Protein AF-A0A560HJY8-F1 (afdb_monomer_lite)

Structure (mmCIF, N/CA/C/O backbone):
data_AF-A0A560HJY8-F1
#
_entry.id   AF-A0A560HJY8-F1
#
loop_
_atom_site.group_PDB
_atom_site.id
_atom_site.type_symbol
_atom_site.label_atom_id
_atom_site.label_alt_id
_atom_site.label_comp_id
_atom_site.label_asym_id
_atom_site.label_entity_id
_atom_site.label_seq_id
_atom_site.pdbx_PDB_ins_code
_atom_site.Cartn_x
_atom_site.Cartn_y
_atom_site.Cartn_z
_atom_site.occupancy
_atom_site.B_iso_or_equiv
_atom_site.auth_seq_id
_atom_site.auth_comp_id
_atom_site.auth_asym_id
_atom_site.auth_atom_id
_atom_site.pdbx_PDB_model_num
ATOM 1 N N . MET A 1 1 ? -4.804 -54.882 4.860 1.00 40.88 1 MET A N 1
ATOM 2 C CA . MET A 1 1 ? -4.816 -54.221 6.186 1.00 40.88 1 MET A CA 1
ATOM 3 C C . MET A 1 1 ? -6.215 -53.804 6.639 1.00 40.88 1 MET A C 1
ATOM 5 O O . MET A 1 1 ? -6.679 -54.395 7.600 1.00 40.88 1 MET A O 1
ATOM 9 N N . VAL A 1 2 ? -6.923 -52.884 5.965 1.00 38.38 2 VAL A N 1
ATOM 10 C CA . VAL A 1 2 ? -8.254 -52.385 6.410 1.00 38.38 2 VAL A CA 1
ATOM 11 C C . VAL A 1 2 ? -9.289 -53.504 6.646 1.00 38.38 2 VAL A C 1
ATOM 13 O O . VAL A 1 2 ? -9.902 -53.546 7.706 1.00 38.38 2 VAL A O 1
ATOM 16 N N . GLY A 1 3 ? -9.416 -54.476 5.732 1.00 45.59 3 GLY A N 1
ATOM 17 C CA . GLY A 1 3 ? -10.321 -55.627 5.918 1.00 45.59 3 GLY A CA 1
ATOM 18 C C . GLY A 1 3 ? -9.914 -56.601 7.038 1.00 45.59 3 GLY A C 1
ATOM 19 O O . GLY A 1 3 ? -10.765 -57.260 7.619 1.00 45.59 3 GLY A O 1
ATOM 20 N N . TYR A 1 4 ? -8.627 -56.656 7.395 1.00 48.06 4 TYR A N 1
ATOM 21 C CA . TYR A 1 4 ? -8.117 -57.505 8.482 1.00 48.06 4 TYR A CA 1
ATOM 22 C C . TYR A 1 4 ? -8.339 -56.850 9.856 1.00 48.06 4 TYR A C 1
ATOM 24 O O . TYR A 1 4 ? -8.752 -57.513 10.803 1.00 48.06 4 TYR A O 1
ATOM 32 N N . PHE A 1 5 ? -8.159 -55.526 9.948 1.00 51.28 5 PHE A N 1
ATOM 33 C CA . PHE A 1 5 ? -8.495 -54.752 11.148 1.00 51.28 5 PHE A CA 1
ATOM 34 C C . PHE A 1 5 ? -10.001 -54.707 11.414 1.00 51.28 5 PHE A C 1
ATOM 36 O O . PHE A 1 5 ? -10.393 -54.748 12.575 1.00 51.28 5 PHE A O 1
ATOM 43 N N . ALA A 1 6 ? -10.841 -54.695 10.373 1.00 49.38 6 ALA A N 1
ATOM 44 C CA . ALA A 1 6 ? -12.284 -54.879 10.529 1.00 49.38 6 ALA A CA 1
ATOM 45 C C . ALA A 1 6 ? -12.603 -56.227 11.202 1.00 49.38 6 ALA A C 1
ATOM 47 O O . ALA A 1 6 ? -13.352 -56.253 12.174 1.00 49.38 6 ALA A O 1
ATOM 48 N N . GLY A 1 7 ? -11.936 -57.309 10.779 1.00 52.22 7 GLY A N 1
ATOM 49 C CA . GLY A 1 7 ? -12.064 -58.631 11.398 1.00 52.22 7 GLY A CA 1
ATOM 50 C C . GLY A 1 7 ? -11.596 -58.681 12.857 1.00 52.22 7 GLY A C 1
ATOM 51 O O . GLY A 1 7 ? -12.287 -59.253 13.692 1.00 52.22 7 GLY A O 1
ATOM 52 N N . ILE A 1 8 ? -10.470 -58.042 13.204 1.00 51.16 8 ILE A N 1
ATOM 53 C CA . ILE A 1 8 ? -9.997 -57.955 14.601 1.00 51.16 8 ILE A CA 1
ATOM 54 C C . ILE A 1 8 ? -10.942 -57.096 15.454 1.00 51.16 8 ILE A C 1
ATOM 56 O O . ILE A 1 8 ? -11.248 -57.466 16.583 1.00 51.16 8 ILE A O 1
ATOM 60 N N . LYS A 1 9 ? -11.431 -55.970 14.926 1.00 47.88 9 LYS A N 1
ATOM 61 C CA . LYS A 1 9 ? -12.364 -55.069 15.618 1.00 47.88 9 LYS A CA 1
ATOM 62 C C . LYS A 1 9 ? -13.708 -55.747 15.891 1.00 47.88 9 LYS A C 1
ATOM 64 O O . LYS A 1 9 ? -14.279 -55.570 16.963 1.00 47.88 9 LYS A O 1
ATOM 69 N N . GLU A 1 10 ? -14.179 -56.568 14.958 1.00 49.50 10 GLU A N 1
ATOM 70 C CA . GLU A 1 10 ? -15.376 -57.396 15.114 1.00 49.50 10 GLU A CA 1
ATOM 71 C C . GLU A 1 10 ? -15.151 -58.540 16.118 1.00 49.50 10 GLU A C 1
ATOM 73 O O . GLU A 1 10 ? -15.974 -58.742 17.010 1.00 49.50 10 GLU A O 1
ATOM 78 N N . LEU A 1 11 ? -13.990 -59.209 16.073 1.00 50.03 11 LEU A N 1
ATOM 79 C CA . LEU A 1 11 ? -13.560 -60.199 17.072 1.00 50.03 11 LEU A CA 1
ATOM 80 C C . LEU A 1 11 ? -13.573 -59.613 18.493 1.00 50.03 11 LEU A C 1
ATOM 82 O O . LEU A 1 11 ? -14.052 -60.244 19.430 1.00 50.03 11 LEU A O 1
ATOM 86 N N . TRP A 1 12 ? -13.057 -58.393 18.647 1.00 50.69 12 TRP A N 1
ATOM 87 C CA . TRP A 1 12 ? -12.894 -57.741 19.942 1.00 50.69 12 TRP A CA 1
ATOM 88 C C . TRP A 1 12 ? -14.202 -57.163 20.484 1.00 50.69 12 TRP A C 1
ATOM 90 O O . TRP A 1 12 ? -14.480 -57.320 21.669 1.00 50.69 12 TRP A O 1
ATOM 100 N N . LYS A 1 13 ? -15.051 -56.580 19.623 1.00 51.78 13 LYS A N 1
ATOM 101 C CA . LYS A 1 13 ? -16.435 -56.217 19.983 1.00 51.78 13 LYS A CA 1
ATOM 102 C C . LYS A 1 13 ? -17.214 -57.423 20.498 1.00 51.78 13 LYS A C 1
ATOM 104 O O . LYS A 1 13 ? -17.939 -57.300 21.480 1.00 51.78 13 LYS A O 1
ATOM 109 N N . ASN A 1 14 ? -17.031 -58.575 19.853 1.00 53.03 14 ASN A N 1
ATOM 110 C CA . ASN A 1 14 ? -17.682 -59.813 20.256 1.00 53.03 14 ASN A CA 1
ATOM 111 C C . ASN A 1 14 ? -17.115 -60.365 21.571 1.00 53.03 14 ASN A C 1
ATOM 113 O O . ASN A 1 14 ? -17.878 -60.912 22.348 1.00 53.03 14 ASN A O 1
ATOM 117 N N . LEU A 1 15 ? -15.821 -60.197 21.862 1.00 48.28 15 LEU A N 1
ATOM 118 C CA . LEU A 1 15 ? -15.213 -60.661 23.118 1.00 48.28 15 LEU A CA 1
ATOM 119 C C . LEU A 1 15 ? -15.492 -59.729 24.311 1.00 48.28 15 LEU A C 1
ATOM 121 O O . LEU A 1 15 ? -15.747 -60.213 25.409 1.00 48.28 15 LEU A O 1
ATOM 125 N N . ALA A 1 16 ? -15.475 -58.408 24.116 1.00 49.28 16 ALA A N 1
ATOM 126 C CA . ALA A 1 16 ? -15.605 -57.417 25.191 1.00 49.28 16 ALA A CA 1
ATOM 127 C C . ALA A 1 16 ? -16.992 -57.388 25.863 1.00 49.28 16 ALA A C 1
ATOM 129 O O . ALA A 1 16 ? -17.112 -56.901 26.985 1.00 49.28 16 ALA A O 1
ATOM 130 N N . GLY A 1 17 ? -18.027 -57.902 25.188 1.00 49.88 17 GLY A N 1
ATOM 131 C CA . GLY A 1 17 ? -19.385 -58.026 25.730 1.00 49.88 17 GLY A CA 1
ATOM 132 C C . GLY A 1 17 ? -19.690 -59.362 26.415 1.00 49.88 17 GLY A C 1
ATOM 133 O O . GLY A 1 17 ? -20.792 -59.523 26.930 1.00 49.88 17 GLY A O 1
ATOM 134 N N . LEU A 1 18 ? -18.752 -60.314 26.403 1.00 49.34 18 LEU A N 1
ATOM 135 C CA . LEU A 1 18 ? -18.940 -61.657 26.950 1.00 49.34 18 LEU A CA 1
ATOM 136 C C . LEU A 1 18 ? -18.299 -61.771 28.334 1.00 49.34 18 LEU A C 1
ATOM 138 O O . LEU A 1 18 ? -17.193 -61.270 28.553 1.00 49.34 18 LEU A O 1
ATOM 142 N N . ASP A 1 19 ? -18.970 -62.462 29.254 1.00 58.53 19 ASP A N 1
ATOM 143 C CA . ASP A 1 19 ? -18.337 -62.873 30.508 1.00 58.53 19 ASP A CA 1
ATOM 144 C C . ASP A 1 19 ? -17.268 -63.956 30.263 1.00 58.53 19 ASP A C 1
ATOM 146 O O . ASP A 1 19 ? -17.090 -64.470 29.155 1.00 58.53 19 ASP A O 1
ATOM 150 N N . TRP A 1 20 ? -16.500 -64.287 31.298 1.00 48.12 20 TRP A N 1
ATOM 151 C CA . TRP A 1 20 ? -15.358 -65.188 31.156 1.00 48.12 20 TRP A CA 1
ATOM 152 C C . TRP A 1 20 ? -15.740 -66.598 30.681 1.00 48.12 20 TRP A C 1
ATOM 154 O O . TRP A 1 20 ? -15.027 -67.185 29.862 1.00 48.12 20 TRP A O 1
ATOM 164 N N . ASP A 1 21 ? -16.871 -67.130 31.144 1.00 54.59 21 ASP A N 1
ATOM 165 C CA . ASP A 1 21 ? -17.324 -68.465 30.754 1.00 54.59 21 ASP A CA 1
ATOM 166 C C . ASP A 1 21 ? -17.788 -68.474 29.291 1.00 54.59 21 ASP A C 1
ATOM 168 O O . ASP A 1 21 ? -17.530 -69.428 28.550 1.00 54.59 21 ASP A O 1
ATOM 172 N N . GLN A 1 22 ? -18.364 -67.368 28.824 1.00 57.38 22 GLN A N 1
ATOM 173 C CA . GLN A 1 22 ? -18.738 -67.166 27.428 1.00 57.38 22 GLN A CA 1
ATOM 174 C C . GLN A 1 22 ? -17.527 -66.971 26.504 1.00 57.38 22 GLN A C 1
ATOM 176 O O . GLN A 1 22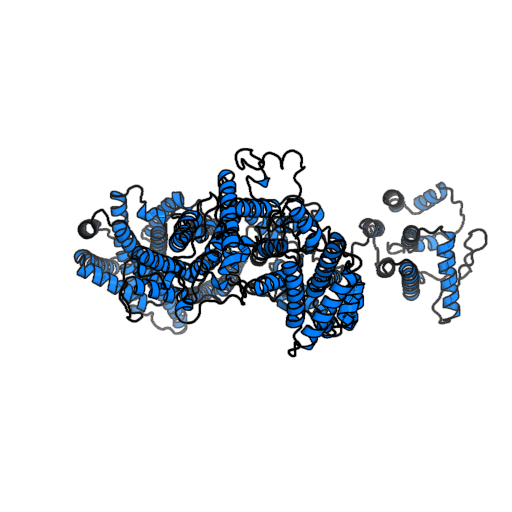 ? -17.484 -67.566 25.425 1.00 57.38 22 GLN A O 1
ATOM 181 N N . GLN A 1 23 ? -16.517 -66.198 26.917 1.00 53.22 23 GLN A N 1
ATOM 182 C CA . GLN A 1 23 ? -15.268 -66.040 26.158 1.00 53.22 23 GLN A CA 1
ATOM 183 C C . GLN A 1 23 ? -14.554 -67.386 25.998 1.00 53.22 23 GLN A C 1
ATOM 185 O O . GLN A 1 23 ? -14.130 -67.743 24.899 1.00 53.22 23 GLN A O 1
ATOM 190 N N . LYS A 1 24 ? -14.478 -68.169 27.080 1.00 50.38 24 LYS A N 1
ATOM 191 C CA . LYS A 1 24 ? -13.896 -69.514 27.080 1.00 50.38 24 LYS A CA 1
ATOM 192 C C . LYS A 1 24 ? -14.648 -70.462 26.140 1.00 50.38 24 LYS A C 1
ATOM 194 O O . LYS A 1 24 ? -14.023 -71.099 25.297 1.00 50.38 24 LYS A O 1
ATOM 199 N N . THR A 1 25 ? -15.979 -70.475 26.209 1.00 53.03 25 THR A N 1
ATOM 200 C CA . THR A 1 25 ? -16.835 -71.290 25.327 1.00 53.03 25 THR A CA 1
ATOM 201 C C . THR A 1 25 ? -16.689 -70.889 23.854 1.00 53.03 25 THR A C 1
ATOM 203 O O . THR A 1 25 ? -16.683 -71.747 22.973 1.00 53.03 25 THR A O 1
ATOM 206 N N . TRP A 1 26 ? -16.519 -69.594 23.567 1.00 55.47 26 TRP A N 1
ATOM 207 C CA . TRP A 1 26 ? -16.281 -69.086 22.214 1.00 55.47 26 TRP A CA 1
ATOM 208 C C . TRP A 1 26 ? -14.935 -69.562 21.638 1.00 55.47 26 TRP A C 1
ATOM 210 O O . TRP A 1 26 ? -14.872 -69.963 20.472 1.00 55.47 26 TRP A O 1
ATOM 220 N N . PHE A 1 27 ? -13.872 -69.586 22.454 1.00 50.38 27 PHE A N 1
ATOM 221 C CA . PHE A 1 27 ? -12.578 -70.161 22.064 1.00 50.38 27 PHE A CA 1
ATOM 222 C C . PHE A 1 27 ? -12.654 -71.686 21.878 1.00 50.38 27 PHE A C 1
ATOM 224 O O . PHE A 1 27 ? -12.128 -72.203 20.891 1.00 50.38 27 PHE A O 1
ATOM 231 N N . ASP A 1 28 ? -13.367 -72.400 22.754 1.00 49.28 28 ASP A N 1
ATOM 232 C CA . ASP A 1 28 ? -13.562 -73.853 22.650 1.00 49.28 28 ASP A CA 1
ATOM 233 C C . ASP A 1 28 ? -14.365 -74.238 21.385 1.00 49.28 28 ASP A C 1
ATOM 235 O O . ASP A 1 28 ? -14.011 -75.187 20.681 1.00 49.28 28 ASP A O 1
ATOM 239 N N . ALA A 1 29 ? -15.388 -73.454 21.019 1.00 46.19 29 ALA A N 1
ATOM 240 C CA . ALA A 1 29 ? -16.224 -73.673 19.832 1.00 46.19 29 ALA A CA 1
ATOM 241 C C . ALA A 1 29 ? -15.497 -73.430 18.493 1.00 46.19 29 ALA A C 1
ATOM 243 O O . ALA A 1 29 ? -15.910 -73.952 17.457 1.00 46.19 29 ALA A O 1
ATOM 244 N N . LYS A 1 30 ? -14.397 -72.664 18.489 1.00 48.06 30 LYS A N 1
ATOM 245 C CA . LYS A 1 30 ? -13.548 -72.435 17.304 1.00 48.06 30 LYS A CA 1
ATOM 246 C C . LYS A 1 30 ? -12.522 -73.553 17.060 1.00 48.06 30 LYS A C 1
ATOM 248 O O . LYS A 1 30 ? -11.692 -73.422 16.161 1.00 48.06 30 LYS A O 1
ATOM 253 N N . GLY A 1 31 ? -12.603 -74.665 17.796 1.00 35.22 31 GLY A N 1
ATOM 254 C CA . GLY A 1 31 ? -11.839 -75.885 17.517 1.00 35.22 31 GLY A CA 1
ATOM 255 C C . GLY A 1 31 ? -10.433 -75.917 18.117 1.00 35.22 31 GLY A C 1
ATOM 256 O O . GLY A 1 31 ? -9.625 -76.761 17.736 1.00 35.22 31 GLY A O 1
ATOM 257 N N . THR A 1 32 ? -10.117 -75.040 19.072 1.00 40.00 32 THR A N 1
ATOM 258 C CA . THR A 1 32 ? -8.875 -75.143 19.848 1.00 40.00 32 THR A CA 1
ATOM 259 C C . THR A 1 32 ? -9.111 -75.969 21.110 1.00 40.00 32 THR A C 1
ATOM 261 O O . THR A 1 32 ? -9.300 -75.418 22.187 1.00 40.00 32 THR A O 1
ATOM 264 N N . HIS A 1 33 ? -9.101 -77.299 20.999 1.00 36.25 33 HIS A N 1
ATOM 265 C CA . HIS A 1 33 ? -9.143 -78.183 22.169 1.00 36.25 33 HIS A CA 1
ATOM 266 C C . HIS A 1 33 ? -7.895 -78.001 23.049 1.00 36.25 33 HIS A C 1
ATOM 268 O O . HIS A 1 33 ? -6.822 -78.483 22.693 1.00 36.25 33 HIS A O 1
ATOM 274 N N . TYR A 1 34 ? -8.031 -77.370 24.220 1.00 39.78 34 TYR A N 1
ATOM 275 C CA . TYR A 1 34 ? -6.979 -77.355 25.244 1.00 39.78 34 TYR A CA 1
ATOM 276 C C . TYR A 1 34 ? -7.569 -77.414 26.659 1.00 39.78 34 TYR A C 1
ATOM 278 O O . TYR A 1 34 ? -8.089 -76.435 27.185 1.00 39.78 34 TYR A O 1
ATOM 286 N N . ALA A 1 35 ? -7.450 -78.576 27.303 1.00 36.28 35 ALA A N 1
ATOM 287 C CA . ALA A 1 35 ? -7.784 -78.764 28.710 1.00 36.28 35 ALA A CA 1
ATOM 288 C C . ALA A 1 35 ? -6.576 -78.409 29.600 1.00 36.28 35 ALA A C 1
ATOM 290 O O . ALA A 1 35 ? -5.520 -79.026 29.474 1.00 36.28 35 ALA A O 1
ATOM 291 N N . GLY A 1 36 ? -6.724 -77.447 30.521 1.00 41.38 36 GLY A N 1
ATOM 292 C CA . GLY A 1 36 ? -5.739 -77.186 31.585 1.00 41.38 36 GLY A CA 1
ATOM 293 C C . GLY A 1 36 ? -5.628 -75.722 32.034 1.00 41.38 36 GLY A C 1
ATOM 294 O O . GLY A 1 36 ? -5.904 -74.807 31.267 1.00 41.38 36 GLY A O 1
ATOM 295 N N . ARG A 1 37 ? -5.212 -75.509 33.294 1.00 39.34 37 ARG A N 1
ATOM 296 C CA . ARG A 1 37 ? -5.137 -74.238 34.060 1.00 39.34 37 ARG A CA 1
ATOM 297 C C . ARG A 1 37 ? -4.136 -73.169 33.534 1.00 39.34 37 ARG A C 1
ATOM 299 O O . ARG A 1 37 ? -3.615 -72.399 34.327 1.00 39.34 37 ARG A O 1
ATOM 306 N N . ASP A 1 38 ? -3.904 -73.065 32.225 1.00 42.94 38 ASP A N 1
ATOM 307 C CA . ASP A 1 38 ? -2.941 -72.130 31.593 1.00 42.94 38 ASP A CA 1
ATOM 308 C C . ASP A 1 38 ? -3.584 -70.861 30.979 1.00 42.94 38 ASP A C 1
ATOM 310 O O . ASP A 1 38 ? -2.980 -70.158 30.164 1.00 42.94 38 ASP A O 1
ATOM 314 N N . CYS A 1 39 ? -4.827 -70.534 31.346 1.00 42.31 39 CYS A N 1
ATOM 315 C CA . CYS A 1 39 ? -5.559 -69.418 30.732 1.00 42.31 39 CYS A CA 1
ATOM 316 C C . CYS A 1 39 ? -5.104 -68.018 31.200 1.00 42.31 39 CYS A C 1
ATOM 318 O O . CYS A 1 39 ? -5.224 -67.065 30.432 1.00 42.31 39 CYS A O 1
ATOM 320 N N . GLU A 1 40 ? -4.541 -67.865 32.405 1.00 40.91 40 GLU A N 1
ATOM 321 C CA . GLU A 1 40 ? -4.155 -66.541 32.937 1.00 40.91 40 GLU A CA 1
ATOM 322 C C . GLU A 1 40 ? -2.927 -65.939 32.234 1.00 40.91 40 GLU A C 1
ATOM 324 O O . GLU A 1 40 ? -2.935 -64.757 31.899 1.00 40.91 40 GLU A O 1
ATOM 329 N N . VAL A 1 41 ? -1.917 -66.752 31.896 1.00 42.97 41 VAL A N 1
ATOM 330 C CA . VAL A 1 41 ? -0.692 -66.295 31.200 1.00 42.97 41 VAL A CA 1
ATOM 331 C C . VAL A 1 41 ? -0.998 -65.766 29.791 1.00 42.97 41 VAL A C 1
ATOM 333 O O . VAL A 1 41 ? -0.311 -64.884 29.276 1.00 42.97 41 VAL A O 1
ATOM 336 N N . ARG A 1 42 ? -2.055 -66.283 29.151 1.00 47.59 42 ARG A N 1
ATOM 337 C CA . ARG A 1 42 ? -2.480 -65.840 27.816 1.00 47.59 42 ARG A CA 1
ATOM 338 C C . ARG A 1 42 ? -3.287 -64.547 27.853 1.00 47.59 42 ARG A C 1
ATOM 340 O O . ARG A 1 42 ? -3.266 -63.830 26.856 1.00 47.59 42 ARG A O 1
ATOM 347 N N . ARG A 1 43 ? -3.922 -64.209 28.982 1.00 44.25 43 ARG A N 1
ATOM 348 C CA . ARG A 1 43 ? -4.588 -62.913 29.157 1.00 44.25 43 ARG A CA 1
ATOM 349 C C . ARG A 1 43 ? -3.559 -61.794 29.040 1.00 44.25 43 ARG A C 1
ATOM 351 O O . ARG A 1 43 ? -3.686 -61.015 28.110 1.00 44.25 43 ARG A O 1
ATOM 358 N N . ASP A 1 44 ? -2.474 -61.827 29.819 1.00 45.19 44 ASP A N 1
ATOM 359 C CA . ASP A 1 44 ? -1.418 -60.791 29.825 1.00 45.19 44 ASP A CA 1
ATOM 360 C C . ASP A 1 44 ? -0.732 -60.564 28.463 1.00 45.19 44 ASP A C 1
ATOM 362 O O . ASP A 1 44 ? -0.228 -59.478 28.169 1.00 45.19 44 ASP A O 1
ATOM 366 N N . LEU A 1 45 ? -0.732 -61.586 27.606 1.00 45.84 45 LEU A N 1
ATOM 367 C CA . LEU A 1 45 ? -0.172 -61.551 26.256 1.00 45.84 45 LEU A CA 1
ATOM 368 C C . LEU A 1 45 ? -1.046 -60.768 25.254 1.00 45.84 45 LEU A C 1
ATOM 370 O O . LEU A 1 45 ? -0.503 -60.135 24.342 1.00 45.84 45 LEU A O 1
ATOM 374 N N . TYR A 1 46 ? -2.370 -60.770 25.446 1.00 48.94 46 TYR A N 1
ATOM 375 C CA . TYR A 1 46 ? -3.342 -60.021 24.638 1.00 48.94 46 TYR A CA 1
ATOM 376 C C . TYR A 1 46 ? -3.802 -58.715 25.319 1.00 48.94 46 TYR A C 1
ATOM 378 O O . TYR A 1 46 ? -3.931 -57.698 24.638 1.00 48.94 46 TYR A O 1
ATOM 386 N N . CYS A 1 47 ? -3.968 -58.722 26.646 1.00 51.22 47 CYS A N 1
ATOM 387 C CA . CYS A 1 47 ? -4.361 -57.606 27.510 1.00 51.22 47 CYS A CA 1
ATOM 388 C C . CYS A 1 47 ? -3.803 -57.763 28.930 1.00 51.22 47 CYS A C 1
ATOM 390 O O . CYS A 1 47 ? -4.056 -58.768 29.591 1.00 51.22 47 CYS A O 1
ATOM 392 N N . SER A 1 48 ? -3.150 -56.733 29.465 1.00 49.97 48 SER A N 1
ATOM 393 C CA . SER A 1 48 ? -2.833 -56.733 30.899 1.00 49.97 48 SER A CA 1
ATOM 394 C C . SER A 1 48 ? -4.108 -56.577 31.750 1.00 49.97 48 SER A C 1
ATOM 396 O O . SER A 1 48 ? -5.137 -56.085 31.272 1.00 49.97 48 SER A O 1
ATOM 398 N N . GLN A 1 49 ? -4.038 -56.925 33.041 1.00 47.12 49 GLN A N 1
ATOM 399 C CA . GLN A 1 49 ? -5.121 -56.679 34.011 1.00 47.12 49 GLN A CA 1
ATOM 400 C C . GLN A 1 49 ? -5.595 -55.207 34.074 1.00 47.12 49 GLN A C 1
ATOM 402 O O . GLN A 1 49 ? -6.681 -54.954 34.587 1.00 47.12 49 GLN A O 1
ATOM 407 N N . SER A 1 50 ? -4.837 -54.241 33.532 1.00 48.44 50 SER A N 1
ATOM 408 C CA . SER A 1 50 ? -5.186 -52.812 33.505 1.00 48.44 50 SER A CA 1
ATOM 409 C C . SER A 1 50 ? -5.803 -52.327 32.183 1.00 48.44 50 SER A C 1
ATOM 411 O O . SER A 1 50 ? -5.732 -51.138 31.889 1.00 48.44 50 SER A O 1
ATOM 413 N N . ALA A 1 51 ? -6.384 -53.221 31.372 1.00 53.75 51 ALA A N 1
ATOM 414 C CA . ALA A 1 51 ? -6.981 -52.897 30.067 1.00 53.75 51 ALA A CA 1
ATOM 415 C C . ALA A 1 51 ? -5.997 -52.272 29.053 1.00 53.75 51 ALA A C 1
ATOM 417 O O . ALA A 1 51 ? -6.416 -51.562 28.144 1.00 53.75 51 ALA A O 1
ATOM 418 N N . SER A 1 52 ? -4.693 -52.535 29.193 1.00 56.53 52 SER A N 1
ATOM 419 C CA . SER A 1 52 ? -3.684 -52.084 28.230 1.00 56.53 52 SER A CA 1
ATOM 420 C C . SER A 1 52 ? -3.401 -53.131 27.156 1.00 56.53 52 SER A C 1
ATOM 422 O O . SER A 1 52 ? -3.421 -54.338 27.423 1.00 56.53 52 SER A O 1
ATOM 424 N N . LEU A 1 53 ? -3.152 -52.669 25.929 1.00 63.81 53 LEU A N 1
ATOM 425 C CA . LEU A 1 53 ? -2.910 -53.520 24.765 1.00 63.81 53 LEU A CA 1
ATOM 426 C C . LEU A 1 53 ? -1.626 -54.348 24.954 1.00 63.81 53 LEU A C 1
ATOM 428 O O . LEU A 1 53 ? -0.536 -53.781 25.082 1.00 63.81 53 LEU A O 1
ATOM 432 N N . GLY A 1 54 ? -1.750 -55.680 24.945 1.00 67.06 54 GLY A N 1
ATOM 433 C CA . GLY A 1 54 ? -0.630 -56.612 25.105 1.00 67.06 54 GLY A CA 1
ATOM 434 C C . GLY A 1 54 ? 0.372 -56.590 23.941 1.00 67.06 54 GLY A C 1
ATOM 435 O O . GLY A 1 54 ? 0.204 -55.895 22.936 1.00 67.06 54 GLY A O 1
ATOM 436 N N . ILE A 1 55 ? 1.448 -57.371 24.063 1.00 60.03 55 ILE A N 1
ATOM 437 C CA . ILE A 1 55 ? 2.575 -57.341 23.114 1.00 60.03 55 ILE A CA 1
ATOM 438 C C . ILE A 1 55 ? 2.283 -58.065 21.789 1.00 60.03 55 ILE A C 1
ATOM 440 O O . ILE A 1 55 ? 2.837 -57.698 20.753 1.00 60.03 55 ILE A O 1
ATOM 444 N N . LEU A 1 56 ? 1.389 -59.059 21.787 1.00 57.53 56 LEU A N 1
ATOM 445 C CA . LEU A 1 56 ? 1.055 -59.839 20.587 1.00 57.53 56 LEU A CA 1
ATOM 446 C C . LEU A 1 56 ? 0.387 -59.011 19.480 1.00 57.53 56 LEU A C 1
ATOM 448 O O . LEU A 1 56 ? 0.860 -59.099 18.348 1.00 57.53 56 LEU A O 1
ATOM 452 N N . PRO A 1 57 ? -0.627 -58.165 19.754 1.00 62.41 57 PRO A N 1
ATOM 453 C CA . PRO A 1 57 ? -1.175 -57.249 18.751 1.00 62.41 57 PRO A CA 1
ATOM 454 C C . PRO A 1 57 ? -0.104 -56.379 18.072 1.00 62.41 57 PRO A C 1
ATOM 456 O O . PRO A 1 57 ? -0.138 -56.193 16.857 1.00 62.41 57 PRO A O 1
ATOM 459 N N . ARG A 1 58 ? 0.897 -55.909 18.833 1.00 66.69 58 ARG A N 1
ATOM 460 C CA . ARG A 1 58 ? 2.014 -55.099 18.314 1.00 66.69 58 ARG A CA 1
ATOM 461 C C . ARG A 1 58 ? 2.978 -55.929 17.452 1.00 66.69 58 ARG A C 1
ATOM 463 O O . ARG A 1 58 ? 3.385 -55.482 16.381 1.00 66.69 58 ARG A O 1
ATOM 470 N N . LEU A 1 59 ? 3.293 -57.159 17.866 1.00 61.59 59 LEU A N 1
ATOM 471 C CA . LEU A 1 59 ? 4.148 -58.092 17.113 1.00 61.59 59 LEU A CA 1
ATOM 472 C C . LEU A 1 59 ? 3.497 -58.592 15.810 1.00 61.59 59 LEU A C 1
ATOM 474 O O . LEU A 1 59 ? 4.190 -58.783 14.811 1.00 61.59 59 LEU A O 1
ATOM 478 N N . PHE A 1 60 ? 2.173 -58.754 15.780 1.00 59.97 60 PHE A N 1
ATOM 479 C CA . PHE A 1 60 ? 1.450 -59.115 14.556 1.00 59.97 60 PHE A CA 1
ATOM 480 C C . PHE A 1 60 ? 1.483 -58.002 13.503 1.00 59.97 60 PHE A C 1
ATOM 482 O O . PHE A 1 60 ? 1.623 -58.281 12.315 1.00 59.97 60 PHE A O 1
ATOM 489 N N . VAL A 1 61 ? 1.426 -56.737 13.923 1.00 61.75 61 VAL A N 1
ATOM 490 C CA . VAL A 1 61 ? 1.579 -55.584 13.019 1.00 61.75 61 VAL A CA 1
ATOM 491 C C . VAL A 1 61 ? 2.988 -55.537 12.428 1.00 61.75 61 VAL A C 1
ATOM 493 O O . VAL A 1 61 ? 3.154 -55.304 11.233 1.00 61.75 61 VAL A O 1
ATOM 496 N N . ILE A 1 62 ? 4.004 -55.821 13.245 1.00 59.19 62 ILE A N 1
ATOM 497 C CA . ILE A 1 62 ? 5.401 -55.912 12.806 1.00 59.19 62 ILE A CA 1
ATOM 498 C C . ILE A 1 62 ? 5.585 -56.949 11.698 1.00 59.19 62 ILE A C 1
ATOM 500 O O . ILE A 1 62 ? 6.244 -56.661 10.699 1.00 59.19 62 ILE A O 1
ATOM 504 N N . ARG A 1 63 ? 4.996 -58.140 11.858 1.00 62.03 63 ARG A N 1
ATOM 505 C CA . ARG A 1 63 ? 5.041 -59.216 10.858 1.00 62.03 63 ARG A CA 1
ATOM 506 C C . ARG A 1 63 ? 4.550 -58.728 9.494 1.00 62.03 63 ARG A C 1
ATOM 508 O O . ARG A 1 63 ? 5.221 -58.938 8.486 1.00 62.03 63 ARG A O 1
ATOM 515 N N . GLU A 1 64 ? 3.411 -58.041 9.476 1.00 58.16 64 GLU A N 1
ATOM 516 C CA . GLU A 1 64 ? 2.801 -57.542 8.242 1.00 58.16 64 GLU A CA 1
ATOM 517 C C . GLU A 1 64 ? 3.576 -56.357 7.638 1.00 58.16 64 GLU A C 1
ATOM 519 O O . GLU A 1 64 ? 3.671 -56.244 6.419 1.00 58.16 64 GLU A O 1
ATOM 524 N N . ILE A 1 65 ? 4.206 -55.505 8.460 1.00 54.50 65 ILE A N 1
ATOM 525 C CA . ILE A 1 65 ? 5.081 -54.416 7.978 1.00 54.50 65 ILE A CA 1
ATOM 526 C C . ILE A 1 65 ? 6.382 -54.959 7.360 1.00 54.50 65 ILE A C 1
ATOM 528 O O . ILE A 1 65 ? 6.913 -54.361 6.416 1.00 54.50 65 ILE A O 1
ATOM 532 N N . LEU A 1 66 ? 6.911 -56.066 7.891 1.00 52.81 66 LEU A N 1
ATOM 533 C CA . LEU A 1 66 ? 8.175 -56.670 7.457 1.00 52.81 66 LEU A CA 1
ATOM 534 C C . LEU A 1 66 ? 8.025 -57.686 6.307 1.00 52.81 66 LEU A C 1
ATOM 536 O O . LEU A 1 66 ? 9.051 -58.061 5.734 1.00 52.81 66 LEU A O 1
ATOM 540 N N . CYS A 1 67 ? 6.792 -58.067 5.939 1.00 52.06 67 CYS A N 1
ATOM 541 C CA . CYS A 1 67 ? 6.446 -59.041 4.889 1.00 52.06 67 CYS A CA 1
ATOM 542 C C . CYS A 1 67 ? 7.221 -60.371 4.984 1.00 52.06 67 CYS A C 1
ATOM 544 O O . CYS A 1 67 ? 7.721 -60.875 3.978 1.00 52.06 67 CYS A O 1
ATOM 546 N N . GLU A 1 68 ? 7.340 -60.950 6.177 1.00 51.12 68 GLU A N 1
ATOM 547 C CA . GLU A 1 68 ? 8.012 -62.240 6.378 1.00 51.12 68 GLU A CA 1
ATOM 548 C C . GLU A 1 68 ? 7.036 -63.304 6.900 1.00 51.12 68 GLU A C 1
ATOM 550 O O . GLU A 1 68 ? 6.162 -63.030 7.722 1.00 51.12 68 GLU A O 1
ATOM 555 N N . THR A 1 69 ? 7.188 -64.544 6.421 1.00 47.84 69 THR A N 1
ATOM 556 C CA . THR A 1 69 ? 6.489 -65.714 6.971 1.00 47.84 69 THR A CA 1
ATOM 557 C C . THR A 1 69 ? 6.883 -65.910 8.436 1.00 47.84 69 THR A C 1
ATOM 559 O O . THR A 1 69 ? 8.064 -65.809 8.773 1.00 47.84 69 THR A O 1
ATOM 562 N N . GLU A 1 70 ? 5.900 -66.252 9.274 1.00 46.00 70 GLU A N 1
ATOM 563 C CA . GLU A 1 70 ? 5.942 -66.380 10.746 1.00 46.00 70 GLU A CA 1
ATOM 564 C C . GLU A 1 70 ? 7.211 -67.059 11.313 1.00 46.00 70 GLU A C 1
ATOM 566 O O . GLU A 1 70 ? 7.678 -66.739 12.407 1.00 46.00 70 GLU A O 1
ATOM 571 N N . GLU A 1 71 ? 7.815 -67.961 10.539 1.00 46.44 71 GLU A N 1
ATOM 572 C CA . GLU A 1 71 ? 8.957 -68.780 10.927 1.00 46.44 71 GLU A CA 1
ATOM 573 C C . GLU A 1 71 ? 10.315 -68.049 10.981 1.00 46.44 71 GLU A C 1
ATOM 575 O O . GLU A 1 71 ? 11.156 -68.418 11.802 1.00 46.44 71 GLU A O 1
ATOM 580 N N . ASN A 1 72 ? 10.563 -67.023 10.155 1.00 52.16 72 ASN A N 1
ATOM 581 C CA . ASN A 1 72 ? 11.899 -66.405 10.040 1.00 52.16 72 ASN A CA 1
ATOM 582 C C . ASN A 1 72 ? 12.117 -65.241 11.013 1.00 52.16 72 ASN A C 1
ATOM 584 O O . ASN A 1 72 ? 13.190 -65.125 11.607 1.00 52.16 72 ASN A O 1
ATOM 588 N N . THR A 1 73 ? 11.091 -64.425 11.244 1.00 56.56 73 THR A N 1
ATOM 589 C CA . THR A 1 73 ? 11.177 -63.229 12.093 1.00 56.56 73 THR A CA 1
ATOM 590 C C . THR A 1 73 ? 11.318 -63.603 13.571 1.00 56.56 73 THR A C 1
ATOM 592 O O . THR A 1 73 ? 12.178 -63.071 14.274 1.00 56.56 73 THR A O 1
ATOM 595 N N . VAL A 1 74 ? 10.553 -64.601 14.033 1.00 51.94 74 VAL A N 1
ATOM 596 C CA . VAL A 1 74 ? 10.621 -65.098 15.417 1.00 51.94 74 VAL A CA 1
ATOM 597 C C . VAL A 1 74 ? 11.911 -65.888 15.658 1.00 51.94 74 VAL A C 1
ATOM 599 O O . VAL A 1 74 ? 12.572 -65.677 16.674 1.00 51.94 74 VAL A O 1
ATOM 602 N N . LYS A 1 75 ? 12.342 -66.743 14.714 1.00 55.19 75 LYS A N 1
ATOM 603 C CA . LYS A 1 75 ? 13.634 -67.448 14.824 1.00 55.19 75 LYS A CA 1
ATOM 604 C C . LYS A 1 75 ? 14.817 -66.477 14.808 1.00 55.19 75 LYS A C 1
ATOM 606 O O . LYS A 1 75 ? 15.747 -66.667 15.588 1.00 55.19 75 LYS A O 1
ATOM 611 N N . GLY A 1 76 ? 14.788 -65.442 13.964 1.00 63.09 76 GLY A N 1
ATOM 612 C CA . GLY A 1 76 ? 15.813 -64.395 13.908 1.00 63.09 76 GLY A CA 1
ATOM 613 C C . GLY A 1 76 ? 15.909 -63.598 15.211 1.00 63.09 76 GLY A C 1
ATOM 614 O O . GLY A 1 76 ? 16.999 -63.475 15.773 1.00 63.09 76 GLY A O 1
ATOM 615 N N . PHE A 1 77 ? 14.765 -63.151 15.739 1.00 61.66 77 PHE A N 1
ATOM 616 C CA . PHE A 1 77 ? 14.661 -62.486 17.041 1.00 61.66 77 PHE A CA 1
ATOM 617 C C . PHE A 1 77 ? 15.207 -63.358 18.179 1.00 61.66 77 PHE A C 1
ATOM 619 O O . PHE A 1 77 ? 16.100 -62.938 18.915 1.00 61.66 77 PHE A O 1
ATOM 626 N N . LEU A 1 78 ? 14.726 -64.601 18.301 1.00 56.38 78 LEU A N 1
ATOM 627 C CA . LEU A 1 78 ? 15.131 -65.513 19.375 1.00 56.38 78 LEU A CA 1
ATOM 628 C C . LEU A 1 78 ? 16.615 -65.891 19.284 1.00 56.38 78 LEU A C 1
ATOM 630 O O . LEU A 1 78 ? 17.281 -66.033 20.313 1.00 56.38 78 LEU A O 1
ATOM 634 N N . LYS A 1 79 ? 17.155 -66.015 18.065 1.00 64.38 79 LYS A N 1
ATOM 635 C CA . LYS A 1 79 ? 18.578 -66.282 17.827 1.00 64.38 79 LYS A CA 1
ATOM 636 C C . LYS A 1 79 ? 19.451 -65.106 18.267 1.00 64.38 79 LYS A C 1
ATOM 638 O O . LYS A 1 79 ? 20.450 -65.337 18.947 1.00 64.38 79 LYS A O 1
ATOM 643 N N . GLU A 1 80 ? 19.079 -63.867 17.939 1.00 62.34 80 GLU A N 1
ATOM 644 C CA . GLU A 1 80 ? 19.848 -62.677 18.333 1.00 62.34 80 GLU A CA 1
ATOM 645 C C . GLU A 1 80 ? 19.702 -62.359 19.829 1.00 62.34 80 GLU A C 1
ATOM 647 O O . GLU A 1 80 ? 20.700 -62.068 20.490 1.00 62.34 80 GLU A O 1
ATOM 652 N N . TYR A 1 81 ? 18.506 -62.526 20.404 1.00 59.12 81 TYR A N 1
ATOM 653 C CA . TYR A 1 81 ? 18.277 -62.439 21.852 1.00 59.12 81 TYR A CA 1
ATOM 654 C C . TYR A 1 81 ? 19.130 -63.465 22.616 1.00 59.12 81 TYR A C 1
ATOM 656 O O . TYR A 1 81 ? 19.833 -63.125 23.572 1.00 59.12 81 TYR A O 1
ATOM 664 N N . GLY A 1 82 ? 19.154 -64.717 22.144 1.00 61.16 82 GLY A N 1
ATOM 665 C CA . GLY A 1 82 ? 20.015 -65.765 22.690 1.00 61.16 82 GLY A CA 1
ATOM 666 C C . GLY A 1 82 ? 21.510 -65.453 22.551 1.00 61.16 82 GLY A C 1
ATOM 667 O O . GLY A 1 82 ? 22.280 -65.726 23.476 1.00 61.16 82 GLY A O 1
ATOM 668 N N . ARG A 1 83 ? 21.932 -64.847 21.430 1.00 67.56 83 ARG A N 1
ATOM 669 C CA . ARG A 1 83 ? 23.327 -64.444 21.182 1.00 67.56 83 ARG A CA 1
ATOM 670 C C . ARG A 1 83 ? 23.769 -63.317 22.118 1.00 67.56 83 ARG A C 1
ATOM 672 O O . ARG A 1 83 ? 24.804 -63.456 22.767 1.00 67.56 83 ARG A O 1
ATOM 679 N N . ARG A 1 84 ? 22.976 -62.246 22.251 1.00 61.34 84 ARG A N 1
ATOM 680 C CA . ARG A 1 84 ? 23.318 -61.087 23.096 1.00 61.34 84 ARG A CA 1
ATOM 681 C C . ARG A 1 84 ? 23.292 -61.407 24.594 1.00 61.34 84 ARG A C 1
ATOM 683 O O . ARG A 1 84 ? 24.144 -60.910 25.331 1.00 61.34 84 ARG A O 1
ATOM 690 N N . ARG A 1 85 ? 22.404 -62.304 25.040 1.00 57.00 85 ARG A N 1
ATOM 691 C CA . ARG A 1 85 ? 22.401 -62.811 26.425 1.00 57.00 85 ARG A CA 1
ATOM 692 C C . ARG A 1 85 ? 23.699 -63.539 26.780 1.00 57.00 85 ARG A C 1
ATOM 694 O O . ARG A 1 85 ? 24.221 -63.344 27.872 1.00 57.00 85 ARG A O 1
ATOM 701 N N . LYS A 1 86 ? 24.254 -64.343 25.861 1.00 58.50 86 LYS A N 1
ATOM 702 C CA . LYS A 1 86 ? 25.551 -65.013 26.078 1.00 58.50 86 LYS A CA 1
ATOM 703 C C . LYS A 1 86 ? 26.706 -64.018 26.237 1.00 58.50 86 LYS A C 1
ATOM 705 O O . LYS A 1 86 ? 27.657 -64.319 26.944 1.00 58.50 86 LYS A O 1
ATOM 710 N N . THR A 1 87 ? 26.615 -62.843 25.612 1.00 54.94 87 THR A N 1
ATOM 711 C CA . THR A 1 87 ? 27.645 -61.791 25.689 1.00 54.94 87 THR A CA 1
ATOM 712 C C . THR A 1 87 ? 27.453 -60.793 26.839 1.00 54.94 87 THR A C 1
ATOM 714 O O . THR A 1 87 ? 28.378 -60.048 27.140 1.00 54.94 87 THR A O 1
ATOM 717 N N . ARG A 1 88 ? 26.283 -60.761 27.497 1.00 51.66 88 ARG A N 1
ATOM 718 C CA . ARG A 1 88 ? 25.991 -59.898 28.659 1.00 51.66 88 ARG A CA 1
ATOM 719 C C . ARG A 1 88 ? 25.271 -60.691 29.764 1.00 51.66 88 ARG A C 1
ATOM 721 O O . ARG A 1 88 ? 24.045 -60.627 29.858 1.00 51.66 88 ARG A O 1
ATOM 728 N N . PRO A 1 89 ? 25.998 -61.442 30.610 1.00 48.81 89 PRO A N 1
ATOM 729 C CA . PRO A 1 89 ? 25.417 -62.191 31.717 1.00 48.81 89 PRO A CA 1
ATOM 730 C C . PRO A 1 89 ? 25.246 -61.283 32.949 1.00 48.81 89 PRO A C 1
ATOM 732 O O . PRO A 1 89 ? 25.903 -61.476 33.964 1.00 48.81 89 PRO A O 1
ATOM 735 N N . SER A 1 90 ? 24.387 -60.266 32.871 1.00 44.88 90 SER A N 1
ATOM 736 C CA . SER A 1 90 ? 23.876 -59.578 34.065 1.00 44.88 90 SER A CA 1
ATOM 737 C C . SER A 1 90 ? 22.422 -59.993 34.321 1.00 44.88 90 SER A C 1
ATOM 739 O O . SER A 1 90 ? 21.666 -60.312 33.401 1.00 44.88 90 SER A O 1
ATOM 741 N N . SER A 1 91 ? 22.062 -60.078 35.599 1.00 48.34 91 SER A N 1
ATOM 742 C CA . SER A 1 91 ? 20.927 -60.783 36.220 1.00 48.34 91 SER A CA 1
ATOM 743 C C . SER A 1 91 ? 19.515 -60.231 35.921 1.00 48.34 91 SER A C 1
ATOM 745 O O . SER A 1 91 ? 18.681 -60.151 36.817 1.00 48.34 91 SER A O 1
ATOM 747 N N . GLY A 1 92 ? 19.211 -59.882 34.664 1.00 52.25 92 GLY A N 1
ATOM 748 C CA . GLY A 1 92 ? 17.920 -59.295 34.265 1.00 52.25 92 GLY A CA 1
ATOM 749 C C . GLY A 1 92 ? 17.146 -60.002 33.142 1.00 52.25 92 GLY A C 1
ATOM 750 O O . GLY A 1 92 ? 16.008 -59.618 32.876 1.00 52.25 92 GLY A O 1
ATOM 751 N N . PHE A 1 93 ? 17.711 -61.015 32.473 1.00 44.50 93 PHE A N 1
ATOM 752 C CA . PHE A 1 93 ? 17.059 -61.672 31.327 1.00 44.50 93 PHE A CA 1
ATOM 753 C C . PHE A 1 93 ? 16.329 -62.977 31.721 1.00 44.50 93 PHE A C 1
ATOM 755 O O . PHE A 1 93 ? 16.985 -63.904 32.207 1.00 44.50 93 PHE A O 1
ATOM 762 N N . PRO A 1 94 ? 15.007 -63.113 31.473 1.00 48.84 94 PRO A N 1
ATOM 763 C CA . PRO A 1 94 ? 14.245 -64.321 31.814 1.00 48.84 94 PRO A CA 1
ATOM 764 C C . PRO A 1 94 ? 14.719 -65.580 31.056 1.00 48.84 94 PRO A C 1
ATOM 766 O O . PRO A 1 94 ? 15.286 -65.504 29.962 1.00 48.84 94 PRO A O 1
ATOM 769 N N . THR A 1 95 ? 14.531 -66.758 31.662 1.00 45.69 95 THR A N 1
ATOM 770 C CA . THR A 1 95 ? 14.895 -68.104 31.160 1.00 45.69 95 THR A CA 1
ATOM 771 C C . THR A 1 95 ? 14.223 -68.406 29.805 1.00 45.69 95 THR A C 1
ATOM 773 O O . THR A 1 95 ? 13.101 -67.951 29.589 1.00 45.69 95 THR A O 1
ATOM 776 N N . PRO A 1 96 ? 14.863 -69.124 28.855 1.00 38.31 96 PRO A N 1
ATOM 777 C CA . PRO A 1 96 ? 14.274 -69.346 27.535 1.00 38.31 96 PRO A CA 1
ATOM 778 C C . PRO A 1 96 ? 13.064 -70.286 27.617 1.00 38.31 96 PRO A C 1
ATOM 780 O O . PRO A 1 96 ? 13.155 -71.356 28.217 1.00 38.31 96 PRO A O 1
ATOM 783 N N . LEU A 1 97 ? 11.971 -69.932 26.937 1.00 39.97 97 LEU A N 1
ATOM 784 C CA . LEU A 1 97 ? 10.940 -70.892 26.535 1.00 39.97 97 LEU A CA 1
ATOM 785 C C . LEU A 1 97 ? 11.567 -71.862 25.522 1.00 39.97 97 LEU A C 1
ATOM 787 O O . LEU A 1 97 ? 12.074 -71.434 24.483 1.00 39.97 97 LEU A O 1
ATOM 791 N N . THR A 1 98 ? 11.579 -73.160 25.824 1.00 36.12 98 THR A N 1
ATOM 792 C CA . THR A 1 98 ? 12.028 -74.190 24.876 1.00 36.12 98 THR A CA 1
ATOM 793 C C . THR A 1 98 ? 10.859 -74.603 23.986 1.00 36.12 98 THR A C 1
ATOM 795 O O . THR A 1 98 ? 9.821 -75.036 24.475 1.00 36.12 98 THR A O 1
ATOM 798 N N . PHE A 1 99 ? 11.027 -74.465 22.669 1.00 33.84 99 PHE A N 1
ATOM 799 C CA . PHE A 1 99 ? 10.048 -74.904 21.673 1.00 33.84 99 PHE A CA 1
ATOM 800 C C . PHE A 1 99 ? 10.457 -76.272 21.109 1.00 33.84 99 PHE A C 1
ATOM 802 O O . PHE A 1 99 ? 11.520 -76.405 20.501 1.00 33.84 99 PHE A O 1
ATOM 809 N N . GLY A 1 100 ? 9.623 -77.294 21.318 1.00 33.69 100 GLY A N 1
ATOM 810 C CA . GLY A 1 100 ? 9.730 -78.581 20.623 1.00 33.69 100 GLY A CA 1
ATOM 811 C C . GLY A 1 100 ? 9.194 -78.506 19.187 1.00 33.69 100 GLY A C 1
ATOM 812 O O . GLY A 1 100 ? 8.458 -77.586 18.844 1.00 33.69 100 GLY A O 1
ATOM 813 N N . ARG A 1 101 ? 9.548 -79.492 18.342 1.00 33.03 101 ARG A N 1
ATOM 814 C CA . ARG A 1 101 ? 9.213 -79.549 16.896 1.00 33.03 101 ARG A CA 1
ATOM 815 C C . ARG A 1 101 ? 7.710 -79.549 16.558 1.00 33.03 101 ARG A C 1
ATOM 817 O O . ARG A 1 101 ? 7.382 -79.318 15.405 1.00 33.03 101 ARG A O 1
ATOM 824 N N . ASN A 1 102 ? 6.831 -79.725 17.543 1.00 32.47 102 ASN A N 1
ATOM 825 C CA . ASN A 1 102 ? 5.407 -79.407 17.464 1.00 32.47 102 ASN A CA 1
ATOM 826 C C . ASN A 1 102 ? 5.117 -78.400 18.586 1.00 32.47 102 ASN A C 1
ATOM 828 O O . ASN A 1 102 ? 5.444 -78.678 19.741 1.00 32.47 102 ASN A O 1
ATOM 832 N N . PHE A 1 103 ? 4.576 -77.225 18.250 1.00 33.09 103 PHE A N 1
ATOM 833 C CA . PHE A 1 103 ? 4.388 -76.092 19.165 1.00 33.09 103 PHE A CA 1
ATOM 834 C C . PHE A 1 103 ? 3.418 -76.420 20.322 1.00 33.09 103 PHE A C 1
ATOM 836 O O . PHE A 1 103 ? 2.243 -76.071 20.289 1.00 33.09 103 PHE A O 1
ATOM 843 N N . HIS A 1 104 ? 3.930 -77.044 21.384 1.00 31.56 104 HIS A N 1
ATOM 844 C CA . HIS A 1 104 ? 3.304 -77.097 22.704 1.00 31.56 104 HIS A CA 1
ATOM 845 C C . HIS A 1 104 ? 4.215 -76.384 23.711 1.00 31.56 104 HIS A C 1
ATOM 847 O O . HIS A 1 104 ? 5.380 -76.746 23.878 1.00 31.56 104 HIS A O 1
ATOM 853 N N . ILE A 1 105 ? 3.683 -75.343 24.358 1.00 33.41 105 ILE A N 1
ATOM 854 C CA . ILE A 1 105 ? 4.357 -74.600 25.428 1.00 33.41 105 ILE A CA 1
ATOM 855 C C . ILE A 1 105 ? 4.314 -75.478 26.683 1.00 33.41 105 ILE A C 1
ATOM 857 O O . ILE A 1 105 ? 3.264 -75.593 27.304 1.00 33.41 105 ILE A O 1
ATOM 861 N N . TYR A 1 106 ? 5.430 -76.104 27.059 1.00 29.06 106 TYR A N 1
ATOM 862 C CA . TYR A 1 106 ? 5.573 -76.682 28.397 1.00 29.06 106 TYR A CA 1
ATOM 863 C C . TYR A 1 106 ? 6.145 -75.612 29.328 1.00 29.06 106 TYR A C 1
ATOM 865 O O . TYR A 1 106 ? 7.290 -75.185 29.171 1.00 29.06 106 TYR A O 1
ATOM 873 N N . GLY A 1 107 ? 5.340 -75.166 30.292 1.00 33.75 107 GLY A N 1
ATOM 874 C CA . GLY A 1 107 ? 5.805 -74.317 31.382 1.00 33.75 107 GLY A CA 1
ATOM 875 C C . GLY A 1 107 ? 6.829 -75.066 32.235 1.00 33.75 107 GLY A C 1
ATOM 876 O O . GLY A 1 107 ? 6.518 -76.091 32.843 1.00 33.75 107 GLY A O 1
ATOM 877 N N . ALA A 1 108 ? 8.059 -74.554 32.291 1.00 29.45 108 ALA A N 1
ATOM 878 C CA . ALA A 1 108 ? 8.974 -74.900 33.367 1.00 29.45 108 ALA A CA 1
ATOM 879 C C . ALA A 1 108 ? 8.351 -74.420 34.687 1.00 29.45 108 ALA A C 1
ATOM 881 O O . ALA A 1 108 ? 7.874 -73.290 34.783 1.00 29.45 108 ALA A O 1
ATOM 882 N N . ARG A 1 109 ? 8.315 -75.315 35.676 1.00 31.22 109 ARG A N 1
ATOM 883 C CA . ARG A 1 109 ? 7.768 -75.087 37.016 1.00 31.22 109 ARG A CA 1
ATOM 884 C C . ARG A 1 109 ? 8.535 -73.968 37.734 1.00 31.22 109 ARG A C 1
ATOM 886 O O . ARG A 1 109 ? 9.520 -74.264 38.395 1.00 31.22 109 ARG A O 1
ATOM 893 N N . ASP A 1 110 ? 8.082 -72.723 37.620 1.00 32.12 110 ASP A N 1
ATOM 894 C CA . ASP A 1 110 ? 8.305 -71.691 38.642 1.00 32.12 110 ASP A CA 1
ATOM 895 C C . ASP A 1 110 ? 7.295 -70.533 38.467 1.00 32.12 110 ASP A C 1
ATOM 897 O O . ASP A 1 110 ? 7.196 -69.978 37.366 1.00 32.12 110 ASP A O 1
ATOM 901 N N . PRO A 1 111 ? 6.501 -70.154 39.489 1.00 36.59 111 PRO A N 1
ATOM 902 C CA . PRO A 1 111 ? 5.459 -69.143 39.352 1.00 36.59 111 PRO A CA 1
ATOM 903 C C . PRO A 1 111 ? 6.058 -67.732 39.449 1.00 36.59 111 PRO A C 1
ATOM 905 O O . PRO A 1 111 ? 6.017 -67.083 40.493 1.00 36.59 111 PRO A O 1
ATOM 908 N N . LEU A 1 112 ? 6.597 -67.216 38.342 1.00 34.44 112 LEU A N 1
ATOM 909 C CA . LEU A 1 112 ? 6.938 -65.796 38.224 1.00 34.44 112 LEU A CA 1
ATOM 910 C C . LEU A 1 112 ? 5.675 -64.979 37.919 1.00 34.44 112 LEU A C 1
ATOM 912 O O . LEU A 1 112 ? 5.304 -64.763 36.768 1.00 34.44 112 LEU A O 1
ATOM 916 N N . GLN A 1 113 ? 5.027 -64.512 38.985 1.00 36.25 113 GLN A N 1
ATOM 917 C CA . GLN A 1 113 ? 3.953 -63.518 38.958 1.00 36.25 113 GLN A CA 1
ATOM 918 C C . GLN A 1 113 ? 4.361 -62.266 38.152 1.00 36.25 113 GLN A C 1
ATOM 920 O O . GLN A 1 113 ? 5.309 -61.578 38.527 1.00 36.25 113 GLN A O 1
ATOM 925 N N . GLY A 1 114 ? 3.634 -61.953 37.071 1.00 39.56 114 GLY A N 1
ATOM 926 C CA . GLY A 1 114 ? 3.333 -60.600 36.554 1.00 39.56 114 GLY A CA 1
ATOM 927 C C . GLY A 1 114 ? 4.453 -59.574 36.285 1.00 39.56 114 GLY A C 1
ATOM 928 O O . GLY A 1 114 ? 4.142 -58.428 35.964 1.00 39.56 114 GLY A O 1
ATOM 929 N N . ARG A 1 115 ? 5.745 -59.904 36.419 1.00 37.47 115 ARG A N 1
ATOM 930 C CA . ARG A 1 115 ? 6.843 -58.909 36.395 1.00 37.47 115 ARG A CA 1
ATOM 931 C C . ARG A 1 115 ? 7.609 -58.795 35.074 1.00 37.47 115 ARG A C 1
ATOM 933 O O . ARG A 1 115 ? 8.392 -57.864 34.919 1.00 37.47 115 ARG A O 1
ATOM 940 N N . THR A 1 116 ? 7.397 -59.678 34.102 1.00 46.12 116 THR A N 1
ATOM 941 C CA . THR A 1 116 ? 8.231 -59.729 32.884 1.00 46.12 116 THR A CA 1
ATOM 942 C C . THR A 1 116 ? 7.893 -58.672 31.829 1.00 46.12 116 THR A C 1
ATOM 944 O O . THR A 1 116 ? 8.797 -58.241 31.120 1.00 46.12 116 THR A O 1
ATOM 947 N N . LEU A 1 117 ? 6.650 -58.181 31.750 1.00 44.06 117 LEU A N 1
ATOM 948 C CA . LEU A 1 117 ? 6.247 -57.186 30.737 1.00 44.06 117 LEU A CA 1
ATOM 949 C C . LEU A 1 117 ? 6.517 -55.724 31.132 1.00 44.06 117 LEU A C 1
ATOM 951 O O . LEU A 1 117 ? 6.450 -54.846 30.279 1.00 44.06 117 LEU A O 1
ATOM 955 N N . ARG A 1 118 ? 6.865 -55.453 32.397 1.00 41.94 118 ARG A N 1
ATOM 956 C CA . ARG A 1 118 ? 7.305 -54.120 32.853 1.00 41.94 118 ARG A CA 1
ATOM 957 C C . ARG A 1 118 ? 8.821 -53.948 32.849 1.00 41.94 118 ARG A C 1
ATOM 959 O O . ARG A 1 118 ? 9.290 -52.928 33.334 1.00 41.94 118 ARG A O 1
ATOM 966 N N . ASN A 1 119 ? 9.587 -54.924 32.355 1.00 51.44 119 ASN A N 1
ATOM 967 C CA . ASN A 1 119 ? 11.039 -54.803 32.295 1.00 51.44 119 ASN A CA 1
ATOM 968 C C . ASN A 1 119 ? 11.424 -53.855 31.141 1.00 51.44 119 ASN A C 1
ATOM 970 O O . ASN A 1 119 ? 11.342 -54.275 29.981 1.00 51.44 119 ASN A O 1
ATOM 974 N N . PRO A 1 120 ? 11.852 -52.606 31.420 1.00 52.72 120 PRO A N 1
ATOM 975 C CA . PRO A 1 120 ? 12.160 -51.622 30.383 1.00 52.72 120 PRO A CA 1
ATOM 976 C C . PRO A 1 120 ? 13.263 -52.125 29.452 1.00 52.72 120 PRO A C 1
ATOM 978 O O . PRO A 1 120 ? 13.199 -51.889 28.254 1.00 52.72 120 PRO A O 1
ATOM 981 N N . ALA A 1 121 ? 14.190 -52.940 29.971 1.00 55.38 121 ALA A N 1
ATOM 982 C CA . ALA A 1 121 ? 15.280 -53.517 29.193 1.00 55.38 121 ALA A CA 1
ATOM 983 C C . ALA A 1 121 ? 14.800 -54.504 28.112 1.00 55.38 121 ALA A C 1
ATOM 985 O O . ALA A 1 121 ? 15.463 -54.668 27.090 1.00 55.38 121 ALA A O 1
ATOM 986 N N . PHE A 1 122 ? 13.655 -55.172 28.308 1.00 58.19 122 PHE A N 1
ATOM 987 C CA . PHE A 1 122 ? 13.088 -56.065 27.291 1.00 58.19 122 PHE A CA 1
ATOM 988 C C . PHE A 1 122 ? 12.371 -55.278 26.185 1.00 58.19 122 PHE A C 1
ATOM 990 O O . PHE A 1 122 ? 12.509 -55.619 25.011 1.00 58.19 122 PHE A O 1
ATOM 997 N N . ALA A 1 123 ? 11.660 -54.205 26.548 1.00 54.91 123 ALA A N 1
ATOM 998 C CA . ALA A 1 123 ? 11.028 -53.296 25.593 1.00 54.91 123 ALA A CA 1
ATOM 999 C C . ALA A 1 123 ? 12.069 -52.492 24.791 1.00 54.91 123 ALA A C 1
ATOM 1001 O O . ALA A 1 123 ? 11.956 -52.418 23.570 1.00 54.91 123 ALA A O 1
ATOM 1002 N N . GLU A 1 124 ? 13.118 -51.978 25.445 1.00 58.47 124 GLU A N 1
ATOM 1003 C CA . GLU A 1 124 ? 14.270 -51.334 24.795 1.00 58.47 124 GLU A CA 1
ATOM 1004 C C . GLU A 1 124 ? 14.985 -52.295 23.843 1.00 58.47 124 GLU A C 1
ATOM 1006 O O . GLU A 1 124 ? 15.281 -51.925 22.712 1.00 58.47 124 GLU A O 1
ATOM 1011 N N . PHE A 1 125 ? 15.201 -53.553 24.246 1.00 66.44 125 PHE A N 1
ATOM 1012 C CA . PHE A 1 125 ? 15.803 -54.556 23.366 1.00 66.44 125 PHE A CA 1
ATOM 1013 C C . PHE A 1 125 ? 14.946 -54.836 22.123 1.00 66.44 125 PHE A C 1
ATOM 1015 O O . PHE A 1 125 ? 15.475 -54.926 21.014 1.00 66.44 125 PHE A O 1
ATOM 1022 N N . LEU A 1 126 ? 13.627 -54.980 22.291 1.00 58.31 126 LEU A N 1
ATOM 1023 C CA . LEU A 1 126 ? 12.695 -55.167 21.176 1.00 58.31 126 LEU A CA 1
ATOM 1024 C C . LEU A 1 126 ? 12.683 -53.955 20.242 1.00 58.31 126 LEU A C 1
ATOM 1026 O O . LEU A 1 126 ? 12.702 -54.137 19.025 1.00 58.31 126 LEU A O 1
ATOM 1030 N N . ALA A 1 127 ? 12.704 -52.742 20.798 1.00 58.06 127 ALA A N 1
ATOM 1031 C CA . ALA A 1 127 ? 12.791 -51.506 20.034 1.00 58.06 127 ALA A CA 1
ATOM 1032 C C . ALA A 1 127 ? 14.120 -51.404 19.265 1.00 58.06 127 ALA A C 1
ATOM 1034 O O . ALA A 1 127 ? 14.092 -51.137 18.067 1.00 58.06 127 ALA A O 1
ATOM 1035 N N . GLU A 1 128 ? 15.266 -51.694 19.896 1.00 62.25 128 GLU A N 1
ATOM 1036 C CA . GLU A 1 128 ? 16.585 -51.722 19.242 1.00 62.25 128 GLU A CA 1
ATOM 1037 C C . GLU A 1 128 ? 16.653 -52.760 18.118 1.00 62.25 128 GLU A C 1
ATOM 1039 O O . GLU A 1 128 ? 17.088 -52.453 17.009 1.00 62.25 128 GLU A O 1
ATOM 1044 N N . TRP A 1 129 ? 16.205 -53.990 18.377 1.00 70.06 129 TRP A N 1
ATOM 1045 C CA . TRP A 1 129 ? 16.246 -55.064 17.386 1.00 70.06 129 TRP A CA 1
ATOM 1046 C C . TRP A 1 129 ? 15.366 -54.752 16.170 1.00 70.06 129 TRP A C 1
ATOM 1048 O O . TRP A 1 129 ? 15.758 -54.994 15.021 1.00 70.06 129 TRP A O 1
ATOM 1058 N N . LEU A 1 130 ? 14.182 -54.184 16.410 1.00 59.97 130 LEU A N 1
ATOM 1059 C CA . LEU A 1 130 ? 13.272 -53.791 15.344 1.00 59.97 130 LEU A CA 1
ATOM 1060 C C . LEU A 1 130 ? 13.811 -52.582 14.566 1.00 59.97 130 LEU A C 1
ATOM 1062 O O . LEU A 1 130 ? 13.741 -52.565 13.338 1.00 59.97 130 LEU A O 1
ATOM 1066 N N . ALA A 1 131 ? 14.405 -51.611 15.262 1.00 59.69 131 ALA A N 1
ATOM 1067 C CA . ALA A 1 131 ? 15.096 -50.471 14.670 1.00 59.69 131 ALA A CA 1
ATOM 1068 C C . ALA A 1 131 ? 16.240 -50.908 13.744 1.00 59.69 131 ALA A C 1
ATOM 1070 O O . ALA A 1 131 ? 16.315 -50.439 12.609 1.00 59.69 131 ALA A O 1
ATOM 1071 N N . ASP A 1 132 ? 17.093 -51.833 14.189 1.00 62.59 132 ASP A N 1
ATOM 1072 C CA . ASP A 1 132 ? 18.197 -52.375 13.390 1.00 62.59 132 ASP A CA 1
ATOM 1073 C C . ASP A 1 132 ? 17.676 -53.120 12.146 1.00 62.59 132 ASP A C 1
ATOM 1075 O O . ASP A 1 132 ? 18.195 -52.944 11.039 1.00 62.59 132 ASP A O 1
ATOM 1079 N N . SER A 1 133 ? 16.592 -53.886 12.304 1.00 61.53 133 SER A N 1
ATOM 1080 C CA . SER A 1 133 ? 15.954 -54.639 11.214 1.00 61.53 133 SER A CA 1
ATOM 1081 C C . SER A 1 133 ? 15.273 -53.732 10.178 1.00 61.53 133 SER A C 1
ATOM 1083 O O . SER A 1 133 ? 15.311 -54.015 8.978 1.00 61.53 133 SER A O 1
ATOM 1085 N N . LEU A 1 134 ? 14.682 -52.614 10.613 1.00 58.00 134 LEU A N 1
ATOM 1086 C CA . LEU A 1 134 ? 14.080 -51.603 9.736 1.00 58.00 134 LEU A CA 1
ATOM 1087 C C . LEU A 1 134 ? 15.142 -50.732 9.046 1.00 58.00 134 LEU A C 1
ATOM 1089 O O . LEU A 1 134 ? 15.012 -50.443 7.852 1.00 58.00 134 LEU A O 1
ATOM 1093 N N . LYS A 1 135 ? 16.230 -50.389 9.750 1.00 54.91 135 LYS A N 1
ATOM 1094 C CA . LYS A 1 135 ? 17.371 -49.622 9.224 1.00 54.91 135 LYS A CA 1
ATOM 1095 C C . LYS A 1 135 ? 18.082 -50.361 8.091 1.00 54.91 135 LYS A C 1
ATOM 1097 O O . LYS A 1 135 ? 18.387 -49.749 7.070 1.00 54.91 135 LYS A O 1
ATOM 1102 N N . ALA A 1 136 ? 18.273 -51.676 8.222 1.00 57.06 136 ALA A N 1
ATOM 1103 C CA . ALA A 1 136 ? 18.834 -52.520 7.162 1.00 57.06 136 ALA A CA 1
ATOM 1104 C C . ALA A 1 136 ? 17.985 -52.528 5.872 1.00 57.06 136 ALA A C 1
ATOM 1106 O O . ALA A 1 136 ? 18.510 -52.790 4.792 1.00 57.06 136 ALA A O 1
ATOM 1107 N N . LYS A 1 137 ? 16.688 -52.205 5.969 1.00 54.06 137 LYS A N 1
ATOM 1108 C CA . LYS A 1 137 ? 15.743 -52.111 4.842 1.00 54.06 137 LYS A CA 1
ATOM 1109 C C . LYS A 1 137 ? 15.431 -50.656 4.435 1.00 54.06 137 LYS A C 1
ATOM 1111 O O . LYS A 1 137 ? 14.480 -50.422 3.693 1.00 54.06 137 LYS A O 1
ATOM 1116 N N . GLY A 1 138 ? 16.205 -49.674 4.915 1.00 47.16 138 GLY A N 1
ATOM 1117 C CA . GLY A 1 138 ? 16.046 -48.255 4.568 1.00 47.16 138 GLY A CA 1
ATOM 1118 C C . GLY A 1 138 ? 14.785 -47.584 5.132 1.00 47.16 138 GLY A C 1
ATOM 1119 O O . GLY A 1 138 ? 14.343 -46.575 4.586 1.00 47.16 138 GLY A O 1
ATOM 1120 N N . ARG A 1 139 ? 14.177 -48.132 6.197 1.00 54.88 139 ARG A N 1
ATOM 1121 C CA . ARG A 1 139 ? 12.958 -47.597 6.835 1.00 54.88 139 ARG A CA 1
ATOM 1122 C C . ARG A 1 139 ? 13.239 -47.025 8.231 1.00 54.88 139 ARG A C 1
ATOM 1124 O O . ARG A 1 139 ? 14.207 -47.402 8.885 1.00 54.88 139 ARG A O 1
ATOM 1131 N N . GLN A 1 140 ? 12.402 -46.069 8.646 1.00 57.31 140 GLN A N 1
ATOM 1132 C CA . GLN A 1 140 ? 12.625 -45.191 9.803 1.00 57.31 140 GLN A CA 1
ATOM 1133 C C . GLN A 1 140 ? 12.721 -45.947 11.139 1.00 57.31 140 GLN A C 1
ATOM 1135 O O . GLN A 1 140 ? 11.865 -46.766 11.469 1.00 57.31 140 GLN A O 1
ATOM 1140 N N . ARG A 1 141 ? 13.761 -45.607 11.913 1.00 51.62 141 ARG A N 1
ATOM 1141 C CA . ARG A 1 141 ? 14.055 -46.087 13.274 1.00 51.62 141 ARG A CA 1
ATOM 1142 C C . ARG A 1 141 ? 12.931 -45.755 14.268 1.00 51.62 141 ARG A C 1
ATOM 1144 O O . ARG A 1 141 ? 12.617 -46.563 15.135 1.00 51.62 141 ARG A O 1
ATOM 1151 N N . ASP A 1 142 ? 12.283 -44.616 14.062 1.00 56.72 142 ASP A N 1
ATOM 1152 C CA . ASP A 1 142 ? 11.302 -44.011 14.972 1.00 56.72 142 ASP A CA 1
ATOM 1153 C C . ASP A 1 142 ? 10.002 -44.840 15.089 1.00 56.72 142 ASP A C 1
ATOM 1155 O O . ASP A 1 142 ? 9.336 -44.841 16.125 1.00 56.72 142 ASP A O 1
ATOM 1159 N N . LEU A 1 143 ? 9.681 -45.635 14.055 1.00 58.00 143 LEU A N 1
ATOM 1160 C CA . LEU A 1 143 ? 8.544 -46.568 14.029 1.00 58.00 143 LEU A CA 1
ATOM 1161 C C . LEU A 1 143 ? 8.643 -47.644 15.113 1.00 58.00 143 LEU A C 1
ATOM 1163 O O . LEU A 1 143 ? 7.649 -47.961 15.765 1.00 58.00 143 LEU A O 1
ATOM 1167 N N . ALA A 1 144 ? 9.840 -48.197 15.305 1.00 59.19 144 ALA A N 1
ATOM 1168 C CA . ALA A 1 144 ? 10.090 -49.243 16.289 1.00 59.19 144 ALA A CA 1
ATOM 1169 C C . ALA A 1 144 ? 9.956 -48.728 17.719 1.00 59.19 144 ALA A C 1
ATOM 1171 O O . ALA A 1 144 ? 9.368 -49.388 18.574 1.00 59.19 144 ALA A O 1
ATOM 1172 N N . GLU A 1 145 ? 10.494 -47.537 17.962 1.00 59.66 145 GLU A N 1
ATOM 1173 C CA . GLU A 1 145 ? 10.550 -46.941 19.287 1.00 59.66 145 GLU A CA 1
ATOM 1174 C C . GLU A 1 145 ? 9.149 -46.536 19.760 1.00 59.66 145 GLU A C 1
ATOM 1176 O O . GLU A 1 145 ? 8.727 -46.936 20.846 1.00 59.66 145 GLU A O 1
ATOM 1181 N N . HIS A 1 146 ? 8.356 -45.861 18.922 1.00 61.69 146 HIS A N 1
ATOM 1182 C CA . HIS A 1 146 ? 6.990 -45.460 19.282 1.00 61.69 146 HIS A CA 1
ATOM 1183 C C . HIS A 1 146 ? 6.005 -46.625 19.394 1.00 61.69 146 HIS A C 1
ATOM 1185 O O . HIS A 1 146 ? 5.113 -46.581 20.245 1.00 61.69 146 HIS A O 1
ATOM 1191 N N . LEU A 1 147 ? 6.177 -47.689 18.598 1.00 67.00 147 LEU A N 1
ATOM 1192 C CA . LEU A 1 147 ? 5.312 -48.867 18.662 1.00 67.00 147 LEU A CA 1
ATOM 1193 C C . LEU A 1 147 ? 5.346 -49.532 20.044 1.00 67.00 147 LEU A C 1
ATOM 1195 O O . LEU A 1 147 ? 4.323 -50.053 20.477 1.00 67.00 147 LEU A O 1
ATOM 1199 N N . PHE A 1 148 ? 6.486 -49.518 20.741 1.00 64.00 148 PHE A N 1
ATOM 1200 C CA . PHE A 1 148 ? 6.650 -50.184 22.040 1.00 64.00 148 PHE A CA 1
ATOM 1201 C C . PHE A 1 148 ? 6.642 -49.240 23.244 1.00 64.00 148 PHE A C 1
ATOM 1203 O O . PHE A 1 148 ? 6.336 -49.689 24.346 1.00 64.00 148 PHE A O 1
ATOM 1210 N N . THR A 1 149 ? 6.916 -47.948 23.053 1.00 61.41 149 THR A N 1
ATOM 1211 C CA . THR A 1 149 ? 6.941 -46.963 24.149 1.00 61.41 149 THR A CA 1
ATOM 1212 C C . THR A 1 149 ? 5.597 -46.280 24.392 1.00 61.41 149 THR A C 1
ATOM 1214 O O . THR A 1 149 ? 5.339 -45.857 25.517 1.00 61.41 149 THR A O 1
ATOM 1217 N N . ARG A 1 150 ? 4.704 -46.198 23.390 1.00 66.25 150 ARG A N 1
ATOM 1218 C CA . ARG A 1 150 ? 3.373 -45.599 23.571 1.00 66.25 150 ARG A CA 1
ATOM 1219 C C . ARG A 1 150 ? 2.442 -46.560 24.334 1.00 66.25 150 ARG A C 1
ATOM 1221 O O . ARG A 1 150 ? 2.229 -47.693 23.872 1.00 66.25 150 ARG A O 1
ATOM 1228 N N . PRO A 1 151 ? 1.891 -46.163 25.494 1.00 69.12 151 PRO A N 1
ATOM 1229 C CA . PRO A 1 151 ? 0.838 -46.926 26.150 1.00 69.12 151 PRO A CA 1
ATOM 1230 C C . PRO A 1 151 ? -0.468 -46.780 25.354 1.00 69.12 151 PRO A C 1
ATOM 1232 O O . PRO A 1 151 ? -0.795 -45.692 24.885 1.00 69.12 151 PRO A O 1
ATOM 1235 N N . PHE A 1 152 ? -1.179 -47.892 25.166 1.00 70.44 152 PHE A N 1
ATOM 1236 C CA . PHE A 1 152 ? -2.532 -47.924 24.607 1.00 70.44 152 PHE A CA 1
ATOM 1237 C C . PHE A 1 152 ? -3.387 -48.570 25.688 1.00 70.44 152 PHE A C 1
ATOM 1239 O O . PHE A 1 152 ? -3.308 -49.788 25.875 1.00 70.44 152 PHE A O 1
ATOM 1246 N N . ASP A 1 153 ? -4.118 -47.746 26.432 1.00 69.38 153 ASP A N 1
ATOM 1247 C CA . ASP A 1 153 ? -4.760 -48.133 27.685 1.00 69.38 153 ASP A CA 1
ATOM 1248 C C . ASP A 1 153 ? -6.272 -47.886 27.626 1.00 69.38 153 ASP A C 1
ATOM 1250 O O . ASP A 1 153 ? -6.751 -46.977 26.952 1.00 69.38 153 ASP A O 1
ATOM 1254 N N . GLY A 1 154 ? -7.034 -48.693 28.362 1.00 69.44 154 GLY A N 1
ATOM 1255 C CA . GLY A 1 154 ? -8.477 -48.530 28.502 1.00 69.44 154 GLY A CA 1
ATOM 1256 C C . GLY A 1 154 ? -9.308 -49.274 27.446 1.00 69.44 154 GLY A C 1
ATOM 1257 O O . GLY A 1 154 ? -8.779 -49.945 26.559 1.00 69.44 154 GLY A O 1
ATOM 1258 N N . PRO A 1 155 ? -10.647 -49.179 27.532 1.00 57.78 155 PRO A N 1
ATOM 1259 C CA . PRO A 1 155 ? -11.573 -49.963 26.708 1.00 57.78 155 PRO A CA 1
ATOM 1260 C C . PRO A 1 155 ? -11.499 -49.648 25.204 1.00 57.78 155 PRO A C 1
ATOM 1262 O O . PRO A 1 155 ? -11.996 -50.431 24.398 1.00 57.78 155 PRO A O 1
ATOM 1265 N N . HIS A 1 156 ? -10.857 -48.537 24.823 1.00 65.06 156 HIS A N 1
ATOM 1266 C CA . HIS A 1 156 ? -10.648 -48.120 23.434 1.00 65.06 156 HIS A CA 1
ATOM 1267 C C . HIS A 1 156 ? -9.209 -48.319 22.939 1.00 65.06 156 HIS A C 1
ATOM 1269 O O . HIS A 1 156 ? -8.922 -47.977 21.798 1.00 65.06 156 HIS A O 1
ATOM 1275 N N . ALA A 1 157 ? -8.311 -48.920 23.731 1.00 66.94 157 ALA A N 1
ATOM 1276 C CA . ALA A 1 157 ? -6.892 -49.081 23.393 1.00 66.94 157 ALA A CA 1
ATOM 1277 C C . ALA A 1 157 ? -6.646 -49.691 22.003 1.00 66.94 157 ALA A C 1
ATOM 1279 O O . ALA A 1 157 ? -5.697 -49.333 21.309 1.00 66.94 157 ALA A O 1
ATOM 1280 N N . LEU A 1 158 ? -7.500 -50.628 21.589 1.00 55.06 158 LEU A N 1
ATOM 1281 C CA . LEU A 1 158 ? -7.380 -51.319 20.308 1.00 55.06 158 LEU A CA 1
ATOM 1282 C C . LEU A 1 158 ? -7.931 -50.492 19.142 1.00 55.06 158 LEU A C 1
ATOM 1284 O O . LEU A 1 158 ? -7.375 -50.558 18.048 1.00 55.06 158 LEU A O 1
ATOM 1288 N N . ASP A 1 159 ? -8.966 -49.684 19.386 1.00 57.28 159 ASP A N 1
ATOM 1289 C CA . ASP A 1 159 ? -9.461 -48.694 18.429 1.00 57.28 159 ASP A CA 1
ATOM 1290 C C . ASP A 1 159 ? -8.439 -47.571 18.244 1.00 57.28 159 ASP A C 1
ATOM 1292 O O . ASP A 1 159 ? -8.112 -47.254 17.108 1.00 57.28 159 ASP A O 1
ATOM 1296 N N . GLU A 1 160 ? -7.854 -47.059 19.329 1.00 63.91 160 GLU A N 1
ATOM 1297 C CA . GLU A 1 160 ? -6.781 -46.061 19.292 1.00 63.91 160 GLU A CA 1
ATOM 1298 C C . GLU A 1 160 ? -5.520 -46.601 18.610 1.00 63.91 160 GLU A C 1
ATOM 1300 O O . GLU A 1 160 ? -4.891 -45.900 17.822 1.00 63.91 160 GLU A O 1
ATOM 1305 N N . PHE A 1 161 ? -5.151 -47.861 18.864 1.00 68.94 161 PHE A N 1
ATOM 1306 C CA . PHE A 1 161 ? -4.019 -48.513 18.204 1.00 68.94 161 PHE A CA 1
ATOM 1307 C C . PHE A 1 161 ? -4.278 -48.757 16.713 1.00 68.94 161 PHE A C 1
ATOM 1309 O O . PHE A 1 161 ? -3.411 -48.493 15.878 1.00 68.94 161 PHE A O 1
ATOM 1316 N N . ALA A 1 162 ? -5.471 -49.244 16.362 1.00 58.88 162 ALA A N 1
ATOM 1317 C CA . ALA A 1 162 ? -5.865 -49.457 14.976 1.00 58.88 162 ALA A CA 1
ATOM 1318 C C . ALA A 1 162 ? -5.974 -48.128 14.225 1.00 58.88 162 ALA A C 1
ATOM 1320 O O . ALA A 1 162 ? -5.485 -48.031 13.106 1.00 58.88 162 ALA A O 1
ATOM 1321 N N . GLU A 1 163 ? -6.548 -47.094 14.837 1.00 56.62 163 GLU A N 1
ATOM 1322 C CA . GLU A 1 163 ? -6.603 -45.743 14.288 1.00 56.62 163 GLU A CA 1
ATOM 1323 C C . GLU A 1 163 ? -5.193 -45.172 14.132 1.00 56.62 163 GLU A C 1
ATOM 1325 O O . GLU A 1 163 ? -4.874 -44.675 13.060 1.00 56.62 163 GLU A O 1
ATOM 1330 N N . TRP A 1 164 ? -4.297 -45.345 15.106 1.00 66.38 164 TRP A N 1
ATOM 1331 C CA . TRP A 1 164 ? -2.887 -44.937 15.019 1.00 66.38 164 TRP A CA 1
ATOM 1332 C C . TRP A 1 164 ? -2.117 -45.635 13.876 1.00 66.38 164 TRP A C 1
ATOM 1334 O O . TRP A 1 164 ? -1.299 -45.004 13.203 1.00 66.38 164 TRP A O 1
ATOM 1344 N N . ILE A 1 165 ? -2.414 -46.909 13.588 1.00 58.12 165 ILE A N 1
ATOM 1345 C CA . ILE A 1 165 ? -1.834 -47.649 12.450 1.00 58.12 165 ILE A CA 1
ATOM 1346 C C . ILE A 1 165 ? -2.479 -47.268 11.115 1.00 58.12 165 ILE A C 1
ATOM 1348 O O . ILE A 1 165 ? -1.768 -47.091 10.128 1.00 58.12 165 ILE A O 1
ATOM 1352 N N . ILE A 1 166 ? -3.810 -47.173 11.057 1.00 49.59 166 ILE A N 1
ATOM 1353 C CA . ILE A 1 166 ? -4.581 -46.905 9.829 1.00 49.59 166 ILE A CA 1
ATOM 1354 C C . ILE A 1 166 ? -4.387 -45.464 9.373 1.00 49.59 166 ILE A C 1
ATOM 1356 O O . ILE A 1 166 ? -4.225 -45.215 8.181 1.00 49.59 166 ILE A O 1
ATOM 1360 N N . SER A 1 167 ? -4.353 -44.529 10.321 1.00 46.06 167 SER A N 1
ATOM 1361 C CA . SER A 1 167 ? -3.969 -43.141 10.070 1.00 46.06 167 SER A CA 1
ATOM 1362 C C . SER A 1 167 ? -2.502 -43.020 9.636 1.00 46.06 167 SER A C 1
ATOM 1364 O O . SER A 1 167 ? -2.101 -41.982 9.122 1.00 46.06 167 SER A O 1
ATOM 1366 N N . GLY A 1 168 ? -1.744 -44.121 9.744 1.00 44.94 168 GLY A N 1
ATOM 1367 C CA . GLY A 1 168 ? -0.442 -44.315 9.139 1.00 44.94 168 GLY A CA 1
ATOM 1368 C C . GLY A 1 168 ? 0.577 -43.419 9.786 1.00 44.94 168 GLY A C 1
ATOM 1369 O O . GLY A 1 168 ? 0.977 -42.461 9.150 1.00 44.94 168 GLY A O 1
ATOM 1370 N N . PHE A 1 169 ? 0.997 -43.725 11.020 1.00 46.19 169 PHE A N 1
ATOM 1371 C CA . PHE A 1 169 ? 2.024 -42.938 11.699 1.00 46.19 169 PHE A CA 1
ATOM 1372 C C . PHE A 1 169 ? 1.715 -41.450 11.540 1.00 46.19 169 PHE A C 1
ATOM 1374 O O . PHE A 1 169 ? 2.430 -40.729 10.847 1.00 46.19 169 PHE A O 1
ATOM 1381 N N . VAL A 1 170 ? 0.606 -40.991 12.120 1.00 40.69 170 VAL A N 1
ATOM 1382 C CA . VAL A 1 170 ? 0.353 -39.555 12.178 1.00 40.69 170 VAL A CA 1
ATOM 1383 C C . VAL A 1 170 ? 1.367 -38.957 13.169 1.00 40.69 170 VAL A C 1
ATOM 1385 O O . VAL A 1 170 ? 1.003 -38.493 14.241 1.00 40.69 170 VAL A O 1
ATOM 1388 N N . VAL A 1 171 ? 2.659 -38.904 12.787 1.00 41.88 171 VAL A N 1
ATOM 1389 C CA . VAL A 1 171 ? 3.328 -37.603 12.670 1.00 41.88 171 VAL A CA 1
ATOM 1390 C C . VAL A 1 171 ? 2.241 -36.761 12.064 1.00 41.88 171 VAL A C 1
ATOM 1392 O O . VAL A 1 171 ? 1.875 -37.062 10.927 1.00 41.88 171 VAL A O 1
ATOM 1395 N N . ARG A 1 172 ? 1.602 -35.879 12.846 1.00 44.41 172 ARG A N 1
ATOM 1396 C CA . ARG A 1 172 ? 0.562 -34.983 12.328 1.00 44.41 172 ARG A CA 1
ATOM 1397 C C . ARG A 1 172 ? 1.023 -34.565 10.961 1.00 44.41 172 ARG A C 1
ATOM 1399 O O . ARG A 1 172 ? 2.040 -33.880 10.866 1.00 44.41 172 ARG A O 1
ATOM 1406 N N . SER A 1 173 ? 0.386 -35.129 9.929 1.00 44.34 173 SER A N 1
ATOM 1407 C CA . SER A 1 173 ? 0.834 -34.903 8.572 1.00 44.34 173 SER A CA 1
ATOM 1408 C C . SER A 1 173 ? 0.716 -33.408 8.486 1.00 44.34 173 SER A C 1
ATOM 1410 O O . SER A 1 173 ? -0.391 -32.898 8.687 1.00 44.34 173 SER A O 1
ATOM 1412 N N . ALA A 1 174 ? 1.829 -32.694 8.352 1.00 49.66 174 ALA A N 1
ATOM 1413 C CA . ALA A 1 174 ? 1.709 -31.298 8.017 1.00 49.66 174 ALA A CA 1
ATOM 1414 C C . ALA A 1 174 ? 0.856 -31.329 6.756 1.00 49.66 174 ALA A C 1
ATOM 1416 O O . ALA A 1 174 ? 1.252 -31.934 5.759 1.00 49.66 174 ALA A O 1
ATOM 1417 N N . THR A 1 175 ? -0.382 -30.869 6.873 1.00 56.09 175 THR A N 1
ATOM 1418 C CA . THR A 1 175 ? -1.309 -30.902 5.754 1.00 56.09 175 THR A CA 1
ATOM 1419 C C . THR A 1 175 ? -0.719 -29.925 4.753 1.00 56.09 175 THR A C 1
ATOM 1421 O O . THR A 1 175 ? -0.384 -28.797 5.135 1.00 56.09 175 THR A O 1
ATOM 1424 N N . GLY A 1 176 ? -0.497 -30.368 3.520 1.00 58.16 176 GLY A N 1
ATOM 1425 C CA . GLY A 1 176 ? 0.139 -29.575 2.481 1.00 58.16 176 GLY A CA 1
ATOM 1426 C C . GLY A 1 176 ? 1.353 -30.223 1.815 1.00 58.16 176 GLY A C 1
ATOM 1427 O O . GLY A 1 176 ? 1.624 -31.421 1.862 1.00 58.16 176 GLY A O 1
ATOM 1428 N N . PHE A 1 177 ? 2.103 -29.366 1.136 1.00 73.31 177 PHE A N 1
ATOM 1429 C CA . PHE A 1 177 ? 2.994 -29.727 0.035 1.00 73.31 177 PHE A CA 1
ATOM 1430 C C . PHE A 1 177 ? 4.441 -29.998 0.468 1.00 73.31 177 PHE A C 1
ATOM 1432 O O . PHE A 1 177 ? 5.383 -29.583 -0.206 1.00 73.31 177 PHE A O 1
ATOM 1439 N N . LEU A 1 178 ? 4.631 -30.649 1.621 1.00 77.12 178 LEU A N 1
ATOM 1440 C CA . LEU A 1 178 ? 5.957 -30.865 2.205 1.00 77.12 178 LEU A CA 1
ATOM 1441 C C . LEU A 1 178 ? 6.928 -31.513 1.193 1.00 77.12 178 LEU A C 1
ATOM 1443 O O . LEU A 1 178 ? 6.670 -32.627 0.713 1.00 77.12 178 LEU A O 1
ATOM 1447 N N . PRO A 1 179 ? 8.071 -30.874 0.888 1.00 70.44 179 PRO A N 1
ATOM 1448 C CA . PRO A 1 179 ? 9.017 -31.413 -0.070 1.00 70.44 179 PRO A CA 1
ATOM 1449 C C . PRO A 1 179 ? 9.704 -32.654 0.503 1.00 70.44 179 PRO A C 1
ATOM 1451 O O . PRO A 1 179 ? 10.234 -32.652 1.616 1.00 70.44 179 PRO A O 1
ATOM 1454 N N . LYS A 1 180 ? 9.706 -33.737 -0.279 1.00 75.12 180 LYS A N 1
ATOM 1455 C CA . LYS A 1 180 ? 10.408 -34.981 0.056 1.00 75.12 180 LYS A CA 1
ATOM 1456 C C . LYS A 1 180 ? 11.835 -34.928 -0.493 1.00 75.12 180 LYS A C 1
ATOM 1458 O O . LYS A 1 180 ? 12.031 -34.583 -1.653 1.00 75.12 180 LYS A O 1
ATOM 1463 N N . GLY A 1 181 ? 12.814 -35.338 0.315 1.00 67.81 181 GLY A N 1
ATOM 1464 C CA . GLY A 1 181 ? 14.189 -35.591 -0.141 1.00 67.81 181 GLY A CA 1
ATOM 1465 C C . GLY A 1 181 ? 15.193 -34.445 0.017 1.00 67.81 181 GLY A C 1
ATOM 1466 O O . GLY A 1 181 ? 16.345 -34.628 -0.357 1.00 67.81 181 GLY A O 1
ATOM 1467 N N . LEU A 1 182 ? 14.804 -33.302 0.592 1.00 76.50 182 LEU A N 1
ATOM 1468 C CA . LEU A 1 182 ? 15.752 -32.246 0.957 1.00 76.50 182 LEU A CA 1
ATOM 1469 C C . LEU A 1 182 ? 16.280 -32.467 2.379 1.00 76.50 182 LEU A C 1
ATOM 1471 O O . LEU A 1 182 ? 15.504 -32.616 3.328 1.00 76.50 182 LEU A O 1
ATOM 1475 N N . THR A 1 183 ? 17.604 -32.482 2.519 1.00 81.50 183 THR A N 1
ATOM 1476 C CA . THR A 1 183 ? 18.290 -32.705 3.796 1.00 81.50 183 THR A CA 1
ATOM 1477 C C . THR A 1 183 ? 18.749 -31.373 4.370 1.00 81.50 183 THR A C 1
ATOM 1479 O O . THR A 1 183 ? 19.440 -30.600 3.710 1.00 81.50 183 THR A O 1
ATOM 1482 N N . PHE A 1 184 ? 18.379 -31.092 5.618 1.00 84.69 184 PHE A N 1
ATOM 1483 C CA . PHE A 1 184 ? 18.997 -30.001 6.361 1.00 84.69 184 PHE A CA 1
ATOM 1484 C C . PHE A 1 184 ? 20.319 -30.506 6.923 1.00 84.69 184 PHE A C 1
ATOM 1486 O O . PHE A 1 184 ? 20.337 -31.499 7.643 1.00 84.69 184 PHE A O 1
ATOM 1493 N N . TYR A 1 185 ? 21.412 -29.839 6.568 1.00 84.69 185 TYR A N 1
ATOM 1494 C CA . TYR A 1 185 ? 22.750 -30.176 7.041 1.00 84.69 185 TYR A CA 1
ATOM 1495 C C . TYR A 1 185 ? 23.022 -29.454 8.369 1.00 84.69 185 TYR A C 1
ATOM 1497 O O . TYR A 1 185 ? 23.217 -28.231 8.329 1.00 84.69 185 TYR A O 1
ATOM 1505 N N . PRO A 1 186 ? 23.003 -30.159 9.515 1.00 81.19 186 PRO A N 1
ATOM 1506 C CA . PRO A 1 186 ? 23.326 -29.563 10.805 1.00 81.19 186 PRO A CA 1
ATOM 1507 C C . PRO A 1 186 ? 24.779 -29.077 10.830 1.00 81.19 186 PRO A C 1
ATOM 1509 O O . PRO A 1 186 ? 25.640 -29.587 10.107 1.00 81.19 186 PRO A O 1
ATOM 1512 N N . SER A 1 187 ? 25.039 -28.062 11.644 1.00 85.38 187 SER A N 1
ATOM 1513 C CA . SER A 1 187 ? 26.383 -27.561 11.938 1.00 85.38 187 SER A CA 1
ATOM 1514 C C . SER A 1 187 ? 26.378 -26.847 13.286 1.00 85.38 187 SER A C 1
ATOM 1516 O O . SER A 1 187 ? 25.312 -26.448 13.763 1.00 85.38 187 SER A O 1
ATOM 1518 N N . GLU A 1 188 ? 27.566 -26.633 13.863 1.00 85.25 188 GLU A N 1
ATOM 1519 C CA . GLU A 1 188 ? 27.731 -25.953 15.159 1.00 85.25 188 GLU A CA 1
ATOM 1520 C C . GLU A 1 188 ? 27.031 -24.585 15.207 1.00 85.25 188 GLU A C 1
ATOM 1522 O O . GLU A 1 188 ? 26.486 -24.218 16.242 1.00 85.25 188 GLU A O 1
ATOM 1527 N N . ASP A 1 189 ? 26.954 -23.874 14.077 1.00 86.38 189 ASP A N 1
ATOM 1528 C CA . ASP A 1 189 ? 26.280 -22.572 13.986 1.00 86.38 189 ASP A CA 1
ATOM 1529 C C . ASP A 1 189 ? 24.772 -22.664 13.677 1.00 86.38 189 ASP A C 1
ATOM 1531 O O . ASP A 1 189 ? 23.998 -21.769 14.028 1.00 86.38 189 ASP A O 1
ATOM 1535 N N . ARG A 1 190 ? 24.324 -23.720 12.983 1.00 89.38 190 ARG A N 1
ATOM 1536 C CA . ARG A 1 190 ? 22.931 -23.846 12.512 1.00 89.38 190 ARG A CA 1
ATOM 1537 C C . ARG A 1 190 ? 22.014 -24.471 13.555 1.00 89.38 190 ARG A C 1
ATOM 1539 O O . ARG A 1 190 ? 20.859 -24.055 13.666 1.00 89.38 190 ARG A O 1
ATOM 1546 N N . ASP A 1 191 ? 22.515 -25.429 14.327 1.00 89.00 191 ASP A N 1
ATOM 1547 C CA . ASP A 1 191 ? 21.726 -26.121 15.349 1.00 89.00 191 ASP A CA 1
ATOM 1548 C C . ASP A 1 191 ? 21.275 -25.183 16.484 1.00 89.00 191 ASP A C 1
ATOM 1550 O O . ASP A 1 191 ? 20.092 -25.212 16.836 1.00 89.00 191 ASP A O 1
ATOM 1554 N N . PRO A 1 192 ? 22.113 -24.259 17.003 1.00 92.69 192 PRO A N 1
ATOM 1555 C CA . PRO A 1 192 ? 21.653 -23.246 17.951 1.00 92.69 192 PRO A CA 1
ATOM 1556 C C . PRO A 1 192 ? 20.531 -22.372 17.380 1.00 92.69 192 PRO A C 1
ATOM 1558 O O . PRO A 1 192 ? 19.552 -22.093 18.072 1.00 92.69 192 PRO A O 1
ATOM 1561 N N . LYS A 1 193 ? 20.605 -22.000 16.094 1.00 92.44 193 LYS A N 1
ATOM 1562 C CA . LYS A 1 193 ? 19.553 -21.209 15.436 1.00 92.44 193 LYS A CA 1
ATOM 1563 C C . LYS A 1 193 ? 18.243 -21.972 15.282 1.00 92.44 193 LYS A C 1
ATOM 1565 O O . LYS A 1 193 ? 17.178 -21.375 15.429 1.00 92.44 193 LYS A O 1
ATOM 1570 N N . LEU A 1 194 ? 18.292 -23.285 15.058 1.00 90.12 194 LEU A N 1
ATOM 1571 C CA . LEU A 1 194 ? 17.100 -24.134 15.114 1.00 90.12 194 LEU A CA 1
ATOM 1572 C C . LEU A 1 194 ? 16.448 -24.109 16.499 1.00 90.12 194 LEU A C 1
ATOM 1574 O O . LEU A 1 194 ? 15.224 -24.008 16.598 1.00 90.12 194 LEU A O 1
ATOM 1578 N N . VAL A 1 195 ? 17.252 -24.179 17.562 1.00 90.25 195 VAL A N 1
ATOM 1579 C CA . VAL A 1 195 ? 16.761 -24.104 18.945 1.00 90.25 195 VAL A CA 1
ATOM 1580 C C . VAL A 1 195 ? 16.140 -22.735 19.230 1.00 90.25 195 VAL A C 1
ATOM 1582 O O . VAL A 1 195 ? 15.059 -22.670 19.817 1.00 90.25 195 VAL A O 1
ATOM 1585 N N . GLU A 1 196 ? 16.760 -21.648 18.764 1.00 92.75 196 GLU A N 1
ATOM 1586 C CA . GLU A 1 196 ? 16.206 -20.293 18.871 1.00 92.75 196 GLU A CA 1
ATOM 1587 C C . GLU A 1 196 ? 14.863 -20.157 18.134 1.00 92.75 196 GLU A C 1
ATOM 1589 O O . GLU A 1 196 ? 13.884 -19.691 18.723 1.00 92.75 196 GLU A O 1
ATOM 1594 N N . ILE A 1 197 ? 14.777 -20.624 16.881 1.00 93.06 197 ILE A N 1
ATOM 1595 C CA . ILE A 1 197 ? 13.525 -20.627 16.105 1.00 93.06 197 ILE A CA 1
ATOM 1596 C C . ILE A 1 197 ? 12.454 -21.431 16.836 1.00 93.06 197 ILE A C 1
ATOM 1598 O O . ILE A 1 197 ? 11.324 -20.970 16.989 1.00 93.06 197 ILE A O 1
ATOM 1602 N N . ARG A 1 198 ? 12.802 -22.617 17.341 1.00 90.06 198 ARG A N 1
ATOM 1603 C CA . ARG A 1 198 ? 11.883 -23.459 18.111 1.00 90.06 198 ARG A CA 1
ATOM 1604 C C . ARG A 1 198 ? 11.374 -22.740 19.360 1.00 90.06 198 ARG A C 1
ATOM 1606 O O . ARG A 1 198 ? 10.177 -22.795 19.641 1.00 90.06 198 ARG A O 1
ATOM 1613 N N . SER A 1 199 ? 12.253 -22.045 20.079 1.00 90.19 199 SER A N 1
ATOM 1614 C CA . SER A 1 199 ? 11.885 -21.236 21.245 1.00 90.19 199 SER A CA 1
ATOM 1615 C C . SER A 1 199 ? 10.952 -20.077 20.870 1.00 90.19 199 SER A C 1
ATOM 1617 O O . SER A 1 199 ? 10.009 -19.784 21.600 1.00 90.19 199 SER A O 1
ATOM 1619 N N . ALA A 1 200 ? 11.122 -19.467 19.696 1.00 91.06 200 ALA A N 1
ATOM 1620 C CA . ALA A 1 200 ? 10.190 -18.454 19.197 1.00 91.06 200 ALA A CA 1
ATOM 1621 C C . ALA A 1 200 ? 8.827 -19.024 18.762 1.00 91.06 200 ALA A C 1
ATOM 1623 O O . ALA A 1 200 ? 7.830 -18.304 18.794 1.00 91.06 200 ALA A O 1
ATOM 1624 N N . ILE A 1 201 ? 8.750 -20.301 18.373 1.00 90.38 201 ILE A N 1
ATOM 1625 C CA . ILE A 1 201 ? 7.476 -20.943 18.013 1.00 90.38 201 ILE A CA 1
ATOM 1626 C C . ILE A 1 201 ? 6.729 -21.444 19.265 1.00 90.38 201 ILE A C 1
ATOM 1628 O O . ILE A 1 201 ? 5.529 -21.194 19.375 1.00 90.38 201 ILE A O 1
ATOM 1632 N N . TYR A 1 202 ? 7.416 -22.104 20.211 1.00 84.25 202 TYR A N 1
ATOM 1633 C CA . TYR A 1 202 ? 6.791 -22.800 21.356 1.00 84.25 202 TYR A CA 1
ATOM 1634 C C . TYR A 1 202 ? 7.331 -22.429 22.752 1.00 84.25 202 TYR A C 1
ATOM 1636 O O . TYR A 1 202 ? 6.748 -22.850 23.747 1.00 84.25 202 TYR A O 1
ATOM 1644 N N . GLY A 1 203 ? 8.449 -21.709 22.853 1.00 80.06 203 GLY A N 1
ATOM 1645 C CA . GLY A 1 203 ? 9.090 -21.353 24.127 1.00 80.06 203 GLY A CA 1
ATOM 1646 C C . GLY A 1 203 ? 8.550 -20.064 24.753 1.00 80.06 203 GLY A C 1
ATOM 1647 O O . GLY A 1 203 ? 7.540 -19.517 24.321 1.00 80.06 203 GLY A O 1
ATOM 1648 N N . GLU A 1 204 ? 9.245 -19.525 25.757 1.00 70.56 204 GLU A N 1
ATOM 1649 C CA . GLU A 1 204 ? 8.862 -18.255 26.407 1.00 70.56 204 GLU A CA 1
ATOM 1650 C C . GLU A 1 204 ? 8.849 -17.067 25.426 1.00 70.56 204 GLU A C 1
ATOM 1652 O O . GLU A 1 204 ? 8.020 -16.161 25.533 1.00 70.56 204 GLU A O 1
ATOM 1657 N N . ILE A 1 205 ? 9.716 -17.110 24.406 1.00 72.69 205 ILE A N 1
ATOM 1658 C CA . ILE A 1 205 ? 9.773 -16.117 23.323 1.00 72.69 205 ILE A CA 1
ATOM 1659 C C . ILE A 1 205 ? 8.496 -16.165 22.467 1.00 72.69 205 ILE A C 1
ATOM 1661 O O . ILE A 1 205 ? 8.103 -15.152 21.888 1.00 72.69 205 ILE A O 1
ATOM 1665 N N . ALA A 1 206 ? 7.780 -17.294 22.435 1.00 73.44 206 ALA A N 1
ATOM 1666 C CA . ALA A 1 206 ? 6.560 -17.445 21.648 1.00 73.44 206 ALA A CA 1
ATOM 1667 C C . ALA A 1 206 ? 5.448 -16.467 22.047 1.00 73.44 206 ALA A C 1
ATOM 1669 O O . ALA A 1 206 ? 4.599 -16.142 21.219 1.00 73.44 206 ALA A O 1
ATOM 1670 N N . ALA A 1 207 ? 5.447 -15.929 23.268 1.00 73.69 207 ALA A N 1
ATOM 1671 C CA . ALA A 1 207 ? 4.485 -14.897 23.653 1.00 73.69 207 ALA A CA 1
ATOM 1672 C C . ALA A 1 207 ? 4.740 -13.537 22.966 1.00 73.69 207 ALA A C 1
ATOM 1674 O O . ALA A 1 207 ? 3.843 -12.694 22.922 1.00 73.69 207 ALA A O 1
ATOM 1675 N N . GLN A 1 208 ? 5.947 -13.311 22.434 1.00 74.19 208 GLN A N 1
ATOM 1676 C CA . GLN A 1 208 ? 6.399 -11.995 21.973 1.00 74.19 208 GLN A CA 1
ATOM 1677 C C . GLN A 1 208 ? 5.968 -11.667 20.539 1.00 74.19 208 GLN A C 1
ATOM 1679 O O . GLN A 1 208 ? 5.803 -10.493 20.205 1.00 74.19 208 GLN A O 1
ATOM 1684 N N . SER A 1 209 ? 5.780 -12.675 19.681 1.00 88.31 209 SER A N 1
ATOM 1685 C CA . SER A 1 209 ? 5.497 -12.456 18.261 1.00 88.31 209 SER A CA 1
ATOM 1686 C C . SER A 1 209 ? 4.694 -13.585 17.624 1.00 88.31 209 SER A C 1
ATOM 1688 O O . SER A 1 209 ? 4.920 -14.762 17.892 1.00 88.31 209 SER A O 1
ATOM 1690 N N . MET A 1 210 ? 3.765 -13.225 16.739 1.00 94.00 210 MET A N 1
ATOM 1691 C CA . MET A 1 210 ? 3.061 -14.162 15.859 1.00 94.00 210 MET A CA 1
ATOM 1692 C C . MET A 1 210 ? 3.759 -14.337 14.503 1.00 94.00 210 MET A C 1
ATOM 1694 O O . MET A 1 210 ? 3.410 -15.253 13.766 1.00 94.00 210 MET A O 1
ATOM 1698 N N . PHE A 1 211 ? 4.726 -13.483 14.156 1.00 96.00 211 PHE A N 1
ATOM 1699 C CA . PHE A 1 211 ? 5.398 -13.501 12.860 1.00 96.00 211 PHE A CA 1
ATOM 1700 C C . PHE A 1 211 ? 6.899 -13.707 13.012 1.00 96.00 211 PHE A C 1
ATOM 1702 O O . PHE A 1 211 ? 7.612 -12.889 13.594 1.00 96.00 211 PHE A O 1
ATOM 1709 N N . ILE A 1 212 ? 7.373 -14.794 12.422 1.00 96.38 212 ILE A N 1
ATOM 1710 C CA . ILE A 1 212 ? 8.769 -15.193 12.448 1.00 96.38 212 ILE A CA 1
ATOM 1711 C C . ILE A 1 212 ? 9.267 -15.168 11.014 1.00 96.38 212 ILE A C 1
ATOM 1713 O O . ILE A 1 212 ? 8.762 -15.885 10.154 1.00 96.38 212 ILE A O 1
ATOM 1717 N N . ASN A 1 213 ? 10.274 -14.353 10.749 1.00 96.81 213 ASN A N 1
ATOM 1718 C CA . ASN A 1 213 ? 10.941 -14.343 9.465 1.00 96.81 213 ASN A CA 1
ATOM 1719 C C . ASN A 1 213 ? 12.296 -15.026 9.596 1.00 96.81 213 ASN A C 1
ATOM 1721 O O . ASN A 1 213 ? 13.175 -14.546 10.307 1.00 96.81 213 ASN A O 1
ATOM 1725 N N . VAL A 1 214 ? 12.459 -16.138 8.895 1.00 96.31 214 VAL A N 1
ATOM 1726 C CA . VAL A 1 214 ? 13.748 -16.808 8.790 1.00 96.31 214 VAL A CA 1
ATOM 1727 C C . VAL A 1 214 ? 14.292 -16.515 7.408 1.00 96.31 214 VAL A C 1
ATOM 1729 O O . VAL A 1 214 ? 13.611 -16.768 6.417 1.00 96.31 214 VAL A O 1
ATOM 1732 N N . HIS A 1 215 ? 15.487 -15.952 7.327 1.00 95.19 215 HIS A N 1
ATOM 1733 C CA . HIS A 1 215 ? 16.007 -15.481 6.058 1.00 95.19 215 HIS A CA 1
ATOM 1734 C C . HIS A 1 215 ? 17.446 -15.894 5.812 1.00 95.19 215 HIS A C 1
ATOM 1736 O O . HIS A 1 215 ? 18.247 -15.990 6.740 1.00 95.19 215 HIS A O 1
ATOM 1742 N N . GLN A 1 216 ? 17.762 -16.122 4.539 1.00 91.75 216 GLN A N 1
ATOM 1743 C CA . GLN A 1 216 ? 19.132 -16.264 4.071 1.00 91.75 216 GLN A CA 1
ATOM 1744 C C . GLN A 1 216 ? 19.226 -16.029 2.564 1.00 91.75 216 GLN A C 1
ATOM 1746 O O . GLN A 1 216 ? 18.504 -16.644 1.779 1.00 91.75 216 GLN A O 1
ATOM 1751 N N . GLU A 1 217 ? 20.162 -15.178 2.153 1.00 84.56 217 GLU A N 1
ATOM 1752 C CA . GLU A 1 217 ? 20.384 -14.875 0.740 1.00 84.56 217 GLU A CA 1
ATOM 1753 C C . GLU A 1 217 ? 21.116 -16.027 0.033 1.00 84.56 217 GLU A C 1
ATOM 1755 O O . GLU A 1 217 ? 22.102 -16.571 0.555 1.00 84.56 217 GLU A O 1
ATOM 1760 N N . GLY A 1 218 ? 20.655 -16.377 -1.174 1.00 74.25 218 GLY A N 1
ATOM 1761 C CA . GLY A 1 218 ? 21.269 -17.394 -2.032 1.00 74.25 218 GLY A CA 1
ATOM 1762 C C . GLY A 1 218 ? 21.125 -18.842 -1.547 1.00 74.25 218 GLY A C 1
ATOM 1763 O O . GLY A 1 218 ? 21.871 -19.704 -2.010 1.00 74.25 218 GLY A O 1
ATOM 1764 N N . MET A 1 219 ? 20.206 -19.129 -0.615 1.00 83.38 219 MET A N 1
ATOM 1765 C CA . MET A 1 219 ? 19.971 -20.479 -0.069 1.00 83.38 219 MET A CA 1
ATOM 1766 C C . MET A 1 219 ? 18.510 -20.929 -0.118 1.00 83.38 219 MET A C 1
ATOM 1768 O O . MET A 1 219 ? 17.918 -21.296 0.906 1.00 83.38 219 MET A O 1
ATOM 1772 N N . PRO A 1 220 ? 17.869 -20.879 -1.284 1.00 74.94 220 PRO A N 1
ATOM 1773 C CA . PRO A 1 220 ? 16.446 -21.096 -1.317 1.00 74.94 220 PRO A CA 1
ATOM 1774 C C . PRO A 1 220 ? 16.097 -22.561 -0.943 1.00 74.94 220 PRO A C 1
ATOM 1776 O O . PRO A 1 220 ? 15.173 -22.768 -0.156 1.00 74.94 220 PRO A O 1
ATOM 1779 N N . ASN A 1 221 ? 16.861 -23.585 -1.356 1.00 80.31 221 ASN A N 1
ATOM 1780 C CA . ASN A 1 221 ? 16.616 -24.985 -0.962 1.00 80.31 221 ASN A CA 1
ATOM 1781 C C . ASN A 1 221 ? 17.076 -25.301 0.462 1.00 80.31 221 ASN A C 1
ATOM 1783 O O . ASN A 1 221 ? 16.430 -26.098 1.142 1.00 80.31 221 ASN A O 1
ATOM 1787 N N . GLY A 1 222 ? 18.143 -24.661 0.938 1.00 83.06 222 GLY A N 1
ATOM 1788 C CA . GLY A 1 222 ? 18.565 -24.749 2.333 1.00 83.06 222 GLY A CA 1
ATOM 1789 C C . GLY A 1 222 ? 17.485 -24.263 3.308 1.00 83.06 222 GLY A C 1
ATOM 1790 O O . GLY A 1 222 ? 17.298 -24.874 4.365 1.00 83.06 222 GLY A O 1
ATOM 1791 N N . LEU A 1 223 ? 16.740 -23.213 2.940 1.00 87.81 223 LEU A N 1
ATOM 1792 C CA . LEU A 1 223 ? 15.571 -22.738 3.687 1.00 87.81 223 LEU A CA 1
ATOM 1793 C C . LEU A 1 223 ? 14.390 -23.708 3.578 1.00 87.81 223 LEU A C 1
ATOM 1795 O O . LEU A 1 223 ? 13.772 -24.034 4.586 1.00 87.81 223 LEU A O 1
ATOM 1799 N N . THR A 1 224 ? 14.128 -24.270 2.402 1.00 87.69 224 THR A N 1
ATOM 1800 C CA . THR A 1 224 ? 13.106 -25.314 2.251 1.00 87.69 224 THR A CA 1
ATOM 1801 C C . THR A 1 224 ? 13.400 -26.555 3.106 1.00 87.69 224 THR A C 1
ATOM 1803 O O . THR A 1 224 ? 12.513 -27.091 3.775 1.00 87.69 224 THR A O 1
ATOM 1806 N N . ALA A 1 225 ? 14.658 -27.001 3.147 1.00 86.06 225 ALA A N 1
ATOM 1807 C CA . ALA A 1 225 ? 15.091 -28.096 4.010 1.00 86.06 225 ALA A CA 1
ATOM 1808 C C . ALA A 1 225 ? 14.895 -27.751 5.495 1.00 86.06 225 ALA A C 1
ATOM 1810 O O . ALA A 1 225 ? 14.485 -28.599 6.292 1.00 86.06 225 ALA A O 1
ATOM 1811 N N . LEU A 1 226 ? 15.147 -26.494 5.866 1.00 89.69 226 LEU A N 1
ATOM 1812 C CA . LEU A 1 226 ? 14.864 -25.967 7.196 1.00 89.69 226 LEU A CA 1
ATOM 1813 C C . LEU A 1 226 ? 13.360 -25.989 7.510 1.00 89.69 226 LEU A C 1
ATOM 1815 O O . LEU A 1 226 ? 12.994 -26.428 8.595 1.00 89.69 226 LEU A O 1
ATOM 1819 N N . ALA A 1 227 ? 12.491 -25.612 6.569 1.00 89.75 227 ALA A N 1
ATOM 1820 C CA . ALA A 1 227 ? 11.034 -25.684 6.715 1.00 89.75 227 ALA A CA 1
ATOM 1821 C C . ALA A 1 227 ? 10.575 -27.089 7.125 1.00 89.75 227 ALA A C 1
ATOM 1823 O O . ALA A 1 227 ? 9.864 -27.267 8.116 1.00 89.75 227 ALA A O 1
ATOM 1824 N N . ALA A 1 228 ? 11.055 -28.097 6.390 1.00 85.94 228 ALA A N 1
ATOM 1825 C CA . ALA A 1 228 ? 10.753 -29.496 6.656 1.00 85.94 228 ALA A CA 1
ATOM 1826 C C . ALA A 1 228 ? 11.261 -29.951 8.034 1.00 85.94 228 ALA A C 1
ATOM 1828 O O . ALA A 1 228 ? 10.655 -30.823 8.651 1.00 85.94 228 ALA A O 1
ATOM 1829 N N . ASN A 1 229 ? 12.353 -29.365 8.534 1.00 86.94 229 ASN A N 1
ATOM 1830 C CA . ASN A 1 229 ? 12.877 -29.666 9.865 1.00 86.94 229 ASN A CA 1
ATOM 1831 C C . ASN A 1 229 ? 12.100 -28.956 10.974 1.00 86.94 229 ASN A C 1
ATOM 1833 O O . ASN A 1 229 ? 11.733 -29.616 11.938 1.00 86.94 229 ASN A O 1
ATOM 1837 N N . ILE A 1 230 ? 11.764 -27.669 10.819 1.00 86.44 230 ILE A N 1
ATOM 1838 C CA . ILE A 1 230 ? 10.923 -26.919 11.772 1.00 86.44 230 ILE A CA 1
ATOM 1839 C C . ILE A 1 230 ? 9.644 -27.702 12.083 1.00 86.44 230 ILE A C 1
ATOM 1841 O O . ILE A 1 230 ? 9.270 -27.844 13.243 1.00 86.44 230 ILE A O 1
ATOM 1845 N N . ILE A 1 231 ? 9.021 -28.265 11.048 1.00 85.69 231 ILE A N 1
ATOM 1846 C CA . ILE A 1 231 ? 7.777 -29.028 11.157 1.00 85.69 231 ILE A CA 1
ATOM 1847 C C . ILE A 1 231 ? 7.957 -30.333 11.947 1.00 85.69 231 ILE A C 1
ATOM 1849 O O . ILE A 1 231 ? 7.083 -30.694 12.729 1.00 85.69 231 ILE A O 1
ATOM 1853 N N . LYS A 1 232 ? 9.097 -31.020 11.801 1.00 84.06 232 LYS A N 1
ATOM 1854 C CA . LYS A 1 232 ? 9.401 -32.260 12.540 1.00 84.06 232 LYS A CA 1
ATOM 1855 C C . LYS A 1 232 ? 9.622 -32.041 14.037 1.00 84.06 232 LYS A C 1
ATOM 1857 O O . LYS A 1 232 ? 9.476 -32.980 14.806 1.00 84.06 232 LYS A O 1
ATOM 1862 N N . TYR A 1 233 ? 9.997 -30.832 14.455 1.00 77.69 233 TYR A N 1
ATOM 1863 C CA . TYR A 1 233 ? 10.293 -30.523 15.861 1.00 77.69 233 TYR A CA 1
ATOM 1864 C C . TYR A 1 233 ? 9.069 -30.116 16.686 1.00 77.69 233 TYR A C 1
ATOM 1866 O O . TYR A 1 233 ? 9.199 -29.785 17.870 1.00 77.69 233 TYR A O 1
ATOM 1874 N N . ILE A 1 234 ? 7.892 -30.113 16.070 1.00 79.38 234 ILE A N 1
ATOM 1875 C CA . ILE A 1 234 ? 6.633 -29.786 16.725 1.00 79.38 234 ILE A CA 1
ATOM 1876 C C . ILE A 1 234 ? 6.249 -30.983 17.591 1.00 79.38 234 ILE A C 1
ATOM 1878 O O . ILE A 1 234 ? 6.093 -32.072 17.043 1.00 79.38 234 ILE A O 1
ATOM 1882 N N . PRO A 1 235 ? 6.119 -30.819 18.922 1.00 79.44 235 PRO A N 1
ATOM 1883 C CA . PRO A 1 235 ? 5.794 -31.937 19.796 1.00 79.44 235 PRO A CA 1
ATOM 1884 C C . PRO A 1 235 ? 4.498 -32.621 19.355 1.00 79.44 235 PRO A C 1
ATOM 1886 O O . PRO A 1 235 ? 3.497 -31.941 19.119 1.00 79.44 235 PRO A O 1
ATOM 1889 N N . ASP A 1 236 ? 4.489 -33.954 19.314 1.00 73.62 236 ASP A N 1
ATOM 1890 C CA . ASP A 1 236 ? 3.311 -34.736 18.906 1.00 73.62 236 ASP A CA 1
ATOM 1891 C C . ASP A 1 236 ? 2.068 -34.444 19.770 1.00 73.62 236 ASP A C 1
ATOM 1893 O O . ASP A 1 236 ? 0.931 -34.593 19.320 1.00 73.62 236 ASP A O 1
ATOM 1897 N N . ASN A 1 237 ? 2.280 -33.997 21.013 1.00 72.62 237 ASN A N 1
ATOM 1898 C CA . ASN A 1 237 ? 1.239 -33.612 21.967 1.00 72.62 237 ASN A CA 1
ATOM 1899 C C . ASN A 1 237 ? 0.825 -32.129 21.895 1.00 72.62 237 ASN A C 1
ATOM 1901 O O . ASN A 1 237 ? -0.003 -31.699 22.696 1.00 72.62 237 ASN A O 1
ATOM 1905 N N . SER A 1 238 ? 1.374 -31.334 20.971 1.00 81.31 238 SER A N 1
ATOM 1906 C CA . SER A 1 238 ? 0.960 -29.940 20.791 1.00 81.31 238 SER A CA 1
ATOM 1907 C C . SER A 1 238 ? -0.475 -29.876 20.262 1.00 81.31 238 SER A C 1
ATOM 1909 O O . SER A 1 238 ? -0.866 -30.670 19.421 1.00 81.31 238 SER A O 1
ATOM 1911 N N . ASP A 1 239 ? -1.293 -28.924 20.693 1.00 86.50 239 ASP A N 1
ATOM 1912 C CA . ASP A 1 239 ? -2.601 -28.612 20.092 1.00 86.50 239 ASP A CA 1
ATOM 1913 C C . ASP A 1 239 ? -2.478 -27.748 18.821 1.00 86.50 239 ASP A C 1
ATOM 1915 O O . ASP A 1 239 ? -3.467 -27.539 18.120 1.00 86.50 239 ASP A O 1
ATOM 1919 N N . ILE A 1 240 ? -1.266 -27.295 18.482 1.00 89.62 240 ILE A N 1
ATOM 1920 C CA . ILE A 1 240 ? -1.009 -26.460 17.308 1.00 89.62 240 ILE A CA 1
ATOM 1921 C C . ILE A 1 240 ? -1.092 -27.304 16.029 1.00 89.62 240 ILE A C 1
ATOM 1923 O O . ILE A 1 240 ? -0.407 -28.320 15.879 1.00 89.62 240 ILE A O 1
ATOM 1927 N N . LYS A 1 241 ? -1.938 -26.877 15.087 1.00 91.56 241 LYS A N 1
ATOM 1928 C CA . LYS A 1 241 ? -2.016 -27.460 13.738 1.00 91.56 241 LYS A CA 1
ATOM 1929 C C . LYS A 1 241 ? -0.971 -26.833 12.820 1.00 91.56 241 LYS A C 1
ATOM 1931 O O . LYS A 1 241 ? -0.597 -25.685 13.019 1.00 91.56 241 LYS A O 1
ATOM 1936 N N . VAL A 1 242 ? -0.524 -27.552 11.794 1.00 92.56 242 VAL A N 1
ATOM 1937 C CA . VAL A 1 242 ? 0.598 -27.115 10.947 1.00 92.56 242 VAL A CA 1
ATOM 1938 C C . VAL A 1 242 ? 0.197 -27.113 9.482 1.00 92.56 242 VAL A C 1
ATOM 1940 O O . VAL A 1 242 ? -0.253 -28.135 8.967 1.00 92.56 242 VAL A O 1
ATOM 1943 N N . LEU A 1 243 ? 0.397 -25.977 8.819 1.00 93.62 243 LEU A N 1
ATOM 1944 C CA . LEU A 1 243 ? 0.155 -25.784 7.394 1.00 93.62 243 LEU A CA 1
ATOM 1945 C C . LEU A 1 243 ? 1.459 -25.380 6.711 1.00 93.62 243 LEU A C 1
ATOM 1947 O O . LEU A 1 243 ? 2.070 -24.390 7.106 1.00 93.62 243 LEU A O 1
ATOM 1951 N N . TYR A 1 244 ? 1.867 -26.111 5.676 1.00 93.44 244 TYR A N 1
ATOM 1952 C CA . TYR A 1 244 ? 3.025 -25.761 4.850 1.00 93.44 244 TYR A CA 1
ATOM 1953 C C . TYR A 1 244 ? 2.578 -25.350 3.445 1.00 93.44 244 TYR A C 1
ATOM 1955 O O . TYR A 1 244 ? 1.899 -26.118 2.758 1.00 93.44 244 TYR A O 1
ATOM 1963 N N . ILE A 1 245 ? 2.987 -24.156 3.010 1.00 92.31 245 ILE A N 1
ATOM 1964 C CA . ILE A 1 245 ? 2.688 -23.609 1.684 1.00 92.31 245 ILE A CA 1
ATOM 1965 C C . ILE A 1 245 ? 3.999 -23.178 1.006 1.00 92.31 245 ILE A C 1
ATOM 1967 O O . ILE A 1 245 ? 4.626 -22.211 1.449 1.00 92.31 245 ILE A O 1
ATOM 1971 N N . PRO A 1 246 ? 4.418 -23.845 -0.082 1.00 89.00 246 PRO A N 1
ATOM 1972 C CA . PRO A 1 246 ? 5.535 -23.395 -0.894 1.00 89.00 246 PRO A CA 1
ATOM 1973 C C . PRO A 1 246 ? 5.073 -22.224 -1.765 1.00 89.00 246 PRO A C 1
ATOM 1975 O O . PRO A 1 246 ? 4.132 -22.355 -2.535 1.00 89.00 246 PRO A O 1
ATOM 1978 N N . LEU A 1 247 ? 5.722 -21.071 -1.640 1.00 85.88 247 LEU A N 1
ATOM 1979 C CA . LEU A 1 247 ? 5.475 -19.860 -2.431 1.00 85.88 247 LEU A CA 1
ATOM 1980 C C . LEU A 1 247 ? 6.249 -19.848 -3.754 1.00 85.88 247 LEU A C 1
ATOM 1982 O O . LEU A 1 247 ? 5.960 -19.050 -4.642 1.00 85.88 247 LEU A O 1
ATOM 1986 N N . ARG A 1 248 ? 7.230 -20.740 -3.891 1.00 78.69 248 ARG A N 1
ATOM 1987 C CA . ARG A 1 248 ? 7.991 -20.978 -5.120 1.00 78.69 248 ARG A CA 1
ATOM 1988 C C . ARG A 1 248 ? 7.799 -22.420 -5.575 1.00 78.69 248 ARG A C 1
ATOM 1990 O O . ARG A 1 248 ? 7.557 -23.300 -4.753 1.00 78.69 248 ARG A O 1
ATOM 1997 N N . GLY A 1 249 ? 7.941 -22.673 -6.873 1.00 67.50 249 GLY A N 1
ATOM 1998 C CA . GLY A 1 249 ? 7.982 -24.044 -7.376 1.00 67.50 249 GLY A CA 1
ATOM 1999 C C . GLY A 1 249 ? 9.210 -24.771 -6.824 1.00 67.50 249 GLY A C 1
ATOM 2000 O O . GLY A 1 249 ? 10.332 -24.296 -6.988 1.00 67.50 249 GLY A O 1
ATOM 2001 N N . ILE A 1 250 ? 9.005 -25.894 -6.135 1.00 58.94 250 ILE A N 1
ATOM 2002 C CA . ILE A 1 250 ? 10.083 -26.743 -5.609 1.00 58.94 250 ILE A CA 1
ATOM 2003 C C . ILE A 1 250 ? 10.142 -28.007 -6.471 1.00 58.94 250 ILE A C 1
ATOM 2005 O O . ILE A 1 250 ? 9.461 -28.991 -6.200 1.00 58.94 250 ILE A O 1
ATOM 2009 N N . GLY A 1 251 ? 10.951 -27.983 -7.529 1.00 60.97 251 GLY A N 1
ATOM 2010 C CA . GLY A 1 251 ? 11.066 -29.089 -8.487 1.00 60.97 251 GLY A CA 1
ATOM 2011 C C . GLY A 1 251 ? 9.944 -29.133 -9.533 1.00 60.97 251 GLY A C 1
ATOM 2012 O O . GLY A 1 251 ? 9.040 -28.303 -9.536 1.00 60.97 251 GLY A O 1
ATOM 2013 N N . GLU A 1 252 ? 10.008 -30.124 -10.425 1.00 54.19 252 GLU A N 1
ATOM 2014 C CA . GLU A 1 252 ? 9.206 -30.192 -11.664 1.00 54.19 252 GLU A CA 1
ATOM 2015 C C . GLU A 1 252 ? 7.682 -30.263 -11.453 1.00 54.19 252 GLU A C 1
ATOM 2017 O O . GLU A 1 252 ? 6.918 -29.890 -12.339 1.00 54.19 252 GLU A O 1
ATOM 2022 N N . ASN A 1 253 ? 7.225 -30.715 -10.280 1.00 57.97 253 ASN A N 1
ATOM 2023 C CA . ASN A 1 253 ? 5.805 -30.972 -10.011 1.00 57.97 253 ASN A CA 1
ATOM 2024 C C . ASN A 1 253 ? 5.114 -29.888 -9.176 1.00 57.97 253 ASN A C 1
ATOM 2026 O O . ASN A 1 253 ? 3.902 -29.965 -8.972 1.00 57.97 253 ASN A O 1
ATOM 2030 N N . TYR A 1 254 ? 5.857 -28.905 -8.661 1.00 64.06 254 TYR A N 1
ATOM 2031 C CA . TYR A 1 254 ? 5.301 -27.903 -7.759 1.00 64.06 254 TYR A CA 1
ATOM 2032 C C . TYR A 1 254 ? 5.166 -26.551 -8.431 1.00 64.06 254 TYR A C 1
ATOM 2034 O O . TYR A 1 254 ? 6.107 -25.984 -8.980 1.00 64.06 254 TYR A O 1
ATOM 2042 N N . ILE A 1 255 ? 3.959 -26.019 -8.327 1.00 69.12 255 ILE A N 1
ATOM 2043 C CA . ILE A 1 255 ? 3.572 -24.745 -8.895 1.00 69.12 255 ILE A CA 1
ATOM 2044 C C . ILE A 1 255 ? 3.423 -23.740 -7.758 1.00 69.12 255 ILE A C 1
ATOM 2046 O O . ILE A 1 255 ? 2.777 -24.040 -6.755 1.00 69.12 255 ILE A O 1
ATOM 2050 N N . ALA A 1 256 ? 3.999 -22.550 -7.932 1.00 77.06 256 ALA A N 1
ATOM 2051 C CA . ALA A 1 256 ? 3.811 -21.447 -7.000 1.00 77.06 256 ALA A CA 1
ATOM 2052 C C . ALA A 1 256 ? 2.317 -21.059 -6.946 1.00 77.06 256 ALA A C 1
ATOM 2054 O O . ALA A 1 256 ? 1.737 -20.750 -7.992 1.00 77.06 256 ALA A O 1
ATOM 2055 N N . PRO A 1 257 ? 1.674 -21.089 -5.767 1.00 83.00 257 PRO A N 1
ATOM 2056 C CA . PRO A 1 257 ? 0.272 -20.737 -5.639 1.00 83.00 257 PRO A CA 1
ATOM 2057 C C . PRO A 1 257 ? 0.069 -19.232 -5.811 1.00 83.00 257 PRO A C 1
ATOM 2059 O O . PRO A 1 257 ? 0.888 -18.421 -5.375 1.00 83.00 257 PRO A O 1
ATOM 2062 N N . SER A 1 258 ? -1.053 -18.854 -6.424 1.00 81.75 258 SER A N 1
ATOM 2063 C CA . SER A 1 258 ? -1.485 -17.455 -6.478 1.00 81.75 258 SER A CA 1
ATOM 2064 C C . SER A 1 258 ? -1.883 -16.953 -5.082 1.00 81.75 258 SER A C 1
ATOM 2066 O O . SER A 1 258 ? -2.167 -17.743 -4.181 1.00 81.75 258 SER A O 1
ATOM 2068 N N . TYR A 1 259 ? -1.985 -15.635 -4.894 1.00 85.94 259 TYR A N 1
ATOM 2069 C CA . TYR A 1 259 ? -2.492 -15.049 -3.644 1.00 85.94 259 TYR A CA 1
ATOM 2070 C C . TYR A 1 259 ? -3.861 -15.622 -3.217 1.00 85.94 259 TYR A C 1
ATOM 2072 O O . TYR A 1 259 ? -4.067 -15.989 -2.058 1.00 85.94 259 TYR A O 1
ATOM 2080 N N . THR A 1 260 ? -4.792 -15.743 -4.165 1.00 87.31 260 THR A N 1
ATOM 2081 C CA . THR A 1 260 ? -6.135 -16.307 -3.959 1.00 87.31 260 THR A CA 1
ATOM 2082 C C . THR A 1 260 ? -6.090 -17.800 -3.652 1.00 87.31 260 THR A C 1
ATOM 2084 O O . THR A 1 260 ? -6.876 -18.290 -2.838 1.00 87.31 260 THR A O 1
ATOM 2087 N N . GLN A 1 261 ? -5.133 -18.525 -4.228 1.00 88.81 261 GLN A N 1
ATOM 2088 C CA . GLN A 1 261 ? -4.917 -19.936 -3.933 1.00 88.81 261 GLN A CA 1
ATOM 2089 C C . GLN A 1 261 ? -4.315 -20.151 -2.538 1.00 88.81 261 GLN A C 1
ATOM 2091 O O . GLN A 1 261 ? -4.787 -21.016 -1.805 1.00 88.81 261 GLN A O 1
ATOM 2096 N N . ILE A 1 262 ? -3.353 -19.317 -2.116 1.00 91.81 262 ILE A N 1
ATOM 2097 C CA . ILE A 1 262 ? -2.807 -19.326 -0.746 1.00 91.81 262 ILE A CA 1
ATOM 2098 C C . ILE A 1 262 ? -3.940 -19.143 0.269 1.00 91.81 262 ILE A C 1
ATOM 2100 O O . ILE A 1 262 ? -4.036 -19.900 1.232 1.00 91.81 262 ILE A O 1
ATOM 2104 N N . LEU A 1 263 ? -4.833 -18.174 0.045 1.00 93.06 263 LEU A N 1
ATOM 2105 C CA . LEU A 1 263 ? -6.007 -17.973 0.898 1.00 93.06 263 LEU A CA 1
ATOM 2106 C C . LEU A 1 263 ? -6.926 -19.196 0.929 1.00 93.06 263 LEU A C 1
ATOM 2108 O O . LEU A 1 263 ? -7.367 -19.594 2.004 1.00 93.06 263 LEU A O 1
ATOM 2112 N N . SER A 1 264 ? -7.168 -19.815 -0.226 1.00 93.31 264 SER A N 1
ATOM 2113 C CA . SER A 1 264 ? -7.993 -21.026 -0.334 1.00 93.31 264 SER A CA 1
ATOM 2114 C C . SER A 1 264 ? -7.389 -22.186 0.459 1.00 93.31 264 SER A C 1
ATOM 2116 O O . SER A 1 264 ? -8.101 -22.856 1.203 1.00 93.31 264 SER A O 1
ATOM 2118 N N . TYR A 1 265 ? -6.066 -22.369 0.384 1.00 94.19 265 TYR A N 1
ATOM 2119 C CA . TYR A 1 265 ? -5.335 -23.359 1.175 1.00 94.19 265 TYR A CA 1
ATOM 2120 C C . TYR A 1 265 ? -5.467 -23.114 2.679 1.00 94.19 265 TYR A C 1
ATOM 2122 O O . TYR A 1 265 ? -5.724 -24.050 3.434 1.00 94.19 265 TYR A O 1
ATOM 2130 N N . ILE A 1 266 ? -5.340 -21.860 3.124 1.00 95.50 266 ILE A N 1
ATOM 2131 C CA . ILE A 1 266 ? -5.482 -21.512 4.543 1.00 95.50 266 ILE A CA 1
ATOM 2132 C C . ILE A 1 266 ? -6.936 -21.707 5.008 1.00 95.50 266 ILE A C 1
ATOM 2134 O O . ILE A 1 266 ? -7.162 -22.247 6.092 1.00 95.50 266 ILE A O 1
ATOM 2138 N N . CYS A 1 267 ? -7.933 -21.334 4.200 1.00 95.12 267 CYS A N 1
ATOM 2139 C CA . CYS A 1 267 ? -9.345 -21.583 4.504 1.00 95.12 267 CYS A CA 1
ATOM 2140 C C . CYS A 1 267 ? -9.652 -23.079 4.635 1.00 95.12 267 CYS A C 1
ATOM 2142 O O . CYS A 1 267 ? -10.223 -23.488 5.646 1.00 95.12 267 CYS A O 1
ATOM 2144 N N . ALA A 1 268 ? -9.233 -23.887 3.657 1.00 94.00 268 ALA A N 1
ATOM 2145 C CA . ALA A 1 268 ? -9.402 -25.338 3.671 1.00 94.00 268 ALA A CA 1
ATOM 2146 C C . ALA A 1 268 ? -8.767 -25.957 4.925 1.00 94.00 268 ALA A C 1
ATOM 2148 O O . ALA A 1 268 ? -9.411 -26.718 5.646 1.00 94.00 268 ALA A O 1
ATOM 2149 N N . PHE A 1 269 ? -7.545 -25.537 5.261 1.00 94.88 269 PHE A N 1
ATOM 2150 C CA . PHE A 1 269 ? -6.848 -25.969 6.470 1.00 94.88 269 PHE A CA 1
ATOM 2151 C C . PHE A 1 269 ? -7.646 -25.693 7.755 1.00 94.88 269 PHE A C 1
ATOM 2153 O O . PHE A 1 269 ? -7.823 -26.590 8.584 1.00 94.88 269 PHE A O 1
ATOM 2160 N N . PHE A 1 270 ? -8.181 -24.480 7.922 1.00 93.94 270 PHE A N 1
ATOM 2161 C CA . PHE A 1 270 ? -8.986 -24.142 9.100 1.00 93.94 270 PHE A CA 1
ATOM 2162 C C . PHE A 1 270 ? -10.376 -24.794 9.109 1.00 93.94 270 PHE A C 1
ATOM 2164 O O . PHE A 1 270 ? -10.959 -24.958 10.183 1.00 93.94 270 PHE A O 1
ATOM 2171 N N . ASN A 1 271 ? -10.886 -25.212 7.950 1.00 92.81 271 ASN A N 1
ATOM 2172 C CA . ASN A 1 271 ? -12.107 -26.010 7.834 1.00 92.81 271 ASN A CA 1
ATOM 2173 C C . ASN A 1 271 ? -11.875 -27.515 8.062 1.00 92.81 271 ASN A C 1
ATOM 2175 O O . ASN A 1 271 ? -12.843 -28.260 8.192 1.00 92.81 271 ASN A O 1
ATOM 2179 N N . GLY A 1 272 ? -10.618 -27.971 8.144 1.00 90.81 272 GLY A N 1
ATOM 2180 C CA . GLY A 1 272 ? -10.282 -29.396 8.232 1.00 90.81 272 GLY A CA 1
ATOM 2181 C C . GLY A 1 272 ? -10.386 -30.139 6.896 1.00 90.81 272 GLY A C 1
ATOM 2182 O O . GLY A 1 272 ? -10.507 -31.361 6.878 1.00 90.81 272 GLY A O 1
ATOM 2183 N N . GLU A 1 273 ? -10.353 -29.410 5.783 1.00 92.12 273 GLU A N 1
ATOM 2184 C CA . GLU A 1 273 ? -10.357 -29.948 4.426 1.00 92.12 273 GLU A CA 1
ATOM 2185 C C . GLU A 1 273 ? -8.925 -30.287 3.969 1.00 92.12 273 GLU A C 1
ATOM 2187 O O . GLU A 1 273 ? -7.940 -29.715 4.443 1.00 92.12 273 GLU A O 1
ATOM 2192 N N . ALA A 1 274 ? -8.792 -31.224 3.024 1.00 88.12 274 ALA A N 1
ATOM 2193 C CA . ALA A 1 274 ? -7.495 -31.588 2.454 1.00 88.12 274 ALA A CA 1
ATOM 2194 C C . ALA A 1 274 ? -6.999 -30.490 1.499 1.00 88.12 274 ALA A C 1
ATOM 2196 O O . ALA A 1 274 ? -7.553 -30.311 0.412 1.00 88.12 274 ALA A O 1
ATOM 2197 N N . VAL A 1 275 ? -5.942 -29.780 1.899 1.00 88.31 275 VAL A N 1
ATOM 2198 C CA . VAL A 1 275 ? -5.374 -28.627 1.177 1.00 88.31 275 VAL A CA 1
ATOM 2199 C C . VAL A 1 275 ? -4.942 -28.996 -0.245 1.00 88.31 275 VAL A C 1
ATOM 2201 O O . VAL A 1 275 ? -5.123 -28.220 -1.176 1.00 88.31 275 VAL A O 1
ATOM 2204 N N . GLU A 1 276 ? -4.440 -30.211 -0.443 1.00 85.31 276 GLU A N 1
ATOM 2205 C CA . GLU A 1 276 ? -3.951 -30.715 -1.729 1.00 85.31 276 GLU A CA 1
ATOM 2206 C C . GLU A 1 276 ? -5.077 -30.947 -2.748 1.00 85.31 276 GLU A C 1
ATOM 2208 O O . GLU A 1 276 ? -4.813 -31.082 -3.942 1.00 85.31 276 GLU A O 1
ATOM 2213 N N . LYS A 1 277 ? -6.336 -31.009 -2.291 1.00 85.12 277 LYS A N 1
ATOM 2214 C CA . LYS A 1 277 ? -7.516 -31.160 -3.156 1.00 85.12 277 LYS A CA 1
ATOM 2215 C C . LYS A 1 277 ? -8.101 -29.822 -3.607 1.00 85.12 277 LYS A C 1
ATOM 2217 O O . LYS A 1 277 ? -9.002 -29.819 -4.443 1.00 85.12 277 LYS A O 1
ATOM 2222 N N . VAL A 1 278 ? -7.612 -28.703 -3.076 1.00 84.50 278 VAL A N 1
ATOM 2223 C CA . VAL A 1 278 ? -8.079 -27.366 -3.449 1.00 84.50 278 VAL A CA 1
ATOM 2224 C C . VAL A 1 278 ? -7.530 -27.020 -4.833 1.00 84.50 278 VAL A C 1
ATOM 2226 O O . VAL A 1 278 ? -6.348 -26.724 -4.995 1.00 84.50 278 VAL A O 1
ATOM 2229 N N . GLN A 1 279 ? -8.392 -27.089 -5.847 1.00 80.19 279 GLN A N 1
ATOM 2230 C CA . GLN A 1 279 ? -8.038 -26.756 -7.232 1.00 80.19 279 GLN A CA 1
ATOM 2231 C C . GLN A 1 279 ? -8.464 -25.343 -7.635 1.00 80.19 279 GLN A C 1
ATOM 2233 O O . GLN A 1 279 ? -7.868 -24.768 -8.543 1.00 80.19 279 GLN A O 1
ATOM 2238 N N . GLU A 1 280 ? -9.492 -24.802 -6.983 1.00 81.50 280 GLU A N 1
ATOM 2239 C CA . GLU A 1 280 ? -10.088 -23.518 -7.337 1.00 81.50 280 GLU A CA 1
ATOM 2240 C C . GLU A 1 280 ? -9.478 -22.374 -6.527 1.00 81.50 280 GLU A C 1
ATOM 2242 O O . GLU A 1 280 ? -9.292 -22.471 -5.312 1.00 81.50 280 GLU A O 1
ATOM 2247 N N . ASP A 1 281 ? -9.196 -21.273 -7.217 1.00 83.19 281 ASP A N 1
ATOM 2248 C CA . ASP A 1 281 ? -8.802 -20.016 -6.596 1.00 83.19 281 ASP A CA 1
ATOM 2249 C C . ASP A 1 281 ? -10.017 -19.350 -5.939 1.00 83.19 281 ASP A C 1
ATOM 2251 O O . ASP A 1 281 ? -11.102 -19.281 -6.522 1.00 83.19 281 ASP A O 1
ATOM 2255 N N . LEU A 1 282 ? -9.814 -18.778 -4.751 1.00 86.06 282 LEU A N 1
ATOM 2256 C CA . LEU A 1 282 ? -10.823 -17.961 -4.088 1.00 86.06 282 LEU A CA 1
ATOM 2257 C C . LEU A 1 282 ? -11.227 -16.783 -4.997 1.00 86.06 282 LEU A C 1
ATOM 2259 O O . LEU A 1 282 ? -10.353 -16.016 -5.411 1.00 86.06 282 LEU A O 1
ATOM 2263 N N . PRO A 1 283 ? -12.529 -16.566 -5.262 1.00 83.38 283 PRO A N 1
ATOM 2264 C CA . PRO A 1 283 ? -12.984 -15.391 -5.995 1.00 83.38 283 PRO A CA 1
ATOM 2265 C C . PRO A 1 283 ? -12.556 -14.092 -5.301 1.00 83.38 283 PRO A C 1
ATOM 2267 O O . PRO A 1 283 ? -12.681 -13.966 -4.081 1.00 83.38 283 PRO A O 1
ATOM 2270 N N . GLU A 1 284 ? -12.111 -13.091 -6.065 1.00 78.19 284 GLU A N 1
ATOM 2271 C CA . GLU A 1 284 ? -11.500 -11.885 -5.483 1.00 78.19 284 GLU A CA 1
ATOM 2272 C C . GLU A 1 284 ? -12.438 -11.107 -4.548 1.00 78.19 284 GLU A C 1
ATOM 2274 O O . GLU A 1 284 ? -12.023 -10.631 -3.494 1.00 78.19 284 GLU A O 1
ATOM 2279 N N . HIS A 1 285 ? -13.733 -11.048 -4.867 1.00 78.12 285 HIS A N 1
ATOM 2280 C CA . HIS A 1 285 ? -14.732 -10.382 -4.024 1.00 78.12 285 HIS A CA 1
ATOM 2281 C C . HIS A 1 285 ? -14.941 -11.060 -2.651 1.00 78.12 285 HIS A C 1
ATOM 2283 O O . HIS A 1 285 ? -15.557 -10.459 -1.773 1.00 78.12 285 HIS A O 1
ATOM 2289 N N . ARG A 1 286 ? -14.430 -12.287 -2.445 1.00 84.44 286 ARG A N 1
ATOM 2290 C CA . ARG A 1 286 ? -14.501 -13.036 -1.175 1.00 84.44 286 ARG A CA 1
ATOM 2291 C C . ARG A 1 286 ? -13.215 -12.989 -0.352 1.00 84.44 286 ARG A C 1
ATOM 2293 O O . ARG A 1 286 ? -13.188 -13.549 0.741 1.00 84.44 286 ARG A O 1
ATOM 2300 N N . ILE A 1 287 ? -12.158 -12.323 -0.825 1.00 84.81 287 ILE A N 1
ATOM 2301 C CA . ILE A 1 287 ? -10.868 -12.236 -0.113 1.00 84.81 287 ILE A CA 1
ATOM 2302 C C . ILE A 1 287 ? -11.051 -11.715 1.321 1.00 84.81 287 ILE A C 1
ATOM 2304 O O . ILE A 1 287 ? -10.524 -12.297 2.270 1.00 84.81 287 ILE A O 1
ATOM 2308 N N . ASP A 1 288 ? -11.829 -10.645 1.497 1.00 81.44 288 ASP A N 1
ATOM 2309 C CA . ASP A 1 288 ? -12.049 -10.040 2.814 1.00 81.44 288 ASP A CA 1
ATOM 2310 C C . ASP A 1 288 ? -12.831 -10.967 3.756 1.00 81.44 288 ASP A C 1
ATOM 2312 O O . ASP A 1 288 ? -12.485 -11.081 4.933 1.00 81.44 288 ASP A O 1
ATOM 2316 N N . GLU A 1 289 ? -13.845 -11.663 3.234 1.00 84.38 289 GLU A N 1
ATOM 2317 C CA . GLU A 1 289 ? -14.630 -12.663 3.965 1.00 84.38 289 GLU A CA 1
ATOM 2318 C C . GLU A 1 289 ? -13.740 -13.828 4.419 1.00 84.38 289 GLU A C 1
ATOM 2320 O O . GLU A 1 289 ? -13.755 -14.199 5.592 1.00 84.38 289 GLU A O 1
ATOM 2325 N N . ALA A 1 290 ? -12.903 -14.350 3.518 1.00 90.19 290 ALA A N 1
ATOM 2326 C CA . ALA A 1 290 ? -11.964 -15.429 3.802 1.00 90.19 290 ALA A CA 1
ATOM 2327 C C . ALA A 1 290 ? -10.942 -15.038 4.877 1.00 90.19 290 ALA A C 1
ATOM 2329 O O . ALA A 1 290 ? -10.719 -15.797 5.816 1.00 90.19 290 ALA A O 1
ATOM 2330 N N . ILE A 1 291 ? -10.361 -13.836 4.799 1.00 89.88 291 ILE A N 1
ATOM 2331 C CA . ILE A 1 291 ? -9.413 -13.346 5.811 1.00 89.88 291 ILE A CA 1
ATOM 2332 C C . ILE A 1 291 ? -10.085 -13.225 7.180 1.00 89.88 291 ILE A C 1
ATOM 2334 O O . ILE A 1 291 ? -9.494 -13.613 8.189 1.00 89.88 291 ILE A O 1
ATOM 2338 N N . GLN A 1 292 ? -11.319 -12.719 7.234 1.00 85.81 292 GLN A N 1
ATOM 2339 C CA . GLN A 1 292 ? -12.065 -12.662 8.489 1.00 85.81 292 GLN A CA 1
ATOM 2340 C C . GLN A 1 292 ? -12.368 -14.061 9.021 1.00 85.81 292 GLN A C 1
ATOM 2342 O O . GLN A 1 292 ? -12.132 -14.316 10.200 1.00 85.81 292 GLN A O 1
ATOM 2347 N N . HIS A 1 293 ? -12.820 -14.981 8.169 1.00 89.62 293 HIS A N 1
ATOM 2348 C CA . HIS A 1 293 ? -13.048 -16.379 8.538 1.00 89.62 293 HIS A CA 1
ATOM 2349 C C . HIS A 1 293 ? -11.789 -17.024 9.128 1.00 89.62 293 HIS A C 1
ATOM 2351 O O . HIS A 1 293 ? -11.839 -17.587 10.220 1.00 89.62 293 HIS A O 1
ATOM 2357 N N . ILE A 1 294 ? -10.639 -16.862 8.467 1.00 93.19 294 ILE A N 1
ATOM 2358 C CA . ILE A 1 294 ? -9.345 -17.371 8.938 1.00 93.19 294 ILE A CA 1
ATOM 2359 C C . ILE A 1 294 ? -9.010 -16.808 10.325 1.00 93.19 294 ILE A C 1
ATOM 2361 O O . ILE A 1 294 ? -8.723 -17.574 11.242 1.00 93.19 294 ILE A O 1
ATOM 2365 N N . ARG A 1 295 ? -9.103 -15.486 10.520 1.00 91.19 295 ARG A N 1
ATOM 2366 C CA . ARG A 1 295 ? -8.820 -14.845 11.818 1.00 91.19 295 ARG A CA 1
ATOM 2367 C C . ARG A 1 295 ? -9.730 -15.349 12.938 1.00 91.19 295 ARG A C 1
ATOM 2369 O O . ARG A 1 295 ? -9.263 -15.540 14.058 1.00 91.19 295 ARG A O 1
ATOM 2376 N N . HIS A 1 296 ? -11.010 -15.583 12.651 1.00 88.31 296 HIS A N 1
ATOM 2377 C CA . HIS A 1 296 ? -11.928 -16.171 13.627 1.00 88.31 296 HIS A CA 1
ATOM 2378 C C . HIS A 1 296 ? -11.511 -17.597 13.985 1.00 88.31 296 HIS A C 1
ATOM 2380 O O . HIS A 1 296 ? -11.456 -17.945 15.159 1.00 88.31 296 HIS A O 1
ATOM 2386 N N . ARG A 1 297 ? -11.141 -18.414 12.994 1.00 91.88 297 ARG A N 1
ATOM 2387 C CA . ARG A 1 297 ? -10.681 -19.788 13.233 1.00 91.88 297 ARG A CA 1
ATOM 2388 C C . ARG A 1 297 ? -9.361 -19.855 14.000 1.00 91.88 297 ARG A C 1
ATOM 2390 O O . ARG A 1 297 ? -9.193 -20.756 14.818 1.00 91.88 297 ARG A O 1
ATOM 2397 N N . MET A 1 298 ? -8.481 -18.871 13.826 1.00 92.19 298 MET A N 1
ATOM 2398 C CA . MET A 1 298 ? -7.255 -18.718 14.620 1.00 92.19 298 MET A CA 1
ATOM 2399 C C . MET A 1 298 ? -7.524 -18.489 16.121 1.00 92.19 298 MET A C 1
ATOM 2401 O O . MET A 1 298 ? -6.641 -18.767 16.931 1.00 92.19 298 MET A O 1
ATOM 2405 N N . LEU A 1 299 ? -8.712 -18.015 16.529 1.00 89.12 299 LEU A N 1
ATOM 2406 C CA . LEU A 1 299 ? -9.085 -17.941 17.954 1.00 89.12 299 LEU A CA 1
ATOM 2407 C C . LEU A 1 299 ? -9.348 -19.324 18.558 1.00 89.12 299 LEU A C 1
ATOM 2409 O O . LEU A 1 299 ? -9.018 -19.566 19.719 1.00 89.12 299 LEU A O 1
ATOM 2413 N N . ASP A 1 300 ? -9.972 -20.211 17.783 1.00 89.31 300 ASP A N 1
ATOM 2414 C CA . ASP A 1 300 ? -10.393 -21.533 18.250 1.00 89.31 300 ASP A CA 1
ATOM 2415 C C . ASP A 1 300 ? -9.290 -22.585 18.089 1.00 89.31 300 ASP A C 1
ATOM 2417 O O . ASP A 1 300 ? -9.233 -23.547 18.849 1.00 89.31 300 ASP A O 1
ATOM 2421 N N . THR A 1 301 ? -8.438 -22.451 17.071 1.00 90.44 301 THR A N 1
ATOM 2422 C CA . THR A 1 301 ? -7.437 -23.460 16.707 1.00 90.44 301 THR A CA 1
ATOM 2423 C C . THR A 1 301 ? -6.085 -22.797 16.459 1.00 90.44 301 THR A C 1
ATOM 2425 O O . THR A 1 301 ? -5.858 -22.282 15.364 1.00 90.44 301 THR A O 1
ATOM 2428 N N . PRO A 1 302 ? -5.168 -22.823 17.443 1.00 92.12 302 PRO A N 1
ATOM 2429 C CA . PRO A 1 302 ? -3.798 -22.376 17.246 1.00 92.12 302 PRO A CA 1
ATOM 2430 C C . PRO A 1 302 ? -3.138 -23.097 16.064 1.00 92.12 302 PRO A C 1
ATOM 2432 O O . PRO A 1 302 ? -3.203 -24.323 15.943 1.00 92.12 302 PRO A O 1
ATOM 2435 N N . ALA A 1 303 ? -2.489 -22.333 15.194 1.00 94.50 303 ALA A N 1
ATOM 2436 C CA . ALA A 1 303 ? -1.859 -22.838 13.986 1.00 94.50 303 ALA A CA 1
ATOM 2437 C C . ALA A 1 303 ? -0.437 -22.299 13.797 1.00 94.50 303 ALA A C 1
ATOM 2439 O O . ALA A 1 303 ? -0.144 -21.148 14.118 1.00 94.50 303 ALA A O 1
ATOM 2440 N N . LEU A 1 304 ? 0.423 -23.131 13.216 1.00 95.12 304 LEU A N 1
ATOM 2441 C CA . LEU A 1 304 ? 1.702 -22.769 12.628 1.00 95.12 304 LEU A CA 1
ATOM 2442 C C . LEU A 1 304 ? 1.566 -22.813 11.102 1.00 95.12 304 LEU A C 1
ATOM 2444 O O . LEU A 1 304 ? 1.439 -23.887 10.516 1.00 95.12 304 LEU A O 1
ATOM 2448 N N . ILE A 1 305 ? 1.617 -21.652 10.460 1.00 96.12 305 ILE A N 1
ATOM 2449 C CA . ILE A 1 305 ? 1.598 -21.515 9.003 1.00 96.12 305 ILE A CA 1
ATOM 2450 C C . ILE A 1 305 ? 3.030 -21.252 8.536 1.00 96.12 305 ILE A C 1
ATOM 2452 O O . ILE A 1 305 ? 3.612 -20.225 8.877 1.00 96.12 305 ILE A O 1
ATOM 2456 N N . VAL A 1 306 ? 3.603 -22.170 7.763 1.00 95.44 306 VAL A N 1
ATOM 2457 C CA . VAL A 1 306 ? 4.946 -22.061 7.184 1.00 95.44 306 VAL A CA 1
ATOM 2458 C C . VAL A 1 306 ? 4.819 -21.702 5.708 1.00 95.44 306 VAL A C 1
ATOM 2460 O O . VAL A 1 306 ? 4.322 -22.493 4.909 1.00 95.44 306 VAL A O 1
ATOM 2463 N N . LEU A 1 307 ? 5.269 -20.503 5.358 1.00 95.06 307 LEU A N 1
ATOM 2464 C CA . LEU A 1 307 ? 5.300 -19.972 4.002 1.00 95.06 307 LEU A CA 1
ATOM 2465 C C . LEU A 1 307 ? 6.743 -20.018 3.493 1.00 95.06 307 LEU A C 1
ATOM 2467 O O . LEU A 1 307 ? 7.605 -19.297 3.999 1.00 95.06 307 LEU A O 1
ATOM 2471 N N . ASP A 1 308 ? 7.018 -20.888 2.525 1.00 92.00 308 ASP A N 1
ATOM 2472 C CA . ASP A 1 308 ? 8.382 -21.209 2.101 1.00 92.00 308 ASP A CA 1
ATOM 2473 C C . ASP A 1 308 ? 8.738 -20.628 0.732 1.00 92.00 308 ASP A C 1
ATOM 2475 O O . ASP A 1 308 ? 8.054 -20.882 -0.255 1.00 92.00 308 ASP A O 1
ATOM 2479 N N . GLY A 1 309 ? 9.851 -19.901 0.652 1.00 87.06 309 GLY A N 1
ATOM 2480 C CA . GLY A 1 309 ? 10.398 -19.425 -0.613 1.00 87.06 309 GLY A CA 1
ATOM 2481 C C . GLY A 1 309 ? 9.906 -18.045 -1.030 1.00 87.06 309 GLY A C 1
ATOM 2482 O O . GLY A 1 309 ? 9.804 -17.772 -2.224 1.00 87.06 309 GLY A O 1
ATOM 2483 N N . TYR A 1 310 ? 9.602 -17.174 -0.066 1.00 90.00 310 TYR A N 1
ATOM 2484 C CA . TYR A 1 310 ? 9.292 -15.777 -0.351 1.00 90.00 310 TYR A CA 1
ATOM 2485 C C . TYR A 1 310 ? 10.547 -15.027 -0.800 1.00 90.00 310 TYR A C 1
ATOM 2487 O O . TYR A 1 310 ? 11.565 -15.020 -0.109 1.00 90.00 310 TYR A O 1
ATOM 2495 N N . TYR A 1 311 ? 10.483 -14.347 -1.939 1.00 83.50 311 TYR A N 1
ATOM 2496 C CA . TYR A 1 311 ? 11.596 -13.533 -2.412 1.00 83.50 311 TYR A CA 1
ATOM 2497 C C . TYR A 1 311 ? 11.213 -12.060 -2.406 1.00 83.50 311 TYR A C 1
ATOM 2499 O O . TYR A 1 311 ? 10.453 -11.588 -3.257 1.00 83.50 311 TYR A O 1
ATOM 2507 N N . GLN A 1 312 ? 11.800 -11.313 -1.476 1.00 84.94 312 GLN A N 1
ATOM 2508 C CA . GLN A 1 312 ? 11.706 -9.866 -1.475 1.00 84.94 312 GLN A CA 1
ATOM 2509 C C . GLN A 1 312 ? 12.728 -9.302 -2.459 1.00 84.94 312 GLN A C 1
ATOM 2511 O O . GLN A 1 312 ? 13.940 -9.397 -2.256 1.00 84.94 312 GLN A O 1
ATOM 2516 N N . ARG A 1 313 ? 12.217 -8.706 -3.535 1.00 80.38 313 ARG A N 1
ATOM 2517 C CA . ARG A 1 313 ? 13.032 -7.987 -4.509 1.00 80.38 313 ARG A CA 1
ATOM 2518 C C . ARG A 1 313 ? 13.354 -6.594 -3.981 1.00 80.38 313 ARG A C 1
ATOM 2520 O O . ARG A 1 313 ? 12.478 -5.902 -3.461 1.00 80.38 313 ARG A O 1
ATOM 2527 N N . GLN A 1 314 ? 14.600 -6.171 -4.160 1.00 81.19 314 GLN A N 1
ATOM 2528 C CA . GLN A 1 314 ? 14.963 -4.770 -4.002 1.00 81.19 314 GLN A CA 1
ATOM 2529 C C . GLN A 1 314 ? 14.528 -4.032 -5.269 1.00 81.19 314 GLN A C 1
ATOM 2531 O O . GLN A 1 314 ? 15.051 -4.258 -6.353 1.00 81.19 314 GLN A O 1
ATOM 2536 N N . SER A 1 315 ? 13.509 -3.195 -5.138 1.00 85.81 315 SER A N 1
ATOM 2537 C CA . SER A 1 315 ? 13.024 -2.324 -6.204 1.00 85.81 315 SER A CA 1
ATOM 2538 C C . SER A 1 315 ? 12.973 -0.909 -5.655 1.00 85.81 315 SER A C 1
ATOM 2540 O O . SER A 1 315 ? 12.606 -0.723 -4.493 1.00 85.81 315 SER A O 1
ATOM 2542 N N . ALA A 1 316 ? 13.294 0.083 -6.488 1.00 88.25 316 ALA A N 1
ATOM 2543 C CA . ALA A 1 316 ? 13.047 1.484 -6.154 1.00 88.25 316 ALA A CA 1
ATOM 2544 C C . ALA A 1 316 ? 11.550 1.753 -5.926 1.00 88.25 316 ALA A C 1
ATOM 2546 O O . ALA A 1 316 ? 11.188 2.615 -5.132 1.00 88.25 316 ALA A O 1
ATOM 2547 N N . PHE A 1 317 ? 10.677 0.957 -6.558 1.00 91.81 317 PHE A N 1
ATOM 2548 C CA . PHE A 1 317 ? 9.222 1.088 -6.479 1.00 91.81 317 PHE A CA 1
ATOM 2549 C C . PHE A 1 317 ? 8.588 -0.222 -5.981 1.00 91.81 317 PHE A C 1
ATOM 2551 O O . PHE A 1 317 ? 7.905 -0.915 -6.742 1.00 91.81 317 PHE A O 1
ATOM 2558 N N . PRO A 1 318 ? 8.798 -0.608 -4.709 1.00 89.44 318 PRO A N 1
ATOM 2559 C CA . PRO A 1 318 ? 8.454 -1.941 -4.217 1.00 89.44 318 PRO A CA 1
ATOM 2560 C C . PRO A 1 318 ? 6.953 -2.240 -4.292 1.00 89.44 318 PRO A C 1
ATOM 2562 O O . PRO A 1 318 ? 6.575 -3.338 -4.675 1.00 89.44 318 PRO A O 1
ATOM 2565 N N . ALA A 1 319 ? 6.082 -1.268 -3.994 1.00 89.75 319 ALA A N 1
ATOM 2566 C CA . ALA A 1 319 ? 4.632 -1.466 -4.073 1.00 89.75 319 ALA A CA 1
ATOM 2567 C C . ALA A 1 319 ? 4.132 -1.660 -5.517 1.00 89.75 319 ALA A C 1
ATOM 2569 O O . ALA A 1 319 ? 3.198 -2.426 -5.744 1.00 89.75 319 ALA A O 1
ATOM 2570 N N . LEU A 1 320 ? 4.760 -0.983 -6.487 1.00 92.12 320 LEU A N 1
ATOM 2571 C CA . LEU A 1 320 ? 4.450 -1.134 -7.909 1.00 92.12 320 LEU A CA 1
ATOM 2572 C C . LEU A 1 320 ? 4.951 -2.478 -8.447 1.00 92.12 320 LEU A C 1
ATOM 2574 O O . LEU A 1 320 ? 4.189 -3.179 -9.106 1.00 92.12 320 LEU A O 1
ATOM 2578 N N . ASP A 1 321 ? 6.186 -2.864 -8.111 1.00 89.06 321 ASP A N 1
ATOM 2579 C CA . ASP A 1 321 ? 6.750 -4.178 -8.454 1.00 89.06 321 ASP A CA 1
ATOM 2580 C C . ASP A 1 321 ? 5.894 -5.311 -7.872 1.00 89.06 321 ASP A C 1
ATOM 2582 O O . ASP A 1 321 ? 5.518 -6.229 -8.595 1.00 89.06 321 ASP A O 1
ATOM 2586 N N . MET A 1 322 ? 5.495 -5.194 -6.602 1.00 87.62 322 MET A N 1
ATOM 2587 C CA . MET A 1 322 ? 4.610 -6.141 -5.918 1.00 87.62 322 MET A CA 1
ATOM 2588 C C . MET A 1 322 ? 3.254 -6.282 -6.620 1.00 87.62 322 MET A C 1
ATOM 2590 O O . MET A 1 322 ? 2.801 -7.402 -6.837 1.00 87.62 322 MET A O 1
ATOM 2594 N N . MET A 1 323 ? 2.624 -5.166 -7.014 1.00 89.56 323 MET A N 1
ATOM 2595 C CA . MET A 1 323 ? 1.344 -5.183 -7.732 1.00 89.56 323 MET A CA 1
ATOM 2596 C C . MET A 1 323 ? 1.475 -5.837 -9.112 1.00 89.56 323 MET A C 1
ATOM 2598 O O . MET A 1 323 ? 0.636 -6.649 -9.485 1.00 89.56 323 MET A O 1
ATOM 2602 N N . ILE A 1 324 ? 2.534 -5.516 -9.865 1.00 89.25 324 ILE A N 1
ATOM 2603 C CA . ILE A 1 324 ? 2.785 -6.123 -11.181 1.00 89.25 324 ILE A CA 1
ATOM 2604 C C . ILE A 1 324 ? 3.027 -7.627 -11.039 1.00 89.25 324 ILE A C 1
ATOM 2606 O O . ILE A 1 324 ? 2.468 -8.400 -11.805 1.00 89.25 324 ILE A O 1
ATOM 2610 N N . ARG A 1 325 ? 3.805 -8.041 -10.034 1.00 83.69 325 ARG A N 1
ATOM 2611 C CA . ARG A 1 325 ? 4.121 -9.448 -9.735 1.00 83.69 325 ARG A CA 1
ATOM 2612 C C . ARG A 1 325 ? 2.976 -10.229 -9.121 1.00 83.69 325 ARG A C 1
ATOM 2614 O O . ARG A 1 325 ? 3.070 -11.453 -9.056 1.00 83.69 325 ARG A O 1
ATOM 2621 N N . ASP A 1 326 ? 1.937 -9.526 -8.680 1.00 82.75 326 ASP A N 1
ATOM 2622 C CA . ASP A 1 326 ? 0.824 -10.094 -7.937 1.00 82.75 326 ASP A CA 1
ATOM 2623 C C . ASP A 1 326 ? 1.279 -10.801 -6.641 1.00 82.75 326 ASP A C 1
ATOM 2625 O O . ASP A 1 326 ? 0.774 -11.852 -6.242 1.00 82.75 326 ASP A O 1
ATOM 2629 N N . ASP A 1 327 ? 2.283 -10.213 -5.983 1.00 82.62 327 ASP A N 1
ATOM 2630 C CA . ASP A 1 327 ? 2.966 -10.767 -4.810 1.00 82.62 327 ASP A CA 1
ATOM 2631 C C . ASP A 1 327 ? 2.432 -10.152 -3.506 1.00 82.62 327 ASP A C 1
ATOM 2633 O O . ASP A 1 327 ? 3.118 -9.451 -2.767 1.00 82.62 327 ASP A O 1
ATOM 2637 N N . HIS A 1 328 ? 1.157 -10.391 -3.210 1.00 84.31 328 HIS A N 1
ATOM 2638 C CA . HIS A 1 328 ? 0.485 -9.814 -2.037 1.00 84.31 328 HIS A CA 1
ATOM 2639 C C . HIS A 1 328 ? 0.715 -10.611 -0.736 1.00 84.31 328 HIS A C 1
ATOM 2641 O O . HIS A 1 328 ? -0.045 -10.478 0.226 1.00 84.31 328 HIS A O 1
ATOM 2647 N N . VAL A 1 329 ? 1.757 -11.449 -0.663 1.00 89.44 329 VAL A N 1
ATOM 2648 C CA . VAL A 1 329 ? 1.992 -12.352 0.480 1.00 89.44 329 VAL A CA 1
ATOM 2649 C C . VAL A 1 329 ? 2.226 -11.579 1.780 1.00 89.44 329 VAL A C 1
ATOM 2651 O O . VAL A 1 329 ? 1.611 -11.886 2.800 1.00 89.44 329 VAL A O 1
ATOM 2654 N N . LEU A 1 330 ? 3.064 -10.538 1.775 1.00 88.94 330 LEU A N 1
ATOM 2655 C CA . LEU A 1 330 ? 3.303 -9.745 2.991 1.00 88.94 330 LEU A CA 1
ATOM 2656 C C . LEU A 1 330 ? 2.062 -8.976 3.444 1.00 88.94 330 LEU A C 1
ATOM 2658 O O . LEU A 1 330 ? 1.861 -8.770 4.642 1.00 88.94 330 LEU A O 1
ATOM 2662 N N . GLU A 1 331 ? 1.229 -8.554 2.494 1.00 85.31 331 GLU A N 1
ATOM 2663 C CA . GLU A 1 331 ? -0.052 -7.922 2.786 1.00 85.31 331 GLU A CA 1
ATOM 2664 C C . GLU A 1 331 ? -1.017 -8.924 3.428 1.00 85.31 331 GLU A C 1
ATOM 2666 O O . GLU A 1 331 ? -1.614 -8.606 4.457 1.00 85.31 331 GLU A O 1
ATOM 2671 N N . LEU A 1 332 ? -1.104 -10.150 2.895 1.00 89.44 332 LEU A N 1
ATOM 2672 C CA . LEU A 1 332 ? -1.859 -11.240 3.512 1.00 89.44 332 LEU A CA 1
ATOM 2673 C C . LEU A 1 332 ? -1.408 -11.473 4.949 1.00 89.44 332 LEU A C 1
ATOM 2675 O O . LEU A 1 332 ? -2.237 -11.455 5.851 1.00 89.44 332 LEU A O 1
ATOM 2679 N N . ILE A 1 333 ? -0.105 -11.656 5.169 1.00 92.12 333 ILE A N 1
ATOM 2680 C CA . ILE A 1 333 ? 0.449 -11.914 6.500 1.00 92.12 333 ILE A CA 1
ATOM 2681 C C . ILE A 1 333 ? 0.107 -10.761 7.442 1.00 92.12 333 ILE A C 1
ATOM 2683 O O . ILE A 1 333 ? -0.435 -10.997 8.515 1.00 92.12 333 ILE A O 1
ATOM 2687 N N . ALA A 1 334 ? 0.349 -9.511 7.037 1.00 87.06 334 ALA A N 1
ATOM 2688 C CA . ALA A 1 334 ? 0.018 -8.348 7.857 1.00 87.06 334 ALA A CA 1
ATOM 2689 C C . ALA A 1 334 ? -1.470 -8.321 8.238 1.00 87.06 334 ALA A C 1
ATOM 2691 O O . ALA A 1 334 ? -1.807 -8.022 9.383 1.00 87.06 334 ALA A O 1
ATOM 2692 N N . ARG A 1 335 ? -2.359 -8.693 7.308 1.00 85.88 335 ARG A N 1
ATOM 2693 C CA . ARG A 1 335 ? -3.785 -8.840 7.592 1.00 85.88 335 ARG A CA 1
ATOM 2694 C C . ARG A 1 335 ? -4.025 -10.018 8.545 1.00 85.88 335 ARG A C 1
ATOM 2696 O O . ARG A 1 335 ? -4.705 -9.829 9.541 1.00 85.88 335 ARG A O 1
ATOM 2703 N N . LEU A 1 336 ? -3.451 -11.194 8.345 1.00 91.06 336 LEU A N 1
ATOM 2704 C CA . LEU A 1 336 ? -3.632 -12.338 9.251 1.00 91.06 336 LEU A CA 1
ATOM 2705 C C . LEU A 1 336 ? -3.044 -12.138 10.657 1.00 91.06 336 LEU A C 1
ATOM 2707 O O . LEU A 1 336 ? -3.369 -12.910 11.545 1.00 91.06 336 LEU A O 1
ATOM 2711 N N . LEU A 1 337 ? -2.194 -11.134 10.882 1.00 89.81 337 LEU A N 1
ATOM 2712 C CA . LEU A 1 337 ? -1.661 -10.805 12.210 1.00 89.81 337 LEU A CA 1
ATOM 2713 C C . LEU A 1 337 ? -2.573 -9.867 13.009 1.00 89.81 337 LEU A C 1
ATOM 2715 O O . LEU A 1 337 ? -2.530 -9.881 14.238 1.00 89.81 337 LEU A O 1
ATOM 2719 N N . ASP A 1 338 ? -3.417 -9.078 12.342 1.00 84.00 338 ASP A N 1
ATOM 2720 C CA . ASP A 1 338 ? -4.423 -8.256 13.018 1.00 84.00 338 ASP A CA 1
ATOM 2721 C C . ASP A 1 338 ? -5.494 -9.178 13.634 1.00 84.00 338 ASP A C 1
ATOM 2723 O O . ASP A 1 338 ? -6.104 -9.946 12.884 1.00 84.00 338 ASP A O 1
ATOM 2727 N N . PRO A 1 339 ? -5.758 -9.117 14.954 1.00 82.19 339 PRO A N 1
ATOM 2728 C CA . PRO A 1 339 ? -6.786 -9.947 15.578 1.00 82.19 339 PRO A CA 1
ATOM 2729 C C . PRO A 1 339 ? -8.157 -9.714 14.930 1.00 82.19 339 PRO A C 1
ATOM 2731 O O . PRO A 1 339 ? -8.412 -8.611 14.431 1.00 82.19 339 PRO A O 1
ATOM 2734 N N . PRO A 1 340 ? -9.059 -10.717 14.936 1.00 79.75 340 PRO A N 1
ATOM 2735 C CA . PRO A 1 340 ? -10.448 -10.482 14.565 1.00 79.75 340 PRO A CA 1
ATOM 2736 C C . PRO A 1 340 ? -10.987 -9.372 15.468 1.00 79.75 340 PRO A C 1
ATOM 2738 O O . PRO A 1 340 ? -10.911 -9.446 16.694 1.00 79.75 340 PRO A O 1
ATOM 2741 N N . LEU A 1 341 ? -11.439 -8.289 14.850 1.00 64.44 341 LEU A N 1
ATOM 2742 C CA . LEU A 1 341 ? -11.844 -7.088 15.567 1.00 64.44 341 LEU A CA 1
ATOM 2743 C C . LEU A 1 341 ? -13.321 -7.214 16.042 1.00 64.44 341 LEU A C 1
ATOM 2745 O O . LEU A 1 341 ? -13.733 -6.412 16.883 1.00 64.44 341 LEU A O 1
ATOM 2749 N N . THR A 1 342 ? -14.066 -8.232 15.571 1.00 59.25 342 THR A N 1
ATOM 2750 C CA . THR A 1 342 ? -15.499 -8.461 15.801 1.00 59.25 342 THR A CA 1
ATOM 2751 C C . THR A 1 342 ? -15.770 -9.225 17.097 1.00 59.25 342 THR A C 1
ATOM 2753 O O . THR A 1 342 ? -15.424 -10.395 17.241 1.00 59.25 342 THR A O 1
ATOM 2756 N N . HIS A 1 343 ? -16.514 -8.594 18.010 1.00 52.69 343 HIS A N 1
ATOM 2757 C CA . HIS A 1 343 ? -16.962 -9.166 19.289 1.00 52.69 343 HIS A CA 1
ATOM 2758 C C . HIS A 1 343 ? -18.355 -9.823 19.224 1.00 52.69 343 HIS A C 1
ATOM 2760 O O . HIS A 1 343 ? -19.082 -9.799 20.216 1.00 52.69 343 HIS A O 1
ATOM 2766 N N . ILE A 1 344 ? -18.781 -10.370 18.072 1.00 53.25 344 ILE A N 1
ATOM 2767 C CA . ILE A 1 344 ? -20.121 -11.000 17.951 1.00 53.25 344 ILE A CA 1
ATOM 2768 C C . ILE A 1 344 ? -20.287 -12.136 18.982 1.00 53.25 344 ILE A C 1
ATOM 2770 O O . ILE A 1 344 ? -21.396 -12.427 19.421 1.00 53.25 344 ILE A O 1
ATOM 2774 N N . VAL A 1 345 ? -19.174 -12.700 19.450 1.00 52.97 345 VAL A N 1
ATOM 2775 C CA . VAL A 1 345 ? -19.097 -13.565 20.627 1.00 52.97 345 VAL A CA 1
ATOM 2776 C C . VAL A 1 345 ? -18.122 -12.903 21.614 1.00 52.97 345 VAL A C 1
ATOM 2778 O O . VAL A 1 345 ? -17.073 -12.431 21.160 1.00 52.97 345 VAL A O 1
ATOM 2781 N N . PRO A 1 346 ? -18.419 -12.820 22.931 1.00 49.62 346 PRO A N 1
ATOM 2782 C CA . PRO A 1 346 ? -17.426 -12.389 23.917 1.00 49.62 346 PRO A CA 1
ATOM 2783 C C . PRO A 1 346 ? -16.155 -13.212 23.685 1.00 49.62 346 PRO A C 1
ATOM 2785 O O . PRO A 1 346 ? -16.261 -14.438 23.586 1.00 49.62 346 PRO A O 1
ATOM 2788 N N . PRO A 1 347 ? -14.989 -12.573 23.486 1.00 50.38 347 PRO A N 1
ATOM 2789 C CA . PRO A 1 347 ? -13.830 -13.279 22.982 1.00 50.38 347 PRO A CA 1
ATOM 2790 C C . PRO A 1 347 ? -13.495 -14.419 23.936 1.00 50.38 347 PRO A C 1
ATOM 2792 O O . PRO A 1 347 ? -13.181 -14.200 25.107 1.00 50.38 347 PRO A O 1
ATOM 2795 N N . LYS A 1 348 ? -13.550 -15.647 23.410 1.00 57.88 348 LYS A N 1
ATOM 2796 C CA . LYS A 1 348 ? -12.709 -16.713 23.940 1.00 57.88 348 LYS A CA 1
ATOM 2797 C C . LYS A 1 348 ? -11.279 -16.176 23.942 1.00 57.88 348 LYS A C 1
ATOM 2799 O O . LYS A 1 348 ? -10.888 -15.452 23.028 1.00 57.88 348 LYS A O 1
ATOM 2804 N N . ASP A 1 349 ? -10.560 -16.495 25.006 1.00 67.12 349 ASP A N 1
ATOM 2805 C CA . ASP A 1 349 ? -9.210 -16.049 25.332 1.00 67.12 349 ASP A CA 1
ATOM 2806 C C . ASP A 1 349 ? -8.356 -15.598 24.121 1.00 67.12 349 ASP A C 1
ATOM 2808 O O . ASP A 1 349 ? -7.855 -16.420 23.352 1.00 67.12 349 ASP A O 1
ATOM 2812 N N . VAL A 1 350 ? -8.151 -14.279 23.966 1.00 75.38 350 VAL A N 1
ATOM 2813 C CA . VAL A 1 350 ? -7.265 -13.673 22.941 1.00 75.38 350 VAL A CA 1
ATOM 2814 C C . VAL A 1 350 ? -5.837 -14.231 23.039 1.00 75.38 350 VAL A C 1
ATOM 2816 O O . VAL A 1 350 ? -5.067 -14.172 22.077 1.00 75.38 350 VAL A O 1
ATOM 2819 N N . SER A 1 351 ? -5.469 -14.827 24.175 1.00 80.81 351 SER A N 1
ATOM 2820 C CA . SER A 1 351 ? -4.203 -15.538 24.325 1.00 80.81 351 SER A CA 1
ATOM 2821 C C . SER A 1 351 ? -4.078 -16.694 23.332 1.00 80.81 351 SER A C 1
ATOM 2823 O O . SER A 1 351 ? -2.986 -16.888 22.806 1.00 80.81 351 SER A O 1
ATOM 2825 N N . ASN A 1 352 ? -5.168 -17.383 22.963 1.00 84.25 352 ASN A N 1
ATOM 2826 C CA . ASN A 1 352 ? -5.129 -18.411 21.916 1.00 84.25 352 ASN A CA 1
ATOM 2827 C C . ASN A 1 352 ? -4.767 -17.840 20.546 1.00 84.25 352 ASN A C 1
ATOM 2829 O O . ASN A 1 352 ? -3.963 -18.436 19.832 1.00 84.25 352 ASN A O 1
ATOM 2833 N N . TYR A 1 353 ? -5.261 -16.646 20.212 1.00 88.19 353 TYR A N 1
ATOM 2834 C CA . TYR A 1 353 ? -4.877 -15.977 18.972 1.00 88.19 353 TYR A CA 1
ATOM 2835 C C . TYR A 1 353 ? -3.362 -15.736 18.904 1.00 88.19 353 TYR A C 1
ATOM 2837 O O . TYR A 1 353 ? -2.726 -16.034 17.895 1.00 88.19 353 TYR A O 1
ATOM 2845 N N . LYS A 1 354 ? -2.758 -15.289 20.013 1.00 89.06 354 LYS A N 1
ATOM 2846 C CA . LYS A 1 354 ? -1.308 -15.037 20.118 1.00 89.06 354 LYS A CA 1
ATOM 2847 C C . LYS A 1 354 ? -0.450 -16.305 20.008 1.00 89.06 354 LYS A C 1
ATOM 2849 O O . LYS A 1 354 ? 0.742 -16.212 19.704 1.00 89.06 354 LYS A O 1
ATOM 2854 N N . ARG A 1 355 ? -1.038 -17.487 20.233 1.00 91.44 355 ARG A N 1
ATOM 2855 C CA . ARG A 1 355 ? -0.368 -18.788 20.064 1.00 91.44 355 ARG A CA 1
ATOM 2856 C C . ARG A 1 355 ? -0.203 -19.177 18.597 1.00 91.44 355 ARG A C 1
ATOM 2858 O O . ARG A 1 355 ? 0.624 -20.034 18.309 1.00 91.44 355 ARG A O 1
ATOM 2865 N N . ASN A 1 356 ? -0.928 -18.539 17.675 1.00 93.88 356 ASN A N 1
ATOM 2866 C CA . ASN A 1 356 ? -0.697 -18.735 16.248 1.00 93.88 356 ASN A CA 1
ATOM 2867 C C . ASN A 1 356 ? 0.675 -18.183 15.839 1.00 93.88 356 ASN A C 1
ATOM 2869 O O . ASN A 1 356 ? 1.154 -17.180 16.378 1.00 93.88 356 ASN A O 1
ATOM 2873 N N . LYS A 1 357 ? 1.297 -18.846 14.866 1.00 95.56 357 LYS A N 1
ATOM 2874 C CA . LYS A 1 357 ? 2.617 -18.513 14.337 1.00 95.56 357 LYS A CA 1
ATOM 2875 C C . LYS A 1 357 ? 2.584 -18.557 12.818 1.00 95.56 357 LYS A C 1
ATOM 2877 O O . LYS A 1 357 ? 2.093 -19.512 12.228 1.00 95.56 357 LYS A O 1
ATOM 2882 N N . ILE A 1 358 ? 3.135 -17.531 12.188 1.00 96.44 358 ILE A N 1
ATOM 2883 C CA . ILE A 1 358 ? 3.387 -17.486 10.752 1.00 96.44 358 ILE A CA 1
ATOM 2884 C C . ILE A 1 358 ? 4.899 -17.419 10.576 1.00 96.44 358 ILE A C 1
ATOM 2886 O O . ILE A 1 358 ? 5.521 -16.421 10.942 1.00 96.44 358 ILE A O 1
ATOM 2890 N N . VAL A 1 359 ? 5.485 -18.490 10.047 1.00 96.56 359 VAL A N 1
ATOM 2891 C CA . VAL A 1 359 ? 6.904 -18.565 9.698 1.00 96.56 359 VAL A CA 1
ATOM 2892 C C . VAL A 1 359 ? 7.040 -18.284 8.211 1.00 96.56 359 VAL A C 1
ATOM 2894 O O . VAL A 1 359 ? 6.533 -19.041 7.390 1.00 96.56 359 VAL A O 1
ATOM 2897 N N . LEU A 1 360 ? 7.730 -17.205 7.862 1.00 96.25 360 LEU A N 1
ATOM 2898 C CA . LEU A 1 360 ? 8.043 -16.849 6.484 1.00 96.25 360 LEU A CA 1
ATOM 2899 C C . LEU A 1 360 ? 9.524 -17.087 6.218 1.00 96.25 360 LEU A C 1
ATOM 2901 O O . LEU A 1 360 ? 10.371 -16.428 6.828 1.00 96.25 360 LEU A O 1
ATOM 2905 N N . LEU A 1 361 ? 9.817 -17.993 5.291 1.00 95.38 361 LEU A N 1
ATOM 2906 C CA . LEU A 1 361 ? 11.171 -18.269 4.831 1.00 95.38 361 LEU A CA 1
ATOM 2907 C C . LEU A 1 361 ? 11.476 -17.407 3.611 1.00 95.38 361 LEU A C 1
ATOM 2909 O O . LEU A 1 361 ? 10.791 -17.533 2.592 1.00 95.38 361 LEU A O 1
ATOM 2913 N N . SER A 1 362 ? 12.479 -16.535 3.713 1.00 93.12 362 SER A N 1
ATOM 2914 C CA . SER A 1 362 ? 12.774 -15.559 2.662 1.00 93.12 362 SER A CA 1
ATOM 2915 C C . SER A 1 362 ? 14.248 -15.392 2.309 1.00 93.12 362 SER A C 1
ATOM 2917 O O . SER A 1 362 ? 15.145 -15.744 3.066 1.00 93.12 362 SER A O 1
ATOM 2919 N N . ASN A 1 363 ? 14.519 -14.806 1.143 1.00 88.69 363 ASN A N 1
ATOM 2920 C CA . ASN A 1 363 ? 15.883 -14.476 0.709 1.00 88.69 363 ASN A CA 1
ATOM 2921 C C . ASN A 1 363 ? 16.538 -13.354 1.537 1.00 88.69 363 ASN A C 1
ATOM 2923 O O . ASN A 1 363 ? 17.755 -13.227 1.564 1.00 88.69 363 ASN A O 1
ATOM 2927 N N . SER A 1 364 ? 15.740 -12.506 2.181 1.00 91.38 364 SER A N 1
ATOM 2928 C CA . SER A 1 364 ? 16.217 -11.335 2.914 1.00 91.38 364 SER A CA 1
ATOM 2929 C C . SER A 1 364 ? 15.309 -11.015 4.093 1.00 91.38 364 SER A C 1
ATOM 2931 O O . SER A 1 364 ? 14.189 -11.529 4.190 1.00 91.38 364 SER A O 1
ATOM 2933 N N . LYS A 1 365 ? 15.802 -10.172 5.002 1.00 94.19 365 LYS A N 1
ATOM 2934 C CA . LYS A 1 365 ? 15.044 -9.715 6.163 1.00 94.19 365 LYS A CA 1
ATOM 2935 C C . LYS A 1 365 ? 13.816 -8.921 5.723 1.00 94.19 365 LYS A C 1
ATOM 2937 O O . LYS A 1 365 ? 13.938 -7.817 5.194 1.00 94.19 365 LYS A O 1
ATOM 2942 N N . VAL A 1 366 ? 12.636 -9.444 6.036 1.00 91.31 366 VAL A N 1
ATOM 2943 C CA . VAL A 1 366 ? 11.372 -8.770 5.735 1.00 91.31 366 VAL A CA 1
ATOM 2944 C C . VAL A 1 366 ? 11.136 -7.626 6.710 1.00 91.31 366 VAL A C 1
ATOM 2946 O O . VAL A 1 366 ? 11.084 -7.824 7.919 1.00 91.31 366 VAL A O 1
ATOM 2949 N N . THR A 1 367 ? 10.954 -6.414 6.199 1.00 86.25 367 THR A N 1
ATOM 2950 C CA . THR A 1 367 ? 10.688 -5.226 7.020 1.00 86.25 367 THR A CA 1
ATOM 2951 C C . THR A 1 367 ? 9.223 -4.792 6.942 1.00 86.25 367 THR A C 1
ATOM 2953 O O . THR A 1 367 ? 8.467 -5.171 6.048 1.00 86.25 367 THR A O 1
ATOM 2956 N N . GLY A 1 368 ? 8.784 -3.991 7.917 1.00 79.00 368 GLY A N 1
ATOM 2957 C CA . GLY A 1 368 ? 7.456 -3.372 7.903 1.00 79.00 368 GLY A CA 1
ATOM 2958 C C . GLY A 1 368 ? 6.303 -4.246 8.409 1.00 79.00 368 GLY A C 1
ATOM 2959 O O . GLY A 1 368 ? 5.159 -3.807 8.322 1.00 79.00 368 GLY A O 1
ATOM 2960 N N . ILE A 1 369 ? 6.564 -5.441 8.941 1.00 84.00 369 ILE A N 1
ATOM 2961 C CA . ILE A 1 369 ? 5.599 -6.208 9.745 1.00 84.00 369 ILE A CA 1
ATOM 2962 C C . ILE A 1 369 ? 5.945 -5.980 11.222 1.00 84.00 369 ILE A C 1
ATOM 2964 O O . ILE A 1 369 ? 7.065 -6.264 11.647 1.00 84.00 369 ILE A O 1
ATOM 2968 N N . GLY A 1 370 ? 5.014 -5.403 11.989 1.00 78.38 370 GLY A N 1
ATOM 2969 C CA . GLY A 1 370 ? 5.224 -5.075 13.405 1.00 78.38 370 GLY A CA 1
ATOM 2970 C C . GLY A 1 370 ? 5.270 -6.316 14.302 1.00 78.38 370 GLY A C 1
ATOM 2971 O O . GLY A 1 370 ? 4.663 -7.330 13.971 1.00 78.38 370 GLY A O 1
ATOM 2972 N N . ASN A 1 371 ? 5.960 -6.213 15.447 1.00 81.38 371 ASN A N 1
ATOM 2973 C CA . ASN A 1 371 ? 6.174 -7.311 16.404 1.00 81.38 371 ASN A CA 1
ATOM 2974 C C . ASN A 1 371 ? 6.695 -8.583 15.722 1.00 81.38 371 ASN A C 1
ATOM 2976 O O . ASN A 1 371 ? 6.091 -9.643 15.850 1.00 81.38 371 ASN A O 1
ATOM 2980 N N . SER A 1 372 ? 7.777 -8.466 14.959 1.00 90.00 372 SER A N 1
ATOM 2981 C CA . SER A 1 372 ? 8.388 -9.539 14.176 1.00 90.00 372 SER A CA 1
ATOM 2982 C C . SER A 1 372 ? 9.685 -10.029 14.821 1.00 90.00 372 SER A C 1
ATOM 2984 O O . SER A 1 372 ? 10.446 -9.238 15.378 1.00 90.00 372 SER A O 1
ATOM 2986 N N . VAL A 1 373 ? 9.939 -11.337 14.753 1.00 93.94 373 VAL A N 1
ATOM 2987 C CA . VAL A 1 373 ? 11.227 -11.937 15.139 1.00 93.94 373 VAL A CA 1
ATOM 2988 C C . VAL A 1 373 ? 11.950 -12.380 13.875 1.00 93.94 373 VAL A C 1
ATOM 2990 O O . VAL A 1 373 ? 11.337 -12.966 12.983 1.00 93.94 373 VAL A O 1
ATOM 2993 N N . HIS A 1 374 ? 13.247 -12.091 13.792 1.00 95.38 374 HIS A N 1
ATOM 2994 C CA . HIS A 1 374 ? 14.063 -12.384 12.617 1.00 95.38 374 HIS A CA 1
ATOM 2995 C C . HIS A 1 374 ? 15.205 -13.327 12.968 1.00 95.38 374 HIS A C 1
ATOM 2997 O O . HIS A 1 374 ? 15.920 -13.086 13.940 1.00 95.38 374 HIS A O 1
ATOM 3003 N N . PHE A 1 375 ? 15.397 -14.348 12.140 1.00 95.75 375 PHE A N 1
ATOM 3004 C CA . PHE A 1 375 ? 16.511 -15.279 12.241 1.00 95.75 375 PHE A CA 1
ATOM 3005 C C . PHE A 1 375 ? 17.253 -15.336 10.912 1.00 95.75 375 PHE A C 1
ATOM 3007 O O . PHE A 1 375 ? 16.683 -15.736 9.899 1.00 95.75 375 PHE A O 1
ATOM 3014 N N . GLU A 1 376 ? 18.528 -14.967 10.926 1.00 95.62 376 GLU A N 1
ATOM 3015 C CA . GLU A 1 376 ? 19.436 -15.234 9.816 1.00 95.62 376 GLU A CA 1
ATOM 3016 C C . GLU A 1 376 ? 20.041 -16.629 9.994 1.00 95.62 376 GLU A C 1
ATOM 3018 O O . GLU A 1 376 ? 20.520 -16.962 11.083 1.00 95.62 376 GLU A O 1
ATOM 3023 N N . ILE A 1 377 ? 19.985 -17.462 8.953 1.00 92.81 377 ILE A N 1
ATOM 3024 C CA . ILE A 1 377 ? 20.456 -18.849 9.034 1.00 92.81 377 ILE A CA 1
ATOM 3025 C C . ILE A 1 377 ? 21.841 -18.973 8.414 1.00 92.81 377 ILE A C 1
ATOM 3027 O O . ILE A 1 377 ? 21.982 -18.752 7.212 1.00 92.81 377 ILE A O 1
ATOM 3031 N N . PRO A 1 378 ? 22.853 -19.425 9.179 1.00 89.88 378 PRO A N 1
ATOM 3032 C CA . PRO A 1 378 ? 24.185 -19.639 8.640 1.00 89.88 378 PRO A CA 1
ATOM 3033 C C . PRO A 1 378 ? 24.167 -20.574 7.429 1.00 89.88 378 PRO A C 1
ATOM 3035 O O . PRO A 1 378 ? 23.448 -21.583 7.396 1.00 89.88 378 PRO A O 1
ATOM 3038 N N . ARG A 1 379 ? 25.001 -20.250 6.435 1.00 86.81 379 ARG A N 1
ATOM 3039 C CA . ARG A 1 379 ? 25.196 -21.112 5.268 1.00 86.81 379 ARG A CA 1
ATOM 3040 C C . ARG A 1 379 ? 25.844 -22.438 5.683 1.00 86.81 379 ARG A C 1
ATOM 3042 O O . ARG A 1 379 ? 26.730 -22.411 6.539 1.00 86.81 379 ARG A O 1
ATOM 3049 N N . PRO A 1 380 ? 25.470 -23.580 5.076 1.00 83.44 380 PRO A N 1
ATOM 3050 C CA . PRO A 1 380 ? 26.058 -24.874 5.402 1.00 83.44 380 PRO A CA 1
ATOM 3051 C C . PRO A 1 380 ? 27.577 -24.872 5.195 1.00 83.44 380 PRO A C 1
ATOM 3053 O O . PRO A 1 380 ? 28.122 -24.054 4.449 1.00 83.44 380 PRO A O 1
ATOM 3056 N N . ASP A 1 381 ? 28.260 -25.794 5.870 1.00 82.94 381 ASP A N 1
ATOM 3057 C CA . ASP A 1 381 ? 29.704 -25.971 5.728 1.00 82.94 381 ASP A CA 1
ATOM 3058 C C . ASP A 1 381 ? 30.072 -26.261 4.248 1.00 82.94 381 ASP A C 1
ATOM 3060 O O . ASP A 1 381 ? 29.450 -27.132 3.630 1.00 82.94 381 ASP A O 1
ATOM 3064 N N . PRO A 1 382 ? 31.075 -25.578 3.653 1.00 79.06 382 PRO A N 1
ATOM 3065 C CA . PRO A 1 382 ? 31.574 -25.847 2.302 1.00 79.06 382 PRO A CA 1
ATOM 3066 C C . PRO A 1 382 ? 31.994 -27.301 2.065 1.00 79.06 382 PRO A C 1
ATOM 3068 O O . PRO A 1 382 ? 32.047 -27.765 0.919 1.00 79.06 382 PRO A O 1
ATOM 3071 N N . ASN A 1 383 ? 32.336 -28.024 3.129 1.00 82.31 383 ASN A N 1
ATOM 3072 C CA . ASN A 1 383 ? 32.674 -29.438 3.090 1.00 82.31 383 ASN A CA 1
ATOM 3073 C C . ASN A 1 383 ? 31.457 -30.304 2.751 1.00 82.31 383 ASN A C 1
ATOM 3075 O O . ASN A 1 383 ? 31.610 -31.283 2.026 1.00 82.31 383 ASN A O 1
ATOM 3079 N N . ASN A 1 384 ? 30.253 -29.867 3.127 1.00 82.50 384 ASN A N 1
ATOM 3080 C CA . ASN A 1 384 ? 28.997 -30.550 2.813 1.00 82.50 384 ASN A CA 1
ATOM 3081 C C . ASN A 1 384 ? 28.517 -30.286 1.376 1.00 82.50 384 ASN A C 1
ATOM 3083 O O . ASN A 1 384 ? 27.510 -30.851 0.960 1.00 82.50 384 ASN A O 1
ATOM 3087 N N . MET A 1 385 ? 29.205 -29.442 0.592 1.00 78.38 385 MET A N 1
ATOM 3088 C CA . MET A 1 385 ? 28.753 -29.066 -0.756 1.00 78.38 385 MET A CA 1
ATOM 3089 C C . MET A 1 385 ? 28.585 -30.260 -1.695 1.00 78.38 385 MET A C 1
ATOM 3091 O O . MET A 1 385 ? 27.658 -30.258 -2.494 1.00 78.38 385 MET A O 1
ATOM 3095 N N . THR A 1 386 ? 29.424 -31.292 -1.592 1.00 77.75 386 THR A N 1
ATOM 3096 C CA . THR A 1 386 ? 29.281 -32.509 -2.410 1.00 77.75 386 THR A CA 1
ATOM 3097 C C . THR A 1 386 ? 27.974 -33.245 -2.106 1.00 77.75 386 THR A C 1
ATOM 3099 O O . THR A 1 386 ? 27.273 -33.679 -3.021 1.00 77.75 386 THR A O 1
ATOM 3102 N N . ASP A 1 387 ? 27.605 -33.333 -0.828 1.00 79.25 387 ASP A N 1
ATOM 3103 C CA . ASP A 1 387 ? 26.354 -33.963 -0.405 1.00 79.25 387 ASP A CA 1
ATOM 3104 C C . ASP A 1 387 ? 25.151 -33.095 -0.784 1.00 79.25 387 ASP A C 1
ATOM 3106 O O . ASP A 1 387 ? 24.142 -33.611 -1.267 1.00 79.25 387 ASP A O 1
ATOM 3110 N N . ILE A 1 388 ? 25.281 -31.773 -0.625 1.00 77.62 388 ILE A N 1
ATOM 3111 C CA . ILE A 1 388 ? 24.279 -30.781 -1.031 1.00 77.62 388 ILE A CA 1
ATOM 3112 C C . ILE A 1 388 ? 23.995 -30.901 -2.533 1.00 77.62 388 ILE A C 1
ATOM 3114 O O . ILE A 1 388 ? 22.834 -31.009 -2.926 1.00 77.62 388 ILE A O 1
ATOM 3118 N N . LEU A 1 389 ? 25.036 -30.968 -3.371 1.00 77.88 389 LEU A N 1
ATOM 3119 C CA . LEU A 1 389 ? 24.910 -31.192 -4.817 1.00 77.88 389 LEU A CA 1
ATOM 3120 C C . LEU A 1 389 ? 24.192 -32.508 -5.124 1.00 77.88 389 LEU A C 1
ATOM 3122 O O . LEU A 1 389 ? 23.332 -32.550 -6.003 1.00 77.88 389 LEU A O 1
ATOM 3126 N N . GLY A 1 390 ? 24.492 -33.564 -4.362 1.00 78.94 390 GLY A N 1
ATOM 3127 C CA . GLY A 1 390 ? 23.794 -34.842 -4.470 1.00 78.94 390 GLY A CA 1
ATOM 3128 C C . GLY A 1 390 ? 22.294 -34.755 -4.183 1.00 78.94 390 GLY A C 1
ATOM 3129 O O . GLY A 1 390 ? 21.525 -35.524 -4.756 1.00 78.94 390 GLY A O 1
ATOM 3130 N N . SER A 1 391 ? 21.863 -33.797 -3.359 1.00 77.38 391 SER A N 1
ATOM 3131 C CA . SER A 1 391 ? 20.446 -33.584 -3.044 1.00 77.38 391 SER A CA 1
ATOM 3132 C C . SER A 1 391 ? 19.683 -32.765 -4.098 1.00 77.38 391 SER A C 1
ATOM 3134 O O . SER A 1 391 ? 18.465 -32.902 -4.204 1.00 77.38 391 SER A O 1
ATOM 3136 N N . TYR A 1 392 ? 20.372 -31.949 -4.908 1.00 72.50 392 TYR A N 1
ATOM 3137 C CA . TYR A 1 392 ? 19.745 -30.987 -5.832 1.00 72.50 392 TYR A CA 1
ATOM 3138 C C . TYR A 1 392 ? 19.377 -31.529 -7.211 1.00 72.50 392 TYR A C 1
ATOM 3140 O O . TYR A 1 392 ? 18.775 -30.791 -7.983 1.00 72.50 392 TYR A O 1
ATOM 3148 N N . LYS A 1 393 ? 19.656 -32.810 -7.497 1.00 76.50 393 LYS A N 1
ATOM 3149 C CA . LYS A 1 393 ? 19.342 -33.459 -8.787 1.00 76.50 393 LYS A CA 1
ATOM 3150 C C . LYS A 1 393 ? 19.762 -32.611 -10.005 1.00 76.50 393 LYS A C 1
ATOM 3152 O O . LYS A 1 393 ? 19.004 -32.492 -10.956 1.00 76.50 393 LYS A O 1
ATOM 3157 N N . LEU A 1 394 ? 20.949 -32.005 -9.941 1.00 77.88 394 LEU A N 1
ATOM 3158 C CA . LEU A 1 394 ? 21.503 -31.189 -11.026 1.00 77.88 394 LEU A CA 1
ATOM 3159 C C . LEU A 1 394 ? 21.879 -32.076 -12.220 1.00 77.88 394 LEU A C 1
ATOM 3161 O O . LEU A 1 394 ? 22.541 -33.102 -12.025 1.00 77.88 394 LEU A O 1
ATOM 3165 N N . ASP A 1 395 ? 21.511 -31.666 -13.433 1.00 78.06 395 ASP A N 1
ATOM 3166 C CA . ASP A 1 395 ? 21.752 -32.434 -14.666 1.00 78.06 395 ASP A CA 1
ATOM 3167 C C . ASP A 1 395 ? 23.252 -32.561 -14.988 1.00 78.06 395 ASP A C 1
ATOM 3169 O O . ASP A 1 395 ? 23.716 -33.557 -15.542 1.00 78.06 395 ASP A O 1
ATOM 3173 N N . GLN A 1 396 ? 24.032 -31.548 -14.614 1.00 83.31 396 GLN A N 1
ATOM 3174 C CA . GLN A 1 396 ? 25.446 -31.361 -14.943 1.00 83.31 396 GLN A CA 1
ATOM 3175 C C . GLN A 1 396 ? 26.341 -31.454 -13.708 1.00 83.31 396 GLN A C 1
ATOM 3177 O O . GLN A 1 396 ? 27.433 -30.873 -13.669 1.00 83.31 396 GLN A O 1
ATOM 3182 N N . ARG A 1 397 ? 25.893 -32.204 -12.694 1.00 85.56 397 ARG A N 1
ATOM 3183 C CA . ARG A 1 397 ? 26.562 -32.347 -11.396 1.00 85.56 397 ARG A CA 1
ATOM 3184 C C . ARG A 1 397 ? 28.076 -32.546 -11.508 1.00 85.56 397 ARG A C 1
ATOM 3186 O O . ARG A 1 397 ? 28.823 -31.785 -10.900 1.00 85.56 397 ARG A O 1
ATOM 3193 N N . ASP A 1 398 ? 28.535 -33.514 -12.299 1.00 85.31 398 ASP A N 1
ATOM 3194 C CA . ASP A 1 398 ? 29.962 -33.862 -12.393 1.00 85.31 398 ASP A CA 1
ATOM 3195 C C . ASP A 1 398 ? 30.824 -32.690 -12.894 1.00 85.31 398 ASP A C 1
ATOM 3197 O O . ASP A 1 398 ? 31.949 -32.475 -12.436 1.00 85.31 398 ASP A O 1
ATOM 3201 N N . LYS A 1 399 ? 30.284 -31.888 -13.818 1.00 82.62 399 LYS A N 1
ATOM 3202 C CA . LYS A 1 399 ? 30.966 -30.709 -14.374 1.00 82.62 399 LYS A CA 1
ATOM 3203 C C . LYS A 1 399 ? 30.971 -29.558 -13.381 1.00 82.62 399 LYS A C 1
ATOM 3205 O O . LYS A 1 399 ? 31.975 -28.860 -13.267 1.00 82.62 399 LYS A O 1
ATOM 3210 N N . ILE A 1 400 ? 29.881 -29.378 -12.641 1.00 82.25 400 ILE A N 1
ATOM 3211 C CA . ILE A 1 400 ? 29.807 -28.392 -11.560 1.00 82.25 400 ILE A CA 1
ATOM 3212 C C . ILE A 1 400 ? 30.814 -28.746 -10.464 1.00 82.25 400 ILE A C 1
ATOM 3214 O O . ILE A 1 400 ? 31.541 -27.870 -10.003 1.00 82.25 400 ILE A O 1
ATOM 3218 N N . GLU A 1 401 ? 30.928 -30.022 -10.089 1.00 84.81 401 GLU A N 1
ATOM 3219 C CA . GLU A 1 401 ? 31.935 -30.483 -9.130 1.00 84.81 401 GLU A CA 1
ATOM 3220 C C . GLU A 1 401 ? 33.366 -30.201 -9.619 1.00 84.81 401 GLU A C 1
ATOM 3222 O O . GLU A 1 401 ? 34.203 -29.746 -8.837 1.00 84.81 401 GLU A O 1
ATOM 3227 N N . ASP A 1 402 ? 33.658 -30.407 -10.907 1.00 82.69 402 ASP A N 1
ATOM 3228 C CA . ASP A 1 402 ? 34.951 -30.047 -11.506 1.00 82.69 402 ASP A CA 1
ATOM 3229 C C . ASP A 1 402 ? 35.209 -28.526 -11.487 1.00 82.69 402 ASP A C 1
ATOM 3231 O O . ASP A 1 402 ? 36.306 -28.084 -11.135 1.00 82.69 402 ASP A O 1
ATOM 3235 N N . ILE A 1 403 ? 34.193 -27.705 -11.778 1.00 79.25 403 ILE A N 1
ATOM 3236 C CA . ILE A 1 403 ? 34.287 -26.239 -11.684 1.00 79.25 403 ILE A CA 1
ATOM 3237 C C . ILE A 1 403 ? 34.565 -25.807 -10.243 1.00 79.25 403 ILE A C 1
ATOM 3239 O O . ILE A 1 403 ? 35.472 -25.011 -10.013 1.00 79.25 403 ILE A O 1
ATOM 3243 N N . LEU A 1 404 ? 33.842 -26.352 -9.264 1.00 81.56 404 LEU A N 1
ATOM 3244 C CA . LEU A 1 404 ? 34.026 -26.028 -7.846 1.00 81.56 404 LEU A CA 1
ATOM 3245 C C . LEU A 1 404 ? 35.399 -26.458 -7.317 1.00 81.56 404 LEU A C 1
ATOM 3247 O O . LEU A 1 404 ? 35.949 -25.794 -6.440 1.00 81.56 404 LEU A O 1
ATOM 3251 N N . LYS A 1 405 ? 35.982 -27.538 -7.856 1.00 83.69 405 LYS A N 1
ATOM 3252 C CA . LYS A 1 405 ? 37.372 -27.932 -7.565 1.00 83.69 405 LYS A CA 1
ATOM 3253 C C . LYS A 1 405 ? 38.379 -26.922 -8.120 1.00 83.69 405 LYS A C 1
ATOM 3255 O O . LYS A 1 405 ? 39.404 -26.678 -7.490 1.00 83.69 405 LYS A O 1
ATOM 3260 N N . LYS A 1 406 ? 38.096 -26.340 -9.289 1.00 78.12 406 LYS A N 1
ATOM 3261 C CA . LYS A 1 406 ? 38.959 -25.355 -9.967 1.00 78.12 406 LYS A CA 1
ATOM 3262 C C . LYS A 1 406 ? 38.782 -23.923 -9.451 1.00 78.12 406 LYS A C 1
ATOM 3264 O O . LYS A 1 406 ? 39.694 -23.118 -9.633 1.00 78.12 406 LYS A O 1
ATOM 3269 N N . LEU A 1 407 ? 37.637 -23.627 -8.835 1.00 75.06 407 LEU A N 1
ATOM 3270 C CA . LEU A 1 407 ? 37.235 -22.326 -8.291 1.00 75.06 407 LEU A CA 1
ATOM 3271 C C . LEU A 1 407 ? 36.820 -22.471 -6.814 1.00 75.06 407 LEU A C 1
ATOM 3273 O O . LEU A 1 407 ? 35.623 -22.439 -6.499 1.00 75.06 407 LEU A O 1
ATOM 3277 N N . PRO A 1 408 ? 37.777 -22.650 -5.884 1.00 75.81 408 PRO A N 1
ATOM 3278 C CA . PRO A 1 408 ? 37.473 -22.791 -4.460 1.00 75.81 408 PRO A CA 1
ATOM 3279 C C . PRO A 1 408 ? 36.701 -21.590 -3.887 1.00 75.81 408 PRO A C 1
ATOM 3281 O O . PRO A 1 408 ? 35.942 -21.755 -2.935 1.00 75.81 408 PRO A O 1
ATOM 3284 N N . GLU A 1 409 ? 36.812 -20.405 -4.485 1.00 71.62 409 GLU A N 1
ATOM 3285 C CA . GLU A 1 409 ? 36.062 -19.198 -4.122 1.00 71.62 409 GLU A CA 1
ATOM 3286 C C . GLU A 1 409 ? 34.553 -19.371 -4.353 1.00 71.62 409 GLU A C 1
ATOM 3288 O O . GLU A 1 409 ? 33.738 -18.961 -3.528 1.00 71.62 409 GLU A O 1
ATOM 3293 N N . LEU A 1 410 ? 34.163 -20.044 -5.440 1.00 69.75 410 LEU A N 1
ATOM 3294 C CA . LEU A 1 410 ? 32.766 -20.375 -5.728 1.00 69.75 410 LEU A CA 1
ATOM 3295 C C . LEU A 1 410 ? 32.231 -21.433 -4.748 1.00 69.75 410 LEU A C 1
ATOM 3297 O O . LEU A 1 410 ? 31.065 -21.411 -4.360 1.00 69.75 410 LEU A O 1
ATOM 3301 N N . ARG A 1 411 ? 33.094 -22.335 -4.273 1.00 77.31 411 ARG A N 1
ATOM 3302 C CA . ARG A 1 411 ? 32.747 -23.258 -3.185 1.00 77.31 411 ARG A CA 1
ATOM 3303 C C . ARG A 1 411 ? 32.573 -22.517 -1.853 1.00 77.31 411 ARG A C 1
ATOM 3305 O O . ARG A 1 411 ? 31.659 -22.828 -1.093 1.00 77.31 411 ARG A O 1
ATOM 3312 N N . GLN A 1 412 ? 33.401 -21.506 -1.588 1.00 73.69 412 GLN A N 1
ATOM 3313 C CA . GLN A 1 412 ? 33.282 -20.631 -0.415 1.00 73.69 412 GLN A CA 1
ATOM 3314 C C . GLN A 1 412 ? 32.066 -19.698 -0.488 1.00 73.69 412 GLN A C 1
ATOM 3316 O O . GLN A 1 412 ? 31.533 -19.322 0.555 1.00 73.69 412 GLN A O 1
ATOM 3321 N N . ALA A 1 413 ? 31.587 -19.380 -1.696 1.00 66.94 413 ALA A N 1
ATOM 3322 C CA . ALA A 1 413 ? 30.364 -18.618 -1.920 1.00 66.94 413 ALA A CA 1
ATOM 3323 C C . ALA A 1 413 ? 29.124 -19.273 -1.318 1.00 66.94 413 ALA A C 1
ATOM 3325 O O . ALA A 1 413 ? 28.235 -18.550 -0.868 1.00 66.94 413 ALA A O 1
ATOM 3326 N N . ARG A 1 414 ? 29.064 -20.614 -1.275 1.00 72.44 414 ARG A N 1
ATOM 3327 C CA . ARG A 1 414 ? 27.948 -21.383 -0.689 1.00 72.44 414 ARG A CA 1
ATOM 3328 C C . ARG A 1 414 ? 26.566 -20.931 -1.208 1.00 72.44 414 ARG A C 1
ATOM 3330 O O . ARG A 1 414 ? 25.592 -20.950 -0.462 1.00 72.44 414 ARG A O 1
ATOM 3337 N N . SER A 1 415 ? 26.494 -20.450 -2.450 1.00 76.06 415 SER A N 1
ATOM 3338 C CA . SER A 1 415 ? 25.248 -19.984 -3.068 1.00 76.06 415 SER A CA 1
ATOM 3339 C C . SER A 1 415 ? 24.641 -21.127 -3.868 1.00 76.06 415 SER A C 1
ATOM 3341 O O . SER A 1 415 ? 25.256 -21.626 -4.803 1.00 76.06 415 SER A O 1
ATOM 3343 N N . GLU A 1 416 ? 23.444 -21.565 -3.504 1.00 77.00 416 GLU A N 1
ATOM 3344 C CA . GLU A 1 416 ? 22.735 -22.621 -4.231 1.00 77.00 416 GLU A CA 1
ATOM 3345 C C . GLU A 1 416 ? 22.213 -22.081 -5.563 1.00 77.00 416 GLU A C 1
ATOM 3347 O O . GLU A 1 416 ? 22.300 -22.765 -6.580 1.00 77.00 416 GLU A O 1
ATOM 3352 N N . SER A 1 417 ? 21.773 -20.817 -5.572 1.00 70.62 417 SER A N 1
ATOM 3353 C CA . SER A 1 417 ? 21.423 -20.066 -6.780 1.00 70.62 417 SER A CA 1
ATOM 3354 C C . SER A 1 417 ? 22.546 -20.142 -7.823 1.00 70.62 417 SER A C 1
ATOM 3356 O O . SER A 1 417 ? 22.284 -20.403 -8.993 1.00 70.62 417 SER A O 1
ATOM 3358 N N . ALA A 1 418 ? 23.810 -20.022 -7.397 1.00 70.75 418 ALA A N 1
ATOM 3359 C CA . ALA A 1 418 ? 24.974 -20.176 -8.273 1.00 70.75 418 ALA A CA 1
ATOM 3360 C C . ALA A 1 418 ? 25.064 -21.543 -8.954 1.00 70.75 418 ALA A C 1
ATOM 3362 O O . ALA A 1 418 ? 25.461 -21.639 -10.114 1.00 70.75 418 ALA A O 1
ATOM 3363 N N . LEU A 1 419 ? 24.729 -22.603 -8.222 1.00 76.88 419 LEU A N 1
ATOM 3364 C CA . LEU A 1 419 ? 24.838 -23.970 -8.714 1.00 76.88 419 LEU A CA 1
ATOM 3365 C C . LEU A 1 419 ? 23.754 -24.270 -9.744 1.00 76.88 419 LEU A C 1
ATOM 3367 O O . LEU A 1 419 ? 24.074 -24.798 -10.802 1.00 76.88 419 LEU A O 1
ATOM 3371 N N . PHE A 1 420 ? 22.507 -23.874 -9.474 1.00 72.44 420 PHE A N 1
ATOM 3372 C CA . PHE A 1 420 ? 21.412 -23.996 -10.445 1.00 72.44 420 PHE A CA 1
ATOM 3373 C C . PHE A 1 420 ? 21.675 -23.193 -11.718 1.00 72.44 420 PHE A C 1
ATOM 3375 O O . PHE A 1 420 ? 21.323 -23.627 -12.817 1.00 72.44 420 PHE A O 1
ATOM 3382 N N . LEU A 1 421 ? 22.332 -22.038 -11.574 1.00 67.94 421 LEU A N 1
ATOM 3383 C CA . LEU A 1 421 ? 22.763 -21.241 -12.712 1.00 67.94 421 LEU A CA 1
ATOM 3384 C C . LEU A 1 421 ? 23.779 -21.990 -13.554 1.00 67.94 421 LEU A C 1
ATOM 3386 O O . LEU A 1 421 ? 23.557 -22.180 -14.748 1.00 67.94 421 LEU A O 1
ATOM 3390 N N . LEU A 1 422 ? 24.867 -22.442 -12.933 1.00 72.00 422 LEU A N 1
ATOM 3391 C CA . LEU A 1 422 ? 25.891 -23.217 -13.623 1.00 72.00 422 LEU A CA 1
ATOM 3392 C C . LEU A 1 422 ? 25.290 -24.431 -14.325 1.00 72.00 422 LEU A C 1
ATOM 3394 O O . LEU A 1 422 ? 25.574 -24.630 -15.498 1.00 72.00 422 LEU A O 1
ATOM 3398 N N . ASP A 1 423 ? 24.423 -25.179 -13.650 1.00 76.00 423 ASP A N 1
ATOM 3399 C CA . ASP A 1 423 ? 23.743 -26.347 -14.208 1.00 76.00 423 ASP A CA 1
ATOM 3400 C C . ASP A 1 423 ? 22.994 -26.029 -15.505 1.00 76.00 423 ASP A C 1
ATOM 3402 O O . ASP A 1 423 ? 23.285 -26.582 -16.569 1.00 76.00 423 ASP A O 1
ATOM 3406 N N . SER A 1 424 ? 22.098 -25.046 -15.437 1.00 68.94 424 SER A N 1
ATOM 3407 C CA . SER A 1 424 ? 21.269 -24.638 -16.569 1.00 68.94 424 SER A CA 1
ATOM 3408 C C . SER A 1 424 ? 22.117 -24.110 -17.728 1.00 68.94 424 SER A C 1
ATOM 3410 O O . SER A 1 424 ? 21.876 -24.424 -18.893 1.00 68.94 424 SER A O 1
ATOM 3412 N N . PHE A 1 425 ? 23.157 -23.335 -17.426 1.00 69.62 425 PHE A N 1
ATOM 3413 C CA . PHE A 1 425 ? 24.029 -22.762 -18.443 1.00 69.62 425 PHE A CA 1
ATOM 3414 C C . PHE A 1 425 ? 24.946 -23.787 -19.113 1.00 69.62 425 PHE A C 1
ATOM 3416 O O . PHE A 1 425 ? 25.162 -23.701 -20.324 1.00 69.62 425 PHE A O 1
ATOM 3423 N N . ILE A 1 426 ? 25.473 -24.758 -18.360 1.00 71.56 426 ILE A N 1
ATOM 3424 C CA . ILE A 1 426 ? 26.237 -25.878 -18.921 1.00 71.56 426 ILE A CA 1
ATOM 3425 C C . ILE A 1 426 ? 25.346 -26.644 -19.899 1.00 71.56 426 ILE A C 1
ATOM 3427 O O . ILE A 1 426 ? 25.744 -26.865 -21.043 1.00 71.56 426 ILE A O 1
ATOM 3431 N N . THR A 1 427 ? 24.119 -26.965 -19.485 1.00 71.00 427 THR A N 1
ATOM 3432 C CA . THR A 1 427 ? 23.138 -27.661 -20.324 1.00 71.00 427 THR A CA 1
ATOM 3433 C C . THR A 1 427 ? 22.851 -26.896 -21.619 1.00 71.00 427 THR A C 1
ATOM 3435 O O . THR A 1 427 ? 22.948 -27.475 -22.705 1.00 71.00 427 THR A O 1
ATOM 3438 N N . ILE A 1 428 ? 22.596 -25.583 -21.535 1.00 63.75 428 ILE A N 1
ATOM 3439 C CA . ILE A 1 428 ? 22.381 -24.722 -22.711 1.00 63.75 428 ILE A CA 1
ATOM 3440 C C . ILE A 1 428 ? 23.604 -24.735 -23.639 1.00 63.75 428 ILE A C 1
ATOM 3442 O O . ILE A 1 428 ? 23.461 -24.909 -24.851 1.00 63.75 428 ILE A O 1
ATOM 3446 N N . GLY A 1 429 ? 24.810 -24.573 -23.086 1.00 65.75 429 GLY A N 1
ATOM 3447 C CA . GLY A 1 429 ? 26.050 -24.511 -23.860 1.00 65.75 429 GLY A CA 1
ATOM 3448 C C . GLY A 1 429 ? 26.363 -25.806 -24.616 1.00 65.75 429 GLY A C 1
ATOM 3449 O O . GLY A 1 429 ? 26.797 -25.765 -25.769 1.00 65.75 429 GLY A O 1
ATOM 3450 N N . GLU A 1 430 ? 26.117 -26.961 -24.003 1.00 69.06 430 GLU A N 1
ATOM 3451 C CA . GLU A 1 430 ? 26.391 -28.261 -24.623 1.00 69.06 430 GLU A CA 1
ATOM 3452 C C . GLU A 1 430 ? 25.427 -28.591 -25.755 1.00 69.06 430 GLU A C 1
ATOM 3454 O O . GLU A 1 430 ? 25.852 -28.998 -26.838 1.00 69.06 430 GLU A O 1
ATOM 3459 N N . GLN A 1 431 ? 24.139 -28.343 -25.545 1.00 64.38 431 GLN A N 1
ATOM 3460 C CA . GLN A 1 431 ? 23.112 -28.602 -26.552 1.00 64.38 431 GLN A CA 1
ATOM 3461 C C . GLN A 1 431 ? 23.223 -27.622 -27.731 1.00 64.38 431 GLN A C 1
ATOM 3463 O O . GLN A 1 431 ? 23.021 -27.996 -28.891 1.00 64.38 431 GLN A O 1
ATOM 3468 N N . ALA A 1 432 ? 23.629 -26.378 -27.464 1.00 59.34 432 ALA A N 1
ATOM 3469 C CA . ALA A 1 432 ? 24.015 -25.417 -28.491 1.00 59.34 432 ALA A CA 1
ATOM 3470 C C . ALA A 1 432 ? 25.188 -25.916 -29.357 1.00 59.34 432 ALA A C 1
ATOM 3472 O O . ALA A 1 432 ? 25.153 -25.801 -30.588 1.00 59.34 432 ALA A O 1
ATOM 3473 N N . ALA A 1 433 ? 26.223 -26.483 -28.729 1.00 62.38 433 ALA A N 1
ATOM 3474 C CA . ALA A 1 433 ? 27.384 -27.027 -29.431 1.00 62.38 433 ALA A CA 1
ATOM 3475 C C . ALA A 1 433 ? 27.037 -28.271 -30.267 1.00 62.38 433 ALA A C 1
ATOM 3477 O O . ALA A 1 433 ? 27.593 -28.453 -31.357 1.00 62.38 433 ALA A O 1
ATOM 3478 N N . GLU A 1 434 ? 26.110 -29.103 -29.787 1.00 67.19 434 GLU A N 1
ATOM 3479 C CA . GLU A 1 434 ? 25.600 -30.280 -30.494 1.00 67.19 434 GLU A CA 1
ATOM 3480 C C . GLU A 1 434 ? 24.896 -29.892 -31.804 1.00 67.19 434 GLU A C 1
ATOM 3482 O O . GLU A 1 434 ? 25.233 -30.404 -32.873 1.00 67.19 434 GLU A O 1
ATOM 3487 N N . ARG A 1 435 ? 24.006 -28.894 -31.757 1.00 61.00 435 ARG A N 1
ATOM 3488 C CA . ARG A 1 435 ? 23.215 -28.428 -32.913 1.00 61.00 435 ARG A CA 1
ATOM 3489 C C . ARG A 1 435 ? 24.027 -27.861 -34.062 1.00 61.00 435 ARG A C 1
ATOM 3491 O O . ARG A 1 435 ? 23.647 -28.003 -35.219 1.00 61.00 435 ARG A O 1
ATOM 3498 N N . ARG A 1 436 ? 25.155 -27.222 -33.767 1.00 63.94 436 ARG A N 1
ATOM 3499 C CA . ARG A 1 436 ? 26.048 -26.684 -34.803 1.00 63.94 436 ARG A CA 1
ATOM 3500 C C . ARG A 1 436 ? 26.887 -27.767 -35.491 1.00 63.94 436 ARG A C 1
ATOM 3502 O O . ARG A 1 436 ? 27.793 -27.436 -36.250 1.00 63.94 436 ARG A O 1
ATOM 3509 N N . GLY A 1 437 ? 26.642 -29.049 -35.198 1.00 65.25 437 GLY A N 1
ATOM 3510 C CA . GLY A 1 437 ? 27.487 -30.154 -35.656 1.00 65.25 437 GLY A CA 1
ATOM 3511 C C . GLY A 1 437 ? 28.891 -30.098 -35.049 1.00 65.25 437 GLY A C 1
ATOM 3512 O O . GLY A 1 437 ? 29.810 -30.768 -35.510 1.00 65.25 437 GLY A O 1
ATOM 3513 N N . THR A 1 438 ? 29.079 -29.287 -34.004 1.00 56.22 438 THR A N 1
ATOM 3514 C CA . THR A 1 438 ? 30.361 -29.081 -33.327 1.00 56.22 438 THR A CA 1
ATOM 3515 C C . THR A 1 438 ? 30.486 -29.917 -32.059 1.00 56.22 438 THR A C 1
ATOM 3517 O O . THR A 1 438 ? 31.359 -29.635 -31.243 1.00 56.22 438 THR A O 1
ATOM 3520 N N . ALA A 1 439 ? 29.679 -30.970 -31.894 1.00 53.88 439 ALA A N 1
ATOM 3521 C CA . ALA A 1 439 ? 29.671 -31.834 -30.709 1.00 53.88 439 ALA A CA 1
ATOM 3522 C C . ALA A 1 439 ? 31.081 -32.334 -30.310 1.00 53.88 439 ALA A C 1
ATOM 3524 O O . ALA A 1 439 ? 31.422 -32.368 -29.130 1.00 53.88 439 ALA A O 1
ATOM 3525 N N . GLY A 1 440 ? 31.959 -32.610 -31.288 1.00 53.81 440 GLY A N 1
ATOM 3526 C CA . GLY A 1 440 ? 33.363 -32.980 -31.044 1.00 53.81 440 GLY A CA 1
ATOM 3527 C C . GLY A 1 440 ? 34.292 -31.824 -30.626 1.00 53.81 440 GLY A C 1
ATOM 3528 O O . GLY A 1 440 ? 35.294 -32.056 -29.956 1.00 53.81 440 GLY A O 1
ATOM 3529 N N . LYS A 1 441 ? 33.955 -30.571 -30.970 1.00 52.41 441 LYS A N 1
ATOM 3530 C CA . LYS A 1 441 ? 34.673 -29.341 -30.567 1.00 52.41 441 LYS A CA 1
ATOM 3531 C C . LYS A 1 441 ? 34.076 -28.675 -29.315 1.00 52.41 441 LYS A C 1
ATOM 3533 O O . LYS A 1 441 ? 34.747 -27.848 -28.699 1.00 52.41 441 LYS A O 1
ATOM 3538 N N . GLY A 1 442 ? 32.862 -29.051 -28.904 1.00 47.75 442 GLY A N 1
ATOM 3539 C CA . GLY A 1 442 ? 32.166 -28.523 -27.722 1.00 47.75 442 GLY A CA 1
ATOM 3540 C C . GLY A 1 442 ? 32.924 -28.754 -26.410 1.00 47.75 442 GLY A C 1
ATOM 3541 O O . GLY A 1 442 ? 32.991 -27.852 -25.576 1.00 47.75 442 GLY A O 1
ATOM 3542 N N . LYS A 1 443 ? 33.636 -29.888 -26.286 1.00 52.09 443 LYS A N 1
ATOM 3543 C CA . LYS A 1 443 ? 34.574 -30.138 -25.170 1.00 52.09 443 LYS A CA 1
ATOM 3544 C C . LYS A 1 443 ? 35.647 -29.043 -25.045 1.00 52.09 443 LYS A C 1
ATOM 3546 O O . LYS A 1 443 ? 36.052 -28.703 -23.937 1.00 52.09 443 LYS A O 1
ATOM 3551 N N . GLY A 1 444 ? 36.071 -28.455 -26.167 1.00 53.78 444 GLY A N 1
ATOM 3552 C CA . GLY A 1 444 ? 37.031 -27.351 -26.198 1.00 53.78 444 GLY A CA 1
ATOM 3553 C C . GLY A 1 444 ? 36.429 -26.006 -25.788 1.00 53.78 444 GLY A C 1
ATOM 3554 O O . GLY A 1 444 ? 37.092 -25.242 -25.096 1.00 53.78 444 GLY A O 1
ATOM 3555 N N . GLN A 1 445 ? 35.174 -25.717 -26.153 1.00 54.22 445 GLN A N 1
ATOM 3556 C CA . GLN A 1 445 ? 34.509 -24.458 -25.783 1.00 54.22 445 GLN A CA 1
ATOM 3557 C C . GLN A 1 445 ? 34.128 -24.402 -24.303 1.00 54.22 445 GLN A C 1
ATOM 3559 O O . GLN A 1 445 ? 34.304 -23.358 -23.681 1.00 54.22 445 GLN A O 1
ATOM 3564 N N . PHE A 1 446 ? 33.699 -25.520 -23.711 1.00 53.38 446 PHE A N 1
ATOM 3565 C CA . PHE A 1 446 ? 33.475 -25.581 -22.267 1.00 53.38 446 PHE A CA 1
ATOM 3566 C C . PHE A 1 446 ? 34.791 -25.539 -21.482 1.00 53.38 446 PHE A C 1
ATOM 3568 O O . PHE A 1 446 ? 34.894 -24.827 -20.489 1.00 53.38 446 PHE A O 1
ATOM 3575 N N . GLY A 1 447 ? 35.840 -26.213 -21.970 1.00 58.09 447 GLY A N 1
ATOM 3576 C CA . GLY A 1 447 ? 37.195 -26.067 -21.429 1.00 58.09 447 GLY A CA 1
ATOM 3577 C C . GLY A 1 447 ? 37.726 -24.630 -21.529 1.00 58.09 447 GLY A C 1
ATOM 3578 O O . GLY A 1 447 ? 38.389 -24.155 -20.610 1.00 58.09 447 GLY A O 1
ATOM 3579 N N . LEU A 1 448 ? 37.382 -23.906 -22.601 1.00 61.19 448 LEU A N 1
ATOM 3580 C CA . LEU A 1 448 ? 37.670 -22.479 -22.773 1.00 61.19 448 LEU A CA 1
ATOM 3581 C C . LEU A 1 448 ? 36.847 -21.604 -21.826 1.00 61.19 448 LEU A C 1
ATOM 3583 O O . LEU A 1 448 ? 37.402 -20.652 -21.288 1.00 61.19 448 LEU A O 1
ATOM 3587 N N . LEU A 1 449 ? 35.566 -21.912 -21.602 1.00 60.09 449 LEU A N 1
ATOM 3588 C CA . LEU A 1 449 ? 34.737 -21.225 -20.614 1.00 60.09 449 LEU A CA 1
ATOM 3589 C C . LEU A 1 449 ? 35.311 -21.464 -19.217 1.00 60.09 449 LEU A C 1
ATOM 3591 O O . LEU A 1 449 ? 35.713 -20.508 -18.578 1.00 60.09 449 LEU A O 1
ATOM 3595 N N . ALA A 1 450 ? 35.484 -22.713 -18.785 1.00 57.91 450 ALA A N 1
ATOM 3596 C CA . ALA A 1 450 ? 36.108 -23.060 -17.509 1.00 57.91 450 ALA A CA 1
ATOM 3597 C C . ALA A 1 450 ? 37.511 -22.443 -17.351 1.00 57.91 450 ALA A C 1
ATOM 3599 O O . ALA A 1 450 ? 37.859 -21.975 -16.272 1.00 57.91 450 ALA A O 1
ATOM 3600 N N . GLY A 1 451 ? 38.303 -22.374 -18.426 1.00 63.41 451 GLY A N 1
ATOM 3601 C CA . GLY A 1 451 ? 39.603 -21.700 -18.449 1.00 63.41 451 GLY A CA 1
ATOM 3602 C C . GLY A 1 451 ? 39.508 -20.174 -18.336 1.00 63.41 451 GLY A C 1
ATOM 3603 O O . GLY A 1 451 ? 40.299 -19.566 -17.616 1.00 63.41 451 GLY A O 1
ATOM 3604 N N . ARG A 1 452 ? 38.527 -19.541 -18.994 1.00 66.12 452 ARG A N 1
ATOM 3605 C CA . ARG A 1 452 ? 38.226 -18.103 -18.861 1.00 66.12 452 ARG A CA 1
ATOM 3606 C C . ARG A 1 452 ? 37.694 -17.775 -17.473 1.00 66.12 452 ARG A C 1
ATOM 3608 O O . ARG A 1 452 ? 38.172 -16.815 -16.888 1.00 66.12 452 ARG A O 1
ATOM 3615 N N . LEU A 1 453 ? 36.801 -18.599 -16.932 1.00 60.19 453 LEU A N 1
ATOM 3616 C CA . LEU A 1 453 ? 36.263 -18.491 -15.578 1.00 60.19 453 LEU A CA 1
ATOM 3617 C C . LEU A 1 453 ? 37.363 -18.664 -14.534 1.00 60.19 453 LEU A C 1
ATOM 3619 O O . LEU A 1 453 ? 37.457 -17.860 -13.618 1.00 60.19 453 LEU A O 1
ATOM 3623 N N . ALA A 1 454 ? 38.259 -19.638 -14.708 1.00 62.72 454 ALA A N 1
ATOM 3624 C CA . ALA A 1 454 ? 39.437 -19.798 -13.858 1.00 62.72 454 ALA A CA 1
ATOM 3625 C C . ALA A 1 454 ? 40.382 -18.591 -13.947 1.00 62.72 454 ALA A C 1
ATOM 3627 O O . ALA A 1 454 ? 40.952 -18.183 -12.941 1.00 62.72 454 ALA A O 1
ATOM 3628 N N . LYS A 1 455 ? 40.545 -17.994 -15.133 1.00 68.56 455 LYS A N 1
ATOM 3629 C CA . LYS A 1 455 ? 41.397 -16.814 -15.330 1.00 68.56 455 LYS A CA 1
ATOM 3630 C C . LYS A 1 455 ? 40.772 -15.534 -14.759 1.00 68.56 455 LYS A C 1
ATOM 3632 O O . LYS A 1 455 ? 41.483 -14.756 -14.138 1.00 68.56 455 LYS A O 1
ATOM 3637 N N . GLN A 1 456 ? 39.469 -15.328 -14.949 1.00 64.62 456 GLN A N 1
ATOM 3638 C CA . GLN A 1 456 ? 38.716 -14.180 -14.433 1.00 64.62 456 GLN A CA 1
ATOM 3639 C C . GLN A 1 456 ? 38.491 -14.283 -12.922 1.00 64.62 456 GLN A C 1
ATOM 3641 O O . GLN A 1 456 ? 38.696 -13.303 -12.219 1.00 64.62 456 GLN A O 1
ATOM 3646 N N . GLY A 1 457 ? 38.169 -15.473 -12.408 1.00 60.47 457 GLY A N 1
ATOM 3647 C CA . GLY A 1 457 ? 38.030 -15.732 -10.974 1.00 60.47 457 GLY A CA 1
ATOM 3648 C C . GLY A 1 457 ? 39.333 -15.511 -10.206 1.00 60.47 457 GLY A C 1
ATOM 3649 O O . GLY A 1 457 ? 39.309 -14.926 -9.133 1.00 60.47 457 GLY A O 1
ATOM 3650 N N . ARG A 1 458 ? 40.486 -15.874 -10.790 1.00 65.12 458 ARG A N 1
ATOM 3651 C CA . ARG A 1 458 ? 41.810 -15.557 -10.219 1.00 65.12 458 ARG A CA 1
ATOM 3652 C C . ARG A 1 458 ? 42.180 -14.073 -10.302 1.00 65.12 458 ARG A C 1
ATOM 3654 O O . ARG A 1 458 ? 43.022 -13.636 -9.530 1.00 65.12 458 ARG A O 1
ATOM 3661 N N . ALA A 1 459 ? 41.611 -13.333 -11.255 1.00 59.84 459 ALA A N 1
ATOM 3662 C CA . ALA A 1 459 ? 41.875 -11.906 -11.457 1.00 59.84 459 ALA A CA 1
ATOM 3663 C C . ALA A 1 459 ? 40.951 -10.997 -10.628 1.00 59.84 459 ALA A C 1
ATOM 3665 O O . ALA A 1 459 ? 41.261 -9.824 -10.438 1.00 59.84 459 ALA A O 1
ATOM 3666 N N . ALA A 1 460 ? 39.830 -11.521 -10.126 1.00 59.22 460 ALA A N 1
ATOM 3667 C CA . ALA A 1 460 ? 39.001 -10.849 -9.137 1.00 59.22 460 ALA A CA 1
ATOM 3668 C C . ALA A 1 460 ? 39.716 -10.888 -7.773 1.00 59.22 460 ALA A C 1
ATOM 3670 O O . ALA A 1 460 ? 39.440 -11.738 -6.931 1.00 59.22 460 ALA A O 1
ATOM 3671 N N . GLU A 1 461 ? 40.683 -9.986 -7.572 1.00 51.19 461 GLU A N 1
ATOM 3672 C CA . GLU A 1 461 ? 41.457 -9.866 -6.322 1.00 51.19 461 GLU A CA 1
ATOM 3673 C C . GLU A 1 461 ? 40.562 -9.599 -5.092 1.00 51.19 461 GLU A C 1
ATOM 3675 O O . GLU A 1 461 ? 40.919 -9.965 -3.969 1.00 51.19 461 GLU A O 1
ATOM 3680 N N . ASP A 1 462 ? 39.357 -9.058 -5.305 1.00 52.84 462 ASP A N 1
ATOM 3681 C CA . ASP A 1 462 ? 38.321 -8.911 -4.285 1.00 52.84 462 ASP A CA 1
ATOM 3682 C C . ASP A 1 462 ? 37.478 -10.191 -4.157 1.00 52.84 462 ASP A C 1
ATOM 3684 O O . ASP A 1 462 ? 36.553 -10.457 -4.925 1.00 52.84 462 ASP A O 1
ATOM 3688 N N . LYS A 1 463 ? 37.802 -10.978 -3.126 1.00 55.03 463 LYS A N 1
ATOM 3689 C CA . LYS A 1 463 ? 37.259 -12.297 -2.741 1.00 55.03 463 LYS A CA 1
ATOM 3690 C C . LYS A 1 463 ? 35.763 -12.308 -2.365 1.00 55.03 463 LYS A C 1
ATOM 3692 O O . LYS A 1 463 ? 35.384 -12.876 -1.339 1.00 55.03 463 LYS A O 1
ATOM 3697 N N . ARG A 1 464 ? 34.883 -11.674 -3.144 1.00 64.12 464 ARG A N 1
ATOM 3698 C CA . ARG A 1 464 ? 33.433 -11.708 -2.913 1.00 64.12 464 ARG A CA 1
ATOM 3699 C C . ARG A 1 464 ? 32.774 -12.770 -3.803 1.00 64.12 464 ARG A C 1
ATOM 3701 O O . ARG A 1 464 ? 32.843 -12.664 -5.023 1.00 64.12 464 ARG A O 1
ATOM 3708 N N . PRO A 1 465 ? 32.055 -13.740 -3.215 1.00 59.16 465 PRO A N 1
ATOM 3709 C CA . PRO A 1 465 ? 31.170 -14.686 -3.903 1.00 59.16 465 PRO A CA 1
ATOM 3710 C C . PRO A 1 465 ? 30.359 -14.128 -5.081 1.00 59.16 465 PRO A C 1
ATOM 3712 O O . PRO A 1 465 ? 30.242 -14.773 -6.122 1.00 59.16 465 PRO A O 1
ATOM 3715 N N . ALA A 1 466 ? 29.821 -12.916 -4.921 1.00 64.62 466 ALA A N 1
ATOM 3716 C CA . ALA A 1 466 ? 29.034 -12.231 -5.940 1.00 64.62 466 ALA A CA 1
ATOM 3717 C C . ALA A 1 466 ? 29.854 -11.871 -7.191 1.00 64.62 466 ALA A C 1
ATOM 3719 O O . ALA A 1 466 ? 29.345 -12.010 -8.295 1.00 64.62 466 ALA A O 1
ATOM 3720 N N . ALA A 1 467 ? 31.127 -11.491 -7.040 1.00 68.19 467 ALA A N 1
ATOM 3721 C CA . ALA A 1 467 ? 31.991 -11.117 -8.161 1.00 68.19 467 ALA A CA 1
ATOM 3722 C C . ALA A 1 467 ? 32.350 -12.327 -9.039 1.00 68.19 467 ALA A C 1
ATOM 3724 O O . ALA A 1 467 ? 32.400 -12.227 -10.263 1.00 68.19 467 ALA A O 1
ATOM 3725 N N . VAL A 1 468 ? 32.549 -13.500 -8.425 1.00 65.06 468 VAL A N 1
ATOM 3726 C CA . VAL A 1 468 ? 32.778 -14.753 -9.164 1.00 65.06 468 VAL A CA 1
ATOM 3727 C C . VAL A 1 468 ? 31.521 -15.152 -9.936 1.00 65.06 468 VAL A C 1
ATOM 3729 O O . VAL A 1 468 ? 31.608 -15.518 -11.105 1.00 65.06 468 VAL A O 1
ATOM 3732 N N . LEU A 1 469 ? 30.349 -15.041 -9.305 1.00 66.31 469 LEU A N 1
ATOM 3733 C CA . LEU A 1 469 ? 29.058 -15.275 -9.953 1.00 66.31 469 LEU A CA 1
ATOM 3734 C C . LEU A 1 469 ? 28.811 -14.341 -11.134 1.00 66.31 469 LEU A C 1
ATOM 3736 O O . LEU A 1 469 ? 28.391 -14.790 -12.197 1.00 66.31 469 LEU A O 1
ATOM 3740 N N . GLU A 1 470 ? 29.115 -13.062 -10.954 1.00 71.94 470 GLU A N 1
ATOM 3741 C CA . GLU A 1 470 ? 29.008 -12.044 -11.989 1.00 71.94 470 GLU A CA 1
ATOM 3742 C C . GLU A 1 470 ? 29.944 -12.344 -13.165 1.00 71.94 470 GLU A C 1
ATOM 3744 O O . GLU A 1 470 ? 29.511 -12.332 -14.313 1.00 71.94 470 GLU A O 1
ATOM 3749 N N . ALA A 1 471 ? 31.206 -12.701 -12.903 1.00 69.94 471 ALA A N 1
ATOM 3750 C CA . ALA A 1 471 ? 32.151 -13.098 -13.946 1.00 69.94 471 ALA A CA 1
ATOM 3751 C C . ALA A 1 471 ? 31.665 -14.334 -14.723 1.00 69.94 471 ALA A C 1
ATOM 3753 O O . ALA A 1 471 ? 31.761 -14.373 -15.952 1.00 69.94 471 ALA A O 1
ATOM 3754 N N . VAL A 1 472 ? 31.095 -15.316 -14.014 1.00 67.62 472 VAL A N 1
ATOM 3755 C CA . VAL A 1 472 ? 30.482 -16.506 -14.615 1.00 67.62 472 VAL A CA 1
ATOM 3756 C C . VAL A 1 472 ? 29.315 -16.135 -15.519 1.00 67.62 472 VAL A C 1
ATOM 3758 O O . VAL A 1 472 ? 29.322 -16.496 -16.697 1.00 67.62 472 VAL A O 1
ATOM 3761 N N . ALA A 1 473 ? 28.351 -15.378 -14.998 1.00 71.19 473 ALA A N 1
ATOM 3762 C CA . ALA A 1 473 ? 27.196 -14.913 -15.754 1.00 71.19 473 ALA A CA 1
ATOM 3763 C C . ALA A 1 473 ? 27.615 -14.086 -16.980 1.00 71.19 473 ALA A C 1
ATOM 3765 O O . ALA A 1 473 ? 27.085 -14.295 -18.067 1.00 71.19 473 ALA A O 1
ATOM 3766 N N . ASN A 1 474 ? 28.612 -13.210 -16.842 1.00 73.38 474 ASN A N 1
ATOM 3767 C CA . ASN A 1 474 ? 29.108 -12.372 -17.930 1.00 73.38 474 ASN A CA 1
ATOM 3768 C C . ASN A 1 474 ? 29.757 -13.195 -19.042 1.00 73.38 474 ASN A C 1
ATOM 3770 O O . ASN A 1 474 ? 29.405 -13.023 -20.204 1.00 73.38 474 ASN A O 1
ATOM 3774 N N . ALA A 1 475 ? 30.651 -14.128 -18.705 1.00 69.31 475 ALA A N 1
ATOM 3775 C CA . ALA A 1 475 ? 31.291 -14.986 -19.703 1.00 69.31 475 ALA A CA 1
ATOM 3776 C C . ALA A 1 475 ? 30.274 -15.855 -20.466 1.00 69.31 475 ALA A C 1
ATOM 3778 O O . ALA A 1 475 ? 30.474 -16.177 -21.639 1.00 69.31 475 ALA A O 1
ATOM 3779 N N . LEU A 1 476 ? 29.184 -16.231 -19.796 1.00 68.25 476 LEU A N 1
ATOM 3780 C CA . LEU A 1 476 ? 28.080 -16.985 -20.377 1.00 68.25 476 LEU A CA 1
ATOM 3781 C C . LEU A 1 476 ? 27.196 -16.123 -21.274 1.00 68.25 476 LEU A C 1
ATOM 3783 O O . LEU A 1 476 ? 26.894 -16.537 -22.390 1.00 68.25 476 LEU A O 1
ATOM 3787 N N . LEU A 1 477 ? 26.828 -14.920 -20.835 1.00 73.50 477 LEU A N 1
ATOM 3788 C CA . LEU A 1 477 ? 26.093 -13.965 -21.663 1.00 73.50 477 LEU A CA 1
ATOM 3789 C C . LEU A 1 477 ? 26.901 -13.569 -22.899 1.00 73.50 477 LEU A C 1
ATOM 3791 O O . LEU A 1 477 ? 26.338 -13.562 -23.985 1.00 73.50 477 LEU A O 1
ATOM 3795 N N . ASP A 1 478 ? 28.217 -13.379 -22.778 1.00 73.88 478 ASP A N 1
ATOM 3796 C CA . ASP A 1 478 ? 29.107 -13.143 -23.921 1.00 73.88 478 ASP A CA 1
ATOM 3797 C C . ASP A 1 478 ? 29.062 -14.311 -24.918 1.00 73.88 478 ASP A C 1
ATOM 3799 O O . ASP A 1 478 ? 29.074 -14.117 -26.135 1.00 73.88 478 ASP A O 1
ATOM 3803 N N . ALA A 1 479 ? 29.003 -15.548 -24.414 1.00 69.00 479 ALA A N 1
ATOM 3804 C CA . ALA A 1 479 ? 28.881 -16.730 -25.254 1.00 69.00 479 ALA A CA 1
ATOM 3805 C C . ALA A 1 479 ? 27.499 -16.821 -25.919 1.00 69.00 479 ALA A C 1
ATOM 3807 O O . ALA A 1 479 ? 27.430 -17.170 -27.098 1.00 69.00 479 ALA A O 1
ATOM 3808 N N . ILE A 1 480 ? 26.414 -16.498 -25.207 1.00 72.06 480 ILE A N 1
ATOM 3809 C CA . ILE A 1 480 ? 25.062 -16.456 -25.777 1.00 72.06 480 ILE A CA 1
ATOM 3810 C C . ILE A 1 480 ? 24.977 -15.343 -26.820 1.00 72.06 480 ILE A C 1
ATOM 3812 O O . ILE A 1 480 ? 24.565 -15.617 -27.933 1.00 72.06 480 ILE A O 1
ATOM 3816 N N . GLU A 1 481 ? 25.431 -14.125 -26.540 1.00 74.69 481 GLU A N 1
ATOM 3817 C CA . GLU A 1 481 ? 25.393 -13.014 -27.497 1.00 74.69 481 GLU A CA 1
ATOM 3818 C C . GLU A 1 481 ? 26.227 -13.289 -28.753 1.00 74.69 481 GLU A C 1
ATOM 3820 O O . GLU A 1 481 ? 25.782 -13.005 -29.864 1.00 74.69 481 GLU A O 1
ATOM 3825 N N . ALA A 1 482 ? 27.409 -13.896 -28.605 1.00 73.44 482 ALA A N 1
ATOM 3826 C CA . ALA A 1 482 ? 28.271 -14.216 -29.741 1.00 73.44 482 ALA A CA 1
ATOM 3827 C C . ALA A 1 482 ? 27.714 -15.339 -30.633 1.00 73.44 482 ALA A C 1
ATOM 3829 O O . ALA A 1 482 ? 28.052 -15.411 -31.816 1.00 73.44 482 ALA A O 1
ATOM 3830 N N . ASN A 1 483 ? 26.906 -16.251 -30.078 1.00 66.19 483 ASN A N 1
ATOM 3831 C CA . ASN A 1 483 ? 26.454 -17.451 -30.787 1.00 66.19 483 ASN A CA 1
ATOM 3832 C C . ASN A 1 483 ? 24.943 -17.466 -31.096 1.00 66.19 483 ASN A C 1
ATOM 3834 O O . ASN A 1 483 ? 24.532 -18.067 -32.086 1.00 66.19 483 ASN A O 1
ATOM 3838 N N . PHE A 1 484 ? 24.129 -16.816 -30.279 1.00 71.06 484 PHE A N 1
ATOM 3839 C CA . PHE A 1 484 ? 22.665 -16.795 -30.313 1.00 71.06 484 PHE A CA 1
ATOM 3840 C C . PHE A 1 484 ? 22.161 -15.400 -29.895 1.00 71.06 484 PHE A C 1
ATOM 3842 O O . PHE A 1 484 ? 21.517 -15.256 -28.850 1.00 71.06 484 PHE A O 1
ATOM 3849 N N . PRO A 1 485 ? 22.473 -14.341 -30.663 1.00 72.94 485 PRO A N 1
ATOM 3850 C CA . PRO A 1 485 ? 22.111 -12.970 -30.297 1.00 72.94 485 PRO A CA 1
ATOM 3851 C C . PRO A 1 485 ? 20.597 -12.789 -30.087 1.00 72.94 485 PRO A C 1
ATOM 3853 O O . PRO A 1 485 ? 20.187 -12.026 -29.214 1.00 72.94 485 PRO A O 1
ATOM 3856 N N . GLU A 1 486 ? 19.765 -13.539 -30.813 1.00 71.56 486 GLU A N 1
ATOM 3857 C CA . GLU A 1 486 ? 18.313 -13.584 -30.621 1.00 71.56 486 GLU A CA 1
ATOM 3858 C C . GLU A 1 486 ? 17.886 -14.123 -29.241 1.00 71.56 486 GLU A C 1
ATOM 3860 O O . GLU A 1 486 ? 16.911 -13.645 -28.663 1.00 71.56 486 GLU A O 1
ATOM 3865 N N . TRP A 1 487 ? 18.622 -15.075 -28.658 1.00 75.62 487 TRP A N 1
ATOM 3866 C CA . TRP A 1 487 ? 18.310 -15.601 -27.325 1.00 75.62 487 TRP A CA 1
ATOM 3867 C C . TRP A 1 487 ? 18.642 -14.592 -26.237 1.00 75.62 487 TRP A C 1
ATOM 3869 O O . TRP A 1 487 ? 17.927 -14.517 -25.242 1.00 75.62 487 TRP A O 1
ATOM 3879 N N . ALA A 1 488 ? 19.692 -13.791 -26.425 1.00 75.75 488 ALA A N 1
ATOM 3880 C CA . ALA A 1 488 ? 20.027 -12.731 -25.484 1.00 75.75 488 ALA A CA 1
ATOM 3881 C C . ALA A 1 488 ? 18.892 -11.695 -25.370 1.00 75.75 488 ALA A C 1
ATOM 3883 O O . ALA A 1 488 ? 18.584 -11.262 -24.263 1.00 75.75 488 ALA A O 1
ATOM 3884 N N . ASP A 1 489 ? 18.215 -11.354 -26.474 1.00 75.44 489 ASP A N 1
ATOM 3885 C CA . ASP A 1 489 ? 17.029 -10.479 -26.448 1.00 75.44 489 ASP A CA 1
ATOM 3886 C C . ASP A 1 489 ? 15.840 -11.114 -25.738 1.00 75.44 489 ASP A C 1
ATOM 3888 O O . ASP A 1 489 ? 15.151 -10.450 -24.966 1.00 75.44 489 ASP A O 1
ATOM 3892 N N . VAL A 1 490 ? 15.585 -12.396 -25.999 1.00 78.25 490 VAL A N 1
ATOM 3893 C CA . VAL A 1 490 ? 14.489 -13.118 -25.349 1.00 78.25 490 VAL A CA 1
ATOM 3894 C C . VAL A 1 490 ? 14.732 -13.213 -23.843 1.00 78.25 490 VAL A C 1
ATOM 3896 O O . VAL A 1 490 ? 13.843 -12.887 -23.059 1.00 78.25 490 VAL A O 1
ATOM 3899 N N . LEU A 1 491 ? 15.944 -13.586 -23.424 1.00 78.56 491 LEU A N 1
ATOM 3900 C CA . LEU A 1 491 ? 16.341 -13.605 -22.015 1.00 78.56 491 LEU A CA 1
ATOM 3901 C C . LEU A 1 491 ? 16.239 -12.216 -21.386 1.00 78.56 491 LEU A C 1
ATOM 3903 O O . LEU A 1 491 ? 15.813 -12.095 -20.241 1.00 78.56 491 LEU A O 1
ATOM 3907 N N . LEU A 1 492 ? 16.573 -11.167 -22.137 1.00 79.69 492 LEU A N 1
ATOM 3908 C CA . LEU A 1 492 ? 16.421 -9.793 -21.686 1.00 79.69 492 LEU A CA 1
ATOM 3909 C C . LEU A 1 492 ? 14.951 -9.398 -21.521 1.00 79.69 492 LEU A C 1
ATOM 3911 O O . LEU A 1 492 ? 14.607 -8.808 -20.505 1.00 79.69 492 LEU A O 1
ATOM 3915 N N . LEU A 1 493 ? 14.071 -9.736 -22.465 1.00 80.69 493 LEU A N 1
ATOM 3916 C CA . LEU A 1 493 ? 12.629 -9.499 -22.341 1.00 80.69 493 LEU A CA 1
ATOM 3917 C C . LEU A 1 493 ? 12.054 -10.199 -21.107 1.00 80.69 493 LEU A C 1
ATOM 3919 O O . LEU A 1 493 ? 11.316 -9.581 -20.340 1.00 80.69 493 LEU A O 1
ATOM 3923 N N . ILE A 1 494 ? 12.446 -11.456 -20.881 1.00 80.56 494 ILE A N 1
ATOM 3924 C CA . ILE A 1 494 ? 12.079 -12.211 -19.678 1.00 80.56 494 ILE A CA 1
ATOM 3925 C C . ILE A 1 494 ? 12.625 -11.501 -18.429 1.00 80.56 494 ILE A C 1
ATOM 3927 O O . ILE A 1 494 ? 11.897 -11.314 -17.460 1.00 80.56 494 ILE A O 1
ATOM 3931 N N . ALA A 1 495 ? 13.872 -11.019 -18.462 1.00 82.12 495 ALA A N 1
ATOM 3932 C CA . ALA A 1 495 ? 14.502 -10.339 -17.330 1.00 82.12 495 ALA A CA 1
ATOM 3933 C C . ALA A 1 495 ? 13.883 -8.963 -17.048 1.00 82.12 495 ALA A C 1
ATOM 3935 O O . ALA A 1 495 ? 13.839 -8.507 -15.906 1.00 82.12 495 ALA A O 1
ATOM 3936 N N . LEU A 1 496 ? 13.388 -8.267 -18.065 1.00 82.69 496 LEU A N 1
ATOM 3937 C CA . LEU A 1 496 ? 12.724 -6.979 -17.894 1.00 82.69 496 LEU A CA 1
ATOM 3938 C C . LEU A 1 496 ? 11.333 -7.149 -17.280 1.00 82.69 496 LEU A C 1
ATOM 3940 O O . LEU A 1 496 ? 10.861 -6.226 -16.618 1.00 82.69 496 LEU A O 1
ATOM 3944 N N . ALA A 1 497 ? 10.700 -8.318 -17.416 1.00 86.38 497 ALA A N 1
ATOM 3945 C CA . ALA A 1 497 ? 9.351 -8.557 -16.927 1.00 86.38 497 ALA A CA 1
ATOM 3946 C C . ALA A 1 497 ? 9.303 -8.901 -15.422 1.00 86.38 497 ALA A C 1
ATOM 3948 O O . ALA A 1 497 ? 9.757 -9.973 -15.032 1.00 86.38 497 ALA A O 1
ATOM 3949 N N . PRO A 1 498 ? 8.780 -8.025 -14.528 1.00 82.00 498 PRO A N 1
ATOM 3950 C CA . PRO A 1 498 ? 8.710 -8.298 -13.089 1.00 82.00 498 PRO A CA 1
ATOM 3951 C C . PRO A 1 498 ? 7.985 -9.587 -12.739 1.00 82.00 498 PRO A C 1
ATOM 3953 O O . PRO A 1 498 ? 8.447 -10.339 -11.885 1.00 82.00 498 PRO A O 1
ATOM 3956 N N . ASP A 1 499 ? 6.866 -9.795 -13.410 1.00 77.88 499 ASP A N 1
ATOM 3957 C CA . ASP A 1 499 ? 5.886 -10.854 -13.247 1.00 77.88 499 ASP A CA 1
ATOM 3958 C C . ASP A 1 499 ? 6.174 -12.099 -14.089 1.00 77.88 499 ASP A C 1
ATOM 3960 O O . ASP A 1 499 ? 5.460 -13.093 -13.962 1.00 77.88 499 ASP A O 1
ATOM 3964 N N . GLY A 1 500 ? 7.250 -12.073 -14.878 1.00 81.25 500 GLY A N 1
ATOM 3965 C CA . GLY A 1 500 ? 7.502 -13.036 -15.939 1.00 81.25 500 GLY A CA 1
ATOM 3966 C C . GLY A 1 500 ? 6.721 -12.707 -17.215 1.00 81.25 500 GLY A C 1
ATOM 3967 O O . GLY A 1 500 ? 6.001 -11.717 -17.313 1.00 81.25 500 GLY A O 1
ATOM 3968 N N . LEU A 1 501 ? 6.888 -13.541 -18.234 1.00 78.94 501 LEU A N 1
ATOM 3969 C CA . LEU A 1 501 ? 6.379 -13.328 -19.576 1.00 78.94 501 LEU A CA 1
ATOM 3970 C C . LEU A 1 501 ? 5.741 -14.607 -20.106 1.00 78.94 501 LEU A C 1
ATOM 3972 O O . LEU A 1 501 ? 6.377 -15.653 -20.172 1.00 78.94 501 LEU A O 1
ATOM 3976 N N . ARG A 1 502 ? 4.482 -14.552 -20.537 1.00 78.50 502 ARG A N 1
ATOM 3977 C CA . ARG A 1 502 ? 3.851 -15.714 -21.183 1.00 78.50 502 ARG A CA 1
ATOM 3978 C C . ARG A 1 502 ? 4.498 -16.006 -22.535 1.00 78.50 502 ARG A C 1
ATOM 3980 O O . ARG A 1 502 ? 4.829 -15.055 -23.247 1.00 78.50 502 ARG A O 1
ATOM 3987 N N . PRO A 1 503 ? 4.529 -17.275 -22.968 1.00 77.19 503 PRO A N 1
ATOM 3988 C CA . PRO A 1 503 ? 4.857 -17.637 -24.337 1.00 77.19 503 PRO A CA 1
ATOM 3989 C C . PRO A 1 503 ? 4.126 -16.843 -25.401 1.00 77.19 503 PRO A C 1
ATOM 3991 O O . PRO A 1 503 ? 4.767 -16.308 -26.300 1.00 77.19 503 PRO A O 1
ATOM 3994 N N . ASP A 1 504 ? 2.812 -16.698 -25.263 1.00 75.19 504 ASP A N 1
ATOM 3995 C CA . ASP A 1 504 ? 2.034 -15.998 -26.279 1.00 75.19 504 ASP A CA 1
ATOM 3996 C C . ASP A 1 504 ? 2.282 -14.487 -26.238 1.00 75.19 504 ASP A C 1
ATOM 3998 O O . ASP A 1 504 ? 2.303 -13.841 -27.281 1.00 75.19 504 ASP A O 1
ATOM 4002 N N . THR A 1 505 ? 2.510 -13.915 -25.048 1.00 81.88 505 THR A N 1
ATOM 4003 C CA . THR A 1 505 ? 2.909 -12.506 -24.911 1.00 81.88 505 THR A CA 1
ATOM 4004 C C . THR A 1 505 ? 4.256 -12.277 -25.588 1.00 81.88 505 THR A C 1
ATOM 4006 O O . THR A 1 505 ? 4.377 -11.369 -26.403 1.00 81.88 505 THR A O 1
ATOM 4009 N N . LEU A 1 506 ? 5.245 -13.130 -25.305 1.00 80.75 506 LEU A N 1
ATOM 4010 C CA . LEU A 1 506 ? 6.567 -13.063 -25.919 1.00 80.75 506 LEU A CA 1
ATOM 4011 C C . LEU A 1 506 ? 6.483 -13.199 -27.443 1.00 80.75 506 LEU A C 1
ATOM 4013 O O . LEU A 1 506 ? 7.056 -12.377 -28.150 1.00 80.75 506 LEU A O 1
ATOM 4017 N N . SER A 1 507 ? 5.732 -14.185 -27.947 1.00 77.56 507 SER A N 1
ATOM 4018 C CA . SER A 1 507 ? 5.525 -14.375 -29.388 1.00 77.56 507 SER A CA 1
ATOM 4019 C C . SER A 1 507 ? 4.961 -13.113 -30.029 1.00 77.56 507 SER A C 1
ATOM 4021 O O . SER A 1 507 ? 5.514 -12.628 -31.004 1.00 77.56 507 SER A O 1
ATOM 4023 N N . ARG A 1 508 ? 3.918 -12.520 -29.440 1.00 80.56 508 ARG A N 1
ATOM 4024 C CA . ARG A 1 508 ? 3.280 -11.320 -29.998 1.00 80.56 508 ARG A CA 1
ATOM 4025 C C . ARG A 1 508 ? 4.185 -10.091 -29.942 1.00 80.56 508 ARG A C 1
ATOM 4027 O O . ARG A 1 508 ? 4.132 -9.274 -30.854 1.00 80.56 508 ARG A O 1
ATOM 4034 N N . VAL A 1 509 ? 5.022 -9.964 -28.912 1.00 82.50 509 VAL A N 1
ATOM 4035 C CA . VAL A 1 509 ? 6.047 -8.908 -28.832 1.00 82.50 509 VAL A CA 1
ATOM 4036 C C . VAL A 1 509 ? 7.102 -9.090 -29.927 1.00 82.50 509 VAL A C 1
ATOM 4038 O O . VAL A 1 509 ? 7.480 -8.113 -30.571 1.00 82.50 509 VAL A O 1
ATOM 4041 N N . ILE A 1 510 ? 7.538 -10.327 -30.186 1.00 79.38 510 ILE A N 1
ATOM 4042 C CA . ILE A 1 510 ? 8.465 -10.656 -31.279 1.00 79.38 510 ILE A CA 1
ATOM 4043 C C . ILE A 1 510 ? 7.822 -10.361 -32.644 1.00 79.38 510 ILE A C 1
ATOM 4045 O O . ILE A 1 510 ? 8.428 -9.683 -33.474 1.00 79.38 510 ILE A O 1
ATOM 4049 N N . ASP A 1 511 ? 6.576 -10.783 -32.862 1.00 77.94 511 ASP A N 1
ATOM 4050 C CA . ASP A 1 511 ? 5.833 -10.527 -34.101 1.00 77.94 511 ASP A CA 1
ATOM 4051 C C . ASP A 1 511 ? 5.669 -9.016 -34.350 1.00 77.94 511 ASP A C 1
ATOM 4053 O O . ASP A 1 511 ? 5.916 -8.519 -35.456 1.00 77.94 511 ASP A O 1
ATOM 4057 N N . ALA A 1 512 ? 5.328 -8.255 -33.303 1.00 79.06 512 ALA A N 1
ATOM 4058 C CA . ALA A 1 512 ? 5.240 -6.798 -33.354 1.00 79.06 512 ALA A CA 1
ATOM 4059 C C . ALA A 1 512 ? 6.598 -6.162 -33.709 1.00 79.06 512 ALA A C 1
ATOM 4061 O O . ALA A 1 512 ? 6.668 -5.293 -34.589 1.00 79.06 512 ALA A O 1
ATOM 4062 N N . ALA A 1 513 ? 7.694 -6.649 -33.119 1.00 79.12 513 ALA A N 1
ATOM 4063 C CA . ALA A 1 513 ? 9.045 -6.208 -33.457 1.00 79.12 513 ALA A CA 1
ATOM 4064 C C . ALA A 1 513 ? 9.383 -6.458 -34.940 1.00 79.12 513 ALA A C 1
ATOM 4066 O O . ALA A 1 513 ? 9.897 -5.562 -35.614 1.00 79.12 513 ALA A O 1
ATOM 4067 N N . HIS A 1 514 ? 9.045 -7.633 -35.484 1.00 75.31 514 HIS A N 1
ATOM 4068 C CA . HIS A 1 514 ? 9.277 -7.961 -36.896 1.00 75.31 514 HIS A CA 1
ATOM 4069 C C . HIS A 1 514 ? 8.448 -7.089 -37.851 1.00 75.31 514 HIS A C 1
ATOM 4071 O O . HIS A 1 514 ? 8.963 -6.633 -38.882 1.00 75.31 514 HIS A O 1
ATOM 4077 N N . SER A 1 515 ? 7.188 -6.822 -37.495 1.00 74.38 515 SER A N 1
ATOM 4078 C CA . SER A 1 515 ? 6.244 -6.039 -38.307 1.00 74.38 515 SER A CA 1
ATOM 4079 C C . SER A 1 515 ? 6.581 -4.542 -38.395 1.00 74.38 515 SER A C 1
ATOM 4081 O O . SER A 1 515 ? 6.186 -3.866 -39.350 1.00 74.38 515 SER A O 1
ATOM 4083 N N . THR A 1 516 ? 7.360 -4.018 -37.441 1.00 72.50 516 THR A N 1
ATOM 4084 C CA . THR A 1 516 ? 7.790 -2.612 -37.405 1.00 72.50 516 THR A CA 1
ATOM 4085 C C . THR A 1 516 ? 8.531 -2.271 -38.697 1.00 72.50 516 THR A C 1
ATOM 4087 O O . THR A 1 516 ? 9.521 -2.915 -39.003 1.00 72.50 516 THR A O 1
ATOM 4090 N N . ARG A 1 517 ? 8.090 -1.289 -39.498 1.00 66.62 517 ARG A N 1
ATOM 4091 C CA . ARG A 1 517 ? 8.656 -1.040 -40.848 1.00 66.62 517 ARG A CA 1
ATOM 4092 C C . ARG A 1 517 ? 10.025 -0.352 -40.856 1.00 66.62 517 ARG A C 1
ATOM 4094 O O . ARG A 1 517 ? 10.735 -0.457 -41.849 1.00 66.62 517 ARG A O 1
ATOM 4101 N N . ASP A 1 518 ? 10.394 0.346 -39.784 1.00 68.25 518 ASP A N 1
ATOM 4102 C CA . ASP A 1 518 ? 11.599 1.183 -39.725 1.00 68.25 518 ASP A CA 1
ATOM 4103 C C . ASP A 1 518 ? 12.830 0.416 -39.222 1.00 68.25 518 ASP A C 1
ATOM 4105 O O . ASP A 1 518 ? 12.899 0.107 -38.033 1.00 68.25 518 ASP A O 1
ATOM 4109 N N . PRO A 1 519 ? 13.839 0.146 -40.069 1.00 65.50 519 PRO A N 1
ATOM 4110 C CA . PRO A 1 519 ? 15.022 -0.612 -39.672 1.00 65.50 519 PRO A CA 1
ATOM 4111 C C . PRO A 1 519 ? 15.804 -0.006 -38.504 1.00 65.50 519 PRO A C 1
ATOM 4113 O O . PRO A 1 519 ? 16.479 -0.745 -37.798 1.00 65.50 519 PRO A O 1
ATOM 4116 N N . LYS A 1 520 ? 15.723 1.316 -38.291 1.00 65.50 520 LYS A N 1
ATOM 4117 C CA . LYS A 1 520 ? 16.472 2.017 -37.235 1.00 65.50 520 LYS A CA 1
ATOM 4118 C C . LYS A 1 520 ? 15.821 1.917 -35.857 1.00 65.50 520 LYS A C 1
ATOM 4120 O O . LYS A 1 520 ? 16.480 2.189 -34.861 1.00 65.50 520 LYS A O 1
ATOM 4125 N N . GLN A 1 521 ? 14.537 1.578 -35.813 1.00 61.94 521 GLN A N 1
ATOM 4126 C CA . GLN A 1 521 ? 13.763 1.435 -34.577 1.00 61.94 521 GLN A CA 1
ATOM 4127 C C . GLN A 1 521 ? 13.415 -0.024 -34.272 1.00 61.94 521 GLN A C 1
ATOM 4129 O O . GLN A 1 521 ? 12.963 -0.329 -33.171 1.00 61.94 521 GLN A O 1
ATOM 4134 N N . LYS A 1 522 ? 13.639 -0.932 -35.228 1.00 64.69 522 LYS A N 1
ATOM 4135 C CA . LYS A 1 522 ? 13.612 -2.370 -34.974 1.00 64.69 522 LYS A CA 1
ATOM 4136 C C . LYS A 1 522 ? 14.757 -2.710 -34.000 1.00 64.69 522 LYS A C 1
ATOM 4138 O O . LYS A 1 522 ? 15.894 -2.311 -34.262 1.00 64.69 522 LYS A O 1
ATOM 4143 N N . PRO A 1 523 ? 14.500 -3.446 -32.904 1.00 62.94 523 PRO A N 1
ATOM 4144 C CA . PRO A 1 523 ? 15.560 -3.953 -32.037 1.00 62.94 523 PRO A CA 1
ATOM 4145 C C . PRO A 1 523 ? 16.576 -4.726 -32.888 1.00 62.94 523 PRO A C 1
ATOM 4147 O O . PRO A 1 523 ? 16.192 -5.656 -33.595 1.00 62.94 523 PRO A O 1
ATOM 4150 N N . ALA A 1 524 ? 17.850 -4.320 -32.868 1.00 58.00 524 ALA A N 1
ATOM 4151 C CA . ALA A 1 524 ? 18.856 -4.720 -33.863 1.00 58.00 524 ALA A CA 1
ATOM 4152 C C . ALA A 1 524 ? 19.071 -6.246 -34.022 1.00 58.00 524 ALA A C 1
ATOM 4154 O O . ALA A 1 524 ? 19.618 -6.683 -35.033 1.00 58.00 524 ALA A O 1
ATOM 4155 N N . CYS A 1 525 ? 18.636 -7.057 -33.055 1.00 54.03 525 CYS A N 1
ATOM 4156 C CA . CYS A 1 525 ? 18.897 -8.496 -32.946 1.00 54.03 525 CYS A CA 1
ATOM 4157 C C . CYS A 1 525 ? 17.645 -9.382 -33.125 1.00 54.03 525 CYS A C 1
ATOM 4159 O O . CYS A 1 525 ? 17.776 -10.463 -33.700 1.00 54.03 525 CYS A O 1
ATOM 4161 N N . LEU A 1 526 ? 16.428 -8.886 -32.842 1.00 55.75 526 LEU A N 1
ATOM 4162 C CA . LEU A 1 526 ? 15.166 -9.503 -33.310 1.00 55.75 526 LEU A CA 1
ATOM 4163 C C . LEU A 1 526 ? 15.017 -9.442 -34.847 1.00 55.75 526 LEU A C 1
ATOM 4165 O O . LEU A 1 526 ? 14.048 -9.924 -35.411 1.00 55.75 526 LEU A O 1
ATOM 4169 N N . LEU A 1 527 ? 15.979 -8.840 -35.549 1.00 51.59 527 LEU A N 1
ATOM 4170 C CA . LEU A 1 527 ? 16.038 -8.702 -37.002 1.00 51.59 527 LEU A CA 1
ATOM 4171 C C . LEU A 1 527 ? 16.580 -9.913 -37.756 1.00 51.59 527 LEU A C 1
ATOM 4173 O O . LEU A 1 527 ? 16.459 -9.944 -38.985 1.00 51.59 527 LEU A O 1
ATOM 4177 N N . SER A 1 528 ? 17.210 -10.882 -37.085 1.00 56.03 528 SER A N 1
ATOM 4178 C CA . SER A 1 528 ? 17.674 -12.066 -37.804 1.00 56.03 528 SER A CA 1
ATOM 4179 C C . SER A 1 528 ? 16.429 -12.801 -38.321 1.00 56.03 528 SER A C 1
ATOM 4181 O O . SER A 1 528 ? 15.552 -13.192 -37.556 1.00 56.03 528 SER A O 1
ATOM 4183 N N . ALA A 1 529 ? 16.294 -12.940 -39.643 1.00 46.72 529 ALA A N 1
ATOM 4184 C CA . ALA A 1 529 ? 15.111 -13.500 -40.314 1.00 46.72 529 ALA A CA 1
ATOM 4185 C C . ALA A 1 529 ? 14.835 -14.992 -39.986 1.00 46.72 529 ALA A C 1
ATOM 4187 O O . ALA A 1 529 ? 14.116 -15.668 -40.717 1.00 46.72 529 ALA A O 1
ATOM 4188 N N . LYS A 1 530 ? 15.449 -15.526 -38.922 1.00 52.06 530 LYS A N 1
ATOM 4189 C CA . LYS A 1 530 ? 15.437 -16.926 -38.492 1.00 52.06 530 LYS A CA 1
ATOM 4190 C C . LYS A 1 530 ? 14.848 -17.153 -37.096 1.00 52.06 530 LYS A C 1
ATOM 4192 O O . LYS A 1 530 ? 14.822 -18.307 -36.673 1.00 52.06 530 LYS A O 1
ATOM 4197 N N . VAL A 1 531 ? 14.361 -16.125 -36.394 1.00 53.81 531 VAL A N 1
ATOM 4198 C CA . VAL A 1 531 ? 13.623 -16.316 -35.129 1.00 53.81 531 VAL A CA 1
ATOM 4199 C C . VAL A 1 531 ? 12.231 -16.879 -35.449 1.00 53.81 531 VAL A C 1
ATOM 4201 O O . VAL A 1 531 ? 11.248 -16.156 -35.544 1.00 53.81 531 VAL A O 1
ATOM 4204 N N . GLY A 1 532 ? 12.157 -18.179 -35.739 1.00 55.44 532 GLY A N 1
ATOM 4205 C CA . GLY A 1 532 ? 10.898 -18.893 -35.971 1.00 55.44 532 GLY A CA 1
ATOM 4206 C C . GLY A 1 532 ? 10.284 -19.412 -34.668 1.00 55.44 532 GLY A C 1
ATOM 4207 O O . GLY A 1 532 ? 10.931 -19.400 -33.623 1.00 55.44 532 GLY A O 1
ATOM 4208 N N . HIS A 1 533 ? 9.066 -19.968 -34.729 1.00 55.91 533 HIS A N 1
ATOM 4209 C CA . HIS A 1 533 ? 8.424 -20.658 -33.592 1.00 55.91 533 HIS A CA 1
ATOM 4210 C C . HIS A 1 533 ? 9.332 -21.699 -32.908 1.00 55.91 533 HIS A C 1
ATOM 4212 O O . HIS A 1 533 ? 9.256 -21.870 -31.692 1.00 55.91 533 HIS A O 1
ATOM 4218 N N . GLY A 1 534 ? 10.249 -22.321 -33.664 1.00 62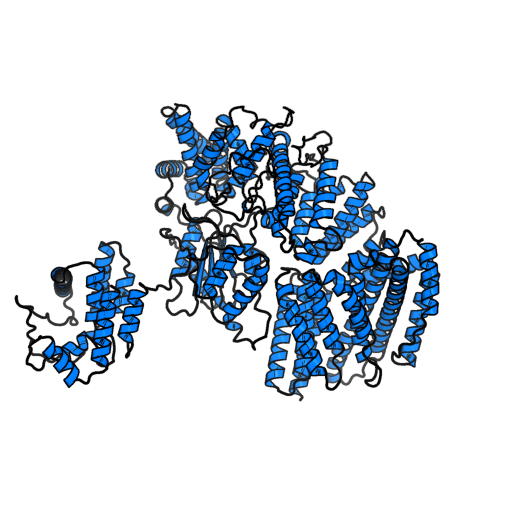.06 534 GLY A N 1
ATOM 4219 C CA . GLY A 1 534 ? 11.268 -23.220 -33.123 1.00 62.06 534 GLY A CA 1
ATOM 4220 C C . GLY A 1 534 ? 12.109 -22.579 -32.016 1.00 62.06 534 GLY A C 1
ATOM 4221 O O . GLY A 1 534 ? 12.337 -23.215 -31.001 1.00 62.06 534 GLY A O 1
ATOM 4222 N N . THR A 1 535 ? 12.480 -21.303 -32.129 1.00 63.91 535 THR A N 1
ATOM 4223 C CA . THR A 1 535 ? 13.277 -20.598 -31.114 1.00 63.91 535 THR A CA 1
ATOM 4224 C C . THR A 1 535 ? 12.522 -20.431 -29.791 1.00 63.91 535 THR A C 1
ATOM 4226 O O . THR A 1 535 ? 13.127 -20.526 -28.729 1.00 63.91 535 THR A O 1
ATOM 4229 N N . LEU A 1 536 ? 11.201 -20.227 -29.819 1.00 60.88 536 LEU A N 1
ATOM 4230 C CA . LEU A 1 536 ? 10.395 -20.091 -28.599 1.00 60.88 536 LEU A CA 1
ATOM 4231 C C . LEU A 1 536 ? 10.217 -21.420 -27.874 1.00 60.88 536 LEU A C 1
ATOM 4233 O O . LEU A 1 536 ? 10.373 -21.475 -26.657 1.00 60.88 536 LEU A O 1
ATOM 4237 N N . ASP A 1 537 ? 9.898 -22.486 -28.605 1.00 64.06 537 ASP A N 1
ATOM 4238 C CA . ASP A 1 537 ? 9.779 -23.821 -28.014 1.00 64.06 537 ASP A CA 1
ATOM 4239 C C . ASP A 1 537 ? 11.133 -24.344 -27.528 1.00 64.06 537 ASP A C 1
ATOM 4241 O O . ASP A 1 537 ? 11.212 -25.070 -26.539 1.00 64.06 537 ASP A O 1
ATOM 4245 N N . GLU A 1 538 ? 12.214 -23.890 -28.151 1.00 64.88 538 GLU A N 1
ATOM 4246 C CA . GLU A 1 538 ? 13.572 -24.084 -27.668 1.00 64.88 538 GLU A CA 1
ATOM 4247 C C . GLU A 1 538 ? 13.834 -23.312 -26.382 1.00 64.88 538 GLU A C 1
ATOM 4249 O O . GLU A 1 538 ? 14.224 -23.931 -25.401 1.00 64.88 538 GLU A O 1
ATOM 4254 N N . VAL A 1 539 ? 13.552 -22.008 -26.314 1.00 63.75 539 VAL A N 1
ATOM 4255 C CA . VAL A 1 539 ? 13.680 -21.260 -25.054 1.00 63.75 539 VAL A CA 1
ATOM 4256 C C . VAL A 1 539 ? 12.823 -21.900 -23.954 1.00 63.75 539 VAL A C 1
ATOM 4258 O O . VAL A 1 539 ? 13.310 -22.051 -22.842 1.00 63.75 539 VAL A O 1
ATOM 4261 N N . LYS A 1 540 ? 11.605 -22.391 -24.237 1.00 61.47 540 LYS A N 1
ATOM 4262 C CA . LYS A 1 540 ? 10.822 -23.197 -23.268 1.00 61.47 540 LYS A CA 1
ATOM 4263 C C . LYS A 1 540 ? 11.557 -24.437 -22.821 1.00 61.47 540 LYS A C 1
ATOM 4265 O O . LYS A 1 540 ? 11.628 -24.693 -21.627 1.00 61.47 540 LYS A O 1
ATOM 4270 N N . LYS A 1 541 ? 12.063 -25.215 -23.771 1.00 64.19 541 LYS A N 1
ATOM 4271 C CA . LYS A 1 541 ? 12.755 -26.469 -23.495 1.00 64.19 541 LYS A CA 1
ATOM 4272 C C . LYS A 1 541 ? 14.034 -26.246 -22.685 1.00 64.19 541 LYS A C 1
ATOM 4274 O O . LYS A 1 541 ? 14.337 -27.062 -21.825 1.00 64.19 541 LYS A O 1
ATOM 4279 N N . TYR A 1 542 ? 14.769 -25.175 -22.972 1.00 62.41 542 TYR A N 1
ATOM 4280 C CA . TYR A 1 542 ? 16.123 -24.937 -22.469 1.00 62.41 542 TYR A CA 1
ATOM 4281 C C . TYR A 1 542 ? 16.180 -24.020 -21.256 1.00 62.41 542 TYR A C 1
ATOM 4283 O O . TYR A 1 542 ? 17.085 -24.135 -20.437 1.00 62.41 542 TYR A O 1
ATOM 4291 N N . CYS A 1 543 ? 15.210 -23.123 -21.125 1.00 59.25 543 CYS A N 1
ATOM 4292 C CA . CYS A 1 543 ? 15.053 -22.265 -19.965 1.00 59.25 543 CYS A CA 1
ATOM 4293 C C . CYS A 1 543 ? 13.967 -22.779 -19.018 1.00 59.25 543 CYS A C 1
ATOM 4295 O O . CYS A 1 543 ? 13.616 -22.052 -18.098 1.00 59.25 543 CYS A O 1
ATOM 4297 N N . SER A 1 544 ? 13.440 -23.998 -19.205 1.00 54.66 544 SER A N 1
ATOM 4298 C CA . SER A 1 544 ? 12.424 -24.627 -18.337 1.00 54.66 544 SER A CA 1
ATOM 4299 C C . SER A 1 544 ? 12.816 -24.628 -16.857 1.00 54.66 544 SER A C 1
ATOM 4301 O O . SER A 1 544 ? 11.940 -24.492 -16.008 1.00 54.66 544 SER A O 1
ATOM 4303 N N . SER A 1 545 ? 14.115 -24.701 -16.549 1.00 52.75 545 SER A N 1
ATOM 4304 C CA . SER A 1 545 ? 14.671 -24.564 -15.194 1.00 52.75 545 SER A CA 1
ATOM 4305 C C . SER A 1 545 ? 14.583 -23.137 -14.627 1.00 52.75 545 SER A C 1
ATOM 4307 O O . SER A 1 545 ? 14.557 -22.938 -13.409 1.00 52.75 545 SER A O 1
ATOM 4309 N N . PHE A 1 546 ? 14.514 -22.131 -15.499 1.00 54.56 546 PHE A N 1
ATOM 4310 C CA . PHE A 1 546 ? 14.309 -20.727 -15.149 1.00 54.56 546 PHE A CA 1
ATOM 4311 C C . PHE A 1 546 ? 12.818 -20.369 -15.082 1.00 54.56 546 PHE A C 1
ATOM 4313 O O . PHE A 1 546 ? 12.432 -19.558 -14.244 1.00 54.56 546 PHE A O 1
ATOM 4320 N N . VAL A 1 547 ? 11.972 -21.025 -15.884 1.00 56.38 547 VAL A N 1
ATOM 4321 C CA . VAL A 1 547 ? 10.520 -20.798 -15.958 1.00 56.38 547 VAL A CA 1
ATOM 4322 C C . VAL A 1 547 ? 9.818 -21.136 -14.641 1.00 56.38 547 VAL A C 1
ATOM 4324 O O . VAL A 1 547 ? 10.004 -22.208 -14.071 1.00 56.38 547 VAL A O 1
ATOM 4327 N N . THR A 1 548 ? 8.916 -20.259 -14.192 1.00 58.16 548 THR A N 1
ATOM 4328 C CA . THR A 1 548 ? 7.963 -20.613 -13.132 1.00 58.16 548 THR A CA 1
ATOM 4329 C C . THR A 1 548 ? 6.663 -21.089 -13.775 1.00 58.16 548 THR A C 1
ATOM 4331 O O . THR A 1 548 ? 5.979 -20.354 -14.482 1.00 58.16 548 THR A O 1
ATOM 4334 N N . ALA A 1 549 ? 6.322 -22.365 -13.576 1.00 49.78 549 ALA A N 1
ATOM 4335 C CA . ALA A 1 549 ? 5.268 -23.014 -14.356 1.00 49.78 549 ALA A CA 1
ATOM 4336 C C . ALA A 1 549 ? 3.860 -22.419 -14.163 1.00 49.78 549 ALA A C 1
ATOM 4338 O O . ALA A 1 549 ? 3.017 -22.651 -15.022 1.00 49.78 549 ALA A O 1
ATOM 4339 N N . ARG A 1 550 ? 3.595 -21.630 -13.109 1.00 53.94 550 ARG A N 1
ATOM 4340 C CA . ARG A 1 550 ? 2.438 -20.719 -13.040 1.00 53.94 550 ARG A CA 1
ATOM 4341 C C . ARG A 1 550 ? 2.750 -19.526 -12.140 1.00 53.94 550 ARG A C 1
ATOM 4343 O O . ARG A 1 550 ? 3.137 -19.701 -10.989 1.00 53.94 550 ARG A O 1
ATOM 4350 N N . ARG A 1 551 ? 2.474 -18.327 -12.641 1.00 57.25 551 ARG A N 1
ATOM 4351 C CA . ARG A 1 551 ? 1.983 -17.208 -11.828 1.00 57.25 551 ARG A CA 1
ATOM 4352 C C . ARG A 1 551 ? 0.559 -16.903 -12.277 1.00 57.25 551 ARG A C 1
ATOM 4354 O O . ARG A 1 551 ? 0.177 -17.253 -13.392 1.00 57.25 551 ARG A O 1
ATOM 4361 N N . SER A 1 552 ? -0.214 -16.209 -11.449 1.00 56.47 552 SER A N 1
ATOM 4362 C CA . SER A 1 552 ? -1.533 -15.653 -11.794 1.00 56.47 552 SER A CA 1
ATOM 4363 C C . SER A 1 552 ? -1.464 -14.524 -12.833 1.00 56.47 552 SER A C 1
ATOM 4365 O O . SER A 1 552 ? -2.316 -13.650 -12.868 1.00 56.47 552 SER A O 1
ATOM 4367 N N . ASP A 1 553 ? -0.470 -14.504 -13.716 1.00 64.19 553 ASP A N 1
ATOM 4368 C CA . ASP A 1 553 ? -0.687 -14.710 -15.147 1.00 64.19 553 ASP A CA 1
ATOM 4369 C C . ASP A 1 553 ? -1.998 -14.165 -15.736 1.00 64.19 553 ASP A C 1
ATOM 4371 O O . ASP A 1 553 ? -2.009 -13.246 -16.545 1.00 64.19 553 ASP A O 1
ATOM 4375 N N . ARG A 1 554 ? -3.113 -14.807 -15.357 1.00 71.38 554 ARG A N 1
ATOM 4376 C CA . ARG A 1 554 ? -4.435 -14.781 -15.998 1.00 71.38 554 ARG A CA 1
ATOM 4377 C C . ARG A 1 554 ? -4.908 -13.390 -16.456 1.00 71.38 554 ARG A C 1
ATOM 4379 O O . ARG A 1 554 ? -4.919 -12.433 -15.692 1.00 71.38 554 ARG A O 1
ATOM 4386 N N . VAL A 1 555 ? -5.338 -13.312 -17.711 1.00 73.19 555 VAL A N 1
ATOM 4387 C CA . VAL A 1 555 ? -5.910 -12.145 -18.382 1.00 73.19 555 VAL A CA 1
ATOM 4388 C C . VAL A 1 555 ? -7.325 -12.546 -18.784 1.00 73.19 555 VAL A C 1
ATOM 4390 O O . VAL A 1 555 ? -7.525 -13.401 -19.649 1.00 73.19 555 VAL A O 1
ATOM 4393 N N . LEU A 1 556 ? -8.307 -11.958 -18.106 1.00 69.19 556 LEU A N 1
ATOM 4394 C CA . LEU A 1 556 ? -9.725 -12.178 -18.388 1.00 69.19 556 LEU A CA 1
ATOM 4395 C C . LEU A 1 556 ? -10.044 -11.752 -19.830 1.00 69.19 556 LEU A C 1
ATOM 4397 O O . LEU A 1 556 ? -9.430 -10.828 -20.363 1.00 69.19 556 LEU A O 1
ATOM 4401 N N . GLY A 1 557 ? -10.966 -12.457 -20.484 1.00 72.75 557 GLY A N 1
ATOM 4402 C CA . GLY A 1 557 ? -11.158 -12.336 -21.932 1.00 72.75 557 GLY A CA 1
ATOM 4403 C C . GLY A 1 557 ? -10.179 -13.213 -22.698 1.00 72.75 557 GLY A C 1
ATOM 4404 O O . GLY A 1 557 ? -10.594 -14.192 -23.302 1.00 72.75 557 GLY A O 1
ATOM 4405 N N . LEU A 1 558 ? -8.876 -12.957 -22.555 1.00 72.38 558 LEU A N 1
ATOM 4406 C CA . LEU A 1 558 ? -7.834 -13.687 -23.285 1.00 72.38 558 LEU A CA 1
ATOM 4407 C C . LEU A 1 558 ? -7.801 -15.190 -22.956 1.00 72.38 558 LEU A C 1
ATOM 4409 O O . LEU A 1 558 ? -7.728 -16.015 -23.863 1.00 72.38 558 LEU A O 1
ATOM 4413 N N . ASP A 1 559 ? -7.850 -15.548 -21.670 1.00 69.69 559 ASP A N 1
ATOM 4414 C CA . ASP A 1 559 ? -7.726 -16.949 -21.224 1.00 69.69 559 ASP A CA 1
ATOM 4415 C C . ASP A 1 559 ? -9.077 -17.660 -21.055 1.00 69.69 559 ASP A C 1
ATOM 4417 O O . ASP A 1 559 ? -9.162 -18.892 -20.958 1.00 69.69 559 ASP A O 1
ATOM 4421 N N . ASP A 1 560 ? -10.152 -16.878 -20.977 1.00 66.69 560 ASP A N 1
ATOM 4422 C CA . ASP A 1 560 ? -11.487 -17.381 -20.668 1.00 66.69 560 ASP A CA 1
ATOM 4423 C C . ASP A 1 560 ? -12.363 -17.528 -21.901 1.00 66.69 560 ASP A C 1
ATOM 4425 O O . ASP A 1 560 ? -13.126 -18.493 -21.979 1.00 66.69 560 ASP A O 1
ATOM 4429 N N . TYR A 1 561 ? -12.195 -16.633 -22.875 1.00 65.88 561 TYR A N 1
ATOM 4430 C CA . TYR A 1 561 ? -13.046 -16.520 -24.046 1.00 65.88 561 TYR A CA 1
ATOM 4431 C C . TYR A 1 561 ? -12.171 -16.335 -25.292 1.00 65.88 561 TYR A C 1
ATOM 4433 O O . TYR A 1 561 ? -11.842 -15.204 -25.639 1.00 65.88 561 TYR A O 1
ATOM 4441 N N . PRO A 1 562 ? -11.800 -17.404 -26.022 1.00 59.34 562 PRO A N 1
ATOM 4442 C CA . PRO A 1 562 ? -11.099 -17.263 -27.296 1.00 59.34 562 PRO A CA 1
ATOM 4443 C C . PRO A 1 562 ? -12.058 -16.676 -28.347 1.00 59.34 562 PRO A C 1
ATOM 4445 O O . PRO A 1 562 ? -12.598 -17.387 -29.194 1.00 59.34 562 PRO A O 1
ATOM 4448 N N . HIS A 1 563 ? -12.335 -15.373 -28.269 1.00 58.84 563 HIS A N 1
ATOM 4449 C CA . HIS A 1 563 ? -13.249 -14.706 -29.179 1.00 58.84 563 HIS A CA 1
ATOM 4450 C C . HIS A 1 563 ? -12.473 -14.303 -30.447 1.00 58.84 563 HIS A C 1
ATOM 4452 O O . HIS A 1 563 ? -11.518 -13.527 -30.370 1.00 58.84 563 HIS A O 1
ATOM 4458 N N . PRO A 1 564 ? -12.874 -14.769 -31.645 1.00 59.28 564 PRO A N 1
ATOM 4459 C CA . PRO A 1 564 ? -12.109 -14.591 -32.887 1.00 59.28 564 PRO A CA 1
ATOM 4460 C C . PRO A 1 564 ? -11.930 -13.140 -33.373 1.00 59.28 564 PRO A C 1
ATOM 4462 O O . PRO A 1 564 ? -11.268 -12.928 -34.386 1.00 59.28 564 PRO A O 1
ATOM 4465 N N . TRP A 1 565 ? -12.533 -12.157 -32.698 1.00 60.97 565 TRP A N 1
ATOM 4466 C CA . TRP A 1 565 ? -12.435 -10.729 -33.024 1.00 60.97 565 TRP A CA 1
ATOM 4467 C C . TRP A 1 565 ? -11.352 -10.006 -32.220 1.00 60.97 565 TRP A C 1
ATOM 4469 O O . TRP A 1 565 ? -10.957 -8.907 -32.594 1.00 60.97 565 TRP A O 1
ATOM 4479 N N . GLU A 1 566 ? -10.871 -10.599 -31.124 1.00 64.12 566 GLU A N 1
ATOM 4480 C CA . GLU A 1 566 ? -9.855 -9.961 -30.275 1.00 64.12 566 GLU A CA 1
ATOM 4481 C C . GLU A 1 566 ? -8.470 -9.997 -30.916 1.00 64.12 566 GLU A C 1
ATOM 4483 O O . GLU A 1 566 ? -7.653 -9.104 -30.696 1.00 64.12 566 GLU A O 1
ATOM 4488 N N . PHE A 1 567 ? -8.240 -10.999 -31.767 1.00 62.19 567 PHE A N 1
ATOM 4489 C CA . PHE A 1 567 ? -7.027 -11.147 -32.552 1.00 62.19 567 PHE A CA 1
ATOM 4490 C C . PHE A 1 567 ? -7.382 -11.629 -33.957 1.00 62.19 567 PHE A C 1
ATOM 4492 O O . PHE A 1 567 ? -7.717 -12.793 -34.172 1.00 62.19 567 PHE A O 1
ATOM 4499 N N . SER A 1 568 ? -7.248 -10.745 -34.942 1.00 54.75 568 SER A N 1
ATOM 4500 C CA . SER A 1 568 ? -7.341 -11.112 -36.360 1.00 54.75 568 SER A CA 1
ATOM 4501 C C . SER A 1 568 ? -6.241 -12.098 -36.790 1.00 54.75 568 SER A C 1
ATOM 4503 O O . SER A 1 568 ? -6.408 -12.790 -37.791 1.00 54.75 568 SER A O 1
ATOM 4505 N N . VAL A 1 569 ? -5.147 -12.200 -36.021 1.00 50.06 569 VAL A N 1
ATOM 4506 C CA . VAL A 1 569 ? -3.914 -12.918 -36.395 1.00 50.06 569 VAL A CA 1
ATOM 4507 C C . VAL A 1 569 ? -3.813 -14.344 -35.811 1.00 50.06 569 VAL A C 1
ATOM 4509 O O . VAL A 1 569 ? -3.113 -15.174 -36.377 1.00 50.06 569 VAL A O 1
ATOM 4512 N N . THR A 1 570 ? -4.542 -14.707 -34.745 1.00 49.12 570 THR A N 1
ATOM 4513 C CA . THR A 1 570 ? -4.347 -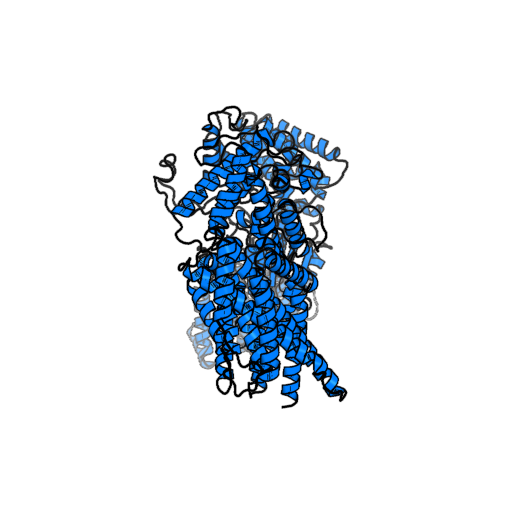15.993 -34.020 1.00 49.12 570 THR A CA 1
ATOM 4514 C C . THR A 1 570 ? -5.528 -16.970 -34.083 1.00 49.12 570 THR A C 1
ATOM 4516 O O . THR A 1 570 ? -5.696 -17.815 -33.204 1.00 49.12 570 THR A O 1
ATOM 4519 N N . LYS A 1 571 ? -6.328 -16.941 -35.160 1.00 46.91 571 LYS A N 1
ATOM 4520 C CA . LYS A 1 571 ? -7.392 -17.945 -35.391 1.00 46.91 571 LYS A CA 1
ATOM 4521 C C . LYS A 1 571 ? -6.882 -19.394 -35.493 1.00 46.91 571 LYS A C 1
ATOM 4523 O O . LYS A 1 571 ? -7.663 -20.310 -35.263 1.00 46.91 571 LYS A O 1
ATOM 4528 N N . ALA A 1 572 ? -5.608 -19.614 -35.828 1.00 48.28 572 ALA A N 1
ATOM 4529 C CA . ALA A 1 572 ? -5.062 -20.952 -36.075 1.00 48.28 572 ALA A CA 1
ATOM 4530 C C . ALA A 1 572 ? -4.508 -21.667 -34.823 1.00 48.28 572 ALA A C 1
ATOM 4532 O O . ALA A 1 572 ? -4.449 -22.892 -34.813 1.00 48.28 572 ALA A O 1
ATOM 4533 N N . SER A 1 573 ? -4.132 -20.941 -33.763 1.00 49.44 573 SER A N 1
ATOM 4534 C CA . SER A 1 573 ? -3.358 -21.519 -32.645 1.00 49.44 573 SER A CA 1
ATOM 4535 C C . SER A 1 573 ? -4.206 -22.065 -31.488 1.00 49.44 573 SER A C 1
ATOM 4537 O O . SER A 1 573 ? -3.711 -22.860 -30.697 1.00 49.44 573 SER A O 1
ATOM 4539 N N . PHE A 1 574 ? -5.479 -21.663 -31.379 1.00 48.19 574 PHE A N 1
ATOM 4540 C CA . PHE A 1 574 ? -6.345 -22.006 -30.236 1.00 48.19 574 PHE A CA 1
ATOM 4541 C C . PHE A 1 574 ? -7.345 -23.140 -30.503 1.00 48.19 574 PHE A C 1
ATOM 4543 O O . PHE A 1 574 ? -7.977 -23.643 -29.573 1.00 48.19 574 PHE A O 1
ATOM 4550 N N . ALA A 1 575 ? -7.497 -23.575 -31.754 1.00 45.19 575 ALA A N 1
ATOM 4551 C CA . ALA A 1 575 ? -8.415 -24.649 -32.109 1.00 45.19 575 ALA A CA 1
ATOM 4552 C C . ALA A 1 575 ? -7.804 -26.022 -31.762 1.00 45.19 575 ALA A C 1
ATOM 4554 O O . ALA A 1 575 ? -7.200 -26.666 -32.611 1.00 45.19 575 ALA A O 1
ATOM 4555 N N . GLY A 1 576 ? -7.944 -26.470 -30.507 1.00 46.84 576 GLY A N 1
ATOM 4556 C CA . GLY A 1 576 ? -7.716 -27.880 -30.144 1.00 46.84 576 GLY A CA 1
ATOM 4557 C C . GLY A 1 576 ? -6.985 -28.177 -28.832 1.00 46.84 576 GLY A C 1
ATOM 4558 O O . GLY A 1 576 ? -6.874 -29.347 -28.480 1.00 46.84 576 GLY A O 1
ATOM 4559 N N . GLN A 1 577 ? -6.500 -27.183 -28.082 1.00 45.00 577 GLN A N 1
ATOM 4560 C CA . GLN A 1 577 ? -5.823 -27.443 -26.804 1.00 45.00 577 GLN A CA 1
ATOM 4561 C C . GLN A 1 577 ? -6.807 -27.378 -25.625 1.00 45.00 577 GLN A C 1
ATOM 4563 O O . GLN A 1 577 ? -7.416 -26.342 -25.361 1.00 45.00 577 GLN A O 1
ATOM 4568 N N . THR A 1 578 ? -6.945 -28.481 -24.879 1.00 47.31 578 THR A N 1
ATOM 4569 C CA . THR A 1 578 ? -7.485 -28.470 -23.508 1.00 47.31 578 THR A CA 1
ATOM 4570 C C . THR A 1 578 ? -6.693 -27.446 -22.706 1.00 47.31 578 THR A C 1
ATOM 4572 O O . THR A 1 578 ? -5.489 -27.662 -22.603 1.00 47.31 578 THR A O 1
ATOM 4575 N N . LYS A 1 579 ? -7.331 -26.370 -22.199 1.00 49.53 579 LYS A N 1
ATOM 4576 C CA . LYS A 1 579 ? -6.697 -25.204 -21.535 1.00 49.53 579 LYS A CA 1
ATOM 4577 C C . LYS A 1 579 ? -5.393 -25.603 -20.822 1.00 49.53 579 LYS A C 1
ATOM 4579 O O . LYS A 1 579 ? -5.458 -26.050 -19.672 1.00 49.53 579 LYS A O 1
ATOM 4584 N N . PRO A 1 580 ? -4.223 -25.515 -21.485 1.00 46.50 580 PRO A N 1
ATOM 4585 C CA . PRO A 1 580 ? -2.989 -25.863 -20.819 1.00 46.50 580 PRO A CA 1
ATOM 4586 C C . PRO A 1 580 ? -2.767 -24.807 -19.732 1.00 46.50 580 PRO A C 1
ATOM 4588 O O . PRO A 1 580 ? -3.180 -23.655 -19.903 1.00 46.50 580 PRO A O 1
ATOM 4591 N N . PRO A 1 581 ? -2.174 -25.176 -18.588 1.00 53.12 581 PRO A N 1
ATOM 4592 C CA . PRO A 1 581 ? -1.860 -24.199 -17.557 1.00 53.12 581 PRO A CA 1
ATOM 4593 C C . PRO A 1 581 ? -1.062 -23.045 -18.167 1.00 53.12 581 PRO A C 1
ATOM 4595 O O . PRO A 1 581 ? -0.157 -23.271 -18.968 1.00 53.12 581 PRO A O 1
ATOM 4598 N N . THR A 1 582 ? -1.409 -21.809 -17.809 1.00 59.00 582 THR A N 1
ATOM 4599 C CA . THR A 1 582 ? -0.709 -20.619 -18.295 1.00 59.00 582 THR A CA 1
ATOM 4600 C C . THR A 1 582 ? 0.716 -20.626 -17.740 1.00 59.00 582 THR A C 1
ATOM 4602 O O . THR A 1 582 ? 0.941 -20.306 -16.574 1.00 59.00 582 THR A O 1
ATOM 4605 N N . ILE A 1 583 ? 1.674 -21.041 -18.566 1.00 62.91 583 ILE A N 1
ATOM 4606 C CA . ILE A 1 583 ? 3.099 -21.039 -18.226 1.00 62.91 583 ILE A CA 1
ATOM 4607 C C . ILE A 1 583 ? 3.629 -19.616 -18.425 1.00 62.91 583 ILE A C 1
ATOM 4609 O O . ILE A 1 583 ? 3.351 -18.999 -19.453 1.00 62.91 583 ILE A O 1
ATOM 4613 N N . ALA A 1 584 ? 4.398 -19.096 -17.468 1.00 67.19 584 ALA A N 1
ATOM 4614 C CA . ALA A 1 584 ? 5.091 -17.817 -17.595 1.00 67.19 584 ALA A CA 1
ATOM 4615 C C . ALA A 1 584 ? 6.606 -18.037 -17.494 1.00 67.19 584 ALA A C 1
ATOM 4617 O O . ALA A 1 584 ? 7.106 -18.592 -16.518 1.00 67.19 584 ALA A O 1
ATOM 4618 N N . PHE A 1 585 ? 7.349 -17.596 -18.506 1.00 68.25 585 PHE A N 1
ATOM 4619 C CA . PHE A 1 585 ? 8.801 -17.496 -18.447 1.00 68.25 585 PHE A CA 1
ATOM 4620 C C . PHE A 1 585 ? 9.190 -16.451 -17.406 1.00 68.25 585 PHE A C 1
ATOM 4622 O O . PHE A 1 585 ? 8.854 -15.285 -17.553 1.00 68.25 585 PHE A O 1
ATOM 4629 N N . ASP A 1 586 ? 9.912 -16.836 -16.370 1.00 69.81 586 ASP A N 1
ATOM 4630 C CA . ASP A 1 586 ? 10.522 -15.903 -15.419 1.00 69.81 586 ASP A CA 1
ATOM 4631 C C . ASP A 1 586 ? 11.950 -16.402 -15.162 1.00 69.81 586 ASP A C 1
ATOM 4633 O O . ASP A 1 586 ? 12.380 -17.384 -15.767 1.00 69.81 586 ASP A O 1
ATOM 4637 N N . PHE A 1 587 ? 12.683 -15.733 -14.285 1.00 69.31 587 PHE A N 1
ATOM 4638 C CA . PHE A 1 587 ? 13.858 -16.268 -13.628 1.00 69.31 587 PHE A CA 1
ATOM 4639 C C . PHE A 1 587 ? 13.478 -16.689 -12.211 1.00 69.31 587 PHE A C 1
ATOM 4641 O O . PHE A 1 587 ? 13.299 -15.859 -11.320 1.00 69.31 587 PHE A O 1
ATOM 4648 N N . SER A 1 588 ? 13.398 -18.002 -11.995 1.00 59.50 588 SER A N 1
ATOM 4649 C CA . SER A 1 588 ? 13.265 -18.615 -10.666 1.00 59.50 588 SER A CA 1
ATOM 4650 C C . SER A 1 588 ? 14.388 -18.186 -9.706 1.00 59.50 588 SER A C 1
ATOM 4652 O O . SER A 1 588 ? 14.176 -18.110 -8.495 1.00 59.50 588 SER A O 1
ATOM 4654 N N . VAL A 1 589 ? 15.560 -17.854 -10.259 1.00 65.25 589 VAL A N 1
ATOM 4655 C CA . VAL A 1 589 ? 16.729 -17.296 -9.570 1.00 65.25 589 VAL A CA 1
ATOM 4656 C C . VAL A 1 589 ? 16.830 -15.804 -9.897 1.00 65.25 589 VAL A C 1
ATOM 4658 O O . VAL A 1 589 ? 17.425 -15.417 -10.900 1.00 65.25 589 VAL A O 1
ATOM 4661 N N . LEU A 1 590 ? 16.224 -14.940 -9.083 1.00 67.94 590 LEU A N 1
ATOM 4662 C CA . LEU A 1 590 ? 16.144 -13.500 -9.368 1.00 67.94 590 LEU A CA 1
ATOM 4663 C C . LEU A 1 590 ? 17.511 -12.796 -9.356 1.00 67.94 590 LEU A C 1
ATOM 4665 O O . LEU A 1 590 ? 17.679 -11.792 -10.042 1.00 67.94 590 LEU A O 1
ATOM 4669 N N . GLU A 1 591 ? 18.519 -13.358 -8.690 1.00 70.12 591 GLU A N 1
ATOM 4670 C CA . GLU A 1 591 ? 19.900 -12.883 -8.795 1.00 70.12 591 GLU A CA 1
ATOM 4671 C C . GLU A 1 591 ? 20.399 -12.958 -10.247 1.00 70.12 591 GLU A C 1
ATOM 4673 O O . GLU A 1 591 ? 21.052 -12.039 -10.731 1.00 70.12 591 GLU A O 1
ATOM 4678 N N . MET A 1 592 ? 20.028 -14.013 -10.986 1.00 71.00 592 MET A N 1
ATOM 4679 C CA . MET A 1 592 ? 20.342 -14.144 -12.415 1.00 71.00 592 MET A CA 1
ATOM 4680 C C . MET A 1 592 ? 19.718 -13.027 -13.228 1.00 71.00 592 MET A C 1
ATOM 4682 O O . MET A 1 592 ? 20.367 -12.461 -14.103 1.00 71.00 592 MET A O 1
ATOM 4686 N N . ARG A 1 593 ? 18.456 -12.717 -12.942 1.00 76.88 593 ARG A N 1
ATOM 4687 C CA . ARG A 1 593 ? 17.749 -11.629 -13.599 1.00 76.88 593 ARG A CA 1
ATOM 4688 C C . ARG A 1 593 ? 18.483 -10.313 -13.383 1.00 76.88 593 ARG A C 1
ATOM 4690 O O . ARG A 1 593 ? 18.736 -9.610 -14.356 1.00 76.88 593 ARG A O 1
ATOM 4697 N N . ASP A 1 594 ? 18.850 -10.001 -12.144 1.00 75.81 594 ASP A N 1
ATOM 4698 C CA . ASP A 1 594 ? 19.572 -8.770 -11.826 1.00 75.81 594 ASP A CA 1
ATOM 4699 C C . ASP A 1 594 ? 20.960 -8.747 -12.496 1.00 75.81 594 ASP A C 1
ATOM 4701 O O . ASP A 1 594 ? 21.361 -7.709 -13.021 1.00 75.81 594 ASP A O 1
ATOM 4705 N N . PHE A 1 595 ? 21.656 -9.887 -12.604 1.00 73.94 595 PHE A N 1
ATOM 4706 C CA . PHE A 1 595 ? 22.900 -9.993 -13.381 1.00 73.94 595 PHE A CA 1
ATOM 4707 C C . PHE A 1 595 ? 22.695 -9.746 -14.882 1.00 73.94 595 PHE A C 1
ATOM 4709 O O . PHE A 1 595 ? 23.434 -8.958 -15.471 1.00 73.94 595 PHE A O 1
ATOM 4716 N N . ILE A 1 596 ? 21.688 -10.370 -15.506 1.00 74.88 596 ILE A N 1
ATOM 4717 C CA . ILE A 1 596 ? 21.344 -10.166 -16.926 1.00 74.88 596 ILE A CA 1
ATOM 4718 C C . ILE A 1 596 ? 21.042 -8.689 -17.180 1.00 74.88 596 ILE A C 1
ATOM 4720 O O . ILE A 1 596 ? 21.577 -8.084 -18.113 1.00 74.88 596 ILE A O 1
ATOM 4724 N N . LEU A 1 597 ? 20.224 -8.098 -16.310 1.00 76.19 597 LEU A N 1
ATOM 4725 C CA . LEU A 1 597 ? 19.887 -6.686 -16.356 1.00 76.19 597 LEU A CA 1
ATOM 4726 C C . LEU A 1 597 ? 21.125 -5.803 -16.174 1.00 76.19 597 LEU A C 1
ATOM 4728 O O . LEU A 1 597 ? 21.286 -4.849 -16.923 1.00 76.19 597 LEU A O 1
ATOM 4732 N N . ASN A 1 598 ? 22.037 -6.105 -15.253 1.00 74.06 598 ASN A N 1
ATOM 4733 C CA . ASN A 1 598 ? 23.241 -5.295 -15.055 1.00 74.06 598 ASN A CA 1
ATOM 4734 C C . ASN A 1 598 ? 24.248 -5.430 -16.213 1.00 74.06 598 ASN A C 1
ATOM 4736 O O . ASN A 1 598 ? 24.915 -4.460 -16.576 1.00 74.06 598 ASN A O 1
ATOM 4740 N N . ARG A 1 599 ? 24.350 -6.602 -16.845 1.00 70.94 599 ARG A N 1
ATOM 4741 C CA . ARG A 1 599 ? 25.314 -6.842 -17.928 1.00 70.94 599 ARG A CA 1
ATOM 4742 C C . ARG A 1 599 ? 24.919 -6.173 -19.244 1.00 70.94 599 ARG A C 1
ATOM 4744 O O . ARG A 1 599 ? 25.753 -5.538 -19.885 1.00 70.94 599 ARG A O 1
ATOM 4751 N N . ILE A 1 600 ? 23.659 -6.305 -19.655 1.00 63.94 600 ILE A N 1
ATOM 4752 C CA . ILE A 1 600 ? 23.208 -5.901 -21.003 1.00 63.94 600 ILE A CA 1
ATOM 4753 C C . ILE A 1 600 ? 23.135 -4.365 -21.157 1.00 63.94 600 ILE A C 1
ATOM 4755 O O . ILE A 1 600 ? 23.080 -3.808 -22.255 1.00 63.94 600 ILE A O 1
ATOM 4759 N N . THR A 1 601 ? 23.196 -3.643 -20.047 1.00 62.84 601 THR A N 1
ATOM 4760 C CA . THR A 1 601 ? 22.910 -2.213 -19.960 1.00 62.84 601 THR A CA 1
ATOM 4761 C C . THR A 1 601 ? 24.110 -1.278 -20.102 1.00 62.84 601 THR A C 1
ATOM 4763 O O . THR A 1 601 ? 23.911 -0.088 -20.343 1.00 62.84 601 THR A O 1
ATOM 4766 N N . SER A 1 602 ? 25.347 -1.782 -20.068 1.00 60.50 602 SER A N 1
ATOM 4767 C CA . SER A 1 602 ? 26.547 -0.931 -20.038 1.00 60.50 602 SER A CA 1
ATOM 4768 C C . SER A 1 602 ? 26.974 -0.331 -21.395 1.00 60.50 602 SER A C 1
ATOM 4770 O O . SER A 1 602 ? 27.907 0.467 -21.422 1.00 60.50 602 SER A O 1
ATOM 4772 N N . ALA A 1 603 ? 26.331 -0.681 -22.523 1.00 54.69 603 ALA A N 1
ATOM 4773 C CA . ALA A 1 603 ? 26.678 -0.122 -23.848 1.00 54.69 603 ALA A CA 1
ATOM 4774 C C . ALA A 1 603 ? 25.506 0.080 -24.840 1.00 54.69 603 ALA A C 1
ATOM 4776 O O . ALA A 1 603 ? 25.665 0.831 -25.800 1.00 54.69 603 ALA A O 1
ATOM 4777 N N . ALA A 1 604 ? 24.336 -0.545 -24.633 1.00 64.69 604 ALA A N 1
ATOM 4778 C CA . ALA A 1 604 ? 23.246 -0.577 -25.626 1.00 64.69 604 ALA A CA 1
ATOM 4779 C C . ALA A 1 604 ? 21.838 -0.285 -25.059 1.00 64.69 604 ALA A C 1
ATOM 4781 O O . ALA A 1 604 ? 20.838 -0.592 -25.707 1.00 64.69 604 ALA A O 1
ATOM 4782 N N . PHE A 1 605 ? 21.733 0.304 -23.859 1.00 69.00 605 PHE A N 1
ATOM 4783 C CA . PHE A 1 605 ? 20.442 0.529 -23.187 1.00 69.00 605 PHE A CA 1
ATOM 4784 C C . PHE A 1 605 ? 19.425 1.269 -24.075 1.00 69.00 605 PHE A C 1
ATOM 4786 O O . PHE A 1 605 ? 18.335 0.764 -24.343 1.00 69.00 605 PHE A O 1
ATOM 4793 N N . THR A 1 606 ? 19.807 2.436 -24.595 1.00 69.00 606 THR A N 1
ATOM 4794 C CA . THR A 1 606 ? 18.928 3.308 -25.388 1.00 69.00 606 THR A CA 1
ATOM 4795 C C . THR A 1 606 ? 18.533 2.683 -26.729 1.00 69.00 606 THR A C 1
ATOM 4797 O O . THR A 1 606 ? 17.394 2.806 -27.164 1.00 69.00 606 THR A O 1
ATOM 4800 N N . THR A 1 607 ? 19.453 1.982 -27.395 1.00 71.38 607 THR A N 1
ATOM 4801 C CA . THR A 1 607 ? 19.238 1.463 -28.757 1.00 71.38 607 THR A CA 1
ATOM 4802 C C . THR A 1 607 ? 18.580 0.086 -28.793 1.00 71.38 607 THR A C 1
ATOM 4804 O O . THR A 1 607 ? 17.946 -0.250 -29.791 1.00 71.38 607 THR A O 1
ATOM 4807 N N . ARG A 1 608 ? 18.713 -0.714 -27.726 1.00 76.62 608 ARG A N 1
ATOM 4808 C CA . ARG A 1 608 ? 18.213 -2.098 -27.669 1.00 76.62 608 ARG A CA 1
ATOM 4809 C C . ARG A 1 608 ? 17.058 -2.274 -26.686 1.00 76.62 608 ARG A C 1
ATOM 4811 O O . ARG A 1 608 ? 16.077 -2.922 -27.026 1.00 76.62 608 ARG A O 1
ATOM 4818 N N . ILE A 1 609 ? 17.136 -1.685 -25.493 1.00 80.88 609 ILE A N 1
ATOM 4819 C CA . ILE A 1 609 ? 16.197 -1.978 -24.396 1.00 80.88 609 ILE A CA 1
ATOM 4820 C C . ILE A 1 609 ? 14.949 -1.108 -24.449 1.00 80.88 609 ILE A C 1
ATOM 4822 O O . ILE A 1 609 ? 13.844 -1.620 -24.294 1.00 80.88 609 ILE A O 1
ATOM 4826 N N . GLN A 1 610 ? 15.099 0.193 -24.686 1.00 86.00 610 GLN A N 1
ATOM 4827 C CA . GLN A 1 610 ? 13.953 1.107 -24.735 1.00 86.00 610 GLN A CA 1
ATOM 4828 C C . GLN A 1 610 ? 12.906 0.714 -25.792 1.00 86.00 610 GLN A C 1
ATOM 4830 O O . GLN A 1 610 ? 11.724 0.687 -25.442 1.00 86.00 610 GLN A O 1
ATOM 4835 N N . PRO A 1 611 ? 13.280 0.310 -27.026 1.00 85.50 611 PRO A N 1
ATOM 4836 C CA . PRO A 1 611 ? 12.314 -0.226 -27.986 1.00 85.50 611 PRO A CA 1
ATOM 4837 C C . PRO A 1 611 ? 11.596 -1.489 -27.484 1.00 85.50 611 PRO A C 1
ATOM 4839 O O . PRO A 1 611 ? 10.388 -1.615 -27.655 1.00 85.50 611 PRO A O 1
ATOM 4842 N N . LEU A 1 612 ? 12.304 -2.405 -26.812 1.00 85.12 612 LEU A N 1
ATOM 4843 C CA . LEU A 1 612 ? 11.704 -3.623 -26.251 1.00 85.12 612 LEU A CA 1
ATOM 4844 C C . LEU A 1 612 ? 10.726 -3.308 -25.111 1.00 85.12 612 LEU A C 1
ATOM 4846 O O . LEU A 1 612 ? 9.614 -3.833 -25.087 1.00 85.12 612 LEU A O 1
ATOM 4850 N N . LEU A 1 613 ? 11.100 -2.403 -24.204 1.00 89.50 613 LEU A N 1
ATOM 4851 C CA . LEU A 1 613 ? 10.212 -1.890 -23.158 1.00 89.50 613 LEU A CA 1
ATOM 4852 C C . LEU A 1 613 ? 8.981 -1.209 -23.757 1.00 89.50 613 LEU A C 1
ATOM 4854 O O . LEU A 1 613 ? 7.876 -1.365 -23.243 1.00 89.50 613 LEU A O 1
ATOM 4858 N N . ARG A 1 614 ? 9.145 -0.496 -24.875 1.00 90.75 614 ARG A N 1
ATOM 4859 C CA . ARG A 1 614 ? 8.024 0.120 -25.577 1.00 90.75 614 ARG A CA 1
ATOM 4860 C C . ARG A 1 614 ? 7.046 -0.923 -26.119 1.00 90.75 614 ARG A C 1
ATOM 4862 O O . ARG A 1 614 ? 5.848 -0.800 -25.878 1.00 90.75 614 ARG A O 1
ATOM 4869 N N . LEU A 1 615 ? 7.541 -1.966 -26.781 1.00 88.00 615 LEU A N 1
ATOM 4870 C CA . LEU A 1 615 ? 6.701 -3.067 -27.266 1.00 88.00 615 LEU A CA 1
ATOM 4871 C C . LEU A 1 615 ? 5.979 -3.785 -26.115 1.00 88.00 615 LEU A C 1
ATOM 4873 O O . LEU A 1 615 ? 4.791 -4.081 -26.216 1.00 88.00 615 LEU A O 1
ATOM 4877 N N . MET A 1 616 ? 6.666 -3.997 -24.990 1.00 90.06 616 MET A N 1
ATOM 4878 C CA . MET A 1 616 ? 6.072 -4.550 -23.768 1.00 90.06 616 MET A CA 1
ATOM 4879 C C . MET A 1 616 ? 4.960 -3.656 -23.195 1.00 90.06 616 MET A C 1
ATOM 4881 O O . MET A 1 616 ? 3.917 -4.157 -22.764 1.00 90.06 616 MET A O 1
ATOM 4885 N N . ALA A 1 617 ? 5.146 -2.334 -23.204 1.00 93.50 617 ALA A N 1
ATOM 4886 C CA . ALA A 1 617 ? 4.126 -1.382 -22.770 1.00 93.50 617 ALA A CA 1
ATOM 4887 C C . ALA A 1 617 ? 2.876 -1.449 -23.662 1.00 93.50 617 ALA A C 1
ATOM 4889 O O . ALA A 1 617 ? 1.760 -1.524 -23.158 1.00 93.50 617 ALA A O 1
ATOM 4890 N N . GLU A 1 618 ? 3.048 -1.474 -24.984 1.00 91.50 618 GLU A N 1
ATOM 4891 C CA . GLU A 1 618 ? 1.931 -1.549 -25.935 1.00 91.50 618 GLU A CA 1
ATOM 4892 C C . GLU A 1 618 ? 1.199 -2.897 -25.865 1.00 91.50 618 GLU A C 1
ATOM 4894 O O . GLU A 1 618 ? -0.032 -2.941 -25.905 1.00 91.50 618 GLU A O 1
ATOM 4899 N N . GLU A 1 619 ? 1.927 -3.997 -25.664 1.00 89.88 619 GLU A N 1
ATOM 4900 C CA . GLU A 1 619 ? 1.316 -5.313 -25.490 1.00 89.88 619 GLU A CA 1
ATOM 4901 C C . GLU A 1 619 ? 0.524 -5.420 -24.182 1.00 89.88 619 GLU A C 1
ATOM 4903 O O . GLU A 1 619 ? -0.600 -5.926 -24.163 1.00 89.88 619 GLU A O 1
ATOM 4908 N N . THR A 1 620 ? 1.070 -4.920 -23.075 1.00 91.75 620 THR A N 1
ATOM 4909 C CA . THR A 1 620 ? 0.342 -4.903 -21.798 1.00 91.75 620 THR A CA 1
ATOM 4910 C C . THR A 1 620 ? -0.858 -3.957 -21.837 1.00 91.75 620 THR A C 1
ATOM 4912 O O . THR A 1 620 ? -1.904 -4.284 -21.270 1.00 91.75 620 THR A O 1
ATOM 4915 N N . LEU A 1 621 ? -0.777 -2.857 -22.592 1.00 92.44 621 LEU A N 1
ATOM 4916 C CA . LEU A 1 621 ? -1.912 -1.974 -22.852 1.00 92.44 621 LEU A CA 1
ATOM 4917 C C . LEU A 1 621 ? -3.013 -2.705 -23.623 1.00 92.44 621 LEU A C 1
ATOM 4919 O O . LEU A 1 621 ? -4.186 -2.634 -23.242 1.00 92.44 621 LEU A O 1
ATOM 4923 N N . ARG A 1 622 ? -2.643 -3.459 -24.663 1.00 88.75 622 ARG A N 1
ATOM 4924 C CA . ARG A 1 622 ? -3.580 -4.289 -25.425 1.00 88.75 622 ARG A CA 1
ATOM 4925 C C . ARG A 1 622 ? -4.271 -5.316 -24.530 1.00 88.75 622 ARG A C 1
ATOM 4927 O O . ARG A 1 622 ? -5.495 -5.414 -24.558 1.00 88.75 622 ARG A O 1
ATOM 4934 N N . GLN A 1 623 ? -3.513 -6.018 -23.687 1.00 87.38 623 GLN A N 1
ATOM 4935 C CA . GLN A 1 623 ? -4.070 -6.973 -22.724 1.00 87.38 623 GLN A CA 1
ATOM 4936 C C . GLN A 1 623 ? -5.016 -6.297 -21.731 1.00 87.38 623 GLN A C 1
ATOM 4938 O O . GLN A 1 623 ? -6.094 -6.818 -21.475 1.00 87.38 623 GLN A O 1
ATOM 4943 N N . SER A 1 624 ? -4.659 -5.117 -21.214 1.00 89.12 624 SER A N 1
ATOM 4944 C CA . SER A 1 624 ? -5.547 -4.368 -20.315 1.00 89.12 624 SER A CA 1
ATOM 4945 C C . SER A 1 624 ? -6.848 -3.944 -21.003 1.00 89.12 624 SER A C 1
ATOM 4947 O O . SER A 1 624 ? -7.915 -4.026 -20.405 1.00 89.12 624 SER A O 1
ATOM 4949 N N . THR A 1 625 ? -6.781 -3.561 -22.280 1.00 88.00 625 THR A N 1
ATOM 4950 C CA . THR A 1 625 ? -7.954 -3.193 -23.083 1.00 88.00 625 THR A CA 1
ATOM 4951 C C . THR A 1 625 ? -8.883 -4.383 -23.300 1.00 88.00 625 THR A C 1
ATOM 4953 O O . THR A 1 625 ? -10.097 -4.222 -23.212 1.00 88.00 625 THR A O 1
ATOM 4956 N N . ILE A 1 626 ? -8.326 -5.570 -23.557 1.00 85.00 626 ILE A N 1
ATOM 4957 C CA . ILE A 1 626 ? -9.091 -6.820 -23.627 1.00 85.00 626 ILE A CA 1
ATOM 4958 C C . ILE A 1 626 ? -9.745 -7.093 -22.272 1.00 85.00 626 ILE A C 1
ATOM 4960 O O . ILE A 1 626 ? -10.967 -7.193 -22.210 1.00 85.00 626 ILE A O 1
ATOM 4964 N N . SER A 1 627 ? -8.973 -7.091 -21.179 1.00 83.88 627 SER A N 1
ATOM 4965 C CA . SER A 1 627 ? -9.515 -7.296 -19.832 1.00 83.88 627 SER A CA 1
ATOM 4966 C C . SER A 1 627 ? -10.682 -6.355 -19.533 1.00 83.88 627 SER A C 1
ATOM 4968 O O . SER A 1 627 ? -11.727 -6.818 -19.100 1.00 83.88 627 SER A O 1
ATOM 4970 N N . PHE A 1 628 ? -10.562 -5.053 -19.819 1.00 84.56 628 PHE A N 1
ATOM 4971 C CA . PHE A 1 628 ? -11.638 -4.086 -19.569 1.00 84.56 628 PHE A CA 1
ATOM 4972 C C . PHE A 1 628 ? -12.912 -4.329 -20.385 1.00 84.56 628 PHE A C 1
ATOM 4974 O O . PHE A 1 628 ? -13.981 -3.921 -19.947 1.00 84.56 628 PHE A O 1
ATOM 4981 N N . ARG A 1 629 ? -12.832 -4.970 -21.557 1.00 83.62 629 ARG A N 1
ATOM 4982 C CA . ARG A 1 629 ? -14.023 -5.308 -22.359 1.00 83.62 629 ARG A CA 1
ATOM 4983 C C . ARG A 1 629 ? -14.789 -6.505 -21.808 1.00 83.62 629 ARG A C 1
ATOM 4985 O O . ARG A 1 629 ? -15.985 -6.601 -22.049 1.00 83.62 629 ARG A O 1
ATOM 4992 N N . HIS A 1 630 ? -14.101 -7.400 -21.102 1.00 80.31 630 HIS A N 1
ATOM 4993 C CA . HIS A 1 630 ? -14.685 -8.614 -20.515 1.00 80.31 630 HIS A CA 1
ATOM 4994 C C . HIS A 1 630 ? -14.929 -8.501 -19.016 1.00 80.31 630 HIS A C 1
ATOM 4996 O O . HIS A 1 630 ? -15.423 -9.446 -18.403 1.00 80.31 630 HIS A O 1
ATOM 5002 N N . HIS A 1 631 ? -14.556 -7.372 -18.415 1.00 77.94 631 HIS A N 1
ATOM 5003 C CA . HIS A 1 631 ? -14.668 -7.163 -16.986 1.00 77.94 631 HIS A CA 1
ATOM 5004 C C . HIS A 1 631 ? -15.699 -6.084 -16.669 1.00 77.94 631 HIS A C 1
ATOM 5006 O O . HIS A 1 631 ? -15.431 -4.894 -16.813 1.00 77.94 631 HIS A O 1
ATOM 5012 N N . ASP A 1 632 ? -16.848 -6.505 -16.142 1.00 65.06 632 ASP A N 1
ATOM 5013 C CA . ASP A 1 632 ? -17.899 -5.575 -15.715 1.00 65.06 632 ASP A CA 1
ATOM 5014 C C . ASP A 1 632 ? -17.602 -4.935 -14.343 1.00 65.06 632 ASP A C 1
ATOM 5016 O O . ASP A 1 632 ? -18.071 -3.833 -14.056 1.00 65.06 632 ASP A O 1
ATOM 5020 N N . ASP A 1 633 ? -16.802 -5.594 -13.490 1.00 67.00 633 ASP A N 1
ATOM 5021 C CA . ASP A 1 633 ? -16.534 -5.141 -12.113 1.00 67.00 633 ASP A CA 1
ATOM 5022 C C . ASP A 1 633 ? -15.086 -4.668 -11.825 1.00 67.00 633 ASP A C 1
ATOM 5024 O O . ASP A 1 633 ? -14.113 -5.407 -11.908 1.00 67.00 633 ASP A O 1
ATOM 5028 N N . MET A 1 634 ? -14.921 -3.428 -11.372 1.00 70.00 634 MET A N 1
ATOM 5029 C CA . MET A 1 634 ? -13.639 -2.892 -10.887 1.00 70.00 634 MET A CA 1
ATOM 5030 C C . MET A 1 634 ? -13.464 -3.102 -9.373 1.00 70.00 634 MET A C 1
ATOM 5032 O O . MET A 1 634 ? -12.936 -2.237 -8.670 1.00 70.00 634 MET A O 1
ATOM 5036 N N . SER A 1 635 ? -13.927 -4.241 -8.852 1.00 69.31 635 SER A N 1
ATOM 5037 C CA . SER A 1 635 ? -13.911 -4.575 -7.422 1.00 69.31 635 SER A CA 1
ATOM 5038 C C . SER A 1 635 ? -12.508 -4.757 -6.843 1.00 69.31 635 SER A C 1
ATOM 5040 O O . SER A 1 635 ? -12.333 -4.650 -5.629 1.00 69.31 635 SER A O 1
ATOM 5042 N N . SER A 1 636 ? -11.507 -5.006 -7.690 1.00 78.25 636 SER A N 1
ATOM 5043 C CA . SER A 1 636 ? -10.142 -5.340 -7.292 1.00 78.25 636 SER A CA 1
ATOM 5044 C C . SER A 1 636 ? -9.100 -4.544 -8.069 1.00 78.25 636 SER A C 1
ATOM 5046 O O . SER A 1 636 ? -9.198 -4.349 -9.282 1.00 78.25 636 SER A O 1
ATOM 5048 N N . ALA A 1 637 ? -8.047 -4.119 -7.368 1.00 82.75 637 ALA A N 1
ATOM 5049 C CA . ALA A 1 637 ? -6.908 -3.451 -7.987 1.00 82.75 637 ALA A CA 1
ATOM 5050 C C . ALA A 1 637 ? -6.095 -4.389 -8.892 1.00 82.75 637 ALA A C 1
ATOM 5052 O O . ALA A 1 637 ? -5.386 -3.906 -9.772 1.00 82.75 637 ALA A O 1
ATOM 5053 N N . ARG A 1 638 ? -6.208 -5.713 -8.712 1.00 81.69 638 ARG A N 1
ATOM 5054 C CA . ARG A 1 638 ? -5.499 -6.710 -9.532 1.00 81.69 638 ARG A CA 1
ATOM 5055 C C . ARG A 1 638 ? -5.955 -6.650 -10.992 1.00 81.69 638 ARG A C 1
ATOM 5057 O O . ARG A 1 638 ? -5.138 -6.812 -11.892 1.00 81.69 638 ARG A O 1
ATOM 5064 N N . ASN A 1 639 ? -7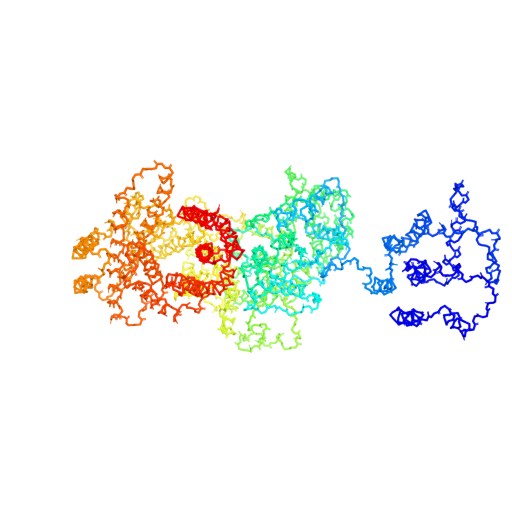.199 -6.239 -11.244 1.00 82.38 639 ASN A N 1
ATOM 5065 C CA . ASN A 1 639 ? -7.705 -5.974 -12.596 1.00 82.38 639 ASN A CA 1
ATOM 5066 C C . ASN A 1 639 ? -6.959 -4.831 -13.307 1.00 82.38 639 ASN A C 1
ATOM 5068 O O . ASN A 1 639 ? -6.916 -4.781 -14.535 1.00 82.38 639 ASN A O 1
ATOM 5072 N N . LEU A 1 640 ? -6.320 -3.930 -12.551 1.00 89.06 640 LEU A N 1
ATOM 5073 C CA . LEU A 1 640 ? -5.487 -2.848 -13.081 1.00 89.06 640 LEU A CA 1
ATOM 5074 C C . LEU A 1 640 ? -4.025 -3.254 -13.290 1.00 89.06 640 LEU A C 1
ATOM 5076 O O . LEU A 1 640 ? -3.254 -2.445 -13.809 1.00 89.06 640 LEU A O 1
ATOM 5080 N N . ARG A 1 641 ? -3.625 -4.484 -12.936 1.00 89.56 641 ARG A N 1
ATOM 5081 C CA . ARG A 1 641 ? -2.233 -4.957 -13.012 1.00 89.56 641 ARG A CA 1
ATOM 5082 C C . ARG A 1 641 ? -1.587 -4.671 -14.360 1.00 89.56 641 ARG A C 1
ATOM 5084 O O . ARG A 1 641 ? -0.500 -4.110 -14.408 1.00 89.56 641 ARG A O 1
ATOM 5091 N N . ARG A 1 642 ? -2.284 -4.963 -15.461 1.00 90.62 642 ARG A N 1
ATOM 5092 C CA . ARG A 1 642 ? -1.772 -4.708 -16.818 1.00 90.62 642 ARG A CA 1
ATOM 5093 C C . ARG A 1 642 ? -1.644 -3.234 -17.170 1.00 90.62 642 ARG A C 1
ATOM 5095 O O . ARG A 1 642 ? -0.725 -2.870 -17.900 1.00 90.62 642 ARG A O 1
ATOM 5102 N N . VAL A 1 643 ? -2.494 -2.379 -16.608 1.00 93.19 643 VAL A N 1
ATOM 5103 C CA . VAL A 1 643 ? -2.332 -0.926 -16.740 1.00 93.19 643 VAL A CA 1
ATOM 5104 C C . VAL A 1 643 ? -1.096 -0.464 -15.965 1.00 93.19 643 VAL A C 1
ATOM 5106 O O . VAL A 1 643 ? -0.340 0.364 -16.465 1.00 93.19 643 VAL A O 1
ATOM 5109 N N . PHE A 1 644 ? -0.819 -1.036 -14.788 1.00 95.00 644 PHE A N 1
ATOM 5110 C CA . PHE A 1 644 ? 0.427 -0.763 -14.066 1.00 95.00 644 PHE A CA 1
ATOM 5111 C C . PHE A 1 644 ? 1.663 -1.264 -14.810 1.00 95.00 644 PHE A C 1
ATOM 5113 O O . PHE A 1 644 ? 2.633 -0.518 -14.893 1.00 95.00 644 PHE A O 1
ATOM 5120 N N . SER A 1 645 ? 1.622 -2.460 -15.406 1.00 93.56 645 SER A N 1
ATOM 5121 C CA . SER A 1 645 ? 2.691 -2.948 -16.287 1.00 93.56 645 SER A CA 1
ATOM 5122 C C . SER A 1 645 ? 2.909 -1.995 -17.468 1.00 93.56 645 SER A C 1
ATOM 5124 O O . SER A 1 645 ? 4.046 -1.643 -17.767 1.00 93.56 645 SER A O 1
ATOM 5126 N N . THR A 1 646 ? 1.825 -1.496 -18.077 1.00 95.00 646 THR A N 1
ATOM 5127 C CA . THR A 1 646 ? 1.888 -0.504 -19.165 1.00 95.00 646 THR A CA 1
ATOM 5128 C C . THR A 1 646 ? 2.595 0.770 -18.714 1.00 95.00 646 THR A C 1
ATOM 5130 O O . THR A 1 646 ? 3.490 1.253 -19.402 1.00 95.00 646 THR A O 1
ATOM 5133 N N . LEU A 1 647 ? 2.213 1.321 -17.556 1.00 96.00 647 LEU A N 1
ATOM 5134 C CA . LEU A 1 647 ? 2.846 2.514 -16.992 1.00 96.00 647 LEU A CA 1
ATOM 5135 C C . LEU A 1 647 ? 4.319 2.257 -16.669 1.00 96.00 647 LEU A C 1
ATOM 5137 O O . LEU A 1 647 ? 5.167 3.077 -17.011 1.00 96.00 647 LEU A O 1
ATOM 5141 N N . TYR A 1 648 ? 4.624 1.111 -16.061 1.00 95.56 648 TYR A N 1
ATOM 5142 C CA . TYR A 1 648 ? 5.979 0.718 -15.696 1.00 95.56 648 TYR A CA 1
ATOM 5143 C C . TYR A 1 648 ? 6.885 0.646 -16.926 1.00 95.56 648 TYR A C 1
ATOM 5145 O O . TYR A 1 648 ? 7.827 1.425 -17.036 1.00 95.56 648 TYR A O 1
ATOM 5153 N N . TYR A 1 649 ? 6.569 -0.204 -17.905 1.00 94.31 649 TYR A N 1
ATOM 5154 C CA . TYR A 1 649 ? 7.386 -0.308 -19.115 1.00 94.31 649 TYR A CA 1
ATOM 5155 C C . TYR A 1 649 ? 7.350 0.969 -19.957 1.00 94.31 649 TYR A C 1
ATOM 5157 O O . TYR A 1 649 ? 8.369 1.363 -20.520 1.00 94.31 649 TYR A O 1
ATOM 5165 N N . GLY A 1 650 ? 6.202 1.649 -20.005 1.00 95.31 650 GLY A N 1
ATOM 5166 C CA . GLY A 1 650 ? 6.016 2.888 -20.747 1.00 95.31 650 GLY A CA 1
ATOM 5167 C C . GLY A 1 650 ? 6.963 3.982 -20.268 1.00 95.31 650 GLY A C 1
ATOM 5168 O O . GLY A 1 650 ? 7.695 4.540 -21.084 1.00 95.31 650 GLY A O 1
ATOM 5169 N N . PHE A 1 651 ? 7.023 4.246 -18.959 1.00 96.00 651 PHE A N 1
ATOM 5170 C CA . PHE A 1 651 ? 7.945 5.243 -18.412 1.00 96.00 651 PHE A CA 1
ATOM 5171 C C . PHE A 1 651 ? 9.414 4.819 -18.536 1.00 96.00 651 PHE A C 1
ATOM 5173 O O . PHE A 1 651 ? 10.257 5.664 -18.833 1.00 96.00 651 PHE A O 1
ATOM 5180 N N . LEU A 1 652 ? 9.731 3.526 -18.382 1.00 92.81 652 LEU A N 1
ATOM 5181 C CA . LEU A 1 652 ? 11.099 3.022 -18.572 1.00 92.81 652 LEU A CA 1
ATOM 5182 C C . LEU A 1 652 ? 11.568 3.063 -20.034 1.00 92.81 652 LEU A C 1
ATOM 5184 O O . LEU A 1 652 ? 12.772 3.122 -20.278 1.00 92.81 652 LEU A O 1
ATOM 5188 N N . SER A 1 653 ? 10.639 3.049 -20.996 1.00 92.75 653 SER A N 1
ATOM 5189 C CA . SER A 1 653 ? 10.943 3.135 -22.431 1.00 92.75 653 SER A CA 1
ATOM 5190 C C . SER A 1 653 ? 11.332 4.540 -22.904 1.00 92.75 653 SER A C 1
ATOM 5192 O O . SER A 1 653 ? 11.789 4.695 -24.034 1.00 92.75 653 SER A O 1
ATOM 5194 N N . LEU A 1 654 ? 11.151 5.572 -22.072 1.00 92.81 654 LEU A N 1
ATOM 5195 C CA . LEU A 1 654 ? 11.397 6.953 -22.474 1.00 92.81 654 LEU A CA 1
ATOM 5196 C C . LEU A 1 654 ? 12.906 7.249 -22.575 1.00 92.81 654 LEU A C 1
ATOM 5198 O O . LEU A 1 654 ? 13.644 6.986 -21.621 1.00 92.81 654 LEU A O 1
ATOM 5202 N N . PRO A 1 655 ? 13.379 7.851 -23.682 1.00 91.25 655 PRO A N 1
ATOM 5203 C CA . PRO A 1 655 ? 14.757 8.312 -23.807 1.00 91.25 655 PRO A CA 1
ATOM 5204 C C . PRO A 1 655 ? 14.994 9.544 -22.923 1.00 91.25 655 PRO A C 1
ATOM 5206 O O . PRO A 1 655 ? 14.314 10.568 -23.052 1.00 91.25 655 PRO A O 1
ATOM 5209 N N . ILE A 1 656 ? 15.952 9.435 -21.997 1.00 90.44 656 ILE A N 1
ATOM 5210 C CA . ILE A 1 656 ? 16.245 10.452 -20.980 1.00 90.44 656 ILE A CA 1
ATOM 5211 C C . ILE A 1 656 ? 17.745 10.757 -20.984 1.00 90.44 656 ILE A C 1
ATOM 5213 O O . ILE A 1 656 ? 18.567 9.845 -20.914 1.00 90.44 656 ILE A O 1
ATOM 5217 N N . THR A 1 657 ? 18.094 12.043 -21.029 1.00 90.00 657 THR A N 1
ATOM 5218 C CA . THR A 1 657 ? 19.484 12.513 -21.011 1.00 90.00 657 THR A CA 1
ATOM 5219 C C . THR A 1 657 ? 20.130 12.346 -19.631 1.00 90.00 657 THR A C 1
ATOM 5221 O O . THR A 1 657 ? 19.450 12.151 -18.622 1.00 90.00 657 THR A O 1
ATOM 5224 N N . LYS A 1 658 ? 21.456 12.521 -19.542 1.00 87.38 658 LYS A N 1
ATOM 5225 C CA . LYS A 1 658 ? 22.194 12.520 -18.260 1.00 87.38 658 LYS A CA 1
ATOM 5226 C C . LYS A 1 658 ? 21.749 13.628 -17.296 1.00 87.38 658 LYS A C 1
ATOM 5228 O O . LYS A 1 658 ? 21.984 13.541 -16.096 1.00 87.38 658 LYS A O 1
ATOM 5233 N N . GLU A 1 659 ? 21.086 14.659 -17.802 1.00 88.00 659 GLU A N 1
ATOM 5234 C CA . GLU A 1 659 ? 20.487 15.732 -17.010 1.00 88.00 659 GLU A CA 1
ATOM 5235 C C . GLU A 1 659 ? 19.038 15.417 -16.599 1.00 88.00 659 GLU A C 1
ATOM 5237 O O . GLU A 1 659 ? 18.360 16.286 -16.065 1.00 88.00 659 GLU A O 1
ATOM 5242 N N . GLY A 1 660 ? 18.514 14.217 -16.868 1.00 87.94 660 GLY A N 1
ATOM 5243 C CA . GLY A 1 660 ? 17.148 13.845 -16.489 1.00 87.94 660 GLY A CA 1
ATOM 5244 C C . GLY A 1 660 ? 16.065 14.526 -17.336 1.00 87.94 660 GLY A C 1
ATOM 5245 O O . GLY A 1 660 ? 14.955 14.757 -16.848 1.00 87.94 660 GLY A O 1
ATOM 5246 N N . LYS A 1 661 ? 16.374 14.898 -18.588 1.00 90.31 661 LYS A N 1
ATOM 5247 C CA . LYS A 1 661 ? 15.428 15.514 -19.539 1.00 90.31 661 LYS A CA 1
ATOM 5248 C C . LYS A 1 661 ? 14.991 14.513 -20.604 1.00 90.31 661 LYS A C 1
ATOM 5250 O O . LYS A 1 661 ? 15.793 13.693 -21.026 1.00 90.31 661 LYS A O 1
ATOM 5255 N N . LEU A 1 662 ? 13.749 14.617 -21.083 1.00 91.06 662 LEU A N 1
ATOM 5256 C CA . LEU A 1 662 ? 13.275 13.801 -22.208 1.00 91.06 662 LEU A CA 1
ATOM 5257 C C . LEU A 1 662 ? 13.963 14.230 -23.509 1.00 91.06 662 LEU A C 1
ATOM 5259 O O . LEU A 1 662 ? 13.960 15.416 -23.857 1.00 91.06 662 LEU A O 1
ATOM 5263 N N . GLU A 1 663 ? 14.520 13.267 -24.239 1.00 89.62 663 GLU A N 1
ATOM 5264 C CA . GLU A 1 663 ? 15.136 13.508 -25.542 1.00 89.62 663 GLU A CA 1
ATOM 5265 C C . GLU A 1 663 ? 14.066 13.732 -26.615 1.00 89.62 663 GLU A C 1
ATOM 5267 O O . GLU A 1 663 ? 13.156 12.927 -26.780 1.00 89.62 663 GLU A O 1
ATOM 5272 N N . LYS A 1 664 ? 14.181 14.808 -27.402 1.00 82.69 664 LYS A N 1
ATOM 5273 C CA . LYS A 1 664 ? 13.225 15.097 -28.491 1.00 82.69 664 LYS A CA 1
ATOM 5274 C C . LYS A 1 664 ? 13.446 14.243 -29.746 1.00 82.69 664 LYS A C 1
ATOM 5276 O O . LYS A 1 664 ? 12.535 14.080 -30.550 1.00 82.69 664 LYS A O 1
ATOM 5281 N N . ASN A 1 665 ? 14.655 13.708 -29.924 1.00 76.31 665 ASN A N 1
ATOM 5282 C CA . ASN A 1 665 ? 15.046 12.987 -31.140 1.00 76.31 665 ASN A CA 1
ATOM 5283 C C . ASN A 1 665 ? 14.877 11.461 -31.023 1.00 76.31 665 ASN A C 1
ATOM 5285 O O . ASN A 1 665 ? 15.014 10.761 -32.023 1.00 76.31 665 ASN A O 1
ATOM 5289 N N . GLY A 1 666 ? 14.553 10.940 -29.836 1.00 71.31 666 GLY A N 1
ATOM 5290 C CA . GLY A 1 666 ? 14.407 9.506 -29.569 1.00 71.31 666 GLY A CA 1
ATOM 5291 C C . GLY A 1 666 ? 13.004 8.967 -29.858 1.00 71.31 666 GLY A C 1
ATOM 5292 O O . GLY A 1 666 ? 12.416 8.303 -29.011 1.00 71.31 666 GLY A O 1
ATOM 5293 N N . ARG A 1 667 ? 12.427 9.287 -31.023 1.00 78.06 667 ARG A N 1
ATOM 5294 C CA . ARG A 1 667 ? 11.091 8.785 -31.385 1.00 78.06 667 ARG A CA 1
ATOM 5295 C C . ARG A 1 667 ? 11.109 7.261 -31.491 1.00 78.06 667 ARG A C 1
ATOM 5297 O O . ARG A 1 667 ? 12.000 6.707 -32.135 1.00 78.06 667 ARG A O 1
ATOM 5304 N N . LEU A 1 668 ? 10.097 6.609 -30.927 1.00 79.00 668 LEU A N 1
ATOM 5305 C CA . LEU A 1 668 ? 9.855 5.170 -31.053 1.00 79.00 668 LEU A CA 1
ATOM 5306 C C . LEU A 1 668 ? 8.504 4.971 -31.751 1.00 79.00 668 LEU A C 1
ATOM 5308 O O . LEU A 1 668 ? 7.491 5.442 -31.236 1.00 79.00 668 LEU A O 1
ATOM 5312 N N . LYS A 1 669 ? 8.480 4.316 -32.923 1.00 75.69 669 LYS A N 1
ATOM 5313 C CA . LYS A 1 669 ? 7.225 4.037 -33.643 1.00 75.69 669 LYS A CA 1
ATOM 5314 C C . LYS A 1 669 ? 6.309 3.140 -32.822 1.00 75.69 669 LYS A C 1
ATOM 5316 O O . LYS A 1 669 ? 6.769 2.184 -32.202 1.00 75.69 669 LYS A O 1
ATOM 5321 N N . SER A 1 670 ? 5.015 3.443 -32.865 1.00 73.31 670 SER A N 1
ATOM 5322 C CA . SER A 1 670 ? 3.984 2.638 -32.208 1.00 73.31 670 SER A CA 1
ATOM 5323 C C . SER A 1 670 ? 3.532 1.473 -33.093 1.00 73.31 670 SER A C 1
ATOM 5325 O O . SER A 1 670 ? 3.405 1.622 -34.310 1.00 73.31 670 SER A O 1
ATOM 5327 N N . THR A 1 671 ? 3.256 0.318 -32.488 1.00 63.31 671 THR A N 1
ATOM 5328 C CA . THR A 1 671 ? 2.842 -0.927 -33.158 1.00 63.31 671 THR A CA 1
ATOM 5329 C C . THR A 1 671 ? 1.322 -1.078 -33.287 1.00 63.31 671 THR A C 1
ATOM 5331 O O . THR A 1 671 ? 0.779 -2.147 -33.068 1.00 63.31 671 THR A O 1
ATOM 5334 N N . GLU A 1 672 ? 0.629 -0.006 -33.689 1.00 61.91 672 GLU A N 1
ATOM 5335 C CA . GLU A 1 672 ? -0.842 0.117 -33.859 1.00 61.91 672 GLU A CA 1
ATOM 5336 C C . GLU A 1 672 ? -1.644 0.528 -32.603 1.00 61.91 672 GLU A C 1
ATOM 5338 O O . GLU A 1 672 ? -2.725 1.097 -32.755 1.00 61.91 672 GLU A O 1
ATOM 5343 N N . PHE A 1 673 ? -1.135 0.336 -31.375 1.00 57.72 673 PHE A N 1
ATOM 5344 C CA . PHE A 1 673 ? -1.940 0.448 -30.136 1.00 57.72 673 PHE A CA 1
ATOM 5345 C C . PHE A 1 673 ? -1.754 1.715 -29.270 1.00 57.72 673 PHE A C 1
ATOM 5347 O O . PHE A 1 673 ? -2.293 1.786 -28.166 1.00 57.72 673 PHE A O 1
ATOM 5354 N N . GLY A 1 674 ? -1.116 2.776 -29.773 1.00 74.88 674 GLY A N 1
ATOM 5355 C CA . GLY A 1 674 ? -1.542 4.131 -29.385 1.00 74.88 674 GLY A CA 1
ATOM 5356 C C . GLY A 1 674 ? -0.853 4.804 -28.195 1.00 74.88 674 GLY A C 1
ATOM 5357 O O . GLY A 1 674 ? -1.436 5.723 -27.618 1.00 74.88 674 GLY A O 1
ATOM 5358 N N . ILE A 1 675 ? 0.391 4.441 -27.866 1.00 90.44 675 ILE A N 1
ATOM 5359 C CA . ILE A 1 675 ? 1.252 5.369 -27.116 1.00 90.44 675 ILE A CA 1
ATOM 5360 C C . ILE A 1 675 ? 1.915 6.326 -28.141 1.00 90.44 675 ILE A C 1
ATOM 5362 O O . ILE A 1 675 ? 2.408 5.849 -29.167 1.00 90.44 675 ILE A O 1
ATOM 5366 N N . PRO A 1 676 ? 1.953 7.657 -27.920 1.00 93.00 676 PRO A N 1
ATOM 5367 C CA . PRO A 1 676 ? 2.576 8.607 -28.855 1.00 93.00 676 PRO A CA 1
ATOM 5368 C C . PRO A 1 676 ? 4.067 8.348 -29.114 1.00 93.00 676 PRO A C 1
ATOM 5370 O O . PRO A 1 676 ? 4.782 7.894 -28.220 1.00 93.00 676 PRO A O 1
ATOM 5373 N N . GLU A 1 677 ? 4.549 8.642 -30.325 1.00 90.44 677 GLU A N 1
ATOM 5374 C CA . GLU A 1 677 ? 5.954 8.410 -30.714 1.00 90.44 677 GLU A CA 1
ATOM 5375 C C . GLU A 1 677 ? 6.921 9.455 -30.144 1.00 90.44 677 GLU A C 1
ATOM 5377 O O . GLU A 1 677 ? 8.082 9.143 -29.874 1.00 90.44 677 GLU A O 1
ATOM 5382 N N . ASP A 1 678 ? 6.461 10.702 -29.994 1.00 91.62 678 ASP A N 1
ATOM 5383 C CA . ASP A 1 678 ? 7.245 11.797 -29.421 1.00 91.62 678 ASP A CA 1
ATOM 5384 C C . ASP A 1 678 ? 7.394 11.591 -27.903 1.00 91.62 678 ASP A C 1
ATOM 5386 O O . ASP A 1 678 ? 6.376 11.493 -27.215 1.00 91.62 678 ASP A O 1
ATOM 5390 N N . PRO A 1 679 ? 8.618 11.513 -27.339 1.00 92.44 679 PRO A N 1
ATOM 5391 C CA . PRO A 1 679 ? 8.789 11.143 -25.933 1.00 92.44 679 PRO A CA 1
ATOM 5392 C C . PRO A 1 679 ? 8.084 12.067 -24.928 1.00 92.44 679 PRO A C 1
ATOM 5394 O O . PRO A 1 679 ? 7.470 11.555 -23.989 1.00 92.44 679 PRO A O 1
ATOM 5397 N N . PRO A 1 680 ? 8.099 13.403 -25.091 1.00 92.00 680 PRO A N 1
ATOM 5398 C CA . PRO A 1 680 ? 7.275 14.269 -24.258 1.00 92.00 680 PRO A CA 1
ATOM 5399 C C . PRO A 1 680 ? 5.761 14.041 -24.374 1.00 92.00 680 PRO A C 1
ATOM 5401 O O . PRO A 1 680 ? 5.083 14.037 -23.348 1.00 92.00 680 PRO A O 1
ATOM 5404 N N . GLU A 1 681 ? 5.219 13.830 -25.576 1.00 92.19 681 GLU A N 1
ATOM 5405 C CA . GLU A 1 681 ? 3.799 13.476 -25.740 1.00 92.19 681 GLU A CA 1
ATOM 5406 C C . GLU A 1 681 ? 3.474 12.100 -25.148 1.00 92.19 681 GLU A C 1
ATOM 5408 O O . GLU A 1 681 ? 2.416 11.922 -24.542 1.00 92.19 681 GLU A O 1
ATOM 5413 N N . ALA A 1 682 ? 4.391 11.138 -25.273 1.00 93.56 682 ALA A N 1
ATOM 5414 C CA . ALA A 1 682 ? 4.268 9.809 -24.692 1.00 93.56 682 ALA A CA 1
ATOM 5415 C C . ALA A 1 682 ? 4.191 9.882 -23.166 1.00 93.56 682 ALA A C 1
ATOM 5417 O O . ALA A 1 682 ? 3.305 9.279 -22.563 1.00 93.56 682 ALA A O 1
ATOM 5418 N N . TRP A 1 683 ? 5.079 10.665 -22.545 1.00 94.62 683 TRP A N 1
ATOM 5419 C CA . TRP A 1 683 ? 5.053 10.909 -21.106 1.00 94.62 683 TRP A CA 1
ATOM 5420 C C . TRP A 1 683 ? 3.736 11.564 -20.670 1.00 94.62 683 TRP A C 1
ATOM 5422 O O . TRP A 1 683 ? 3.085 11.077 -19.743 1.00 94.62 683 TRP A O 1
ATOM 5432 N N . ASP A 1 684 ? 3.302 12.613 -21.378 1.00 92.31 684 ASP A N 1
ATOM 5433 C CA . ASP A 1 684 ? 2.031 13.296 -21.121 1.00 92.31 684 ASP A CA 1
ATOM 5434 C C . ASP A 1 684 ? 0.845 12.327 -21.211 1.00 92.31 684 ASP A C 1
ATOM 5436 O O . ASP A 1 684 ? -0.048 12.364 -20.366 1.00 92.31 684 ASP A O 1
ATOM 5440 N N . TRP A 1 685 ? 0.827 11.449 -22.214 1.00 93.75 685 TRP A N 1
ATOM 5441 C CA . TRP A 1 685 ? -0.230 10.461 -22.408 1.00 93.75 685 TRP A CA 1
ATOM 5442 C C . TRP A 1 685 ? -0.230 9.400 -21.296 1.00 93.75 685 TRP A C 1
ATOM 5444 O O . TRP A 1 685 ? -1.272 9.154 -20.685 1.00 93.75 685 TRP A O 1
ATOM 5454 N N . LEU A 1 686 ? 0.932 8.836 -20.950 1.00 94.12 686 LEU A N 1
ATOM 5455 C CA . LEU A 1 686 ? 1.065 7.870 -19.852 1.00 94.12 686 LEU A CA 1
ATOM 5456 C C . LEU A 1 686 ? 0.591 8.477 -18.520 1.00 94.12 686 LEU A C 1
ATOM 5458 O O . LEU A 1 686 ? -0.194 7.871 -17.787 1.00 94.12 686 LEU A O 1
ATOM 5462 N N . TYR A 1 687 ? 1.010 9.706 -18.217 1.00 93.00 687 TYR A N 1
ATOM 5463 C CA . TYR A 1 687 ? 0.658 10.358 -16.960 1.00 93.00 687 TYR A CA 1
ATOM 5464 C C . TYR A 1 687 ? -0.796 10.861 -16.934 1.00 93.00 687 TYR A C 1
ATOM 5466 O O . TYR A 1 687 ? -1.555 10.552 -16.011 1.00 93.00 687 TYR A O 1
ATOM 5474 N N . MET A 1 688 ? -1.221 11.637 -17.935 1.00 89.62 688 MET A N 1
ATOM 5475 C CA . MET A 1 688 ? -2.524 12.316 -17.920 1.00 89.62 688 MET A CA 1
ATOM 5476 C C . MET A 1 688 ? -3.681 11.419 -18.345 1.00 89.62 688 MET A C 1
ATOM 5478 O O . MET A 1 688 ? -4.789 11.569 -17.826 1.00 89.62 688 MET A O 1
ATOM 5482 N N . PHE A 1 689 ? -3.464 10.512 -19.295 1.00 87.56 689 PHE A N 1
ATOM 5483 C CA . PHE A 1 689 ? -4.523 9.628 -19.760 1.00 87.56 689 PHE A CA 1
ATOM 5484 C C . PHE A 1 689 ? -4.560 8.351 -18.921 1.00 87.56 689 PHE A C 1
ATOM 5486 O O . PHE A 1 689 ? -5.518 8.158 -18.172 1.00 87.56 689 PHE A O 1
ATOM 5493 N N . LEU A 1 690 ? -3.517 7.519 -18.955 1.00 87.06 690 LEU A N 1
ATOM 5494 C CA . LEU A 1 690 ? -3.566 6.235 -18.248 1.00 87.06 690 LEU A CA 1
ATOM 5495 C C . LEU A 1 690 ? -3.651 6.418 -16.732 1.00 87.06 690 LEU A C 1
ATOM 5497 O O . LEU A 1 690 ? -4.617 5.987 -16.104 1.00 87.06 690 LEU A O 1
ATOM 5501 N N . TYR A 1 691 ? -2.686 7.101 -16.120 1.00 88.06 691 TYR A N 1
ATOM 5502 C CA . TYR A 1 691 ? -2.704 7.225 -14.667 1.00 88.06 691 TYR A CA 1
ATOM 5503 C C . TYR A 1 691 ? -3.842 8.134 -14.180 1.00 88.06 691 TYR A C 1
ATOM 5505 O O . TYR A 1 691 ? -4.697 7.703 -13.409 1.00 88.06 691 TYR A O 1
ATOM 5513 N N . ARG A 1 692 ? -3.913 9.388 -14.634 1.00 85.38 692 ARG A N 1
ATOM 5514 C CA . ARG A 1 692 ? -4.886 10.351 -14.085 1.00 85.38 692 ARG A CA 1
ATOM 5515 C C . ARG A 1 692 ? -6.333 10.077 -14.486 1.00 85.38 692 ARG A C 1
ATOM 5517 O O . ARG A 1 692 ? -7.219 10.345 -13.676 1.00 85.38 692 ARG A O 1
ATOM 5524 N N . ARG A 1 693 ? -6.592 9.596 -15.705 1.00 82.31 693 ARG A N 1
ATOM 5525 C CA . ARG A 1 693 ? -7.961 9.444 -16.221 1.00 82.31 693 ARG A CA 1
ATOM 5526 C C . ARG A 1 693 ? -8.505 8.023 -16.125 1.00 82.31 693 ARG A C 1
ATOM 5528 O O . ARG A 1 693 ? -9.713 7.906 -15.996 1.00 82.31 693 ARG A O 1
ATOM 5535 N N . ILE A 1 694 ? -7.672 6.980 -16.148 1.00 83.44 694 ILE A N 1
ATOM 5536 C CA . ILE A 1 694 ? -8.149 5.593 -15.974 1.00 83.44 694 ILE A CA 1
ATOM 5537 C C . ILE A 1 694 ? -8.021 5.158 -14.513 1.00 83.44 694 ILE A C 1
ATOM 5539 O O . ILE A 1 694 ? -8.967 4.631 -13.930 1.00 83.44 694 ILE A O 1
ATOM 5543 N N . ILE A 1 695 ? -6.871 5.414 -13.887 1.00 84.00 695 ILE A N 1
ATOM 5544 C CA . ILE A 1 695 ? -6.593 4.908 -12.537 1.00 84.00 695 ILE A CA 1
ATOM 5545 C C . ILE A 1 695 ? -7.063 5.884 -11.446 1.00 84.00 695 ILE A C 1
ATOM 5547 O O . ILE A 1 695 ? -7.714 5.484 -10.486 1.00 84.00 695 ILE A O 1
ATOM 5551 N N . GLU A 1 696 ? -6.776 7.176 -11.581 1.00 83.69 696 GLU A N 1
ATOM 5552 C CA . GLU A 1 696 ? -7.013 8.193 -10.544 1.00 83.69 696 GLU A CA 1
ATOM 5553 C C . GLU A 1 696 ? -8.151 9.170 -10.878 1.00 83.69 696 GLU A C 1
ATOM 5555 O O . GLU A 1 696 ? -8.166 10.316 -10.413 1.00 83.69 696 GLU A O 1
ATOM 5560 N N . GLN A 1 697 ? -9.136 8.718 -11.656 1.00 78.50 697 GLN A N 1
ATOM 5561 C CA . GLN A 1 697 ? -10.230 9.575 -12.104 1.00 78.50 697 GLN A CA 1
ATOM 5562 C C . GLN A 1 697 ? -11.116 10.047 -10.933 1.00 78.50 697 GLN A C 1
ATOM 5564 O O . GLN A 1 697 ? -11.578 9.235 -10.120 1.00 78.50 697 GLN A O 1
ATOM 5569 N N . PRO A 1 698 ? -11.442 11.349 -10.845 1.00 63.09 698 PRO A N 1
ATOM 5570 C CA . PRO A 1 698 ? -12.548 11.821 -10.019 1.00 63.09 698 PRO A CA 1
ATOM 5571 C C . PRO A 1 698 ? -13.880 11.219 -10.506 1.00 63.09 698 PRO A C 1
ATOM 5573 O O . PRO A 1 698 ? -14.060 11.039 -11.708 1.00 63.09 698 PRO A O 1
ATOM 5576 N N . PRO A 1 699 ? -14.838 10.925 -9.613 1.00 57.72 699 PRO A N 1
ATOM 5577 C CA . PRO A 1 699 ? -14.865 11.246 -8.183 1.00 57.72 699 PRO A CA 1
ATOM 5578 C C . PRO A 1 699 ? -14.241 10.166 -7.284 1.00 57.72 699 PRO A C 1
ATOM 5580 O O . PRO A 1 699 ? -14.331 10.235 -6.054 1.00 57.72 699 PRO A O 1
ATOM 5583 N N . ALA A 1 700 ? -13.680 9.117 -7.882 1.00 58.03 700 ALA A N 1
ATOM 5584 C CA . ALA A 1 700 ? -13.366 7.888 -7.180 1.00 58.03 700 ALA A CA 1
ATOM 5585 C C . ALA A 1 700 ? -11.905 7.789 -6.730 1.00 58.03 700 ALA A C 1
ATOM 5587 O O . ALA A 1 700 ? -11.691 7.180 -5.694 1.00 58.03 700 ALA A O 1
ATOM 5588 N N . TRP A 1 701 ? -10.930 8.429 -7.397 1.00 74.88 701 TRP A N 1
ATOM 5589 C CA . TRP A 1 701 ? -9.491 8.334 -7.055 1.00 74.88 701 TRP A CA 1
ATOM 5590 C C . TRP A 1 701 ? -9.110 6.899 -6.655 1.00 74.88 701 TRP A C 1
ATOM 5592 O O . TRP A 1 701 ? -8.897 6.616 -5.467 1.00 74.88 701 TRP A O 1
ATOM 5602 N N . ASN A 1 702 ? -9.179 5.979 -7.624 1.00 78.62 702 ASN A N 1
ATOM 5603 C CA . ASN A 1 702 ? -9.463 4.573 -7.341 1.00 78.62 702 ASN A CA 1
ATOM 5604 C C . ASN A 1 702 ? -8.448 3.928 -6.395 1.00 78.62 702 ASN A C 1
ATOM 5606 O O . ASN A 1 702 ? -8.860 3.237 -5.462 1.00 78.62 702 ASN A O 1
ATOM 5610 N N . LEU A 1 703 ? -7.149 4.213 -6.532 1.00 85.06 703 LEU A N 1
ATOM 5611 C CA . LEU A 1 703 ? -6.146 3.598 -5.655 1.00 85.06 703 LEU A CA 1
ATOM 5612 C C . LEU A 1 703 ? -6.356 4.015 -4.215 1.00 85.06 703 LEU A C 1
ATOM 5614 O O . LEU A 1 703 ? -6.427 3.168 -3.331 1.00 85.06 703 LEU A O 1
ATOM 5618 N N . SER A 1 704 ? -6.542 5.310 -3.979 1.00 82.38 704 SER A N 1
ATOM 5619 C CA . SER A 1 704 ? -6.742 5.815 -2.628 1.00 82.38 704 SER A CA 1
ATOM 5620 C C . SER A 1 704 ? -8.112 5.425 -2.049 1.00 82.38 704 SER A C 1
ATOM 5622 O O . SER A 1 704 ? -8.174 5.094 -0.864 1.00 82.38 704 SER A O 1
ATOM 5624 N N . ARG A 1 705 ? -9.229 5.494 -2.796 1.00 75.81 705 ARG A N 1
ATOM 5625 C CA . ARG A 1 705 ? -10.578 5.294 -2.203 1.00 75.81 705 ARG A CA 1
ATOM 5626 C C . ARG A 1 705 ? -11.199 3.923 -2.396 1.00 75.81 705 ARG A C 1
ATOM 5628 O O . ARG A 1 705 ? -11.902 3.486 -1.488 1.00 75.81 705 ARG A O 1
ATOM 5635 N N . PHE A 1 706 ? -11.013 3.281 -3.544 1.00 76.12 706 PHE A N 1
ATOM 5636 C CA . PHE A 1 706 ? -11.528 1.927 -3.723 1.00 76.12 706 PHE A CA 1
ATOM 5637 C C . PHE A 1 706 ? -10.645 0.933 -2.982 1.00 76.12 706 PHE A C 1
ATOM 5639 O O . PHE A 1 706 ? -11.164 0.132 -2.211 1.00 76.12 706 PHE A O 1
ATOM 5646 N N . PHE A 1 707 ? -9.327 1.053 -3.155 1.00 78.69 707 PHE A N 1
ATOM 5647 C CA . PHE A 1 707 ? -8.398 -0.002 -2.751 1.00 78.69 707 PHE A CA 1
ATOM 5648 C C . PHE A 1 707 ? -7.528 0.343 -1.531 1.00 78.69 707 PHE A C 1
ATOM 5650 O O . PHE A 1 707 ? -6.950 -0.546 -0.924 1.00 78.69 707 PHE A O 1
ATOM 5657 N N . GLY A 1 708 ? -7.417 1.620 -1.142 1.00 78.88 708 GLY A N 1
ATOM 5658 C CA . GLY A 1 708 ? -6.530 2.033 -0.043 1.00 78.88 708 GLY A CA 1
ATOM 5659 C C . GLY A 1 708 ? -5.029 1.889 -0.350 1.00 78.88 708 GLY A C 1
ATOM 5660 O O . GLY A 1 708 ? -4.210 1.870 0.567 1.00 78.88 708 GLY A O 1
ATOM 5661 N N . LEU A 1 709 ? -4.651 1.815 -1.628 1.00 86.25 709 LEU A N 1
ATOM 5662 C CA . LEU A 1 709 ? -3.295 1.543 -2.113 1.00 86.25 709 LEU A CA 1
ATOM 5663 C C . LEU A 1 709 ? -2.466 2.827 -2.284 1.00 86.25 709 LEU A C 1
ATOM 5665 O O . LEU A 1 709 ? -1.931 3.116 -3.355 1.00 86.25 709 LEU A O 1
ATOM 5669 N N . ASP A 1 710 ? -2.352 3.613 -1.212 1.00 88.62 710 ASP A N 1
ATOM 5670 C CA . ASP A 1 710 ? -1.621 4.887 -1.231 1.00 88.62 710 ASP A CA 1
ATOM 5671 C C . ASP A 1 710 ? -0.102 4.687 -1.506 1.00 88.62 710 ASP A C 1
ATOM 5673 O O . ASP A 1 710 ? 0.499 5.506 -2.197 1.00 88.62 710 ASP A O 1
ATOM 5677 N N . LEU A 1 711 ? 0.505 3.565 -1.083 1.00 89.00 711 LEU A N 1
ATOM 5678 C CA . LEU A 1 711 ? 1.905 3.212 -1.410 1.00 89.00 711 LEU A CA 1
ATOM 5679 C C . LEU A 1 711 ? 2.118 2.900 -2.899 1.00 89.00 711 LEU A C 1
ATOM 5681 O O . LEU A 1 711 ? 3.129 3.278 -3.481 1.00 89.00 711 LEU A O 1
ATOM 5685 N N . LEU A 1 712 ? 1.163 2.214 -3.531 1.00 91.69 712 LEU A N 1
ATOM 5686 C CA . LEU A 1 712 ? 1.222 1.944 -4.968 1.00 91.69 712 LEU A CA 1
ATOM 5687 C C . LEU A 1 712 ? 1.126 3.249 -5.758 1.00 91.69 712 LEU A C 1
ATOM 5689 O O . LEU A 1 712 ? 1.859 3.454 -6.720 1.00 91.69 712 LEU A O 1
ATOM 5693 N N . LYS A 1 713 ? 0.248 4.152 -5.314 1.00 93.38 713 LYS A N 1
ATOM 5694 C CA . LYS A 1 713 ? 0.112 5.483 -5.896 1.00 93.38 713 LYS A CA 1
ATOM 5695 C C . LYS A 1 713 ? 1.402 6.299 -5.783 1.00 93.38 713 LYS A C 1
ATOM 5697 O O . LYS A 1 713 ? 1.756 6.969 -6.748 1.00 93.38 713 LYS A O 1
ATOM 5702 N N . GLU A 1 714 ? 2.100 6.229 -4.647 1.00 93.06 714 GLU A N 1
ATOM 5703 C CA . GLU A 1 714 ? 3.445 6.804 -4.485 1.00 93.06 714 GLU A CA 1
ATOM 5704 C C . GLU A 1 714 ? 4.401 6.238 -5.540 1.00 93.06 714 GLU A C 1
ATOM 5706 O O . GLU A 1 714 ? 4.941 7.007 -6.326 1.00 93.06 714 GLU A O 1
ATOM 5711 N N . GLY A 1 715 ? 4.503 4.909 -5.656 1.00 93.81 715 GLY A N 1
ATOM 5712 C CA . GLY A 1 715 ? 5.386 4.264 -6.635 1.00 93.81 715 GLY A CA 1
ATOM 5713 C C . GLY A 1 715 ? 5.077 4.630 -8.093 1.00 93.81 715 GLY A C 1
ATOM 5714 O O . GLY A 1 715 ? 5.996 4.840 -8.877 1.00 93.81 715 GLY A O 1
ATOM 5715 N N . VAL A 1 716 ? 3.796 4.768 -8.465 1.00 95.19 716 VAL A N 1
ATOM 5716 C CA . VAL A 1 716 ? 3.390 5.211 -9.816 1.00 95.19 716 VAL A CA 1
ATOM 5717 C C . VAL A 1 716 ? 3.742 6.684 -10.066 1.00 95.19 716 VAL A C 1
ATOM 5719 O O . VAL A 1 716 ? 4.151 7.044 -11.169 1.00 95.19 716 VAL A O 1
ATOM 5722 N N . LEU A 1 717 ? 3.596 7.551 -9.060 1.00 94.62 717 LEU A N 1
ATOM 5723 C CA . LEU A 1 717 ? 4.031 8.947 -9.152 1.00 94.62 717 LEU A CA 1
ATOM 5724 C C . LEU A 1 717 ? 5.560 9.029 -9.281 1.00 94.62 717 LEU A C 1
ATOM 5726 O O . LEU A 1 717 ? 6.070 9.755 -10.132 1.00 94.62 717 LEU A O 1
ATOM 5730 N N . GLU A 1 718 ? 6.289 8.263 -8.475 1.00 94.62 718 GLU A N 1
ATOM 5731 C CA . GLU A 1 718 ? 7.747 8.272 -8.472 1.00 94.62 718 GLU A CA 1
ATOM 5732 C C . GLU A 1 718 ? 8.332 7.746 -9.779 1.00 94.62 718 GLU A C 1
ATOM 5734 O O . GLU A 1 718 ? 9.181 8.429 -10.346 1.00 94.62 718 GLU A O 1
ATOM 5739 N N . ILE A 1 719 ? 7.832 6.633 -10.329 1.00 95.50 719 ILE A N 1
ATOM 5740 C CA . ILE A 1 719 ? 8.302 6.136 -11.632 1.00 95.50 719 ILE A CA 1
ATOM 5741 C C . ILE A 1 719 ? 7.967 7.099 -12.778 1.00 95.50 719 ILE A C 1
ATOM 5743 O O . ILE A 1 719 ? 8.739 7.207 -13.725 1.00 95.50 719 ILE A O 1
ATOM 5747 N N . ALA A 1 720 ? 6.862 7.848 -12.691 1.00 95.19 720 ALA A N 1
ATOM 5748 C CA . ALA A 1 720 ? 6.553 8.884 -13.675 1.00 95.19 720 ALA A CA 1
ATOM 5749 C C . ALA A 1 720 ? 7.562 10.044 -13.618 1.00 95.19 720 ALA A C 1
ATOM 5751 O O . ALA A 1 720 ? 7.866 10.649 -14.647 1.00 95.19 720 ALA A O 1
ATOM 5752 N N . ASN A 1 721 ? 8.086 10.366 -12.431 1.00 95.06 721 ASN A N 1
ATOM 5753 C CA . ASN A 1 721 ? 9.038 11.459 -12.249 1.00 95.06 721 ASN A CA 1
ATOM 5754 C C . ASN A 1 721 ? 10.504 11.036 -12.443 1.00 95.06 721 ASN A C 1
ATOM 5756 O O . ASN A 1 721 ? 11.292 11.800 -12.995 1.00 95.06 721 ASN A O 1
ATOM 5760 N N . ARG A 1 722 ? 10.888 9.850 -11.966 1.00 94.94 722 ARG A N 1
ATOM 5761 C CA . ARG A 1 722 ? 12.272 9.353 -11.904 1.00 94.94 722 ARG A CA 1
ATOM 5762 C C . ARG A 1 722 ? 12.353 7.893 -12.377 1.00 94.94 722 ARG A C 1
ATOM 5764 O O . ARG A 1 722 ? 12.793 7.026 -11.627 1.00 94.94 722 ARG A O 1
ATOM 5771 N N . PRO A 1 723 ? 11.952 7.586 -13.624 1.00 94.31 723 PRO A N 1
ATOM 5772 C CA . PRO A 1 723 ? 11.922 6.205 -14.114 1.00 94.31 723 PRO A CA 1
ATOM 5773 C C . PRO A 1 723 ? 13.290 5.512 -14.071 1.00 94.31 723 PRO A C 1
ATOM 5775 O O . PRO A 1 723 ? 13.357 4.299 -13.899 1.00 94.31 723 PRO A O 1
ATOM 5778 N N . TRP A 1 724 ? 14.384 6.273 -14.158 1.00 91.62 724 TRP A N 1
ATOM 5779 C CA . TRP A 1 724 ? 15.743 5.735 -14.087 1.00 91.62 724 TRP A CA 1
ATOM 5780 C C . TRP A 1 724 ? 16.112 5.092 -12.750 1.00 91.62 724 TRP A C 1
ATOM 5782 O O . TRP A 1 724 ? 17.073 4.333 -12.705 1.00 91.62 724 TRP A O 1
ATOM 5792 N N . GLU A 1 725 ? 15.371 5.346 -11.668 1.00 91.75 725 GLU A N 1
ATOM 5793 C CA . GLU A 1 725 ? 15.614 4.671 -10.385 1.00 91.75 725 GLU A CA 1
ATOM 5794 C C . GLU A 1 725 ? 15.276 3.172 -10.453 1.00 91.75 725 GLU A C 1
ATOM 5796 O O . GLU A 1 725 ? 15.803 2.387 -9.672 1.00 91.75 725 GLU A O 1
ATOM 5801 N N . ALA A 1 726 ? 14.446 2.753 -11.416 1.00 89.31 726 ALA A N 1
ATOM 5802 C CA . ALA A 1 726 ? 14.209 1.342 -11.717 1.00 89.31 726 ALA A CA 1
ATOM 5803 C C . ALA A 1 726 ? 15.113 0.796 -12.836 1.00 89.31 726 ALA A C 1
ATOM 5805 O O . ALA A 1 726 ? 14.962 -0.365 -13.223 1.00 89.31 726 ALA A O 1
ATOM 5806 N N . TRP A 1 727 ? 16.042 1.598 -13.368 1.00 86.56 727 TRP A N 1
ATOM 5807 C CA . TRP A 1 727 ? 17.054 1.077 -14.281 1.00 86.56 727 TRP A CA 1
ATOM 5808 C C . TRP A 1 727 ? 18.103 0.261 -13.521 1.00 86.56 727 TRP A C 1
ATOM 5810 O O . TRP A 1 727 ? 18.397 0.559 -12.361 1.00 86.56 727 TRP A O 1
ATOM 5820 N N . PRO A 1 728 ? 18.709 -0.743 -14.178 1.00 80.88 728 PRO A N 1
ATOM 5821 C CA . PRO A 1 728 ? 19.845 -1.467 -13.618 1.00 80.88 728 PRO A CA 1
ATOM 5822 C C . PRO A 1 728 ? 20.971 -0.506 -13.222 1.00 80.88 728 PRO A C 1
ATOM 5824 O O . PRO A 1 728 ? 21.190 0.504 -13.894 1.00 80.88 728 PRO A O 1
ATOM 5827 N N . ALA A 1 729 ? 21.695 -0.817 -12.145 1.00 79.38 729 ALA A N 1
ATOM 5828 C CA . ALA A 1 729 ? 22.688 0.089 -11.554 1.00 79.38 729 ALA A CA 1
ATOM 5829 C C . ALA A 1 729 ? 23.851 0.431 -12.507 1.00 79.38 729 ALA A C 1
ATOM 5831 O O . ALA A 1 729 ? 24.518 1.450 -12.348 1.00 79.38 729 ALA A O 1
ATOM 5832 N N . SER A 1 730 ? 24.089 -0.417 -13.503 1.00 73.56 730 SER A N 1
ATOM 5833 C CA . SER A 1 730 ? 25.085 -0.238 -14.562 1.00 73.56 730 SER A CA 1
ATOM 5834 C C . SER A 1 730 ? 24.643 0.698 -15.694 1.00 73.56 730 SER A C 1
ATOM 5836 O O . SER A 1 730 ? 25.487 1.113 -16.492 1.00 73.56 730 SER A O 1
ATOM 5838 N N . VAL A 1 731 ? 23.357 1.062 -15.788 1.00 79.50 731 VAL A N 1
ATOM 5839 C CA . VAL A 1 731 ? 22.910 2.132 -16.691 1.00 79.50 731 VAL A CA 1
ATOM 5840 C C . VAL A 1 731 ? 23.359 3.465 -16.113 1.00 79.50 731 VAL A C 1
ATOM 5842 O O . VAL A 1 731 ? 23.132 3.745 -14.938 1.00 79.50 731 VAL A O 1
ATOM 5845 N N . ALA A 1 732 ? 23.943 4.326 -16.948 1.00 79.06 732 ALA A N 1
ATOM 5846 C CA . ALA A 1 732 ? 24.244 5.696 -16.554 1.00 79.06 732 ALA A CA 1
ATOM 5847 C C . ALA A 1 732 ? 22.953 6.419 -16.137 1.00 79.06 732 ALA A C 1
ATOM 5849 O O . ALA A 1 732 ? 22.139 6.803 -16.977 1.00 79.06 732 ALA A O 1
ATOM 5850 N N . GLN A 1 733 ? 22.778 6.599 -14.832 1.00 86.44 733 GLN A N 1
ATOM 5851 C CA . GLN A 1 733 ? 21.661 7.351 -14.286 1.00 86.44 733 GLN A CA 1
ATOM 5852 C C . GLN A 1 733 ? 21.934 8.854 -14.407 1.00 86.44 733 GLN A C 1
ATOM 5854 O O . GLN A 1 733 ? 23.096 9.286 -14.374 1.00 86.44 733 GLN A O 1
ATOM 5859 N N . PRO A 1 734 ? 20.880 9.676 -14.522 1.00 88.19 734 PRO A N 1
ATOM 5860 C CA . PRO A 1 734 ? 21.015 11.106 -14.339 1.00 88.19 734 PRO A CA 1
ATOM 5861 C C . PRO A 1 734 ? 21.712 11.429 -13.015 1.00 88.19 734 PRO A C 1
ATOM 5863 O O . PRO A 1 734 ? 21.460 10.778 -12.002 1.00 88.19 734 PRO A O 1
ATOM 5866 N N . SER A 1 735 ? 22.566 12.453 -12.999 1.00 88.12 735 SER A N 1
ATOM 5867 C CA . SER A 1 735 ? 23.303 12.851 -11.793 1.00 88.12 735 SER A CA 1
ATOM 5868 C C . SER A 1 735 ? 23.154 14.340 -11.458 1.00 88.12 735 SER A C 1
ATOM 5870 O O . SER A 1 735 ? 22.679 15.155 -12.253 1.00 88.12 735 SER A O 1
ATOM 5872 N N . GLY A 1 736 ? 23.519 14.702 -10.225 1.00 88.94 736 GLY A N 1
ATOM 5873 C CA . GLY A 1 736 ? 23.472 16.079 -9.732 1.00 88.94 736 GLY A CA 1
ATOM 5874 C C . GLY A 1 736 ? 22.057 16.608 -9.461 1.00 88.94 736 GLY A C 1
ATOM 5875 O O . GLY A 1 736 ? 21.114 15.857 -9.217 1.00 88.94 736 GLY A O 1
ATOM 5876 N N . LYS A 1 737 ? 21.904 17.939 -9.485 1.00 85.12 737 LYS A N 1
ATOM 5877 C CA . LYS A 1 737 ? 20.634 18.616 -9.154 1.00 85.12 737 LYS A CA 1
ATOM 5878 C C . LYS A 1 737 ? 19.493 18.254 -10.109 1.00 85.12 737 LYS A C 1
ATOM 5880 O O . LYS A 1 737 ? 18.346 18.179 -9.684 1.00 85.12 737 LYS A O 1
ATOM 5885 N N . ALA A 1 738 ? 19.806 18.021 -11.382 1.00 78.50 738 ALA A N 1
ATOM 5886 C CA . ALA A 1 738 ? 18.801 17.736 -12.400 1.00 78.50 738 ALA A CA 1
ATOM 5887 C C . ALA A 1 738 ? 18.186 16.332 -12.238 1.00 78.50 738 ALA A C 1
ATOM 5889 O O . ALA A 1 738 ? 17.001 16.144 -12.506 1.00 78.50 738 ALA A O 1
ATOM 5890 N N . ALA A 1 739 ? 18.952 15.374 -11.707 1.00 84.81 739 ALA A N 1
ATOM 5891 C CA . ALA A 1 739 ? 18.437 14.066 -11.308 1.00 84.81 739 ALA A CA 1
ATOM 5892 C C . ALA A 1 739 ? 17.481 14.163 -10.111 1.00 84.81 739 ALA A C 1
ATOM 5894 O O . ALA A 1 739 ? 16.410 13.564 -10.121 1.00 84.81 739 ALA A O 1
ATOM 5895 N N . LEU A 1 740 ? 17.827 14.971 -9.103 1.00 85.44 740 LEU A N 1
ATOM 5896 C CA . LEU A 1 740 ? 16.968 15.188 -7.933 1.00 85.44 740 LEU A CA 1
ATOM 5897 C C . LEU A 1 740 ? 15.639 15.865 -8.301 1.00 85.44 740 LEU A C 1
ATOM 5899 O O . LEU A 1 740 ? 14.608 15.548 -7.713 1.00 85.44 740 LEU A O 1
ATOM 5903 N N . ALA A 1 741 ? 15.650 16.767 -9.287 1.00 86.06 741 ALA A N 1
ATOM 5904 C CA . ALA A 1 741 ? 14.448 17.450 -9.762 1.00 86.06 741 ALA A CA 1
ATOM 5905 C C . ALA A 1 741 ? 13.457 16.511 -10.482 1.00 86.06 741 ALA A C 1
ATOM 5907 O O . ALA A 1 741 ? 12.248 16.758 -10.471 1.00 86.06 741 ALA A O 1
ATOM 5908 N N . GLY A 1 742 ? 13.951 15.428 -11.089 1.00 90.75 742 GLY A N 1
ATOM 5909 C CA . GLY A 1 742 ? 13.134 14.521 -11.890 1.00 90.75 742 GLY A CA 1
ATOM 5910 C C . GLY A 1 742 ? 12.657 15.131 -13.218 1.00 90.75 742 GLY A C 1
ATOM 5911 O O . GLY A 1 742 ? 12.883 16.306 -13.519 1.00 90.75 742 GLY A O 1
ATOM 5912 N N . ILE A 1 743 ? 11.952 14.334 -14.024 1.00 90.88 743 ILE A N 1
ATOM 5913 C CA . ILE A 1 743 ? 11.357 14.766 -15.300 1.00 90.88 743 ILE A CA 1
ATOM 5914 C C . ILE A 1 743 ? 10.428 15.965 -15.084 1.00 90.88 743 ILE A C 1
ATOM 5916 O O . ILE A 1 743 ? 10.446 16.915 -15.867 1.00 90.88 743 ILE A O 1
ATOM 5920 N N . ILE A 1 744 ? 9.632 15.935 -14.015 1.00 88.88 744 ILE A N 1
ATOM 5921 C CA . ILE A 1 744 ? 8.601 16.938 -13.750 1.00 88.88 744 ILE A CA 1
ATOM 5922 C C . ILE A 1 744 ? 9.230 18.284 -13.397 1.00 88.88 744 ILE A C 1
ATOM 5924 O O . ILE A 1 744 ? 8.821 19.303 -13.954 1.00 88.88 744 ILE A O 1
ATOM 5928 N N . GLY A 1 745 ? 10.264 18.295 -12.548 1.00 84.94 745 GLY A N 1
ATOM 5929 C CA . GLY A 1 745 ? 10.993 19.518 -12.210 1.00 84.94 745 GLY A CA 1
ATOM 5930 C C . GLY A 1 745 ? 11.734 20.116 -13.410 1.00 84.94 745 GLY A C 1
ATOM 5931 O O . GLY A 1 745 ? 11.778 21.335 -13.572 1.00 84.94 745 GLY A O 1
ATOM 5932 N N . ASN A 1 746 ? 12.242 19.269 -14.309 1.00 83.25 746 ASN A N 1
ATOM 5933 C CA . ASN A 1 746 ? 13.020 19.697 -15.473 1.00 83.25 746 ASN A CA 1
ATOM 5934 C C . ASN A 1 746 ? 12.180 20.250 -16.645 1.00 83.25 746 ASN A C 1
ATOM 5936 O O . ASN A 1 746 ? 12.752 20.782 -17.600 1.00 83.25 746 ASN A O 1
ATOM 5940 N N . GLN A 1 747 ? 10.847 20.123 -16.617 1.00 77.62 747 GLN A N 1
ATOM 5941 C CA . GLN A 1 747 ? 9.965 20.437 -17.755 1.00 77.62 747 GLN A CA 1
ATOM 5942 C C . GLN A 1 747 ? 8.981 21.592 -17.524 1.00 77.62 747 GLN A C 1
ATOM 5944 O O . GLN A 1 747 ? 8.016 21.764 -18.268 1.00 77.62 747 GLN A O 1
ATOM 5949 N N . THR A 1 748 ? 9.235 22.434 -16.532 1.00 77.00 748 THR A N 1
ATOM 5950 C CA . THR A 1 748 ? 8.316 23.491 -16.074 1.00 77.00 748 THR A CA 1
ATOM 5951 C C . THR A 1 748 ? 8.251 24.726 -16.982 1.00 77.00 748 THR A C 1
ATOM 5953 O O . THR A 1 748 ? 7.451 25.625 -16.728 1.00 77.00 748 THR A O 1
ATOM 5956 N N . GLY A 1 749 ? 9.045 24.770 -18.059 1.00 78.81 749 GLY A N 1
ATOM 5957 C CA . GLY A 1 749 ? 9.089 25.896 -19.001 1.00 78.81 749 GLY A CA 1
ATOM 5958 C C . GLY A 1 749 ? 7.814 26.100 -19.834 1.00 78.81 749 GLY A C 1
ATOM 5959 O O . GLY A 1 749 ? 7.592 27.195 -20.340 1.00 78.81 749 GLY A O 1
ATOM 5960 N N . ASP A 1 750 ? 6.959 25.081 -19.960 1.00 81.94 750 ASP A N 1
ATOM 5961 C CA . ASP A 1 750 ? 5.653 25.159 -20.634 1.00 81.94 750 ASP A CA 1
ATOM 5962 C C . ASP A 1 750 ? 4.522 25.326 -19.602 1.00 81.94 750 ASP A C 1
ATOM 5964 O O . ASP A 1 750 ? 4.460 24.588 -18.618 1.00 81.94 750 ASP A O 1
ATOM 5968 N N . ARG A 1 751 ? 3.575 26.249 -19.841 1.00 83.38 751 ARG A N 1
ATOM 5969 C CA . ARG A 1 751 ? 2.397 26.484 -18.981 1.00 83.38 751 ARG A CA 1
ATOM 5970 C C . ARG A 1 751 ? 1.605 25.201 -18.716 1.00 83.38 751 ARG A C 1
ATOM 5972 O O . ARG A 1 751 ? 1.129 25.007 -17.595 1.00 83.38 751 ARG A O 1
ATOM 5979 N N . ARG A 1 752 ? 1.455 24.325 -19.717 1.00 83.44 752 ARG A N 1
ATOM 5980 C CA . ARG A 1 752 ? 0.745 23.047 -19.549 1.00 83.44 752 ARG A CA 1
ATOM 5981 C C . ARG A 1 752 ? 1.493 22.134 -18.576 1.00 83.44 752 ARG A C 1
ATOM 5983 O O . ARG A 1 752 ? 0.892 21.644 -17.622 1.00 83.44 752 ARG A O 1
ATOM 5990 N N . ARG A 1 753 ? 2.800 21.952 -18.766 1.00 83.88 753 ARG A N 1
ATOM 5991 C CA . ARG A 1 753 ? 3.638 21.095 -17.906 1.00 83.88 753 ARG A CA 1
ATOM 5992 C C . ARG A 1 753 ? 3.848 21.665 -16.512 1.00 83.88 753 ARG A C 1
ATOM 5994 O O . ARG A 1 753 ? 3.853 20.916 -15.545 1.00 83.88 753 ARG A O 1
ATOM 6001 N N . LYS A 1 754 ? 3.898 22.988 -16.387 1.00 87.25 754 LYS A N 1
ATOM 6002 C CA . LYS A 1 754 ? 3.865 23.698 -15.108 1.00 87.25 754 LYS A CA 1
ATOM 6003 C C . LYS A 1 754 ? 2.619 23.333 -14.295 1.00 87.25 754 LYS A C 1
ATOM 6005 O O . LYS A 1 754 ? 2.730 22.992 -13.121 1.00 87.25 754 LYS A O 1
ATOM 6010 N N . LYS A 1 755 ? 1.436 23.319 -14.925 1.00 85.75 755 LYS A N 1
ATOM 6011 C CA . LYS A 1 755 ? 0.192 22.858 -14.280 1.00 85.75 755 LYS A CA 1
ATOM 6012 C C . LYS A 1 755 ? 0.271 21.383 -13.874 1.00 85.75 755 LYS A C 1
ATOM 6014 O O . LYS A 1 755 ? -0.128 21.043 -12.764 1.00 85.75 755 LYS A O 1
ATOM 6019 N N . ILE A 1 756 ? 0.809 20.525 -14.745 1.00 87.50 756 ILE A N 1
ATOM 6020 C CA . ILE A 1 756 ? 1.019 19.099 -14.445 1.00 87.50 756 ILE A CA 1
ATOM 6021 C C . ILE A 1 756 ? 1.935 18.925 -13.227 1.00 87.50 756 ILE A C 1
ATOM 6023 O O . ILE A 1 756 ? 1.619 18.128 -12.347 1.00 87.50 756 ILE A O 1
ATOM 6027 N N . ALA A 1 757 ? 3.019 19.695 -13.143 1.00 89.31 757 ALA A N 1
ATOM 6028 C CA . ALA A 1 757 ? 3.955 19.661 -12.028 1.00 89.31 757 ALA A CA 1
ATOM 6029 C C . ALA A 1 757 ? 3.294 20.079 -10.706 1.00 89.31 757 ALA A C 1
ATOM 6031 O O . ALA A 1 757 ? 3.418 19.369 -9.709 1.00 89.31 757 ALA A O 1
ATOM 6032 N N . ILE A 1 758 ? 2.500 21.156 -10.708 1.00 88.06 758 ILE A N 1
ATOM 6033 C CA . ILE A 1 758 ? 1.701 21.563 -9.540 1.00 88.06 758 ILE A CA 1
ATOM 6034 C C . ILE A 1 758 ? 0.751 20.429 -9.118 1.00 88.06 758 ILE A C 1
ATOM 6036 O O . ILE A 1 758 ? 0.698 20.053 -7.947 1.00 88.06 758 ILE A O 1
ATOM 6040 N N . ASP A 1 759 ? 0.021 19.832 -10.065 1.00 86.81 759 ASP A N 1
ATOM 6041 C CA . ASP A 1 759 ? -0.911 18.735 -9.782 1.00 86.81 759 ASP A CA 1
ATOM 6042 C C . ASP A 1 759 ? -0.212 17.460 -9.283 1.00 86.81 759 ASP A C 1
ATOM 6044 O O . ASP A 1 759 ? -0.757 16.753 -8.423 1.00 86.81 759 ASP A O 1
ATOM 6048 N N . TYR A 1 760 ? 0.982 17.168 -9.799 1.00 91.38 760 TYR A N 1
ATOM 6049 C CA . TYR A 1 760 ? 1.846 16.086 -9.340 1.00 91.38 760 TYR A CA 1
ATOM 6050 C C . TYR A 1 760 ? 2.250 16.297 -7.885 1.00 91.38 760 TYR A C 1
ATOM 6052 O O . TYR A 1 760 ? 1.945 15.455 -7.042 1.00 91.38 760 TYR A O 1
ATOM 6060 N N . HIS A 1 761 ? 2.849 17.444 -7.569 1.00 92.38 761 HIS A N 1
ATOM 6061 C CA . HIS A 1 761 ? 3.317 17.762 -6.225 1.00 92.38 761 HIS A CA 1
ATOM 6062 C C . HIS A 1 761 ? 2.168 17.815 -5.211 1.00 92.38 761 HIS A C 1
ATOM 6064 O O . HIS A 1 761 ? 2.293 17.320 -4.093 1.00 92.38 761 HIS A O 1
ATOM 6070 N N . MET A 1 762 ? 0.990 18.281 -5.629 1.00 89.06 762 MET A N 1
ATOM 6071 C CA . MET A 1 762 ? -0.232 18.207 -4.825 1.00 89.06 762 MET A CA 1
ATOM 6072 C C . MET A 1 762 ? -0.703 16.776 -4.562 1.00 89.06 762 MET A C 1
ATOM 6074 O O . MET A 1 762 ? -1.203 16.466 -3.476 1.00 89.06 762 MET A O 1
ATOM 6078 N N . SER A 1 763 ? -0.569 15.897 -5.556 1.00 89.19 763 SER A N 1
ATOM 6079 C CA . SER A 1 763 ? -0.908 14.479 -5.416 1.00 89.19 763 SER A CA 1
ATOM 6080 C C . SER A 1 763 ? 0.096 13.768 -4.511 1.00 89.19 763 SER A C 1
ATOM 6082 O O . SER A 1 763 ? -0.328 13.033 -3.623 1.00 89.19 763 SER A O 1
ATOM 6084 N N . LEU A 1 764 ? 1.392 14.048 -4.674 1.00 91.81 764 LEU A N 1
ATOM 6085 C CA . LEU A 1 764 ? 2.465 13.537 -3.825 1.00 91.81 764 LEU A CA 1
ATOM 6086 C C . LEU A 1 764 ? 2.289 13.997 -2.377 1.00 91.81 764 LEU A C 1
ATOM 6088 O O . LEU A 1 764 ? 2.309 13.166 -1.478 1.00 91.81 764 LEU A O 1
ATOM 6092 N N . SER A 1 765 ? 1.999 15.283 -2.153 1.00 91.25 765 SER A N 1
ATOM 6093 C CA . SER A 1 765 ? 1.695 15.817 -0.822 1.00 91.25 765 SER A CA 1
ATOM 6094 C C . SER A 1 765 ? 0.522 15.076 -0.180 1.00 91.25 765 SER A C 1
ATOM 6096 O O . SER A 1 765 ? 0.607 14.638 0.963 1.00 91.25 765 SER A O 1
ATOM 6098 N N . GLN A 1 766 ? -0.558 14.833 -0.933 1.00 86.75 766 GLN A N 1
ATOM 6099 C CA . GLN A 1 766 ? -1.710 14.076 -0.439 1.00 86.75 766 GLN A CA 1
ATOM 6100 C C . GLN A 1 766 ? -1.401 12.597 -0.143 1.00 86.75 766 GLN A C 1
ATOM 6102 O O . GLN A 1 766 ? -1.995 12.039 0.783 1.00 86.75 766 GLN A O 1
ATOM 6107 N N . VAL A 1 767 ? -0.533 11.957 -0.924 1.00 88.69 767 VAL A N 1
ATOM 6108 C CA . VAL A 1 767 ? -0.125 10.561 -0.712 1.00 88.69 767 VAL A CA 1
ATOM 6109 C C . VAL A 1 767 ? 0.809 10.453 0.489 1.00 88.69 767 VAL A C 1
ATOM 6111 O O . VAL A 1 767 ? 0.502 9.710 1.417 1.00 88.69 767 VAL A O 1
ATOM 6114 N N . ALA A 1 768 ? 1.869 11.262 0.535 1.00 88.44 768 ALA A N 1
ATOM 6115 C CA . ALA A 1 768 ? 2.783 11.356 1.670 1.00 88.44 768 ALA A CA 1
ATOM 6116 C C . ALA A 1 768 ? 2.016 11.628 2.972 1.00 88.44 768 ALA A C 1
ATOM 6118 O O . ALA A 1 768 ? 2.209 10.951 3.979 1.00 88.44 768 ALA A O 1
ATOM 6119 N N . TYR A 1 769 ? 1.039 12.530 2.908 1.00 84.38 769 TYR A N 1
ATOM 6120 C CA . TYR A 1 769 ? 0.089 12.785 3.979 1.00 84.38 769 TYR A CA 1
ATOM 6121 C C . TYR A 1 769 ? -0.719 11.553 4.407 1.00 84.38 769 TYR A C 1
ATOM 6123 O O . TYR A 1 769 ? -0.871 11.292 5.600 1.00 84.38 769 TYR A O 1
ATOM 6131 N N . ALA A 1 770 ? -1.278 10.797 3.458 1.00 81.88 770 ALA A N 1
ATOM 6132 C CA . ALA A 1 770 ? -2.044 9.590 3.764 1.00 81.88 770 ALA A CA 1
ATOM 6133 C C . ALA A 1 770 ? -1.173 8.502 4.416 1.00 81.88 770 ALA A C 1
ATOM 6135 O O . ALA A 1 770 ? -1.677 7.745 5.249 1.00 81.88 770 ALA A O 1
ATOM 6136 N N . LEU A 1 771 ? 0.117 8.480 4.072 1.00 81.44 771 LEU A N 1
ATOM 6137 C CA . LEU A 1 771 ? 1.142 7.581 4.601 1.00 81.44 771 LEU A CA 1
ATOM 6138 C C . LEU A 1 771 ? 1.797 8.079 5.902 1.00 81.44 771 LEU A C 1
ATOM 6140 O O . LEU A 1 771 ? 2.614 7.363 6.468 1.00 81.44 771 LEU A O 1
ATOM 6144 N N . GLY A 1 772 ? 1.454 9.279 6.385 1.00 80.44 772 GLY A N 1
ATOM 6145 C CA . GLY A 1 772 ? 2.030 9.859 7.605 1.00 80.44 772 GLY A CA 1
ATOM 6146 C C . GLY A 1 772 ? 3.438 10.452 7.448 1.00 80.44 772 GLY A C 1
ATOM 6147 O O . GLY A 1 772 ? 4.047 10.788 8.457 1.00 80.44 772 GLY A O 1
ATOM 6148 N N . LYS A 1 773 ? 3.940 10.617 6.215 1.00 86.44 773 LYS A N 1
ATOM 6149 C CA . LYS A 1 773 ? 5.245 11.222 5.887 1.00 86.44 773 LYS A CA 1
ATOM 6150 C C . LYS A 1 773 ? 5.118 12.752 5.802 1.00 86.44 773 LYS A C 1
ATOM 6152 O O . LYS A 1 773 ? 5.080 13.323 4.709 1.00 86.44 773 LYS A O 1
ATOM 6157 N N . MET A 1 774 ? 4.982 13.425 6.946 1.00 86.00 774 MET A N 1
ATOM 6158 C CA . MET A 1 774 ? 4.617 14.852 6.989 1.00 86.00 774 MET A CA 1
ATOM 6159 C C . MET A 1 774 ? 5.670 15.770 6.356 1.00 86.00 774 MET A C 1
ATOM 6161 O O . MET A 1 774 ? 5.304 16.675 5.610 1.00 86.00 774 MET A O 1
ATOM 6165 N N . SER A 1 775 ? 6.960 15.511 6.581 1.00 88.75 775 SER A N 1
ATOM 6166 C CA . SER A 1 775 ? 8.059 16.287 5.984 1.00 88.75 775 SER A CA 1
ATOM 6167 C C . SER A 1 775 ? 8.000 16.287 4.453 1.00 88.75 775 SER A C 1
ATOM 6169 O O . SER A 1 775 ? 7.990 17.346 3.832 1.00 88.75 775 SER A O 1
ATOM 6171 N N . VAL A 1 776 ? 7.843 15.106 3.847 1.00 90.88 776 VAL A N 1
ATOM 6172 C CA . VAL A 1 776 ? 7.676 14.935 2.395 1.00 90.88 776 VAL A CA 1
ATOM 6173 C C . VAL A 1 776 ? 6.421 15.658 1.901 1.00 90.88 776 VAL A C 1
ATOM 6175 O O . VAL A 1 776 ? 6.441 16.281 0.839 1.00 90.88 776 VAL A O 1
ATOM 6178 N N . ALA A 1 777 ? 5.332 15.616 2.676 1.00 90.50 777 ALA A N 1
ATOM 6179 C CA . ALA A 1 777 ? 4.093 16.292 2.315 1.00 90.50 777 ALA A CA 1
ATOM 6180 C C . ALA A 1 777 ? 4.231 17.824 2.287 1.00 90.50 777 ALA A C 1
ATOM 6182 O O . ALA A 1 777 ? 3.670 18.450 1.383 1.00 90.50 777 ALA A O 1
ATOM 6183 N N . HIS A 1 778 ? 4.978 18.404 3.234 1.00 89.31 778 HIS A N 1
ATOM 6184 C CA . HIS A 1 778 ? 5.315 19.829 3.262 1.00 89.31 778 HIS A CA 1
ATOM 6185 C C . HIS A 1 778 ? 6.237 20.209 2.103 1.00 89.31 778 HIS A C 1
ATOM 6187 O O . HIS A 1 778 ? 5.869 21.069 1.310 1.00 89.31 778 HIS A O 1
ATOM 6193 N N . SER A 1 779 ? 7.357 19.501 1.917 1.00 90.81 779 SER A N 1
ATOM 6194 C CA . SER A 1 779 ? 8.302 19.798 0.831 1.00 90.81 779 SER A CA 1
ATOM 6195 C C . SER A 1 779 ? 7.654 19.719 -0.553 1.00 90.81 779 SER A C 1
ATOM 6197 O O . SER A 1 779 ? 7.906 20.562 -1.408 1.00 90.81 779 SER A O 1
ATOM 6199 N N . ALA A 1 780 ? 6.779 18.735 -0.784 1.00 91.88 780 ALA A N 1
ATOM 6200 C CA . ALA A 1 780 ? 6.030 18.654 -2.033 1.00 91.88 780 ALA A CA 1
ATOM 6201 C C . ALA A 1 780 ? 5.094 19.861 -2.218 1.00 91.88 780 ALA A C 1
ATOM 6203 O O . ALA A 1 780 ? 4.958 20.369 -3.325 1.00 91.88 780 ALA A O 1
ATOM 6204 N N . LEU A 1 781 ? 4.458 20.340 -1.150 1.00 90.62 781 LEU A N 1
ATOM 6205 C CA . LEU A 1 781 ? 3.552 21.482 -1.215 1.00 90.62 781 LEU A CA 1
ATOM 6206 C C . LEU A 1 781 ? 4.294 22.804 -1.459 1.00 90.62 781 LEU A C 1
ATOM 6208 O O . LEU A 1 781 ? 3.832 23.611 -2.262 1.00 90.62 781 LEU A O 1
ATOM 6212 N N . ASP A 1 782 ? 5.461 22.979 -0.841 1.00 89.31 782 ASP A N 1
ATOM 6213 C CA . ASP A 1 782 ? 6.326 24.141 -1.059 1.00 89.31 782 ASP A CA 1
ATOM 6214 C C . ASP A 1 782 ? 6.804 24.210 -2.518 1.00 89.31 782 ASP A C 1
ATOM 6216 O O . ASP A 1 782 ? 6.733 25.265 -3.145 1.00 89.31 782 ASP A O 1
ATOM 6220 N N . LEU A 1 783 ? 7.176 23.067 -3.110 1.00 90.25 783 LEU A N 1
ATOM 6221 C CA . LEU A 1 783 ? 7.511 22.985 -4.538 1.00 90.25 783 LEU A CA 1
ATOM 6222 C C . LEU A 1 783 ? 6.315 23.335 -5.436 1.00 90.25 783 LEU A C 1
ATOM 6224 O O . LEU A 1 783 ? 6.481 24.010 -6.450 1.00 90.25 783 LEU A O 1
ATOM 6228 N N . ALA A 1 784 ? 5.097 22.913 -5.082 1.00 90.25 784 ALA A N 1
ATOM 6229 C CA . ALA A 1 784 ? 3.899 23.286 -5.840 1.00 90.25 784 ALA A CA 1
ATOM 6230 C C . ALA A 1 784 ? 3.658 24.810 -5.832 1.00 90.25 784 ALA A C 1
ATOM 6232 O O . ALA A 1 784 ? 3.234 25.371 -6.842 1.00 90.25 784 ALA A O 1
ATOM 6233 N N . GLU A 1 785 ? 3.946 25.482 -4.718 1.00 87.12 785 GLU A N 1
ATOM 6234 C CA . GLU A 1 785 ? 3.805 26.935 -4.566 1.00 87.12 785 GLU A CA 1
ATOM 6235 C C . GLU A 1 785 ? 4.900 27.732 -5.267 1.00 87.12 785 GLU A C 1
ATOM 6237 O O . GLU A 1 785 ? 4.605 28.730 -5.935 1.00 87.12 785 GLU A O 1
ATOM 6242 N N . GLU A 1 786 ? 6.148 27.270 -5.168 1.00 86.56 786 GLU A N 1
ATOM 6243 C CA . GLU A 1 786 ? 7.263 27.827 -5.932 1.00 86.56 786 GLU A CA 1
ATOM 6244 C C . GLU A 1 786 ? 6.924 27.802 -7.424 1.00 86.56 786 GLU A C 1
ATOM 6246 O O . GLU A 1 786 ? 7.024 28.821 -8.116 1.00 86.56 786 GLU A O 1
ATOM 6251 N N . LEU A 1 787 ? 6.408 26.662 -7.897 1.00 86.19 787 LEU A N 1
ATOM 6252 C CA . LEU A 1 787 ? 5.955 26.515 -9.267 1.00 86.19 787 LEU A CA 1
ATOM 6253 C C . LEU A 1 787 ? 4.797 27.449 -9.594 1.00 86.19 787 LEU A C 1
ATOM 6255 O O . LEU A 1 787 ? 4.818 28.012 -10.674 1.00 86.19 787 LEU A O 1
ATOM 6259 N N . GLU A 1 788 ? 3.828 27.725 -8.722 1.00 84.56 788 GLU A N 1
ATOM 6260 C CA . GLU A 1 788 ? 2.791 28.732 -9.019 1.00 84.56 788 GLU A CA 1
ATOM 6261 C C . GLU A 1 788 ? 3.345 30.158 -9.246 1.00 84.56 788 GLU A C 1
ATOM 6263 O O . GLU A 1 788 ? 2.638 31.005 -9.790 1.00 84.56 788 GLU A O 1
ATOM 6268 N N . GLY A 1 789 ? 4.633 30.405 -8.977 1.00 75.50 789 GLY A N 1
ATOM 6269 C CA . GLY A 1 789 ? 5.304 31.683 -9.220 1.00 75.50 789 GLY A CA 1
ATOM 6270 C C . GLY A 1 789 ? 5.427 32.544 -7.967 1.00 75.50 789 GLY A C 1
ATOM 6271 O O . GLY A 1 789 ? 5.636 33.749 -8.079 1.00 75.50 789 GLY A O 1
ATOM 6272 N N . ARG A 1 790 ? 5.307 31.940 -6.778 1.00 63.44 790 ARG A N 1
ATOM 6273 C CA . ARG A 1 790 ? 5.577 32.582 -5.483 1.00 63.44 790 ARG A CA 1
ATOM 6274 C C . ARG A 1 790 ? 6.869 32.031 -4.882 1.00 63.44 790 ARG A C 1
ATOM 6276 O O . ARG A 1 790 ? 6.881 31.504 -3.776 1.00 63.44 790 ARG A O 1
ATOM 6283 N N . ALA A 1 791 ? 7.948 32.096 -5.661 1.00 42.16 791 ALA A N 1
ATOM 6284 C CA . ALA A 1 791 ? 9.243 31.555 -5.274 1.00 42.16 791 ALA A CA 1
ATOM 6285 C C . ALA A 1 791 ? 9.838 32.313 -4.076 1.00 42.16 791 ALA A C 1
ATOM 6287 O O . ALA A 1 791 ? 9.980 33.534 -4.111 1.00 42.16 791 ALA A O 1
ATOM 6288 N N . GLY A 1 792 ? 10.227 31.551 -3.053 1.00 43.75 792 GLY A N 1
ATOM 6289 C CA . GLY A 1 792 ? 11.170 31.970 -2.024 1.00 43.75 792 GLY A CA 1
ATOM 6290 C C . GLY A 1 792 ? 10.610 32.893 -0.953 1.00 43.75 792 GLY A C 1
ATOM 6291 O O . GLY A 1 792 ? 10.987 34.050 -0.914 1.00 43.75 792 GLY A O 1
ATOM 6292 N N . LEU A 1 793 ? 9.805 32.375 -0.029 1.00 38.59 793 LEU A N 1
ATOM 6293 C CA . LEU A 1 793 ? 9.565 32.989 1.281 1.00 38.59 793 LEU A CA 1
ATOM 6294 C C . LEU A 1 793 ? 9.214 31.854 2.257 1.00 38.59 793 LEU A C 1
ATOM 6296 O O . LEU A 1 793 ? 8.609 30.869 1.844 1.00 38.59 793 LEU A O 1
ATOM 6300 N N . ALA A 1 794 ? 9.646 31.992 3.514 1.00 51.31 794 ALA A N 1
ATOM 6301 C CA . ALA A 1 794 ? 9.538 31.031 4.619 1.00 51.31 794 ALA A CA 1
ATOM 6302 C C . ALA A 1 794 ? 8.155 30.347 4.759 1.00 51.31 794 ALA A C 1
ATOM 6304 O O . ALA A 1 794 ? 7.204 30.710 4.079 1.00 51.31 794 ALA A O 1
ATOM 6305 N N . ILE A 1 795 ? 8.001 29.419 5.712 1.00 52.72 795 ILE A N 1
ATOM 6306 C CA . ILE A 1 795 ? 6.716 28.775 6.088 1.00 52.72 795 ILE A CA 1
ATOM 6307 C C . ILE A 1 795 ? 5.535 29.784 6.199 1.00 52.72 795 ILE A C 1
ATOM 6309 O O . ILE A 1 795 ? 4.386 29.414 5.976 1.00 52.72 795 ILE A O 1
ATOM 6313 N N . ASN A 1 796 ? 5.825 31.075 6.398 1.00 54.94 796 ASN A N 1
ATOM 6314 C CA . ASN A 1 796 ? 4.885 32.199 6.465 1.00 54.94 796 ASN A CA 1
ATOM 6315 C C . ASN A 1 796 ? 4.506 32.836 5.101 1.00 54.94 796 ASN A C 1
ATOM 6317 O O . ASN A 1 796 ? 3.884 33.900 5.070 1.00 54.94 796 ASN A O 1
ATOM 6321 N N . SER A 1 797 ? 4.910 32.268 3.962 1.00 56.00 797 SER A N 1
ATOM 6322 C CA . SER A 1 797 ? 4.537 32.780 2.640 1.00 56.00 797 SER A CA 1
ATOM 6323 C C . SER A 1 797 ? 3.052 32.545 2.349 1.00 56.00 797 SER A C 1
ATOM 6325 O O . SER A 1 797 ? 2.479 31.492 2.625 1.00 56.00 797 SER A O 1
ATOM 6327 N N . GLN A 1 798 ? 2.398 33.577 1.815 1.00 67.00 798 GLN A N 1
ATOM 6328 C CA . GLN A 1 798 ? 0.968 33.556 1.526 1.00 67.00 798 GLN A CA 1
ATOM 6329 C C . GLN A 1 798 ? 0.657 32.554 0.395 1.00 67.00 798 GLN A C 1
ATOM 6331 O O . GLN A 1 798 ? 1.230 32.694 -0.692 1.00 67.00 798 GLN A O 1
ATOM 6336 N N . PRO A 1 799 ? -0.269 31.591 0.582 1.00 71.62 799 PRO A N 1
ATOM 6337 C CA . PRO A 1 799 ? -0.523 30.535 -0.397 1.00 71.62 799 PRO A CA 1
ATOM 6338 C C . PRO A 1 799 ? -1.045 31.072 -1.735 1.00 71.62 799 PRO A C 1
ATOM 6340 O O . PRO A 1 799 ? -1.877 31.984 -1.784 1.00 71.62 799 PRO A O 1
ATOM 6343 N N . GLY A 1 800 ? -0.541 30.488 -2.830 1.00 73.12 800 GLY A N 1
ATOM 6344 C CA . GLY A 1 800 ? -0.827 30.859 -4.226 1.00 73.12 800 GLY A CA 1
ATOM 6345 C C . GLY A 1 800 ? -2.305 30.827 -4.606 1.00 73.12 800 GLY A C 1
ATOM 6346 O O . GLY A 1 800 ? -2.814 31.726 -5.277 1.00 73.12 800 GLY A O 1
ATOM 6347 N N . SER A 1 801 ? -3.009 29.823 -4.090 1.00 81.69 801 SER A N 1
ATOM 6348 C CA . SER A 1 801 ? -4.401 29.523 -4.404 1.00 81.69 801 SER A CA 1
ATOM 6349 C C . SER A 1 801 ? -5.147 28.973 -3.185 1.00 81.69 801 SER A C 1
ATOM 6351 O O . SER A 1 801 ? -4.545 28.426 -2.256 1.00 81.69 801 SER A O 1
ATOM 6353 N N . ALA A 1 802 ? -6.484 29.054 -3.192 1.00 79.62 802 ALA A N 1
ATOM 6354 C CA . ALA A 1 802 ? -7.324 28.469 -2.138 1.00 79.62 802 ALA A CA 1
ATOM 6355 C C . ALA A 1 802 ? -7.117 26.947 -2.012 1.00 79.62 802 ALA A C 1
ATOM 6357 O O . ALA A 1 802 ? -7.164 26.386 -0.913 1.00 79.62 802 ALA A O 1
ATOM 6358 N N . ARG A 1 803 ? -6.828 26.270 -3.133 1.00 82.44 803 ARG A N 1
ATOM 6359 C CA . ARG A 1 803 ? -6.482 24.845 -3.170 1.00 82.44 803 ARG A CA 1
ATOM 6360 C C . ARG A 1 803 ? -5.225 24.529 -2.354 1.00 82.44 803 ARG A C 1
ATOM 6362 O O . ARG A 1 803 ? -5.249 23.563 -1.588 1.00 82.44 803 ARG A O 1
ATOM 6369 N N . LEU A 1 804 ? -4.155 25.309 -2.522 1.00 84.62 804 LEU A N 1
ATOM 6370 C CA . LEU A 1 804 ? -2.891 25.143 -1.792 1.00 84.62 804 LEU A CA 1
ATOM 6371 C C . LEU A 1 804 ? -3.047 25.521 -0.321 1.00 84.62 804 LEU A C 1
ATOM 6373 O O . LEU A 1 804 ? -2.697 24.721 0.545 1.00 84.62 804 LEU A O 1
ATOM 6377 N N . ALA A 1 805 ? -3.704 26.651 -0.040 1.00 85.00 805 ALA A N 1
ATOM 6378 C CA . ALA A 1 805 ? -4.036 27.091 1.316 1.00 85.00 805 ALA A CA 1
ATOM 6379 C C . ALA A 1 805 ? -4.763 25.995 2.109 1.00 85.00 805 ALA A C 1
ATOM 6381 O O . ALA A 1 805 ? -4.395 25.657 3.233 1.00 85.00 805 ALA A O 1
ATOM 6382 N N . LYS A 1 806 ? -5.761 25.360 1.484 1.00 84.94 806 LYS A N 1
ATOM 6383 C CA . LYS A 1 806 ? -6.497 24.244 2.082 1.00 84.94 806 LYS A CA 1
ATOM 6384 C C . LYS A 1 806 ? -5.598 23.051 2.393 1.00 84.94 806 LYS A C 1
ATOM 6386 O O . LYS A 1 806 ? -5.756 22.441 3.448 1.00 84.94 806 LYS A O 1
ATOM 6391 N N . LYS A 1 807 ? -4.673 22.695 1.497 1.00 85.56 807 LYS A N 1
ATOM 6392 C CA . LYS A 1 807 ? -3.728 21.598 1.744 1.00 85.56 807 LYS A CA 1
ATOM 6393 C C . LYS A 1 807 ? -2.732 21.938 2.846 1.00 85.56 807 LYS A C 1
ATOM 6395 O O . LYS A 1 807 ? -2.524 21.091 3.709 1.00 85.56 807 LYS A O 1
ATOM 6400 N N . ARG A 1 808 ? -2.204 23.165 2.887 1.00 87.69 808 ARG A N 1
ATOM 6401 C CA . ARG A 1 808 ? -1.354 23.625 3.996 1.00 87.69 808 ARG A CA 1
ATOM 6402 C C . ARG A 1 808 ? -2.098 23.516 5.321 1.00 87.69 808 ARG A C 1
ATOM 6404 O O . ARG A 1 808 ? -1.566 22.957 6.272 1.00 87.69 808 ARG A O 1
ATOM 6411 N N . LEU A 1 809 ? -3.363 23.933 5.354 1.00 84.81 809 LEU A N 1
ATOM 6412 C CA . LEU A 1 809 ? -4.188 23.841 6.554 1.00 84.81 809 LEU A CA 1
ATOM 6413 C C . LEU A 1 809 ? -4.454 22.380 6.942 1.00 84.81 809 LEU A C 1
ATOM 6415 O O . LEU A 1 809 ? -4.433 22.027 8.118 1.00 84.81 809 LEU A O 1
ATOM 6419 N N . ASP A 1 810 ? -4.671 21.496 5.963 1.00 83.44 810 ASP A N 1
ATOM 6420 C CA . ASP A 1 810 ? -4.797 20.061 6.215 1.00 83.44 810 ASP A CA 1
ATOM 6421 C C . ASP A 1 810 ? -3.556 19.478 6.905 1.00 83.44 810 ASP A C 1
ATOM 6423 O O . ASP A 1 810 ? -3.735 18.647 7.805 1.00 83.44 810 ASP A O 1
ATOM 6427 N N . LEU A 1 811 ? -2.353 19.901 6.491 1.00 84.88 811 LEU A N 1
ATOM 6428 C CA . LEU A 1 811 ? -1.076 19.485 7.075 1.00 84.88 811 LEU A CA 1
ATOM 6429 C C . LEU A 1 811 ? -0.859 20.098 8.464 1.00 84.88 811 LEU A C 1
ATOM 6431 O O . LEU A 1 811 ? -0.640 19.352 9.418 1.00 84.88 811 LEU A O 1
ATOM 6435 N N . ALA A 1 812 ? -1.023 21.418 8.595 1.00 84.06 812 ALA A N 1
ATOM 6436 C CA . ALA A 1 812 ? -0.856 22.165 9.842 1.00 84.06 812 ALA A CA 1
ATOM 6437 C C . ALA A 1 812 ? -1.700 21.568 10.979 1.00 84.06 812 ALA A C 1
ATOM 6439 O O . ALA A 1 812 ? -1.196 21.233 12.050 1.00 84.06 812 ALA A O 1
ATOM 6440 N N . LEU A 1 813 ? -2.979 21.289 10.712 1.00 79.69 813 LEU A N 1
ATOM 6441 C CA . LEU A 1 813 ? -3.883 20.718 11.715 1.00 79.69 813 LEU A CA 1
ATOM 6442 C C . LEU A 1 813 ? -3.496 19.316 12.187 1.00 79.69 813 LEU A C 1
ATOM 6444 O O . LEU A 1 813 ? -3.901 18.907 13.271 1.00 79.69 813 LEU A O 1
ATOM 6448 N N . LEU A 1 814 ? -2.764 18.550 11.383 1.00 74.38 814 LEU A N 1
ATOM 6449 C CA . LEU A 1 814 ? -2.317 17.212 11.768 1.00 74.38 814 LEU A CA 1
ATOM 6450 C C . LEU A 1 814 ? -0.942 17.205 12.420 1.00 74.38 814 LEU A C 1
ATOM 6452 O O . LEU A 1 814 ? -0.743 16.429 13.356 1.00 74.38 814 LEU A O 1
ATOM 6456 N N . GLY A 1 815 ? -0.063 18.116 11.999 1.00 78.00 815 GLY A N 1
ATOM 6457 C CA . GLY A 1 815 ? 1.164 18.450 12.718 1.00 78.00 815 GLY A CA 1
ATOM 6458 C C . GLY A 1 815 ? 0.906 19.120 14.073 1.00 78.00 815 GLY A C 1
ATOM 6459 O O . GLY A 1 815 ? 1.845 19.299 14.844 1.00 78.00 815 GLY A O 1
ATOM 6460 N N . ASN A 1 816 ? -0.359 19.439 14.395 1.00 79.44 816 ASN A N 1
ATOM 6461 C CA . ASN A 1 816 ? -0.749 20.228 15.566 1.00 79.44 816 ASN A CA 1
ATOM 6462 C C . ASN A 1 816 ? -0.063 21.617 15.561 1.00 79.44 816 ASN A C 1
ATOM 6464 O O . ASN A 1 816 ? 0.259 22.170 16.608 1.00 79.44 816 ASN A O 1
ATOM 6468 N N . ASP A 1 817 ? 0.153 22.173 14.369 1.00 83.31 817 ASP A N 1
ATOM 6469 C CA . ASP A 1 817 ? 0.702 23.507 14.148 1.00 83.31 817 ASP A CA 1
ATOM 6470 C C . ASP A 1 817 ? -0.445 24.513 13.974 1.00 83.31 817 ASP A C 1
ATOM 6472 O O . ASP A 1 817 ? -0.891 24.837 12.869 1.00 83.31 817 ASP A O 1
ATOM 6476 N N . PHE A 1 818 ? -0.995 24.961 15.102 1.00 81.25 818 PHE A N 1
ATOM 6477 C CA . PHE A 1 818 ? -2.077 25.946 15.107 1.00 81.25 818 PHE A CA 1
ATOM 6478 C C . PHE A 1 818 ? -1.606 27.344 14.683 1.00 81.25 818 PHE A C 1
ATOM 6480 O O . PHE A 1 818 ? -2.436 28.153 14.263 1.00 81.25 818 PHE A O 1
ATOM 6487 N N . GLN A 1 819 ? -0.299 27.627 14.728 1.00 83.62 819 GLN A N 1
ATOM 6488 C CA . GLN A 1 819 ? 0.231 28.899 14.245 1.00 83.62 819 GLN A CA 1
ATOM 6489 C C . GLN A 1 819 ? 0.157 28.953 12.720 1.00 83.62 819 GLN A C 1
ATOM 6491 O O . GLN A 1 819 ? -0.507 29.839 12.192 1.00 83.62 819 GLN A O 1
ATOM 6496 N N . ALA A 1 820 ? 0.681 27.940 12.021 1.00 81.56 820 ALA A N 1
ATOM 6497 C CA . ALA A 1 820 ? 0.558 27.859 10.564 1.00 81.56 820 ALA A CA 1
ATOM 6498 C C . ALA A 1 820 ? -0.912 27.857 10.106 1.00 81.56 820 ALA A C 1
ATOM 6500 O O . ALA A 1 820 ? -1.262 28.421 9.069 1.00 81.56 820 ALA A O 1
ATOM 6501 N N . ALA A 1 821 ? -1.810 27.254 10.893 1.00 83.00 821 ALA A N 1
ATOM 6502 C CA . ALA A 1 821 ? -3.244 27.320 10.632 1.00 83.00 821 ALA A CA 1
ATOM 6503 C C . ALA A 1 821 ? -3.815 28.750 10.760 1.00 83.00 821 ALA A C 1
ATOM 6505 O O . ALA A 1 821 ? -4.683 29.125 9.970 1.00 83.00 821 ALA A O 1
ATOM 6506 N N . THR A 1 822 ? -3.314 29.539 11.718 1.00 85.06 822 THR A N 1
ATOM 6507 C CA . THR A 1 822 ? -3.649 30.966 11.892 1.00 85.06 822 THR A CA 1
ATOM 6508 C C . THR A 1 822 ? -3.141 31.792 10.730 1.00 85.06 822 THR A C 1
ATOM 6510 O O . THR A 1 822 ? -3.912 32.556 10.166 1.00 85.06 822 THR A O 1
ATOM 6513 N N . ASP A 1 823 ? -1.908 31.564 10.291 1.00 84.44 823 ASP A N 1
ATOM 6514 C CA . ASP A 1 823 ? -1.320 32.314 9.181 1.00 84.44 823 ASP A CA 1
ATOM 6515 C C . ASP A 1 823 ? -2.125 32.119 7.878 1.00 84.44 823 ASP A C 1
ATOM 6517 O O . ASP A 1 823 ? -2.338 33.059 7.108 1.00 84.44 823 ASP A O 1
ATOM 6521 N N . ILE A 1 824 ? -2.651 30.908 7.646 1.00 84.62 824 ILE A N 1
ATOM 6522 C CA . ILE A 1 824 ? -3.527 30.599 6.500 1.00 84.62 824 ILE A CA 1
ATOM 6523 C C . ILE A 1 824 ? -4.898 31.267 6.635 1.00 84.62 824 ILE A C 1
ATOM 6525 O O . ILE A 1 824 ? -5.480 31.717 5.645 1.00 84.62 824 ILE A O 1
ATOM 6529 N N . GLU A 1 825 ? -5.443 31.309 7.845 1.00 85.50 825 GLU A N 1
ATOM 6530 C CA . GLU A 1 825 ? -6.694 32.002 8.122 1.00 85.50 825 GLU A CA 1
ATOM 6531 C C . GLU A 1 825 ? -6.548 33.515 7.943 1.00 85.50 825 GLU A C 1
ATOM 6533 O O . GLU A 1 825 ? -7.403 34.136 7.316 1.00 85.50 825 GLU A O 1
ATOM 6538 N N . ASP A 1 826 ? -5.461 34.106 8.428 1.00 86.19 826 ASP A N 1
ATOM 6539 C CA . ASP A 1 826 ? -5.172 35.529 8.276 1.00 86.19 826 ASP A CA 1
ATOM 6540 C C . ASP A 1 826 ? -4.920 35.889 6.816 1.00 86.19 826 ASP A C 1
ATOM 6542 O O . ASP A 1 826 ? -5.401 36.921 6.343 1.00 86.19 826 ASP A O 1
ATOM 6546 N N . TRP A 1 827 ? -4.267 35.004 6.058 1.00 87.12 827 TRP A N 1
ATOM 6547 C CA . TRP A 1 827 ? -4.216 35.112 4.605 1.00 87.12 827 TRP A CA 1
ATOM 6548 C C . TRP A 1 827 ? -5.615 35.125 3.982 1.00 87.12 827 TRP A C 1
ATOM 6550 O O . TRP A 1 827 ? -5.897 35.991 3.155 1.00 87.12 827 TRP A O 1
ATOM 6560 N N . LEU A 1 828 ? -6.505 34.211 4.383 1.00 83.12 828 LEU A N 1
ATOM 6561 C CA . LEU A 1 828 ? -7.870 34.153 3.855 1.00 83.12 828 LEU A CA 1
ATOM 6562 C C . LEU A 1 828 ? -8.670 35.408 4.228 1.00 83.12 828 LEU A C 1
ATOM 6564 O O . LEU A 1 828 ? -9.357 35.968 3.379 1.00 83.12 828 LEU A O 1
ATOM 6568 N N . LYS A 1 829 ? -8.559 35.878 5.475 1.00 83.12 829 LYS A N 1
ATOM 6569 C CA . LYS A 1 829 ? -9.191 37.116 5.952 1.00 83.12 829 LYS A CA 1
ATOM 6570 C C . LYS A 1 829 ? -8.673 38.330 5.199 1.00 83.12 829 LYS A C 1
ATOM 6572 O O . LYS A 1 829 ? -9.474 39.179 4.826 1.00 83.12 829 LYS A O 1
ATOM 6577 N N . LYS A 1 830 ? -7.358 38.422 4.974 1.00 85.25 830 LYS A N 1
ATOM 6578 C CA . LYS A 1 830 ? -6.751 39.484 4.166 1.00 85.25 830 LYS A CA 1
ATOM 6579 C C . LYS A 1 830 ? -7.282 39.422 2.741 1.00 85.25 830 LYS A C 1
ATOM 6581 O O . LYS A 1 830 ? -7.754 40.426 2.233 1.00 85.25 830 LYS A O 1
ATOM 6586 N N . ARG A 1 831 ? -7.299 38.234 2.137 1.00 82.06 831 ARG A N 1
ATOM 6587 C CA . ARG A 1 831 ? -7.841 38.036 0.796 1.00 82.06 831 ARG A CA 1
ATOM 6588 C C . ARG A 1 831 ? -9.303 38.463 0.703 1.00 82.06 831 ARG A C 1
ATOM 6590 O O . ARG A 1 831 ? -9.652 39.183 -0.217 1.00 82.06 831 ARG A O 1
ATOM 6597 N N . PHE A 1 832 ? -10.147 38.081 1.660 1.00 79.75 832 PHE A N 1
ATOM 6598 C CA . PHE A 1 832 ? -11.523 38.571 1.701 1.00 79.75 832 PHE A CA 1
ATOM 6599 C C . PHE A 1 832 ? -11.595 40.068 1.953 1.00 79.75 832 PHE A C 1
ATOM 6601 O O . PHE A 1 832 ? -12.411 40.720 1.339 1.00 79.75 832 PHE A O 1
ATOM 6608 N N . ARG A 1 833 ? -10.750 40.654 2.797 1.00 82.44 833 ARG A N 1
ATOM 6609 C CA . ARG A 1 833 ? -10.734 42.109 2.985 1.00 82.44 833 ARG A CA 1
ATOM 6610 C C . ARG A 1 833 ? -10.407 42.851 1.688 1.00 82.44 833 ARG A C 1
ATOM 6612 O O . ARG A 1 833 ? -11.041 43.859 1.403 1.00 82.44 833 ARG A O 1
ATOM 6619 N N . ASP A 1 834 ? -9.433 42.343 0.943 1.00 81.38 834 ASP A N 1
ATOM 6620 C CA . ASP A 1 834 ? -8.894 42.992 -0.249 1.00 81.38 834 ASP A CA 1
ATOM 6621 C C . ASP A 1 834 ? -9.775 42.731 -1.490 1.00 81.38 834 ASP A C 1
ATOM 6623 O O . ASP A 1 834 ? -9.955 43.624 -2.312 1.00 81.38 834 ASP A O 1
ATOM 6627 N N . GLU A 1 835 ? -10.345 41.526 -1.626 1.00 79.38 835 GLU A N 1
ATOM 6628 C CA . GLU A 1 835 ? -11.132 41.103 -2.799 1.00 79.38 835 GLU A CA 1
ATOM 6629 C C . GLU A 1 835 ? -12.660 41.128 -2.565 1.00 79.38 835 GLU A C 1
ATOM 6631 O O . GLU A 1 835 ? -13.414 41.249 -3.527 1.00 79.38 835 GLU A O 1
ATOM 6636 N N . CYS A 1 836 ? -13.143 40.979 -1.323 1.00 73.88 836 CYS A N 1
ATOM 6637 C CA . CYS A 1 836 ? -14.570 40.821 -0.962 1.00 73.88 836 CYS A CA 1
ATOM 6638 C C . CYS A 1 836 ? -14.895 41.400 0.444 1.00 73.88 836 CYS A C 1
ATOM 6640 O O . CYS A 1 836 ? -15.252 40.631 1.354 1.00 73.88 836 CYS A O 1
ATOM 6642 N N . PRO A 1 837 ? -14.687 42.709 0.689 1.00 75.50 837 PRO A N 1
ATOM 6643 C CA . PRO A 1 837 ? -14.638 43.298 2.034 1.00 75.50 837 PRO A CA 1
ATOM 6644 C C . PRO A 1 837 ? -15.868 42.993 2.902 1.00 75.50 837 PRO A C 1
ATOM 6646 O O . PRO A 1 837 ? -15.751 42.833 4.119 1.00 75.50 837 PRO A O 1
ATOM 6649 N N . GLU A 1 838 ? -17.035 42.827 2.290 1.00 67.44 838 GLU A N 1
ATOM 6650 C CA . GLU A 1 838 ? -18.303 42.518 2.947 1.00 67.44 838 GLU A CA 1
ATOM 6651 C C . GLU A 1 838 ? -18.294 41.152 3.647 1.00 67.44 838 GLU A C 1
ATOM 6653 O O . GLU A 1 838 ? -18.883 40.993 4.715 1.00 67.44 838 GLU A O 1
ATOM 6658 N N . VAL A 1 839 ? -17.554 40.175 3.116 1.00 67.69 839 VAL A N 1
ATOM 6659 C CA . VAL A 1 839 ? -17.361 38.853 3.739 1.00 67.69 839 VAL A CA 1
ATOM 6660 C C . VAL A 1 839 ? -16.513 38.969 4.996 1.00 67.69 839 VAL A C 1
ATOM 6662 O O . VAL A 1 839 ? -16.799 38.324 6.006 1.00 67.69 839 VAL A O 1
ATOM 6665 N N . GLY A 1 840 ? -15.476 39.810 4.945 1.00 70.12 840 GLY A N 1
ATOM 6666 C CA . GLY A 1 840 ? -14.646 40.125 6.104 1.00 70.12 840 GLY A CA 1
ATOM 6667 C C . GLY A 1 840 ? -15.464 40.783 7.216 1.00 70.12 840 GLY A C 1
ATOM 6668 O O . GLY A 1 840 ? -15.379 40.367 8.373 1.00 70.12 840 GLY A O 1
ATOM 6669 N N . VAL A 1 841 ? -16.313 41.752 6.855 1.00 73.81 841 VAL A N 1
ATOM 6670 C CA . VAL A 1 841 ? -17.250 42.409 7.781 1.00 73.81 841 VAL A CA 1
ATOM 6671 C C . VAL A 1 841 ? -18.257 41.406 8.350 1.00 73.81 841 VAL A C 1
ATOM 6673 O O . VAL A 1 841 ? -18.485 41.390 9.558 1.00 73.81 841 VAL A O 1
ATOM 6676 N N . TYR A 1 842 ? -18.817 40.526 7.518 1.00 68.81 842 TYR A N 1
ATOM 6677 C CA . TYR A 1 842 ? -19.769 39.498 7.939 1.00 68.81 842 TYR A CA 1
ATOM 6678 C C . TYR A 1 842 ? -19.160 38.508 8.943 1.00 68.81 842 TYR A C 1
ATOM 6680 O O . TYR A 1 842 ? -19.768 38.232 9.977 1.00 68.81 842 TYR A O 1
ATOM 6688 N N . LEU A 1 843 ? -17.938 38.019 8.692 1.00 67.31 843 LEU A N 1
ATOM 6689 C CA . LEU A 1 843 ? -17.219 37.128 9.611 1.00 67.31 843 LEU A CA 1
ATOM 6690 C C . LEU A 1 843 ? -16.963 37.779 10.974 1.00 67.31 843 LEU A C 1
ATOM 6692 O O . LEU A 1 843 ? -17.161 37.131 12.006 1.00 67.31 843 LEU A O 1
ATOM 6696 N N . ALA A 1 844 ? -16.543 39.048 10.983 1.00 72.81 844 ALA A N 1
ATOM 6697 C CA . ALA A 1 844 ? -16.330 39.806 12.212 1.00 72.81 844 ALA A CA 1
ATOM 6698 C C . ALA A 1 844 ? -17.650 40.015 12.972 1.00 72.81 844 ALA A C 1
ATOM 6700 O O . ALA A 1 844 ? -17.718 39.729 14.168 1.00 72.81 844 ALA A O 1
ATOM 6701 N N . LYS A 1 845 ? -18.708 40.428 12.260 1.00 75.19 845 LYS A N 1
ATOM 6702 C CA . LYS A 1 845 ? -20.039 40.670 12.824 1.00 75.19 845 LYS A CA 1
ATOM 6703 C C . LYS A 1 845 ? -20.645 39.409 13.439 1.00 75.19 845 LYS A C 1
ATOM 6705 O O . LYS A 1 845 ? -20.975 39.432 14.614 1.00 75.19 845 LYS A O 1
ATOM 6710 N N . ILE A 1 846 ? -20.732 38.293 12.707 1.00 66.00 846 ILE A N 1
ATOM 6711 C CA . ILE A 1 846 ? -21.309 37.052 13.260 1.00 66.00 846 ILE A CA 1
ATOM 6712 C C . ILE A 1 846 ? -20.516 36.560 14.457 1.00 66.00 846 ILE A C 1
ATOM 6714 O O . ILE A 1 846 ? -21.104 36.065 15.409 1.00 66.00 846 ILE A O 1
ATOM 6718 N N . SER A 1 847 ? -19.186 36.634 14.402 1.00 66.75 847 SER A N 1
ATOM 6719 C CA . SER A 1 847 ? -18.376 36.149 15.516 1.00 66.75 847 SER A CA 1
ATOM 6720 C C . SER A 1 847 ? -18.650 36.975 16.773 1.00 66.75 847 SER A C 1
ATOM 6722 O O . SER A 1 847 ? -18.821 36.388 17.836 1.00 66.75 847 SER A O 1
ATOM 6724 N N . ALA A 1 848 ? -18.787 38.299 16.647 1.00 72.75 848 ALA A N 1
ATOM 6725 C CA . ALA A 1 848 ? -19.204 39.173 17.742 1.00 72.75 848 ALA A CA 1
ATOM 6726 C C . ALA A 1 848 ? -20.646 38.888 18.209 1.00 72.75 848 ALA A C 1
ATOM 6728 O O . ALA A 1 848 ? -20.865 38.713 19.406 1.00 72.75 848 ALA A O 1
ATOM 6729 N N . ASP A 1 849 ? -21.601 38.758 17.282 1.00 67.25 849 ASP A N 1
ATOM 6730 C CA . ASP A 1 849 ? -23.011 38.473 17.582 1.00 67.25 849 ASP A CA 1
ATOM 6731 C C . ASP A 1 849 ? -23.169 37.113 18.292 1.00 67.25 849 ASP A C 1
ATOM 6733 O O . ASP A 1 849 ? -23.874 37.004 19.292 1.00 67.25 849 ASP A O 1
ATOM 6737 N N . LEU A 1 850 ? -22.471 36.068 17.829 1.00 63.50 850 LEU A N 1
ATOM 6738 C CA . LEU A 1 850 ? -22.475 34.745 18.463 1.00 63.50 850 LEU A CA 1
ATOM 6739 C C . LEU A 1 850 ? -21.801 34.767 19.835 1.00 63.50 850 LEU A C 1
ATOM 6741 O O . LEU A 1 850 ? -22.269 34.078 20.735 1.00 63.50 850 LEU A O 1
ATOM 6745 N N . LEU A 1 851 ? -20.720 35.531 20.015 1.00 65.31 851 LEU A N 1
ATOM 6746 C CA . LEU A 1 851 ? -20.094 35.713 21.328 1.00 65.31 851 LEU A CA 1
ATOM 6747 C C . LEU A 1 851 ? -21.046 36.397 22.314 1.00 65.31 851 LEU A C 1
ATOM 6749 O O . LEU A 1 851 ? -21.179 35.914 23.438 1.00 65.31 851 LEU A O 1
ATOM 6753 N N . GLY A 1 852 ? -21.739 37.455 21.881 1.00 66.19 852 GLY A N 1
ATOM 6754 C CA . GLY A 1 852 ? -22.769 38.129 22.674 1.00 66.19 852 GLY A CA 1
ATOM 6755 C C . GLY A 1 852 ? -23.908 37.182 23.051 1.00 66.19 852 GLY A C 1
ATOM 6756 O O . GLY A 1 852 ? -24.203 37.012 24.230 1.00 66.19 852 GLY A O 1
ATOM 6757 N N . LEU A 1 853 ? -24.460 36.455 22.074 1.00 61.03 853 LEU A N 1
ATOM 6758 C CA . LEU A 1 853 ? -25.528 35.475 22.301 1.00 61.03 853 LEU A CA 1
ATOM 6759 C C . LEU A 1 853 ? -25.100 34.309 23.201 1.00 61.03 853 LEU A C 1
ATOM 6761 O O . LEU A 1 853 ? -25.913 33.782 23.950 1.00 61.03 853 LEU A O 1
ATOM 6765 N N . ILE A 1 854 ? -23.841 33.877 23.150 1.00 58.97 854 ILE A N 1
ATOM 6766 C CA . ILE A 1 854 ? -23.329 32.823 24.038 1.00 58.97 854 ILE A CA 1
ATOM 6767 C C . ILE A 1 854 ? -23.118 33.343 25.463 1.00 58.97 854 ILE A C 1
ATOM 6769 O O . ILE A 1 854 ? -23.277 32.574 26.413 1.00 58.97 854 ILE A O 1
ATOM 6773 N N . GLY A 1 855 ? -22.788 34.627 25.615 1.00 62.62 855 GLY A N 1
ATOM 6774 C CA . GLY A 1 855 ? -22.772 35.309 26.907 1.00 62.62 855 GLY A CA 1
ATOM 6775 C C . GLY A 1 855 ? -24.171 35.467 27.507 1.00 62.62 855 GLY A C 1
ATOM 6776 O O . GLY A 1 855 ? -24.347 35.223 28.696 1.00 62.62 855 GLY A O 1
ATOM 6777 N N . GLU A 1 856 ? -25.161 35.821 26.685 1.00 62.56 856 GLU A N 1
ATOM 6778 C CA . GLU A 1 856 ? -26.527 36.135 27.130 1.00 62.56 856 GLU A CA 1
ATOM 6779 C C . GLU A 1 856 ? -27.456 34.911 27.234 1.00 62.56 856 GLU A C 1
ATOM 6781 O O . GLU A 1 856 ? -28.284 34.849 28.139 1.00 62.56 856 GLU A O 1
ATOM 6786 N N . TYR A 1 857 ? -27.322 33.925 26.340 1.00 52.97 857 TYR A N 1
ATOM 6787 C CA . TYR A 1 857 ? -28.317 32.861 26.132 1.00 52.97 857 TYR A CA 1
ATOM 6788 C C . TYR A 1 857 ? -27.743 31.439 26.135 1.00 52.97 857 TYR A C 1
ATOM 6790 O O . TYR A 1 857 ? -28.369 30.534 25.598 1.00 52.97 857 TYR A O 1
ATOM 6798 N N . ASN A 1 858 ? -26.554 31.191 26.699 1.00 58.31 858 ASN A N 1
ATOM 6799 C CA . ASN A 1 858 ? -26.038 29.822 26.894 1.00 58.31 858 ASN A CA 1
ATOM 6800 C C . ASN A 1 858 ? -26.164 28.897 25.649 1.00 58.31 858 ASN A C 1
ATOM 6802 O O . ASN A 1 858 ? -26.446 27.714 25.785 1.00 58.31 858 ASN A O 1
ATOM 6806 N N . PHE A 1 859 ? -25.892 29.410 24.440 1.00 55.69 859 PHE A N 1
ATOM 6807 C CA . PHE A 1 859 ? -25.978 28.705 23.141 1.00 55.69 859 PHE A CA 1
ATOM 6808 C C . PHE A 1 859 ? -27.371 28.486 22.515 1.00 55.69 859 PHE A C 1
ATOM 6810 O O . PHE A 1 859 ? -27.457 27.699 21.565 1.00 55.69 859 PHE A O 1
ATOM 6817 N N . THR A 1 860 ? -28.428 29.210 22.897 1.00 52.12 860 THR A N 1
ATOM 6818 C CA . THR A 1 860 ? -29.676 29.169 22.113 1.00 52.12 860 THR A CA 1
ATOM 6819 C C . THR A 1 860 ? -29.419 29.702 20.682 1.00 52.12 860 THR A C 1
ATOM 6821 O O . THR A 1 860 ? -28.997 30.848 20.502 1.00 52.12 860 THR A O 1
ATOM 6824 N N . PRO A 1 861 ? -29.608 28.899 19.615 1.00 51.78 861 PRO A N 1
ATOM 6825 C CA . PRO A 1 861 ? -29.170 29.279 18.274 1.00 51.78 861 PRO A CA 1
ATOM 6826 C C . PRO A 1 861 ? -30.154 30.255 17.608 1.00 51.78 861 PRO A C 1
ATOM 6828 O O . PRO A 1 861 ? -31.146 29.828 17.019 1.00 51.78 861 PRO A O 1
ATOM 6831 N N . VAL A 1 862 ? -29.856 31.559 17.619 1.00 47.66 862 VAL A N 1
ATOM 6832 C CA . VAL A 1 862 ? -30.592 32.553 16.812 1.00 47.66 862 VAL A CA 1
ATOM 6833 C C . VAL A 1 862 ? -30.031 32.583 15.384 1.00 47.66 862 VAL A C 1
ATOM 6835 O O . VAL A 1 862 ? -28.837 32.766 15.153 1.00 47.66 862 VAL A O 1
ATOM 6838 N N . ILE A 1 863 ? -30.905 32.333 14.406 1.00 49.81 863 ILE A N 1
ATOM 6839 C CA . ILE A 1 863 ? -30.589 32.181 12.980 1.00 49.81 863 ILE A CA 1
ATOM 6840 C C . ILE A 1 863 ? -31.059 33.435 12.235 1.00 49.81 863 ILE A C 1
ATOM 6842 O O . ILE A 1 863 ? -32.246 33.559 11.949 1.00 49.81 863 ILE A O 1
ATOM 6846 N N . HIS A 1 864 ? -30.145 34.317 11.828 1.00 52.25 864 HIS A N 1
ATOM 6847 C CA . HIS A 1 864 ? -30.445 35.326 10.804 1.00 52.25 864 HIS A CA 1
ATOM 6848 C C . HIS A 1 864 ? -29.735 34.971 9.489 1.00 52.25 864 HIS A C 1
ATOM 6850 O O . HIS A 1 864 ? -28.545 35.213 9.311 1.00 52.25 864 HIS A O 1
ATOM 6856 N N . LEU A 1 865 ? -30.487 34.355 8.565 1.00 52.03 865 LEU A N 1
ATOM 6857 C CA . LEU A 1 865 ? -30.033 33.914 7.232 1.00 52.03 865 LEU A CA 1
ATOM 6858 C C . LEU A 1 865 ? -29.893 35.060 6.211 1.00 52.03 865 LEU A C 1
ATOM 6860 O O . LEU A 1 865 ? -29.230 34.881 5.192 1.00 52.03 865 LEU A O 1
ATOM 6864 N N . GLN A 1 866 ? -30.500 36.224 6.464 1.00 59.03 866 GLN A N 1
ATOM 6865 C CA . GLN A 1 866 ? -30.556 37.326 5.492 1.00 59.03 866 GLN A CA 1
ATOM 6866 C C . GLN A 1 866 ? -29.175 37.925 5.190 1.00 59.03 866 GLN A C 1
ATOM 6868 O O . GLN A 1 866 ? -28.801 38.029 4.025 1.00 59.03 866 GLN A O 1
ATOM 6873 N N . SER A 1 867 ? -28.366 38.200 6.216 1.00 59.06 867 SER A N 1
ATOM 6874 C CA . SER A 1 867 ? -27.013 38.756 6.051 1.00 59.06 867 SER A CA 1
ATOM 6875 C C . SER A 1 867 ? -26.035 37.792 5.362 1.00 59.06 867 SER A C 1
ATOM 6877 O O . SER A 1 867 ? -25.107 38.232 4.690 1.00 59.06 867 SER A O 1
ATOM 6879 N N . ALA A 1 868 ? -26.265 36.476 5.462 1.00 59.88 868 ALA A N 1
ATOM 6880 C CA . ALA A 1 868 ? -25.488 35.474 4.730 1.00 59.88 868 ALA A CA 1
ATOM 6881 C C . ALA A 1 868 ? -25.744 35.563 3.220 1.00 59.88 868 ALA A C 1
ATOM 6883 O O . ALA A 1 868 ? -24.813 35.507 2.421 1.00 59.88 868 ALA A O 1
ATOM 6884 N N . SER A 1 869 ? -27.017 35.694 2.833 1.00 60.72 869 SER A N 1
ATOM 6885 C CA . SER A 1 869 ? -27.448 35.700 1.433 1.00 60.72 869 SER A CA 1
ATOM 6886 C C . SER A 1 869 ? -26.877 36.891 0.657 1.00 60.72 869 SER A C 1
ATOM 6888 O O . SER A 1 869 ? -26.474 36.734 -0.496 1.00 60.72 869 SER A O 1
ATOM 6890 N N . GLU A 1 870 ? -26.798 38.063 1.290 1.00 67.12 870 GLU A N 1
ATOM 6891 C CA . GLU A 1 870 ? -26.214 39.277 0.703 1.00 67.12 870 GLU A CA 1
ATOM 6892 C C . GLU A 1 870 ? -24.702 39.124 0.479 1.00 67.12 870 GLU A C 1
ATOM 6894 O O . GLU A 1 870 ? -24.237 39.274 -0.653 1.00 67.12 870 GLU A O 1
ATOM 6899 N N . ALA A 1 871 ? -23.955 38.703 1.510 1.00 65.38 871 ALA A N 1
ATOM 6900 C CA . ALA A 1 871 ? -22.508 38.471 1.415 1.00 65.38 871 ALA A CA 1
ATOM 6901 C C . ALA A 1 871 ? -22.151 37.413 0.353 1.00 65.38 871 ALA A C 1
ATOM 6903 O O . ALA A 1 871 ? -21.136 37.503 -0.336 1.00 65.38 871 ALA A O 1
ATOM 6904 N N . ILE A 1 872 ? -23.004 36.402 0.188 1.00 65.31 872 ILE A N 1
ATOM 6905 C CA . ILE A 1 872 ? -22.828 35.352 -0.818 1.00 65.31 872 ILE A CA 1
ATOM 6906 C C . ILE A 1 872 ? -23.104 35.854 -2.232 1.00 65.31 872 ILE A C 1
ATOM 6908 O O . ILE A 1 872 ? -22.385 35.489 -3.161 1.00 65.31 872 ILE A O 1
ATOM 6912 N N . THR A 1 873 ? -24.132 36.683 -2.401 1.00 69.00 873 THR A N 1
ATOM 6913 C CA . THR A 1 873 ? -24.450 37.285 -3.701 1.00 69.00 873 THR A CA 1
ATOM 6914 C C . THR A 1 873 ? -23.298 38.178 -4.166 1.00 69.00 873 THR A C 1
ATOM 6916 O O . THR A 1 873 ? -22.908 38.127 -5.329 1.00 69.00 873 THR A O 1
ATOM 6919 N N . GLN A 1 874 ? -22.680 38.919 -3.243 1.00 68.56 874 GLN A N 1
ATOM 6920 C CA . GLN A 1 874 ? -21.484 39.723 -3.511 1.00 68.56 874 GLN A CA 1
ATOM 6921 C C . GLN A 1 874 ? -20.262 38.858 -3.836 1.00 68.56 874 GLN A C 1
ATOM 6923 O O . GLN A 1 874 ? -19.579 39.126 -4.820 1.00 68.56 874 GLN A O 1
ATOM 6928 N N . LEU A 1 875 ? -20.033 37.765 -3.096 1.00 64.94 875 LEU A N 1
ATOM 6929 C CA . LEU A 1 875 ? -18.990 36.787 -3.432 1.00 64.94 875 LEU A CA 1
ATOM 6930 C C . LEU A 1 875 ? -19.140 36.271 -4.869 1.00 64.94 875 LEU A C 1
ATOM 6932 O O . LEU A 1 875 ? -18.164 36.206 -5.608 1.00 64.94 875 LEU A O 1
ATOM 6936 N N . GLN A 1 876 ? -20.355 35.944 -5.305 1.00 63.81 876 GLN A N 1
ATOM 6937 C CA . GLN A 1 876 ? -20.593 35.511 -6.684 1.00 63.81 876 GLN A CA 1
ATOM 6938 C C . GLN A 1 876 ? -20.412 36.631 -7.708 1.00 63.81 876 GLN A C 1
ATOM 6940 O O . GLN A 1 876 ? -19.906 36.365 -8.794 1.00 63.81 876 GLN A O 1
ATOM 6945 N N . ALA A 1 877 ? -20.784 37.868 -7.377 1.00 70.00 877 ALA A N 1
ATOM 6946 C CA . ALA A 1 877 ? -20.532 39.014 -8.245 1.00 70.00 877 ALA A CA 1
ATOM 6947 C C . ALA A 1 877 ? -19.023 39.239 -8.461 1.00 70.00 877 ALA A C 1
ATOM 6949 O O . ALA A 1 877 ? -18.608 39.558 -9.572 1.00 70.00 877 ALA A O 1
ATOM 6950 N N . VAL A 1 878 ? -18.203 39.001 -7.430 1.00 67.12 878 VAL A N 1
ATOM 6951 C CA . VAL A 1 878 ? -16.736 39.088 -7.511 1.00 67.12 878 VAL A CA 1
ATOM 6952 C C . VAL A 1 878 ? -16.134 37.906 -8.276 1.00 67.12 878 VAL A C 1
ATOM 6954 O O . VAL A 1 878 ? -15.235 38.089 -9.099 1.00 67.12 878 VAL A O 1
ATOM 6957 N N . PHE A 1 879 ? -16.613 36.685 -8.024 1.00 65.25 879 PHE A N 1
ATOM 6958 C CA . PHE A 1 879 ? -16.033 35.481 -8.621 1.00 65.25 879 PHE A CA 1
ATOM 6959 C C . PHE A 1 879 ? -16.601 35.139 -10.012 1.00 65.25 879 PHE A C 1
ATOM 6961 O O . PHE A 1 879 ? -15.932 34.444 -10.769 1.00 65.25 879 PHE A O 1
ATOM 6968 N N . GLY A 1 880 ? -17.759 35.666 -10.413 1.00 63.03 880 GLY A N 1
ATOM 6969 C CA . GLY A 1 880 ? -18.427 35.328 -11.675 1.00 63.03 880 GLY A CA 1
ATOM 6970 C C . GLY A 1 880 ? -18.921 33.871 -11.736 1.00 63.03 880 GLY A C 1
ATOM 6971 O O . GLY A 1 880 ? -18.470 33.004 -10.986 1.00 63.03 880 GLY A O 1
ATOM 6972 N N . GLY A 1 881 ? -19.852 33.575 -12.653 1.00 62.69 881 GLY A N 1
ATOM 6973 C CA . GLY A 1 881 ? -20.433 32.227 -12.809 1.00 62.69 881 GLY A CA 1
ATOM 6974 C C . GLY A 1 881 ? -19.420 31.136 -13.195 1.00 62.69 881 GLY A C 1
ATOM 6975 O O . GLY A 1 881 ? -19.574 29.981 -12.815 1.00 62.69 881 GLY A O 1
ATOM 6976 N N . ASP A 1 882 ? -18.322 31.495 -13.864 1.00 67.50 882 ASP A N 1
ATOM 6977 C CA . ASP A 1 882 ? -17.331 30.526 -14.359 1.00 67.50 882 ASP A CA 1
ATOM 6978 C C . ASP A 1 882 ? -16.347 30.020 -13.282 1.00 67.50 882 ASP A C 1
ATOM 6980 O O . ASP A 1 882 ? -15.511 29.156 -13.556 1.00 67.50 882 ASP A O 1
ATOM 6984 N N . ARG A 1 883 ? -16.411 30.534 -12.042 1.00 74.06 883 ARG A N 1
ATOM 6985 C CA . ARG A 1 883 ? -15.447 30.208 -10.968 1.00 74.06 883 ARG A CA 1
ATOM 6986 C C . ARG A 1 883 ? -16.001 29.327 -9.849 1.00 74.06 883 ARG A C 1
ATOM 6988 O O . ARG A 1 883 ? -15.478 29.338 -8.732 1.00 74.06 883 ARG A O 1
ATOM 6995 N N . HIS A 1 884 ? -17.006 28.502 -10.129 1.00 77.62 884 HIS A N 1
ATOM 6996 C CA . HIS A 1 884 ? -17.566 27.557 -9.150 1.00 77.62 884 HIS A CA 1
ATOM 6997 C C . HIS A 1 884 ? -16.510 26.667 -8.463 1.00 77.62 884 HIS A C 1
ATOM 6999 O O . HIS A 1 884 ? -16.629 26.368 -7.271 1.00 77.62 884 HIS A O 1
ATOM 7005 N N . ASP A 1 885 ? -15.433 26.301 -9.165 1.00 75.56 885 ASP A N 1
ATOM 7006 C CA . ASP A 1 885 ? -14.310 25.555 -8.585 1.00 75.56 885 ASP A CA 1
ATOM 7007 C C . ASP A 1 885 ? -13.571 26.334 -7.487 1.00 75.56 885 ASP A C 1
ATOM 7009 O O . ASP A 1 885 ? -13.214 25.758 -6.456 1.00 75.56 885 ASP A O 1
ATOM 7013 N N . GLU A 1 886 ? -13.351 27.637 -7.677 1.00 77.88 886 GLU A N 1
ATOM 7014 C CA . GLU A 1 886 ? -12.684 28.497 -6.695 1.00 77.88 886 GLU A CA 1
ATOM 7015 C C . GLU A 1 886 ? -13.569 28.678 -5.455 1.00 77.88 886 GLU A C 1
ATOM 7017 O O . GLU A 1 886 ? -13.109 28.464 -4.331 1.00 77.88 886 GLU A O 1
ATOM 7022 N N . VAL A 1 887 ? -14.867 28.944 -5.643 1.00 78.31 887 VAL A N 1
ATOM 7023 C CA . VAL A 1 887 ? -15.812 29.084 -4.520 1.00 78.31 887 VAL A CA 1
ATOM 7024 C C . VAL A 1 887 ? -15.970 27.757 -3.759 1.00 78.31 887 VAL A C 1
ATOM 7026 O O . VAL A 1 887 ? -16.005 27.748 -2.527 1.00 78.31 887 VAL A O 1
ATOM 7029 N N . SER A 1 888 ? -15.970 26.610 -4.450 1.00 80.56 888 SER A N 1
ATOM 7030 C CA . SER A 1 888 ? -15.962 25.279 -3.815 1.00 80.56 888 SER A CA 1
ATOM 7031 C C . SER A 1 888 ? -14.694 25.041 -2.979 1.00 80.56 888 SER A C 1
ATOM 7033 O O . SER A 1 888 ? -14.761 24.502 -1.864 1.00 80.56 888 SER A O 1
ATOM 7035 N N . GLN A 1 889 ? -13.529 25.487 -3.461 1.00 81.88 889 GLN A N 1
ATOM 7036 C CA . GLN A 1 889 ? -12.273 25.418 -2.707 1.00 81.88 889 GLN A CA 1
ATOM 7037 C C . GLN A 1 889 ? -12.302 26.307 -1.461 1.00 81.88 889 GLN A C 1
ATOM 7039 O O . GLN A 1 889 ? -11.924 25.829 -0.388 1.00 81.88 889 GLN A O 1
ATOM 7044 N N . ILE A 1 890 ? -12.799 27.542 -1.580 1.00 82.31 890 ILE A N 1
ATOM 7045 C CA . ILE A 1 890 ? -12.983 28.478 -0.461 1.00 82.31 890 ILE A CA 1
ATOM 7046 C C . ILE A 1 890 ? -13.941 27.890 0.580 1.00 82.31 890 ILE A C 1
ATOM 7048 O O . ILE A 1 890 ? -13.612 27.833 1.762 1.00 82.31 890 ILE A O 1
ATOM 7052 N N . CYS A 1 891 ? -15.088 27.364 0.151 1.00 84.44 891 CYS A N 1
ATOM 7053 C CA . CYS A 1 891 ? -16.037 26.669 1.020 1.00 84.44 891 CYS A CA 1
ATOM 7054 C C . CYS A 1 891 ? -15.361 25.515 1.787 1.00 84.44 891 CYS A C 1
ATOM 7056 O O . CYS A 1 891 ? -15.501 25.388 3.005 1.00 84.44 891 CYS A O 1
ATOM 7058 N N . GLY A 1 892 ? -14.563 24.695 1.094 1.00 82.88 892 GLY A N 1
ATOM 7059 C CA . GLY A 1 892 ? -13.789 23.624 1.722 1.00 82.88 892 GLY A CA 1
ATOM 7060 C C . GLY A 1 892 ? -12.718 24.116 2.705 1.00 82.88 892 GLY A C 1
ATOM 7061 O O . GLY A 1 892 ? -12.446 23.434 3.691 1.00 82.88 892 GLY A O 1
ATOM 7062 N N . LEU A 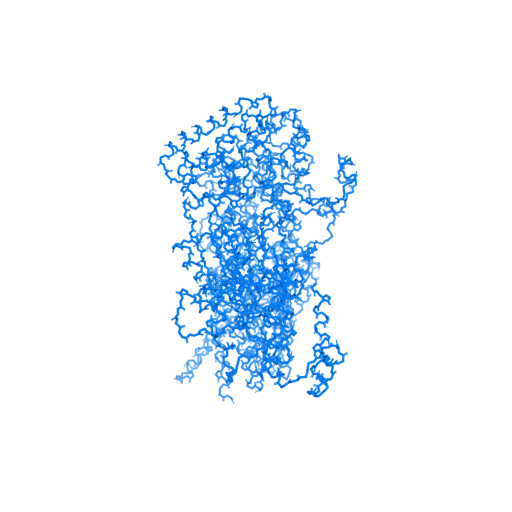1 893 ? -12.109 25.276 2.453 1.00 83.75 893 LEU A N 1
ATOM 7063 C CA . LEU A 1 893 ? -11.153 25.910 3.361 1.00 83.75 893 LEU A CA 1
ATOM 7064 C C . LEU A 1 893 ? -11.857 26.421 4.628 1.00 83.75 893 LEU A C 1
ATOM 7066 O O . LEU A 1 893 ? -11.418 26.108 5.731 1.00 83.75 893 LEU A O 1
ATOM 7070 N N . LEU A 1 894 ? -12.995 27.103 4.483 1.00 85.06 894 LEU A N 1
ATOM 7071 C CA . LEU A 1 894 ? -13.803 27.603 5.600 1.00 85.06 894 LEU A CA 1
ATOM 7072 C C . LEU A 1 894 ? -14.283 26.473 6.519 1.00 85.06 894 LEU A C 1
ATOM 7074 O O . LEU A 1 894 ? -14.137 26.571 7.735 1.00 85.06 894 LEU A O 1
ATOM 7078 N N . PHE A 1 895 ? -14.775 25.357 5.966 1.00 86.94 895 PHE A N 1
ATOM 7079 C CA . PHE A 1 895 ? -15.123 24.189 6.786 1.00 86.94 895 PHE A CA 1
ATOM 7080 C C . PHE A 1 895 ? -13.924 23.641 7.564 1.00 86.94 895 PHE A C 1
ATOM 7082 O O . PHE A 1 895 ? -14.089 23.145 8.678 1.00 86.94 895 PHE A O 1
ATOM 7089 N N . ARG A 1 896 ? -12.716 23.713 6.999 1.00 84.50 896 ARG A N 1
ATOM 7090 C CA . ARG A 1 896 ? -11.503 23.217 7.651 1.00 84.50 896 ARG A CA 1
ATOM 7091 C C . ARG A 1 896 ? -11.011 24.150 8.758 1.00 84.50 896 ARG A C 1
ATOM 7093 O O . ARG A 1 896 ? -10.573 23.646 9.789 1.00 84.50 896 ARG A O 1
ATOM 7100 N N . ILE A 1 897 ? -11.150 25.465 8.585 1.00 84.12 897 ILE A N 1
ATOM 7101 C CA . ILE A 1 897 ? -10.932 26.459 9.650 1.00 84.12 897 ILE A CA 1
ATOM 7102 C C . ILE A 1 897 ? -11.973 26.263 10.761 1.00 84.12 897 ILE A C 1
ATOM 7104 O O . ILE A 1 897 ? -11.629 26.198 11.937 1.00 84.12 897 ILE A O 1
ATOM 7108 N N . GLY A 1 898 ? -13.240 26.034 10.408 1.00 85.38 898 GLY A N 1
ATOM 7109 C CA . GLY A 1 898 ? -14.260 25.644 11.384 1.00 85.38 898 GLY A CA 1
ATOM 7110 C C . GLY A 1 898 ? -13.880 24.367 12.147 1.00 85.38 898 GLY A C 1
ATOM 7111 O O . GLY A 1 898 ? -14.015 24.308 13.370 1.00 85.38 898 GLY A O 1
ATOM 7112 N N . GLU A 1 899 ? -13.347 23.351 11.454 1.00 86.00 899 GLU A N 1
ATOM 7113 C CA . GLU A 1 899 ? -12.887 22.100 12.076 1.00 86.00 899 GLU A CA 1
ATOM 7114 C C . GLU A 1 899 ? -11.746 22.352 13.052 1.00 86.00 899 GLU A C 1
ATOM 7116 O O . GLU A 1 899 ? -11.828 21.843 14.167 1.00 86.00 899 GLU A O 1
ATOM 7121 N N . ARG A 1 900 ? -10.743 23.154 12.668 1.00 87.88 900 ARG A N 1
ATOM 7122 C CA . ARG A 1 900 ? -9.638 23.590 13.535 1.00 87.88 900 ARG A CA 1
ATOM 7123 C C . ARG A 1 900 ? -10.151 24.099 14.875 1.00 87.88 900 ARG A C 1
ATOM 7125 O O . ARG A 1 900 ? -9.814 23.508 15.896 1.00 87.88 900 ARG A O 1
ATOM 7132 N N . TYR A 1 901 ? -10.978 25.143 14.860 1.00 84.62 901 TYR A N 1
ATOM 7133 C CA . TYR A 1 901 ? -11.482 25.776 16.078 1.00 84.62 901 TYR A CA 1
ATOM 7134 C C . TYR A 1 901 ? -12.271 24.797 16.953 1.00 84.62 901 TYR A C 1
ATOM 7136 O O . TYR A 1 901 ? -12.133 24.786 18.173 1.00 84.62 901 TYR A O 1
ATOM 7144 N N . ALA A 1 902 ? -13.019 23.880 16.335 1.00 84.69 902 ALA A N 1
ATOM 7145 C CA . ALA A 1 902 ? -13.692 22.814 17.066 1.00 84.69 902 ALA A CA 1
ATOM 7146 C C . ALA A 1 902 ? -12.723 21.754 17.637 1.00 84.69 902 ALA A C 1
ATOM 7148 O O . ALA A 1 902 ? -13.037 21.109 18.635 1.00 84.69 902 ALA A O 1
ATOM 7149 N N . ILE A 1 903 ? -11.563 21.504 17.011 1.00 83.06 903 ILE A N 1
ATOM 7150 C CA . ILE A 1 903 ? -10.494 20.667 17.591 1.00 83.06 903 ILE A CA 1
ATOM 7151 C C . ILE A 1 903 ? -9.853 21.376 18.779 1.00 83.06 903 ILE A C 1
ATOM 7153 O O . ILE A 1 903 ? -9.757 20.762 19.836 1.00 83.06 903 ILE A O 1
ATOM 7157 N N . GLU A 1 904 ? -9.458 22.637 18.622 1.00 84.00 904 GLU A N 1
ATOM 7158 C CA . GLU A 1 904 ? -8.864 23.434 19.699 1.00 84.00 904 GLU A CA 1
ATOM 7159 C C . GLU A 1 904 ? -9.806 23.524 20.903 1.00 84.00 904 GLU A C 1
ATOM 7161 O O . GLU A 1 904 ? -9.387 23.248 22.023 1.00 84.00 904 GLU A O 1
ATOM 7166 N N . GLY A 1 905 ? -11.098 23.789 20.678 1.00 83.50 905 GLY A N 1
ATOM 7167 C CA . GLY A 1 905 ? -12.101 23.823 21.745 1.00 83.50 905 GLY A CA 1
ATOM 7168 C C . GLY A 1 905 ? -12.288 22.472 22.445 1.00 83.50 905 GLY A C 1
ATOM 7169 O O . GLY A 1 905 ? -12.394 22.417 23.670 1.00 83.50 905 GLY A O 1
ATOM 7170 N N . ASP A 1 906 ? -12.278 21.360 21.697 1.00 81.31 906 ASP A N 1
ATOM 7171 C CA . ASP A 1 906 ? -12.311 20.009 22.276 1.00 81.31 906 ASP A CA 1
ATOM 7172 C C . ASP A 1 906 ? -11.076 19.726 23.153 1.00 81.31 906 ASP A C 1
ATOM 7174 O O . ASP A 1 906 ? -11.224 19.134 24.227 1.00 81.31 906 ASP A O 1
ATOM 7178 N N . LEU A 1 907 ? -9.880 20.125 22.698 1.00 82.75 907 LEU A N 1
ATOM 7179 C CA . LEU A 1 907 ? -8.617 19.944 23.422 1.00 82.75 907 LEU A CA 1
ATOM 7180 C C . LEU A 1 907 ? -8.570 20.817 24.680 1.00 82.75 907 LEU A C 1
ATOM 7182 O O . LEU A 1 907 ? -8.349 20.288 25.765 1.00 82.75 907 LEU A O 1
ATOM 7186 N N . ALA A 1 908 ? -8.876 22.111 24.561 1.00 82.81 908 ALA A N 1
ATOM 7187 C CA . ALA A 1 908 ? -8.917 23.045 25.685 1.00 82.81 908 ALA A CA 1
ATOM 7188 C C . ALA A 1 908 ? -9.902 22.583 26.772 1.00 82.81 908 ALA A C 1
ATOM 7190 O O . ALA A 1 908 ? -9.587 22.608 27.959 1.00 82.81 908 ALA A O 1
ATOM 7191 N N . ASN A 1 909 ? -11.072 22.071 26.375 1.00 80.38 909 ASN A N 1
ATOM 7192 C CA . ASN A 1 909 ? -12.049 21.497 27.302 1.00 80.38 909 ASN A CA 1
ATOM 7193 C C . ASN A 1 909 ? -11.536 20.210 27.972 1.00 80.38 909 ASN A C 1
ATOM 7195 O O . ASN A 1 909 ? -11.769 19.985 29.160 1.00 80.38 909 ASN A O 1
ATOM 7199 N N . ALA A 1 910 ? -10.841 19.343 27.227 1.00 79.00 910 ALA A N 1
ATOM 7200 C CA . ALA A 1 910 ? -10.228 18.150 27.805 1.00 79.00 910 ALA A CA 1
ATOM 7201 C C . ALA A 1 910 ? -9.156 18.529 28.841 1.00 79.00 910 ALA A C 1
ATOM 7203 O O . ALA A 1 910 ? -9.212 18.044 29.968 1.00 79.00 910 ALA A O 1
ATOM 7204 N N . GLU A 1 911 ? -8.254 19.449 28.502 1.00 78.44 911 GLU A N 1
ATOM 7205 C CA . GLU A 1 911 ? -7.203 19.943 29.396 1.00 78.44 911 GLU A CA 1
ATOM 7206 C C . GLU A 1 911 ? -7.766 20.634 30.643 1.00 78.44 911 GLU A C 1
ATOM 7208 O O . GLU A 1 911 ? -7.292 20.376 31.751 1.00 78.44 911 GLU A O 1
ATOM 7213 N N . ALA A 1 912 ? -8.797 21.473 30.491 1.00 77.81 912 ALA A N 1
ATOM 7214 C CA . ALA A 1 912 ? -9.467 22.132 31.611 1.00 77.81 912 ALA A CA 1
ATOM 7215 C C . ALA A 1 912 ? -10.035 21.108 32.607 1.00 77.81 912 ALA A C 1
ATOM 7217 O O . ALA A 1 912 ? -9.860 21.254 33.814 1.00 77.81 912 ALA A O 1
ATOM 7218 N N . ARG A 1 913 ? -10.625 20.011 32.114 1.00 72.62 913 ARG A N 1
ATOM 7219 C CA . ARG A 1 913 ? -11.136 18.911 32.955 1.00 72.62 913 ARG A CA 1
ATOM 7220 C C . ARG A 1 913 ? -10.033 18.102 33.623 1.00 72.62 913 ARG A C 1
ATOM 7222 O O . ARG A 1 913 ? -10.208 17.616 34.736 1.00 72.62 913 ARG A O 1
ATOM 7229 N N . VAL A 1 914 ? -8.909 17.901 32.944 1.00 70.62 914 VAL A N 1
ATOM 7230 C CA . VAL A 1 914 ? -7.752 17.218 33.538 1.00 70.62 914 VAL A CA 1
ATOM 7231 C C . VAL A 1 914 ? -7.188 18.059 34.677 1.00 70.62 914 VAL A C 1
ATOM 7233 O O . VAL A 1 914 ? -6.911 17.525 35.752 1.00 70.62 914 VAL A O 1
ATOM 7236 N N . ARG A 1 915 ? -7.090 19.380 34.478 1.00 73.25 915 ARG A N 1
ATOM 7237 C CA . ARG A 1 915 ? -6.732 20.331 35.536 1.00 73.25 915 ARG A CA 1
ATOM 7238 C C . ARG A 1 915 ? -7.741 20.302 36.682 1.00 73.25 915 ARG A C 1
ATOM 7240 O O . ARG A 1 915 ? -7.303 20.177 37.816 1.00 73.25 915 ARG A O 1
ATOM 7247 N N . GLU A 1 916 ? -9.044 20.292 36.397 1.00 69.19 916 GLU A N 1
ATOM 7248 C CA . GLU A 1 916 ? -10.118 20.146 37.398 1.00 69.19 916 GLU A CA 1
ATOM 7249 C C . GLU A 1 916 ? -9.928 18.918 38.291 1.00 69.19 916 GLU A C 1
ATOM 7251 O O . GLU A 1 916 ? -10.040 18.985 39.507 1.00 69.19 916 GLU A O 1
ATOM 7256 N N . LEU A 1 917 ? -9.615 17.765 37.700 1.00 64.19 917 LEU A N 1
ATOM 7257 C CA . LEU A 1 917 ? -9.428 16.529 38.460 1.00 64.19 917 LEU A CA 1
ATOM 7258 C C . LEU A 1 917 ? -8.172 16.578 39.329 1.00 64.19 917 LEU A C 1
ATOM 7260 O O . LEU A 1 917 ? -8.161 16.039 40.438 1.00 64.19 917 LEU A O 1
ATOM 7264 N N . ARG A 1 918 ? -7.113 17.225 38.832 1.00 70.75 918 ARG A N 1
ATOM 7265 C CA . ARG A 1 918 ? -5.898 17.467 39.614 1.00 70.75 918 ARG A CA 1
ATOM 7266 C C . ARG A 1 918 ? -6.169 18.475 40.738 1.00 70.75 918 ARG A C 1
ATOM 7268 O O . ARG A 1 918 ? -5.691 18.253 41.845 1.00 70.75 918 ARG A O 1
ATOM 7275 N N . SER A 1 919 ? -6.985 19.506 40.502 1.00 67.06 919 SER A N 1
ATOM 7276 C CA . SER A 1 919 ? -7.316 20.548 41.483 1.00 67.06 919 SER A CA 1
ATOM 7277 C C . SER A 1 919 ? -8.394 20.138 42.491 1.00 67.06 919 SER A C 1
ATOM 7279 O O . SER A 1 919 ? -8.368 20.613 43.622 1.00 67.06 919 SER A O 1
ATOM 7281 N N . LEU A 1 920 ? -9.275 19.185 42.169 1.00 56.91 920 LEU A N 1
ATOM 7282 C CA . LEU A 1 920 ? -10.183 18.545 43.133 1.00 56.91 920 LEU A CA 1
ATOM 7283 C C . LEU A 1 920 ? -9.415 17.804 44.241 1.00 56.91 920 LEU A C 1
ATOM 7285 O O . LEU A 1 920 ? -9.940 17.631 45.338 1.00 56.91 920 LEU A O 1
ATOM 7289 N N . ARG A 1 921 ? -8.150 17.426 44.000 1.00 56.03 921 ARG A N 1
ATOM 7290 C CA . ARG A 1 921 ? -7.226 16.977 45.058 1.00 56.03 921 ARG A CA 1
ATOM 7291 C C . ARG A 1 921 ? -6.595 18.133 45.852 1.00 56.03 921 ARG A C 1
ATOM 7293 O O . ARG A 1 921 ? -6.084 17.885 46.937 1.00 56.03 921 ARG A O 1
ATOM 7300 N N . ALA A 1 922 ? -6.642 19.363 45.341 1.00 52.97 922 ALA A N 1
ATOM 7301 C CA . ALA A 1 922 ? -5.969 20.550 45.877 1.00 52.97 922 ALA A CA 1
ATOM 7302 C C . ALA A 1 922 ? -6.908 21.654 46.428 1.00 52.97 922 ALA A C 1
ATOM 7304 O O . ALA A 1 922 ? -6.413 22.654 46.931 1.00 52.97 922 ALA A O 1
ATOM 7305 N N . LYS A 1 923 ? -8.245 21.495 46.387 1.00 50.06 923 LYS A N 1
ATOM 7306 C CA . LYS A 1 923 ? -9.241 22.514 46.817 1.00 50.06 923 LYS A CA 1
ATOM 7307 C C . LYS A 1 923 ? -9.113 23.889 46.122 1.00 50.06 923 LYS A C 1
ATOM 7309 O O . LYS A 1 923 ? -9.637 24.879 46.629 1.00 50.06 923 LYS A O 1
ATOM 7314 N N . GLU A 1 924 ? -8.476 23.981 44.959 1.00 52.62 924 GLU A N 1
ATOM 7315 C CA . GLU A 1 924 ? -8.402 25.244 44.211 1.00 52.62 924 GLU A CA 1
ATOM 7316 C C . GLU A 1 924 ? -9.668 25.475 43.372 1.00 52.62 924 GLU A C 1
ATOM 7318 O O . GLU A 1 924 ? -10.171 24.560 42.712 1.00 52.62 924 GLU A O 1
ATOM 7323 N N . ARG A 1 925 ? -10.194 26.711 43.416 1.00 53.94 925 ARG A N 1
ATOM 7324 C CA . ARG A 1 925 ? -11.352 27.141 42.616 1.00 53.94 925 ARG A CA 1
ATOM 7325 C C . ARG A 1 925 ? -11.027 27.045 41.125 1.00 53.94 925 ARG A C 1
ATOM 7327 O O . ARG A 1 925 ? -9.946 27.417 40.683 1.00 53.94 925 ARG A O 1
ATOM 7334 N N . PHE A 1 926 ? -11.998 26.541 40.375 1.00 55.59 926 PHE A N 1
ATOM 7335 C CA . PHE A 1 926 ? -11.947 26.356 38.931 1.00 55.59 926 PHE A CA 1
ATOM 7336 C C . PHE A 1 926 ? -11.776 27.697 38.188 1.00 55.59 926 PHE A C 1
ATOM 7338 O O . PHE A 1 926 ? -12.380 28.695 38.574 1.00 55.59 926 PHE A O 1
ATOM 7345 N N . ASP A 1 927 ? -10.955 27.718 37.134 1.00 67.31 927 ASP A N 1
ATOM 7346 C CA . ASP A 1 927 ? -10.624 28.921 36.356 1.00 67.31 927 ASP A CA 1
ATOM 7347 C C . ASP A 1 927 ? -11.699 29.217 35.295 1.00 67.31 927 ASP A C 1
ATOM 7349 O O . ASP A 1 927 ? -11.738 28.594 34.231 1.00 67.31 927 ASP A O 1
ATOM 7353 N N . GLU A 1 928 ? -12.566 30.187 35.585 1.00 70.38 928 GLU A N 1
ATOM 7354 C CA . GLU A 1 928 ? -13.645 30.681 34.713 1.00 70.38 928 GLU A CA 1
ATOM 7355 C C . GLU A 1 928 ? -13.139 31.070 33.307 1.00 70.38 928 GLU A C 1
ATOM 7357 O O . GLU A 1 928 ? -13.787 30.771 32.300 1.00 70.38 928 GLU A O 1
ATOM 7362 N N . LYS A 1 929 ? -11.899 31.578 33.205 1.00 74.19 929 LYS A N 1
ATOM 7363 C CA . LYS A 1 929 ? -11.272 31.973 31.929 1.00 74.19 929 LYS A CA 1
ATOM 7364 C C . LYS A 1 929 ? -11.085 30.809 30.960 1.00 74.19 929 LYS A C 1
ATOM 7366 O O . LYS A 1 929 ? -11.147 30.988 29.742 1.00 74.19 929 LYS A O 1
ATOM 7371 N N . SER A 1 930 ? -10.855 29.602 31.478 1.00 71.75 930 SER A N 1
ATOM 7372 C CA . SER A 1 930 ? -10.687 28.411 30.642 1.00 71.75 930 SER A CA 1
ATOM 7373 C C . SER A 1 930 ? -11.995 28.029 29.935 1.00 71.75 930 SER A C 1
ATOM 7375 O O . SER A 1 930 ? -11.960 27.509 28.818 1.00 71.75 930 SER A O 1
ATOM 7377 N N . TYR A 1 931 ? -13.150 28.324 30.541 1.00 71.38 931 TYR A N 1
ATOM 7378 C CA . TYR A 1 931 ? -14.463 28.061 29.952 1.00 71.38 931 TYR A CA 1
ATOM 7379 C C . TYR A 1 931 ? -14.842 29.107 28.896 1.00 71.38 931 TYR A C 1
ATOM 7381 O O . TYR A 1 931 ? -15.334 28.746 27.824 1.00 71.38 931 TYR A O 1
ATOM 7389 N N . ASP A 1 932 ? -14.521 30.378 29.142 1.00 77.50 932 ASP A N 1
ATOM 7390 C CA . ASP A 1 932 ? -14.725 31.459 28.171 1.00 77.50 932 ASP A CA 1
ATOM 7391 C C . ASP A 1 932 ? -13.929 31.234 26.885 1.00 77.50 932 ASP A C 1
ATOM 7393 O O . ASP A 1 932 ? -14.449 31.419 25.785 1.00 77.50 932 ASP A O 1
ATOM 7397 N N . ASN A 1 933 ? -12.699 30.724 26.992 1.00 78.88 933 ASN A N 1
ATOM 7398 C CA . ASN A 1 933 ? -11.918 30.368 25.810 1.00 78.88 933 ASN A CA 1
ATOM 7399 C C . ASN A 1 933 ? -12.582 29.243 24.989 1.00 78.88 933 ASN A C 1
ATOM 7401 O O . ASN A 1 933 ? -12.660 29.324 23.764 1.00 78.88 933 ASN A O 1
ATOM 7405 N N . VAL A 1 934 ? -13.129 28.209 25.642 1.00 77.56 934 VAL A N 1
ATOM 7406 C CA . VAL A 1 934 ? -13.870 27.135 24.949 1.00 77.56 934 VAL A CA 1
ATOM 7407 C C . VAL A 1 934 ? -15.109 27.691 24.241 1.00 77.56 934 VAL A C 1
ATOM 7409 O O . VAL A 1 934 ? -15.384 27.295 23.106 1.00 77.56 934 VAL A O 1
ATOM 7412 N N . LYS A 1 935 ? -15.828 28.627 24.876 1.00 75.12 935 LYS A N 1
ATOM 7413 C CA . LYS A 1 935 ? -16.964 29.328 24.263 1.00 75.12 935 LYS A CA 1
ATOM 7414 C C . LYS A 1 935 ? -16.534 30.085 23.009 1.00 75.12 935 LYS A C 1
ATOM 7416 O O . LYS A 1 935 ? -17.129 29.865 21.959 1.00 75.12 935 LYS A O 1
ATOM 7421 N N . ILE A 1 936 ? -15.466 30.885 23.086 1.00 79.56 936 ILE A N 1
ATOM 7422 C CA . ILE A 1 936 ? -14.947 31.671 21.954 1.00 79.56 936 ILE A CA 1
ATOM 7423 C C . ILE A 1 936 ? -14.584 30.778 20.764 1.00 79.56 936 ILE A C 1
ATOM 7425 O O . ILE A 1 936 ? -14.984 31.049 19.626 1.00 79.56 936 ILE A O 1
ATOM 7429 N N . LEU A 1 937 ? -13.859 29.688 21.022 1.00 81.38 937 LEU A N 1
ATOM 7430 C CA . LEU A 1 937 ? -13.475 28.725 19.990 1.00 81.38 937 LEU A CA 1
ATOM 7431 C C . LEU A 1 937 ? -14.714 28.082 19.344 1.00 81.38 937 LEU A C 1
ATOM 7433 O O . LEU A 1 937 ? -14.744 27.874 18.128 1.00 81.38 937 LEU A O 1
ATOM 7437 N N . LEU A 1 938 ? -15.769 27.819 20.122 1.00 76.06 938 LEU A N 1
ATOM 7438 C CA . LEU A 1 938 ? -17.013 27.272 19.588 1.00 76.06 938 LEU A CA 1
ATOM 7439 C C . LEU A 1 938 ? -17.778 28.271 18.721 1.00 76.06 938 LEU A C 1
ATOM 7441 O O . LEU A 1 938 ? -18.181 27.908 17.613 1.00 76.06 938 LEU A O 1
ATOM 7445 N N . SER A 1 939 ? -17.953 29.509 19.192 1.00 75.62 939 SER A N 1
ATOM 7446 C CA . SER A 1 939 ? -18.597 30.588 18.429 1.00 75.62 939 SER A CA 1
ATOM 7447 C C . SER A 1 939 ? -17.912 30.762 17.084 1.00 75.62 939 SER A C 1
ATOM 7449 O O . SER A 1 939 ? -18.560 30.765 16.041 1.00 75.62 939 SER A O 1
ATOM 7451 N N . THR A 1 940 ? -16.581 30.809 17.107 1.00 81.19 940 THR A N 1
ATOM 7452 C CA . THR A 1 940 ? -15.761 30.994 15.911 1.00 81.19 940 THR A CA 1
ATOM 7453 C C . THR A 1 940 ? -15.924 29.821 14.943 1.00 81.19 940 THR A C 1
ATOM 7455 O O . THR A 1 940 ? -16.170 30.021 13.752 1.00 81.19 940 THR A O 1
ATOM 7458 N N . SER A 1 941 ? -15.869 28.581 15.442 1.00 85.19 941 SER A N 1
ATOM 7459 C CA . SER A 1 941 ? -16.123 27.387 14.626 1.00 85.19 941 SER A CA 1
ATOM 7460 C C . SER A 1 941 ? -17.505 27.420 13.959 1.00 85.19 941 SER A C 1
ATOM 7462 O O . SER A 1 941 ? -17.636 27.116 12.768 1.00 85.19 941 SER A O 1
ATOM 7464 N N . MET A 1 942 ? -18.527 27.838 14.709 1.00 83.06 942 MET A N 1
ATOM 7465 C CA . MET A 1 942 ? -19.901 27.968 14.235 1.00 83.06 942 MET A CA 1
ATOM 7466 C C . MET A 1 942 ? -20.048 29.057 13.159 1.00 83.06 942 MET A C 1
ATOM 7468 O O . MET A 1 942 ? -20.695 28.802 12.139 1.00 83.06 942 MET A O 1
ATOM 7472 N N . SER A 1 943 ? -19.406 30.222 13.319 1.00 80.12 943 SER A N 1
ATOM 7473 C CA . SER A 1 943 ? -19.368 31.285 12.299 1.00 80.12 943 SER A CA 1
ATOM 7474 C C . SER A 1 943 ? -18.854 30.753 10.960 1.00 80.12 943 SER A C 1
ATOM 7476 O O . SER A 1 943 ? -19.520 30.875 9.928 1.00 80.12 943 SER A O 1
ATOM 7478 N N . TYR A 1 944 ? -17.690 30.094 10.982 1.00 84.19 944 TYR A N 1
ATOM 7479 C CA . TYR A 1 944 ? -17.076 29.520 9.784 1.00 84.19 944 TYR A CA 1
ATOM 7480 C C . TYR A 1 944 ? -17.941 28.432 9.152 1.00 84.19 944 TYR A C 1
ATOM 7482 O O . TYR A 1 944 ? -18.095 28.395 7.929 1.00 84.19 944 TYR A O 1
ATOM 7490 N N . PHE A 1 945 ? -18.539 27.565 9.973 1.00 85.06 945 PHE A N 1
ATOM 7491 C CA . PHE A 1 945 ? -19.461 26.536 9.507 1.00 85.06 945 PHE A CA 1
ATOM 7492 C C . PHE A 1 945 ? -20.656 27.138 8.759 1.00 85.06 945 PHE A C 1
ATOM 7494 O O . PHE A 1 945 ? -20.986 26.680 7.664 1.00 85.06 945 PHE A O 1
ATOM 7501 N N . ARG A 1 946 ? -21.286 28.176 9.322 1.00 81.44 946 ARG A N 1
ATOM 7502 C CA . ARG A 1 946 ? -22.459 28.834 8.730 1.00 81.44 946 ARG A CA 1
ATOM 7503 C C . ARG A 1 946 ? -22.133 29.529 7.419 1.00 81.44 946 ARG A C 1
ATOM 7505 O O . ARG A 1 946 ? -22.887 29.363 6.459 1.00 81.44 946 ARG A O 1
ATOM 7512 N N . LEU A 1 947 ? -21.016 30.252 7.353 1.00 80.81 947 LEU A N 1
ATOM 7513 C CA . LEU A 1 947 ? -20.582 30.893 6.113 1.00 80.81 947 LEU A CA 1
ATOM 7514 C C . LEU A 1 947 ? -20.301 29.847 5.024 1.00 80.81 947 LEU A C 1
ATOM 7516 O O . LEU A 1 947 ? -20.820 29.955 3.914 1.00 80.81 947 LEU A O 1
ATOM 7520 N N . ALA A 1 948 ? -19.538 28.801 5.354 1.00 84.69 948 ALA A N 1
ATOM 7521 C CA . ALA A 1 948 ? -19.217 27.724 4.420 1.00 84.69 948 ALA A CA 1
ATOM 7522 C C . ALA A 1 948 ? -20.474 27.003 3.911 1.00 84.69 948 ALA A C 1
ATOM 7524 O O . ALA A 1 948 ? -20.593 26.714 2.720 1.00 84.69 948 ALA A O 1
ATOM 7525 N N . GLU A 1 949 ? -21.424 26.719 4.803 1.00 83.00 949 GLU A N 1
ATOM 7526 C CA . GLU A 1 949 ? -22.688 26.078 4.458 1.00 83.00 949 GLU A CA 1
ATOM 7527 C C . GLU A 1 949 ? -23.562 26.953 3.563 1.00 83.00 949 GLU A C 1
ATOM 7529 O O . GLU A 1 949 ? -24.146 26.447 2.604 1.00 83.00 949 GLU A O 1
ATOM 7534 N N . SER A 1 950 ? -23.636 28.244 3.857 1.00 81.19 950 SER A N 1
ATOM 7535 C CA . SER A 1 950 ? -24.441 29.176 3.079 1.00 81.19 950 SER A CA 1
ATOM 7536 C C . SER A 1 950 ? -23.852 29.326 1.667 1.00 81.19 950 SER A C 1
ATOM 7538 O O . SER A 1 950 ? -24.585 29.191 0.686 1.00 81.19 950 SER A O 1
ATOM 7540 N N . LEU A 1 951 ? -22.520 29.445 1.542 1.00 79.06 951 LEU A N 1
ATOM 7541 C CA . LEU A 1 951 ? -21.822 29.421 0.247 1.00 79.06 951 LEU A CA 1
ATOM 7542 C C . LEU A 1 951 ? -22.097 28.141 -0.539 1.00 79.06 951 LEU A C 1
ATOM 7544 O O . LEU A 1 951 ? -22.372 28.181 -1.736 1.00 79.06 951 LEU A O 1
ATOM 7548 N N . ARG A 1 952 ? -22.053 26.995 0.145 1.00 83.75 952 ARG A N 1
ATOM 7549 C CA . ARG A 1 952 ? -22.367 25.704 -0.462 1.00 83.75 952 ARG A CA 1
ATOM 7550 C C . ARG A 1 952 ? -23.795 25.698 -1.004 1.00 83.75 952 ARG A C 1
ATOM 7552 O O . ARG A 1 952 ? -23.981 25.375 -2.167 1.00 83.75 952 ARG A O 1
ATOM 7559 N N . LEU A 1 953 ? -24.794 26.025 -0.178 1.00 82.00 953 LEU A N 1
ATOM 7560 C CA . LEU A 1 953 ? -26.210 25.999 -0.570 1.00 82.00 953 LEU A CA 1
ATOM 7561 C C . LEU A 1 953 ? -26.499 26.899 -1.770 1.00 82.00 953 LEU A C 1
ATOM 7563 O O . LEU A 1 953 ? -27.308 26.522 -2.611 1.00 82.00 953 LEU A O 1
ATOM 7567 N N . ARG A 1 954 ? -25.804 28.033 -1.879 1.00 77.44 954 ARG A N 1
ATOM 7568 C CA . ARG A 1 954 ? -25.896 28.891 -3.056 1.00 77.44 954 ARG A CA 1
ATOM 7569 C C . ARG A 1 954 ? -25.295 28.253 -4.302 1.00 77.44 954 ARG A C 1
ATOM 7571 O O . ARG A 1 954 ? -25.947 28.241 -5.330 1.00 77.44 954 ARG A O 1
ATOM 7578 N N . ILE A 1 955 ? -24.104 27.662 -4.231 1.00 78.19 955 ILE A N 1
ATOM 7579 C CA . ILE A 1 955 ? -23.570 26.944 -5.402 1.00 78.19 955 ILE A CA 1
ATOM 7580 C C . ILE A 1 955 ? -24.531 25.826 -5.823 1.00 78.19 955 ILE A C 1
ATOM 7582 O O . ILE A 1 955 ? -24.721 25.614 -7.008 1.00 78.19 955 ILE A O 1
ATOM 7586 N N . PHE A 1 956 ? -25.196 25.156 -4.877 1.00 78.19 956 PHE A N 1
ATOM 7587 C CA . PHE A 1 956 ? -26.243 24.179 -5.195 1.00 78.19 956 PHE A CA 1
ATOM 7588 C C . PHE A 1 956 ? -27.504 24.787 -5.833 1.00 78.19 956 PHE A C 1
ATOM 7590 O O . PHE A 1 956 ? -28.247 24.042 -6.465 1.00 78.19 956 PHE A O 1
ATOM 7597 N N . SER A 1 957 ? -27.784 26.090 -5.684 1.00 80.00 957 SER A N 1
ATOM 7598 C CA . SER A 1 957 ? -28.868 26.722 -6.452 1.00 80.00 957 SER A CA 1
ATOM 7599 C C . SER A 1 957 ? -28.510 26.864 -7.927 1.00 80.00 957 SER A C 1
ATOM 7601 O O . SER A 1 957 ? -29.399 26.770 -8.768 1.00 80.00 957 SER A O 1
ATOM 7603 N N . ASP A 1 958 ? -27.222 27.040 -8.227 1.00 76.44 958 ASP A N 1
ATOM 7604 C CA . ASP A 1 958 ? -26.720 27.311 -9.579 1.00 76.44 958 ASP A CA 1
ATOM 7605 C C . ASP A 1 958 ? -26.207 26.029 -10.271 1.00 76.44 958 ASP A C 1
ATOM 7607 O O . ASP A 1 958 ? -26.259 25.900 -11.490 1.00 76.44 958 ASP A O 1
ATOM 7611 N N . ASP A 1 959 ? -25.783 25.040 -9.481 1.00 76.38 959 ASP A N 1
ATOM 7612 C CA . ASP A 1 959 ? -25.444 23.667 -9.864 1.00 76.38 959 ASP A CA 1
ATOM 7613 C C . ASP A 1 959 ? -26.245 22.683 -8.981 1.00 76.38 959 ASP A C 1
ATOM 7615 O O . ASP A 1 959 ? -25.720 22.149 -7.995 1.00 76.38 959 ASP A O 1
ATOM 7619 N N . PRO A 1 960 ? -27.531 22.419 -9.305 1.00 74.06 960 PRO A N 1
ATOM 7620 C CA . PRO A 1 960 ? -28.394 21.525 -8.522 1.00 74.06 960 PRO A CA 1
ATOM 7621 C C . PRO A 1 960 ? -27.880 20.087 -8.459 1.00 74.06 960 PRO A C 1
ATOM 7623 O O . PRO A 1 960 ? -28.156 19.356 -7.504 1.00 74.06 960 PRO A O 1
ATOM 7626 N N . ILE A 1 961 ? -27.117 19.682 -9.479 1.00 69.31 961 ILE A N 1
ATOM 7627 C CA . ILE A 1 961 ? -26.475 18.369 -9.564 1.00 69.31 961 ILE A CA 1
ATOM 7628 C C . ILE A 1 961 ? -25.233 18.329 -8.675 1.00 69.31 961 ILE A C 1
ATOM 7630 O O . ILE A 1 961 ? -24.774 17.238 -8.366 1.00 69.31 961 ILE A O 1
ATOM 7634 N N . GLY A 1 962 ? -24.720 19.480 -8.228 1.00 65.88 962 GLY A N 1
ATOM 7635 C CA . GLY A 1 962 ? -23.640 19.648 -7.262 1.00 65.88 962 GLY A CA 1
ATOM 7636 C C . GLY A 1 962 ? -22.309 19.059 -7.710 1.00 65.88 962 GLY A C 1
ATOM 7637 O O . GLY A 1 962 ? -21.545 18.592 -6.856 1.00 65.88 962 GLY A O 1
ATOM 7638 N N . PHE A 1 963 ? -22.031 19.019 -9.014 1.00 69.75 963 PHE A N 1
ATOM 7639 C CA . PHE A 1 963 ? -20.841 18.403 -9.604 1.00 69.75 963 PHE A CA 1
ATOM 7640 C C . PHE A 1 963 ? -19.554 18.815 -8.863 1.00 69.75 963 PHE A C 1
ATOM 7642 O O . PHE A 1 963 ? -18.732 17.961 -8.506 1.00 69.75 963 PHE A O 1
ATOM 7649 N N . HIS A 1 964 ? -19.444 20.096 -8.496 1.00 68.44 964 HIS A N 1
ATOM 7650 C CA . HIS A 1 964 ? -18.297 20.659 -7.769 1.00 68.44 964 HIS A CA 1
ATOM 7651 C C . HIS A 1 964 ? -18.145 20.174 -6.310 1.00 68.44 964 HIS A C 1
ATOM 7653 O O . HIS A 1 964 ? -17.048 20.237 -5.745 1.00 68.44 964 HIS A O 1
ATOM 7659 N N . PHE A 1 965 ? -19.210 19.668 -5.676 1.00 65.81 965 PHE A N 1
ATOM 7660 C CA . PHE A 1 965 ? -19.205 19.188 -4.284 1.00 65.81 965 PHE A CA 1
ATOM 7661 C C . PHE A 1 965 ? -19.276 17.666 -4.160 1.00 65.81 965 PHE A C 1
ATOM 7663 O O . PHE A 1 965 ? -18.635 17.090 -3.270 1.00 65.81 965 PHE A O 1
ATOM 7670 N N . PHE A 1 966 ? -20.003 16.998 -5.056 1.00 62.53 966 PHE A N 1
ATOM 7671 C CA . PHE A 1 966 ? -20.122 15.542 -5.047 1.00 62.53 966 PHE A CA 1
ATOM 7672 C C . PHE A 1 966 ? -18.832 14.861 -5.456 1.00 62.53 966 PHE A C 1
ATOM 7674 O O . PHE A 1 966 ? -18.506 13.813 -4.893 1.00 62.53 966 PHE A O 1
ATOM 7681 N N . ALA A 1 967 ? -18.061 15.476 -6.361 1.00 55.88 967 ALA A N 1
ATOM 7682 C CA . ALA A 1 967 ? -16.881 14.824 -6.890 1.00 55.88 967 ALA A CA 1
ATOM 7683 C C . ALA A 1 967 ? -15.880 14.452 -5.790 1.00 55.88 967 ALA A C 1
ATOM 7685 O O . ALA A 1 967 ? -15.272 13.398 -5.871 1.00 55.88 967 ALA A O 1
ATOM 7686 N N . SER A 1 968 ? -15.743 15.248 -4.719 1.00 60.62 968 SER A N 1
ATOM 7687 C CA . SER A 1 968 ? -14.764 14.977 -3.658 1.00 60.62 968 SER A CA 1
ATOM 7688 C C . SER A 1 968 ? -15.330 14.421 -2.350 1.00 60.62 968 SER A C 1
ATOM 7690 O O . SER A 1 968 ? -14.561 13.805 -1.605 1.00 60.62 968 SER A O 1
ATOM 7692 N N . GLY A 1 969 ? -16.604 14.652 -2.009 1.00 72.25 969 GLY A N 1
ATOM 7693 C CA . GLY A 1 969 ? -17.179 14.332 -0.686 1.00 72.25 969 GLY A CA 1
ATOM 7694 C C . GLY A 1 969 ? -16.447 14.951 0.514 1.00 72.25 969 GLY A C 1
ATOM 7695 O O . GLY A 1 969 ? -16.816 14.737 1.666 1.00 72.25 969 GLY A O 1
ATOM 7696 N N . HIS A 1 970 ? -15.368 15.699 0.278 1.00 77.00 970 HIS A N 1
ATOM 7697 C CA . HIS A 1 970 ? -14.421 16.093 1.305 1.00 77.00 970 HIS A CA 1
ATOM 7698 C C . HIS A 1 970 ? -14.988 17.228 2.150 1.00 77.00 970 HIS A C 1
ATOM 7700 O O . HIS A 1 970 ? -15.005 17.100 3.371 1.00 77.00 970 HIS A O 1
ATOM 7706 N N . SER A 1 971 ? -15.515 18.273 1.505 1.00 75.75 971 SER A N 1
ATOM 7707 C CA . SER A 1 971 ? -16.185 19.393 2.179 1.00 75.75 971 SER A CA 1
ATOM 7708 C C . SER A 1 971 ? -17.378 18.902 3.000 1.00 75.75 971 SER A C 1
ATOM 7710 O O . SER A 1 971 ? -17.560 19.299 4.143 1.00 75.75 971 SER A O 1
ATOM 7712 N N . ALA A 1 972 ? -18.132 17.939 2.468 1.00 81.75 972 ALA A N 1
ATOM 7713 C CA . ALA A 1 972 ? -19.269 17.346 3.155 1.00 81.75 972 ALA A CA 1
ATOM 7714 C C . ALA A 1 972 ? -18.841 16.516 4.391 1.00 81.75 972 ALA A C 1
ATOM 7716 O O . ALA A 1 972 ? -19.443 16.634 5.455 1.00 81.75 972 ALA A O 1
ATOM 7717 N N . ARG A 1 973 ? -17.733 15.758 4.324 1.00 82.75 973 ARG A N 1
ATOM 7718 C CA . ARG A 1 973 ? -17.142 15.095 5.508 1.00 82.75 973 ARG A CA 1
ATOM 7719 C C . ARG A 1 973 ? -16.624 16.085 6.549 1.00 82.75 973 ARG A C 1
ATOM 7721 O O . ARG A 1 973 ? -16.737 15.806 7.739 1.00 82.75 973 ARG A O 1
ATOM 7728 N N . GLN A 1 974 ? -16.008 17.187 6.124 1.00 83.06 974 GLN A N 1
ATOM 7729 C CA . GLN A 1 974 ? -15.556 18.238 7.041 1.00 83.06 974 GLN A CA 1
ATOM 7730 C C . GLN A 1 974 ? -16.756 18.870 7.743 1.00 83.06 974 GLN A C 1
ATOM 7732 O O . GLN A 1 974 ? -16.775 18.906 8.967 1.00 83.06 974 GLN A O 1
ATOM 7737 N N . MET A 1 975 ? -17.797 19.231 6.990 1.00 85.69 975 MET A N 1
ATOM 7738 C CA . MET A 1 975 ? -19.063 19.727 7.525 1.00 85.69 975 MET A CA 1
ATOM 7739 C C . MET A 1 975 ? -19.647 18.775 8.576 1.00 85.69 975 MET A C 1
ATOM 7741 O O . MET A 1 975 ? -19.963 19.211 9.678 1.00 85.69 975 MET A O 1
ATOM 7745 N N . ILE A 1 976 ? -19.730 17.473 8.280 1.00 88.75 976 ILE A N 1
ATOM 7746 C CA . ILE A 1 976 ? -20.205 16.478 9.251 1.00 88.75 976 ILE A CA 1
ATOM 7747 C C . ILE A 1 976 ? -19.336 16.484 10.512 1.00 88.75 976 ILE A C 1
ATOM 7749 O O . ILE A 1 976 ? -19.859 16.531 11.618 1.00 88.75 976 ILE A O 1
ATOM 7753 N N . ARG A 1 977 ? -18.005 16.470 10.386 1.00 86.12 977 ARG A N 1
ATOM 7754 C CA . ARG A 1 977 ? -17.119 16.465 11.563 1.00 86.12 977 ARG A CA 1
ATOM 7755 C C . ARG A 1 977 ? -17.253 17.722 12.409 1.00 86.12 977 ARG A C 1
ATOM 7757 O O . ARG A 1 977 ? -17.281 17.603 13.630 1.00 86.12 977 ARG A O 1
ATOM 7764 N N . VAL A 1 978 ? -17.332 18.891 11.775 1.00 85.94 978 VAL A N 1
ATOM 7765 C CA . VAL A 1 978 ? -17.566 20.164 12.467 1.00 85.94 978 VAL A CA 1
ATOM 7766 C C . VAL A 1 978 ? -18.900 20.104 13.198 1.00 85.94 978 VAL A C 1
ATOM 7768 O O . VAL A 1 978 ? -18.927 20.301 14.406 1.00 85.94 978 VAL A O 1
ATOM 7771 N N . GLY A 1 979 ? -19.977 19.714 12.511 1.00 88.88 979 GLY A N 1
ATOM 7772 C CA . GLY A 1 979 ? -21.301 19.566 13.113 1.00 88.88 979 GLY A CA 1
ATOM 7773 C C . GLY A 1 979 ? -21.309 18.607 14.307 1.00 88.88 979 GLY A C 1
ATOM 7774 O O . GLY A 1 979 ? -21.845 18.938 15.358 1.00 88.88 979 GLY A O 1
ATOM 7775 N N . LEU A 1 980 ? -20.651 17.450 14.212 1.00 89.62 980 LEU A N 1
ATOM 7776 C CA . LEU A 1 980 ? -20.569 16.495 15.326 1.00 89.62 980 LEU A CA 1
ATOM 7777 C C . LEU A 1 980 ? -19.756 17.021 16.515 1.00 89.62 980 LEU A C 1
ATOM 7779 O O . LEU A 1 980 ? -20.074 16.703 17.661 1.00 89.62 980 LEU A O 1
ATOM 7783 N N . LYS A 1 981 ? -18.715 17.821 16.271 1.00 86.62 981 LYS A N 1
ATOM 7784 C CA . LYS A 1 981 ? -17.947 18.473 17.340 1.00 86.62 981 LYS A CA 1
ATOM 7785 C C . LYS A 1 981 ? -18.744 19.595 18.003 1.00 86.62 981 LYS A C 1
ATOM 7787 O O . LYS A 1 981 ? -18.797 19.636 19.227 1.00 86.62 981 LYS A O 1
ATOM 7792 N N . LEU A 1 982 ? -19.421 20.436 17.217 1.00 83.44 982 LEU A N 1
ATOM 7793 C CA . LEU A 1 982 ? -20.333 21.467 17.723 1.00 83.44 982 LEU A CA 1
ATOM 7794 C C . LEU A 1 982 ? -21.463 20.841 18.554 1.00 83.44 982 LEU A C 1
ATOM 7796 O O . LEU A 1 982 ? -21.736 21.294 19.661 1.00 83.44 982 LEU A O 1
ATOM 7800 N N . GLU A 1 983 ? -22.048 19.731 18.093 1.00 87.75 983 GLU A N 1
ATOM 7801 C CA . GLU A 1 983 ? -23.017 18.950 18.871 1.00 87.75 983 GLU A CA 1
ATOM 7802 C C . GLU A 1 983 ? -22.409 18.466 20.196 1.00 87.75 983 GLU A C 1
ATOM 7804 O O . GLU A 1 983 ? -23.002 18.627 21.260 1.00 87.75 983 GLU A O 1
ATOM 7809 N N . GLN A 1 984 ? -21.218 17.864 20.150 1.00 85.62 984 GLN A N 1
ATOM 7810 C CA . GLN A 1 984 ? -20.550 17.346 21.342 1.00 85.62 984 GLN A CA 1
ATOM 7811 C C . GLN A 1 984 ? -20.277 18.440 22.375 1.00 85.62 984 GLN A C 1
ATOM 7813 O O . GLN A 1 984 ? -20.387 18.172 23.572 1.00 85.62 984 GLN A O 1
ATOM 7818 N N . LEU A 1 985 ? -19.864 19.618 21.918 1.00 76.69 985 LEU A N 1
ATOM 7819 C CA . LEU A 1 985 ? -19.537 20.739 22.781 1.00 76.69 985 LEU A CA 1
ATOM 7820 C C . LEU A 1 985 ? -20.802 21.421 23.314 1.00 76.69 985 LEU A C 1
ATOM 7822 O O . LEU A 1 985 ? -20.871 21.608 24.521 1.00 76.69 985 LEU A O 1
ATOM 7826 N N . SER A 1 986 ? -21.827 21.656 22.482 1.00 77.06 986 SER A N 1
ATOM 7827 C CA . SER A 1 986 ? -23.116 22.223 22.928 1.00 77.06 986 SER A CA 1
ATOM 7828 C C . SER A 1 986 ? -23.732 21.421 24.081 1.00 77.06 986 SER A C 1
ATOM 7830 O O . SER A 1 986 ? -24.105 21.969 25.106 1.00 77.06 986 SER A O 1
ATOM 7832 N N . ARG A 1 987 ? -23.705 20.089 24.015 1.00 78.25 987 ARG A N 1
ATOM 7833 C CA . ARG A 1 987 ? -24.187 19.216 25.106 1.00 78.25 987 ARG A CA 1
ATOM 7834 C C . ARG A 1 987 ? -23.438 19.341 26.424 1.00 78.25 987 ARG A C 1
ATOM 7836 O O . ARG A 1 987 ? -23.877 18.798 27.427 1.00 78.25 987 ARG A O 1
ATOM 7843 N N . ARG A 1 988 ? -22.231 19.900 26.399 1.00 73.88 988 ARG A N 1
ATOM 7844 C CA . ARG A 1 988 ? -21.428 20.110 27.607 1.00 73.88 988 ARG A CA 1
ATOM 7845 C C . ARG A 1 988 ? -21.627 21.501 28.181 1.00 73.88 988 ARG A C 1
ATOM 7847 O O . ARG A 1 988 ? -21.188 21.710 29.304 1.00 73.88 988 ARG A O 1
ATOM 7854 N N . THR A 1 989 ? -22.184 22.417 27.396 1.00 66.62 989 THR A N 1
ATOM 7855 C CA . THR A 1 989 ? -22.291 23.828 27.745 1.00 66.62 989 THR A CA 1
ATOM 7856 C C . THR A 1 989 ? -23.718 24.291 27.990 1.00 66.62 989 THR A C 1
ATOM 7858 O O . THR A 1 989 ? -23.894 25.295 28.668 1.00 66.62 989 THR A O 1
ATOM 7861 N N . VAL A 1 990 ? -24.707 23.581 27.444 1.00 64.19 990 VAL A N 1
ATOM 7862 C CA . VAL A 1 990 ? -26.135 23.878 27.593 1.00 64.19 990 VAL A CA 1
ATOM 7863 C C . VAL A 1 990 ? -26.762 22.924 28.607 1.00 64.19 990 VAL A C 1
ATOM 7865 O O . VAL A 1 990 ? -26.464 21.727 28.576 1.00 64.19 990 VAL A O 1
ATOM 7868 N N . ASP A 1 991 ? -27.627 23.450 29.478 1.00 60.94 991 ASP A N 1
ATOM 7869 C CA . ASP A 1 991 ? -28.438 22.655 30.405 1.00 60.94 991 ASP A CA 1
ATOM 7870 C C . ASP A 1 991 ? -29.278 21.599 29.665 1.00 60.94 991 ASP A C 1
ATOM 7872 O O . ASP A 1 991 ? -29.717 21.803 28.531 1.00 60.94 991 ASP A O 1
ATOM 7876 N N . GLU A 1 992 ? -29.540 20.466 30.328 1.00 56.75 992 GLU A N 1
ATOM 7877 C CA . GLU A 1 992 ? -30.242 19.300 29.754 1.00 56.75 992 GLU A CA 1
ATOM 7878 C C . GLU A 1 992 ? -31.673 19.601 29.248 1.00 56.75 992 GLU A C 1
ATOM 7880 O O . GLU A 1 992 ? -32.279 18.761 28.583 1.00 56.75 992 GLU A O 1
ATOM 7885 N N . ALA A 1 993 ? -32.222 20.783 29.553 1.00 51.19 993 ALA A N 1
ATOM 7886 C CA . ALA A 1 993 ? -33.576 21.201 29.194 1.00 51.19 993 ALA A CA 1
ATOM 7887 C C . ALA A 1 993 ? -33.728 21.732 27.749 1.00 51.19 993 ALA A C 1
ATOM 7889 O O . ALA A 1 993 ? -34.856 21.847 27.266 1.00 51.19 993 ALA A O 1
ATOM 7890 N N . GLU A 1 994 ? -32.639 22.054 27.042 1.00 57.38 994 GLU A N 1
ATOM 7891 C CA . GLU A 1 994 ? -32.706 22.611 25.680 1.00 57.38 994 GLU A CA 1
ATOM 7892 C C . GLU A 1 994 ? -32.718 21.545 24.558 1.00 57.38 994 GLU A C 1
ATOM 7894 O O . GLU A 1 994 ? -32.222 20.425 24.723 1.00 57.38 994 GLU A O 1
ATOM 7899 N N . PRO A 1 995 ? -33.254 21.876 23.361 1.00 56.25 995 PRO A N 1
ATOM 7900 C CA . PRO A 1 995 ? -33.367 20.944 22.242 1.00 56.25 995 PRO A CA 1
ATOM 7901 C C . PRO A 1 995 ? -31.999 20.539 21.661 1.00 56.25 995 PRO A C 1
ATOM 7903 O O . PRO A 1 995 ? -31.506 21.099 20.679 1.00 56.25 995 PRO A O 1
ATOM 7906 N N . HIS A 1 996 ? -31.412 19.477 22.213 1.00 68.06 996 HIS A N 1
ATOM 7907 C CA . HIS A 1 996 ? -30.221 18.831 21.665 1.00 68.06 996 HIS A CA 1
ATOM 7908 C C . HIS A 1 996 ? -30.462 18.247 20.253 1.00 68.06 996 HIS A C 1
ATOM 7910 O O . HIS A 1 996 ? -31.584 17.945 19.818 1.00 68.06 996 HIS A O 1
ATOM 7916 N N . GLY A 1 997 ? -29.375 18.040 19.505 1.00 77.69 997 GLY A N 1
ATOM 7917 C CA . GLY A 1 997 ? -29.393 17.309 18.240 1.00 77.69 997 GLY A CA 1
ATOM 7918 C C . GLY A 1 997 ? -29.482 18.154 16.972 1.00 77.69 997 GLY A C 1
ATOM 7919 O O . GLY A 1 997 ? -29.547 17.561 15.897 1.00 77.69 997 GLY A O 1
ATOM 7920 N N . PHE A 1 998 ? -29.491 19.492 17.030 1.00 82.88 998 PHE A N 1
ATOM 7921 C CA . PHE A 1 998 ? -29.549 20.330 15.819 1.00 82.88 998 PHE A CA 1
ATOM 7922 C C . PHE A 1 998 ? -28.400 20.011 14.848 1.00 82.88 998 PHE A C 1
ATOM 7924 O O . PHE A 1 998 ? -28.631 19.676 13.680 1.00 82.88 998 PHE A O 1
ATOM 7931 N N . PHE A 1 999 ? -27.158 20.041 15.337 1.00 84.44 999 PHE A N 1
ATOM 7932 C CA . PHE A 1 999 ? -25.983 19.801 14.504 1.00 84.44 999 PHE A CA 1
ATOM 7933 C C . PHE A 1 999 ? -25.840 18.331 14.118 1.00 84.44 999 PHE A C 1
ATOM 7935 O O . PHE A 1 999 ? -25.436 18.032 12.991 1.00 84.44 999 PHE A O 1
ATOM 7942 N N . ALA A 1 1000 ? -26.213 17.405 15.006 1.00 85.62 1000 ALA A N 1
ATOM 7943 C CA . ALA A 1 1000 ? -26.252 15.982 14.676 1.00 85.62 1000 ALA A CA 1
ATOM 7944 C C . ALA A 1 1000 ? -27.274 15.666 13.572 1.00 85.62 1000 ALA A C 1
ATOM 7946 O O . ALA A 1 1000 ? -26.935 14.960 12.623 1.00 85.62 1000 ALA A O 1
ATOM 7947 N N . ARG A 1 1001 ? -28.491 16.231 13.624 1.00 84.75 1001 ARG A N 1
ATOM 7948 C CA . ARG A 1 1001 ? -29.508 16.078 12.566 1.00 84.75 1001 ARG A CA 1
ATOM 7949 C C . ARG A 1 1001 ? -29.023 16.658 11.239 1.00 84.75 1001 ARG A C 1
ATOM 7951 O O . ARG A 1 1001 ? -29.182 16.024 10.196 1.00 84.75 1001 ARG A O 1
ATOM 7958 N N . ARG A 1 1002 ? -28.363 17.822 11.266 1.00 85.06 1002 ARG A N 1
ATOM 7959 C CA . ARG A 1 1002 ? -27.776 18.420 10.057 1.00 85.06 1002 ARG A CA 1
ATOM 7960 C C . ARG A 1 1002 ? -26.640 17.571 9.482 1.00 85.06 1002 ARG A C 1
ATOM 7962 O O . ARG A 1 1002 ? -26.583 17.356 8.272 1.00 85.06 1002 ARG A O 1
ATOM 7969 N N . SER A 1 1003 ? -25.785 17.038 10.351 1.00 89.25 1003 SER A N 1
ATOM 7970 C CA . SER A 1 1003 ? -24.715 16.106 9.984 1.00 89.25 1003 SER A CA 1
ATOM 7971 C C . SER A 1 1003 ? -25.275 14.822 9.372 1.00 89.25 1003 SER A C 1
ATOM 7973 O O . SER A 1 1003 ? -24.783 14.382 8.340 1.00 89.25 1003 SER A O 1
ATOM 7975 N N . ARG A 1 1004 ? -26.356 14.269 9.936 1.00 89.62 1004 ARG A N 1
ATOM 7976 C CA . ARG A 1 1004 ? -27.062 13.097 9.399 1.00 89.62 1004 ARG A CA 1
ATOM 7977 C C . ARG A 1 1004 ? -27.661 13.363 8.022 1.00 89.62 1004 ARG A C 1
ATOM 7979 O O . ARG A 1 1004 ? -27.507 12.544 7.123 1.00 89.62 1004 ARG A O 1
ATOM 7986 N N . HIS A 1 1005 ? -28.287 14.523 7.821 1.00 87.12 1005 HIS A N 1
ATOM 7987 C CA . HIS A 1 1005 ? -28.781 14.914 6.500 1.00 87.12 1005 HIS A CA 1
ATOM 7988 C C . HIS A 1 1005 ? -27.644 14.955 5.466 1.00 87.12 1005 HIS A C 1
ATOM 7990 O O . HIS A 1 1005 ? -27.778 14.397 4.379 1.00 87.12 1005 HIS A O 1
ATOM 7996 N N . MET A 1 1006 ? -26.497 15.539 5.822 1.00 86.50 1006 MET A N 1
ATOM 7997 C CA . MET A 1 1006 ? -25.332 15.565 4.935 1.00 86.50 1006 MET A CA 1
ATOM 7998 C C . MET A 1 1006 ? -24.746 14.165 4.698 1.00 86.50 1006 MET A C 1
ATOM 8000 O O . MET A 1 1006 ? -24.401 13.828 3.568 1.00 86.50 1006 MET A O 1
ATOM 8004 N N . ALA A 1 1007 ? -24.681 13.321 5.730 1.00 88.81 1007 ALA A N 1
ATOM 8005 C CA . ALA A 1 1007 ? -24.240 11.933 5.606 1.00 88.81 1007 ALA A CA 1
ATOM 8006 C C . ALA A 1 1007 ? -25.135 11.143 4.638 1.00 88.81 1007 ALA A C 1
ATOM 8008 O O . ALA A 1 1007 ? -24.618 10.420 3.787 1.00 88.81 1007 ALA A O 1
ATOM 8009 N N . ASN A 1 1008 ? -26.456 11.353 4.681 1.00 87.00 1008 ASN A N 1
ATOM 8010 C CA . ASN A 1 1008 ? -27.402 10.758 3.733 1.00 87.00 1008 ASN A CA 1
ATOM 8011 C C . ASN A 1 1008 ? -27.134 11.209 2.292 1.00 87.00 1008 ASN A C 1
ATOM 8013 O O . ASN A 1 1008 ? -27.124 10.380 1.383 1.00 87.00 1008 ASN A O 1
ATOM 8017 N N . VAL A 1 1009 ? -26.884 12.505 2.078 1.00 83.19 1009 VAL A N 1
ATOM 8018 C CA . VAL A 1 1009 ? -26.555 13.055 0.753 1.00 83.19 1009 VAL A CA 1
ATOM 8019 C C . VAL A 1 1009 ? -25.269 12.429 0.210 1.00 83.19 1009 VAL A C 1
ATOM 8021 O O . VAL A 1 1009 ? -25.264 11.925 -0.909 1.00 83.19 1009 VAL A O 1
ATOM 8024 N N . ILE A 1 1010 ? -24.195 12.382 1.005 1.00 82.44 1010 ILE A N 1
ATOM 8025 C CA . ILE A 1 1010 ? -22.924 11.772 0.582 1.00 82.44 1010 ILE A CA 1
ATOM 8026 C C . ILE A 1 1010 ? -23.092 10.276 0.303 1.00 82.44 1010 ILE A C 1
ATOM 8028 O O . ILE A 1 1010 ? -22.554 9.767 -0.682 1.00 82.44 1010 ILE A O 1
ATOM 8032 N N . SER A 1 1011 ? -23.829 9.567 1.162 1.00 83.62 1011 SER A N 1
ATOM 8033 C CA . SER A 1 1011 ? -23.979 8.113 1.074 1.00 83.62 1011 SER A CA 1
ATOM 8034 C C . SER A 1 1011 ? -24.606 7.686 -0.253 1.00 83.62 1011 SER A C 1
ATOM 8036 O O . SER A 1 1011 ? -24.160 6.709 -0.845 1.00 83.62 1011 SER A O 1
ATOM 8038 N N . ARG A 1 1012 ? -25.543 8.467 -0.803 1.00 83.12 1012 ARG A N 1
ATOM 8039 C CA . ARG A 1 1012 ? -26.144 8.184 -2.120 1.00 83.12 1012 ARG A CA 1
ATOM 8040 C C . ARG A 1 1012 ? -25.120 8.083 -3.256 1.00 83.12 1012 ARG A C 1
ATOM 8042 O O . ARG A 1 1012 ? -25.342 7.332 -4.196 1.00 83.12 1012 ARG A O 1
ATOM 8049 N N . HIS A 1 1013 ? -23.997 8.799 -3.163 1.00 77.50 1013 HIS A N 1
ATOM 8050 C CA . HIS A 1 1013 ? -22.998 8.859 -4.237 1.00 77.50 1013 HIS A CA 1
ATOM 8051 C C . HIS A 1 1013 ? -21.709 8.104 -3.916 1.00 77.50 1013 HIS A C 1
ATOM 8053 O O . HIS A 1 1013 ? -21.073 7.552 -4.815 1.00 77.50 1013 HIS A O 1
ATOM 8059 N N . LEU A 1 1014 ? -21.296 8.095 -2.646 1.00 82.06 1014 LEU A N 1
ATOM 8060 C CA . LEU A 1 1014 ? -19.987 7.583 -2.246 1.00 82.06 1014 LEU A CA 1
ATOM 8061 C C . LEU A 1 1014 ? -20.043 6.240 -1.510 1.00 82.06 1014 LEU A C 1
ATOM 8063 O O . LEU A 1 1014 ? -19.019 5.574 -1.428 1.00 82.06 1014 LEU A O 1
ATOM 8067 N N . PHE A 1 1015 ? -21.201 5.788 -1.019 1.00 84.12 1015 PHE A N 1
ATOM 8068 C CA . PHE A 1 1015 ? -21.294 4.555 -0.214 1.00 84.12 1015 PHE A CA 1
ATOM 8069 C C . PHE A 1 1015 ? -20.952 3.272 -0.993 1.00 84.12 1015 PHE A C 1
ATOM 8071 O O . PHE A 1 1015 ? -20.658 2.229 -0.401 1.00 84.12 1015 PHE A O 1
ATOM 8078 N N . ARG A 1 1016 ? -20.940 3.341 -2.330 1.00 80.12 1016 ARG A N 1
ATOM 8079 C CA . ARG A 1 1016 ? -20.447 2.253 -3.183 1.00 80.12 1016 ARG A CA 1
ATOM 8080 C C . ARG A 1 1016 ? -18.946 1.990 -3.012 1.00 80.12 1016 ARG A C 1
ATOM 8082 O O . ARG A 1 1016 ? -18.527 0.855 -3.188 1.00 80.12 1016 ARG A O 1
ATOM 8089 N N . TYR A 1 1017 ? -18.158 2.995 -2.619 1.00 82.25 1017 TYR A N 1
ATOM 8090 C CA . TYR A 1 1017 ? -16.711 2.860 -2.435 1.00 82.25 1017 TYR A CA 1
ATOM 8091 C C . TYR A 1 1017 ? -16.388 2.338 -1.024 1.00 82.25 1017 TYR A C 1
ATOM 8093 O O . TYR A 1 1017 ? -16.819 2.967 -0.053 1.00 82.25 1017 TYR A O 1
ATOM 8101 N N . PRO A 1 1018 ? -15.591 1.264 -0.861 1.00 83.44 1018 PRO A N 1
ATOM 8102 C CA . PRO A 1 1018 ? -15.283 0.679 0.448 1.00 83.44 1018 PRO A CA 1
ATOM 8103 C C . PRO A 1 1018 ? -14.754 1.686 1.486 1.00 83.44 1018 PRO A C 1
ATOM 8105 O O . PRO A 1 1018 ? -15.313 1.802 2.578 1.00 83.44 1018 PRO A O 1
ATOM 8108 N N . ARG A 1 1019 ? -13.754 2.517 1.147 1.00 85.06 1019 ARG A N 1
ATOM 8109 C CA . ARG A 1 1019 ? -13.207 3.534 2.077 1.00 85.06 1019 ARG A CA 1
ATOM 8110 C C . ARG A 1 1019 ? -14.239 4.546 2.546 1.00 85.06 1019 ARG A C 1
ATOM 8112 O O . ARG A 1 1019 ? -14.211 4.988 3.699 1.00 85.06 1019 ARG A O 1
ATOM 8119 N N . GLU A 1 1020 ? -15.135 4.930 1.650 1.00 85.31 1020 GLU A N 1
ATOM 8120 C CA . GLU A 1 1020 ? -16.191 5.890 1.945 1.00 85.31 1020 GLU A CA 1
ATOM 8121 C C . GLU A 1 1020 ? -17.306 5.240 2.753 1.00 85.31 1020 GLU A C 1
ATOM 8123 O O . GLU A 1 1020 ? -17.750 5.833 3.730 1.00 85.31 1020 GLU A O 1
ATOM 8128 N N . ARG A 1 1021 ? -17.677 3.996 2.438 1.00 89.12 1021 ARG A N 1
ATOM 8129 C CA . ARG A 1 1021 ? -18.605 3.187 3.230 1.00 89.12 1021 ARG A CA 1
ATOM 8130 C C . ARG A 1 1021 ? -18.130 3.049 4.673 1.00 89.12 1021 ARG A C 1
ATOM 8132 O O . ARG A 1 1021 ? -18.870 3.398 5.586 1.00 89.12 1021 ARG A O 1
ATOM 8139 N N . ALA A 1 1022 ? -16.877 2.640 4.878 1.00 90.25 1022 ALA A N 1
ATOM 8140 C CA . ALA A 1 1022 ? -16.261 2.574 6.202 1.00 90.25 1022 ALA A CA 1
ATOM 8141 C C . ALA A 1 1022 ? -16.300 3.934 6.915 1.00 90.25 1022 ALA A C 1
ATOM 8143 O O . ALA A 1 1022 ? -16.713 4.031 8.068 1.00 90.25 1022 ALA A O 1
ATOM 8144 N N . SER A 1 1023 ? -15.919 5.009 6.217 1.00 89.75 1023 SER A N 1
ATOM 8145 C CA . SER A 1 1023 ? -15.942 6.364 6.780 1.00 89.75 1023 SER A CA 1
ATOM 8146 C C . SER A 1 1023 ? -17.354 6.825 7.157 1.00 89.75 1023 SER A C 1
ATOM 8148 O O . SER A 1 1023 ? -17.510 7.482 8.185 1.00 89.75 1023 SER A O 1
ATOM 8150 N N . MET A 1 1024 ? -18.367 6.499 6.349 1.00 91.56 1024 MET A N 1
ATOM 8151 C CA . MET A 1 1024 ? -19.767 6.818 6.631 1.00 91.56 1024 MET A CA 1
ATOM 8152 C C . MET A 1 1024 ? -20.282 6.006 7.815 1.00 91.56 1024 MET A C 1
ATOM 8154 O O . MET A 1 1024 ? -20.884 6.586 8.702 1.00 91.56 1024 MET A O 1
ATOM 8158 N N . LEU A 1 1025 ? -19.974 4.711 7.903 1.00 93.81 1025 LEU A N 1
ATOM 8159 C CA . LEU A 1 1025 ? -20.356 3.878 9.047 1.00 93.81 1025 LEU A CA 1
ATOM 8160 C C . LEU A 1 1025 ? -19.736 4.380 10.363 1.00 93.81 1025 LEU A C 1
ATOM 8162 O O . LEU A 1 1025 ? -20.425 4.455 11.376 1.00 93.81 1025 LEU A O 1
ATOM 8166 N N . ILE A 1 1026 ? -18.472 4.819 10.349 1.00 94.31 1026 ILE A N 1
ATOM 8167 C CA . ILE A 1 1026 ? -17.837 5.463 11.516 1.00 94.31 1026 ILE A CA 1
ATOM 8168 C C . ILE A 1 1026 ? -18.556 6.774 11.876 1.00 94.31 1026 ILE A C 1
ATOM 8170 O O . ILE A 1 1026 ? -18.773 7.066 13.050 1.00 94.31 1026 ILE A O 1
ATOM 8174 N N . ILE A 1 1027 ? -18.939 7.568 10.873 1.00 93.00 1027 ILE A N 1
ATOM 8175 C CA . ILE A 1 1027 ? -19.708 8.802 11.073 1.00 93.00 1027 ILE A CA 1
ATOM 8176 C C . ILE A 1 1027 ? -21.096 8.508 11.654 1.00 93.00 1027 ILE A C 1
ATOM 8178 O O . ILE A 1 1027 ? -21.515 9.208 12.572 1.00 93.00 1027 ILE A O 1
ATOM 8182 N N . GLU A 1 1028 ? -21.791 7.481 11.169 1.00 94.00 1028 GLU A N 1
ATOM 8183 C CA . GLU A 1 1028 ? -23.088 7.054 11.700 1.00 94.00 1028 GLU A CA 1
ATOM 8184 C C . GLU A 1 1028 ? -22.968 6.562 13.139 1.00 94.00 1028 GLU A C 1
ATOM 8186 O O . GLU A 1 1028 ? -23.779 6.935 13.984 1.00 94.00 1028 GLU A O 1
ATOM 8191 N N . ALA A 1 1029 ? -21.900 5.831 13.466 1.00 95.00 1029 ALA A N 1
ATOM 8192 C CA . ALA A 1 1029 ? -21.592 5.483 14.847 1.00 95.00 1029 ALA A CA 1
ATOM 8193 C C . ALA A 1 1029 ? -21.411 6.738 15.720 1.00 95.00 1029 ALA A C 1
ATOM 8195 O O . ALA A 1 1029 ? -21.961 6.816 16.820 1.00 95.00 1029 ALA A O 1
ATOM 8196 N N . SER A 1 1030 ? -20.709 7.763 15.220 1.00 94.62 1030 SER A N 1
ATOM 8197 C CA . SER A 1 1030 ? -20.576 9.045 15.921 1.00 94.62 1030 SER A CA 1
ATOM 8198 C C . SER A 1 1030 ? -21.899 9.788 16.088 1.00 94.62 1030 SER A C 1
ATOM 8200 O O . SER A 1 1030 ? -22.150 10.316 17.173 1.00 94.62 1030 SER A O 1
ATOM 8202 N N . ILE A 1 1031 ? -22.739 9.831 15.050 1.00 93.19 1031 ILE A N 1
ATOM 8203 C CA . ILE A 1 1031 ? -24.070 10.449 15.097 1.00 93.19 1031 ILE A CA 1
ATOM 8204 C C . ILE A 1 1031 ? -24.929 9.733 16.139 1.00 93.19 1031 ILE A C 1
ATOM 8206 O O . ILE A 1 1031 ? -25.436 10.394 17.042 1.00 93.19 1031 ILE A O 1
ATOM 8210 N N . SER A 1 1032 ? -25.029 8.403 16.076 1.00 93.38 1032 SER A N 1
ATOM 8211 C CA . SER A 1 1032 ? -25.802 7.592 17.022 1.00 93.38 1032 SER A CA 1
ATOM 8212 C C . SER A 1 1032 ? -25.304 7.764 18.454 1.00 93.38 1032 SER A C 1
ATOM 8214 O O . SER A 1 1032 ? -26.097 8.072 19.344 1.00 93.38 1032 SER A O 1
ATOM 8216 N N . ARG A 1 1033 ? -23.984 7.689 18.690 1.00 93.69 1033 ARG A N 1
ATOM 8217 C CA . ARG A 1 1033 ? -23.380 7.915 20.017 1.00 93.69 1033 ARG A CA 1
ATOM 8218 C C . ARG A 1 1033 ? -23.704 9.297 20.574 1.00 93.69 1033 ARG A C 1
ATOM 8220 O O . ARG A 1 1033 ? -23.806 9.452 21.795 1.00 93.69 1033 ARG A O 1
ATOM 8227 N N . LEU A 1 1034 ? -23.751 10.317 19.718 1.00 90.56 1034 LEU A N 1
ATOM 8228 C CA . LEU A 1 1034 ? -24.147 11.652 20.138 1.00 90.56 1034 LEU A CA 1
ATOM 8229 C C . LEU A 1 1034 ? -25.650 11.660 20.403 1.00 90.56 1034 LEU A C 1
ATOM 8231 O O . LEU A 1 1034 ? -26.016 11.852 21.545 1.00 90.56 1034 LEU A O 1
ATOM 8235 N N . LEU A 1 1035 ? -26.519 11.329 19.453 1.00 88.81 1035 LEU A N 1
ATOM 8236 C CA . LEU A 1 1035 ? -27.980 11.359 19.634 1.00 88.81 1035 LEU A CA 1
ATOM 8237 C C . LEU A 1 1035 ? -28.522 10.499 20.796 1.00 88.81 1035 LEU A C 1
ATOM 8239 O O . LEU A 1 1035 ? -29.599 10.797 21.294 1.00 88.81 1035 LEU A O 1
ATOM 8243 N N . SER A 1 1036 ? -27.755 9.525 21.288 1.00 88.31 1036 SER A N 1
ATOM 8244 C CA . SER A 1 1036 ? -28.036 8.727 22.491 1.00 88.31 1036 SER A CA 1
ATOM 8245 C C . SER A 1 1036 ? -28.162 9.581 23.771 1.00 88.31 1036 SER A C 1
ATOM 8247 O O . SER A 1 1036 ? -27.152 9.886 24.417 1.00 88.31 1036 SER A O 1
ATOM 8249 N N . ILE A 1 1037 ? -29.387 9.946 24.165 1.00 83.62 1037 ILE A N 1
ATOM 8250 C CA . ILE A 1 1037 ? -29.709 10.701 25.395 1.00 83.62 1037 ILE A CA 1
ATOM 8251 C C . ILE A 1 1037 ? -30.814 10.015 26.215 1.00 83.62 1037 ILE A C 1
ATOM 8253 O O . ILE A 1 1037 ? -31.549 9.176 25.695 1.00 83.62 1037 ILE A O 1
ATOM 8257 N N . GLY A 1 1038 ? -30.914 10.361 27.504 1.00 85.38 1038 GLY A N 1
ATOM 8258 C CA . GLY A 1 1038 ? -31.952 9.856 28.410 1.00 85.38 1038 GLY A CA 1
ATOM 8259 C C . GLY A 1 1038 ? -32.016 8.325 28.489 1.00 85.38 1038 GLY A C 1
ATOM 8260 O O . GLY A 1 1038 ? -30.986 7.645 28.485 1.00 85.38 1038 GLY A O 1
ATOM 8261 N N . ASN A 1 1039 ? -33.236 7.783 28.518 1.00 82.56 1039 ASN A N 1
ATOM 8262 C CA . ASN A 1 1039 ? -33.497 6.342 28.644 1.00 82.56 1039 ASN A CA 1
ATOM 8263 C C . ASN A 1 1039 ? -33.031 5.524 27.424 1.00 82.56 1039 ASN A C 1
ATOM 8265 O O . ASN A 1 1039 ? -32.732 4.341 27.553 1.00 82.56 1039 ASN A O 1
ATOM 8269 N N . GLN A 1 1040 ? -32.886 6.149 26.250 1.00 87.12 1040 GLN A N 1
ATOM 8270 C CA . GLN A 1 1040 ? -32.423 5.491 25.017 1.00 87.12 1040 GLN A CA 1
ATOM 8271 C C . GLN A 1 1040 ? -30.892 5.456 24.890 1.00 87.12 1040 GLN A C 1
ATOM 8273 O O . GLN A 1 1040 ? -30.340 5.028 23.874 1.00 87.12 1040 GLN A O 1
ATOM 8278 N N . ARG A 1 1041 ? -30.158 5.910 25.916 1.00 90.38 1041 ARG A N 1
ATOM 8279 C CA . ARG A 1 1041 ? -28.699 6.043 25.845 1.00 90.38 1041 ARG A CA 1
ATOM 8280 C C . ARG A 1 1041 ? -27.980 4.715 25.601 1.00 90.38 1041 ARG A C 1
ATOM 8282 O O . ARG A 1 1041 ? -26.990 4.710 24.873 1.00 90.38 1041 ARG A O 1
ATOM 8289 N N . ARG A 1 1042 ? -28.445 3.608 26.195 1.00 92.75 1042 ARG A N 1
ATOM 8290 C CA . ARG A 1 1042 ? -27.857 2.274 25.963 1.00 92.75 1042 ARG A CA 1
ATOM 8291 C C . ARG A 1 1042 ? -28.106 1.812 24.531 1.00 92.75 1042 ARG A C 1
ATOM 8293 O O . ARG A 1 1042 ? -27.152 1.490 23.834 1.00 92.75 1042 ARG A O 1
ATOM 8300 N N . GLU A 1 1043 ? -29.356 1.856 24.082 1.00 92.38 1043 GLU A N 1
ATOM 8301 C CA . GLU A 1 1043 ? -29.773 1.410 22.746 1.00 92.38 1043 GLU A CA 1
ATOM 8302 C C . GLU A 1 1043 ? -29.046 2.159 21.619 1.00 92.38 1043 GLU A C 1
ATOM 8304 O O . GLU A 1 1043 ? -28.555 1.549 20.666 1.00 92.38 1043 GLU A O 1
ATOM 8309 N N . GLY A 1 1044 ? -28.895 3.479 21.741 1.00 92.50 1044 GLY A N 1
ATOM 8310 C CA . GLY A 1 1044 ? -28.176 4.259 20.738 1.00 92.50 1044 GLY A CA 1
ATOM 8311 C C . GLY A 1 1044 ? -26.658 4.000 20.724 1.00 92.50 1044 GLY A C 1
ATOM 8312 O O . GLY A 1 1044 ? -26.039 4.046 19.658 1.00 92.50 1044 GLY A O 1
ATOM 8313 N N . LEU A 1 1045 ? -26.046 3.665 21.870 1.00 94.25 1045 LEU A N 1
ATOM 8314 C CA . LEU A 1 1045 ? -24.641 3.234 21.932 1.00 94.25 1045 LEU A CA 1
ATOM 8315 C C . LEU A 1 1045 ? -24.445 1.832 21.348 1.00 94.25 1045 LEU A C 1
ATOM 8317 O O . LEU A 1 1045 ? -23.448 1.596 20.668 1.00 94.25 1045 LEU A O 1
ATOM 8321 N N . GLU A 1 1046 ? -25.399 0.932 21.566 1.00 92.31 1046 GLU A N 1
ATOM 8322 C CA . GLU A 1 1046 ? -25.418 -0.388 20.934 1.00 92.31 1046 GLU A CA 1
ATOM 8323 C C . GLU A 1 1046 ? -25.572 -0.277 19.416 1.00 92.31 1046 GLU A C 1
ATOM 8325 O O . GLU A 1 1046 ? -24.793 -0.864 18.666 1.00 92.31 1046 GLU A O 1
ATOM 8330 N N . SER A 1 1047 ? -26.475 0.585 18.947 1.00 93.88 1047 SER A N 1
ATOM 8331 C CA . SER A 1 1047 ? -26.613 0.907 17.521 1.00 93.88 1047 SER A CA 1
ATOM 8332 C C . SER A 1 1047 ? -25.313 1.471 16.936 1.00 93.88 1047 SER A C 1
ATOM 8334 O O . SER A 1 1047 ? -24.892 1.093 15.842 1.00 93.88 1047 SER A O 1
ATOM 8336 N N . ALA A 1 1048 ? -24.622 2.346 17.676 1.00 94.12 1048 ALA A N 1
ATOM 8337 C CA . ALA A 1 1048 ? -23.317 2.859 17.269 1.00 94.12 1048 ALA A CA 1
ATOM 8338 C C . ALA A 1 1048 ? -22.257 1.745 17.169 1.00 94.12 1048 ALA A C 1
ATOM 8340 O O . ALA A 1 1048 ? -21.460 1.739 16.229 1.00 94.12 1048 ALA A O 1
ATOM 8341 N N . ARG A 1 1049 ? -22.269 0.781 18.100 1.00 93.31 1049 ARG A N 1
ATOM 8342 C CA . ARG A 1 1049 ? -21.399 -0.404 18.071 1.00 93.31 1049 ARG A CA 1
ATOM 8343 C C . ARG A 1 1049 ? -21.685 -1.276 16.845 1.00 93.31 1049 ARG A C 1
ATOM 8345 O O . ARG A 1 1049 ? -20.742 -1.679 16.175 1.00 93.31 1049 ARG A O 1
ATOM 8352 N N . VAL A 1 1050 ? -22.955 -1.486 16.488 1.00 89.81 1050 VAL A N 1
ATOM 8353 C CA . VAL A 1 1050 ? -23.354 -2.220 15.270 1.00 89.81 1050 VAL A CA 1
ATOM 8354 C C . VAL A 1 1050 ? -22.793 -1.559 14.006 1.00 89.81 1050 VAL A C 1
ATOM 8356 O O . VAL A 1 1050 ? -22.215 -2.242 13.161 1.00 89.81 1050 VAL A O 1
ATOM 8359 N N . PHE A 1 1051 ? -22.872 -0.229 13.883 1.00 94.00 1051 PHE A N 1
ATOM 8360 C CA . PHE A 1 1051 ? -22.264 0.473 12.745 1.00 94.00 1051 PHE A CA 1
ATOM 8361 C C . PHE A 1 1051 ? -20.746 0.287 12.673 1.00 94.00 1051 PHE A C 1
ATOM 8363 O O . PHE A 1 1051 ? -20.213 0.078 11.582 1.00 94.00 1051 PHE A O 1
ATOM 8370 N N . LEU A 1 1052 ? -20.044 0.328 13.812 1.00 93.69 1052 LEU A N 1
ATOM 8371 C CA . LEU A 1 1052 ? -18.611 0.034 13.837 1.00 93.69 1052 LEU A CA 1
ATOM 8372 C C . LEU A 1 1052 ? -18.323 -1.418 13.443 1.00 93.69 1052 LEU A C 1
ATOM 8374 O O . LEU A 1 1052 ? -17.443 -1.632 12.617 1.00 93.69 1052 LEU A O 1
ATOM 8378 N N . ASN A 1 1053 ? -19.101 -2.389 13.918 1.00 85.75 1053 ASN A N 1
ATOM 8379 C CA . ASN A 1 1053 ? -18.940 -3.791 13.520 1.00 85.75 1053 ASN A CA 1
ATOM 8380 C C . ASN A 1 1053 ? -19.083 -3.975 11.997 1.00 85.75 1053 ASN A C 1
ATOM 8382 O O . ASN A 1 1053 ? -18.348 -4.750 11.398 1.00 85.75 1053 ASN A O 1
ATOM 8386 N N . HIS A 1 1054 ? -19.974 -3.223 11.339 1.00 87.44 1054 HIS A N 1
ATOM 8387 C CA . HIS A 1 1054 ? -20.068 -3.223 9.874 1.00 87.44 1054 HIS A CA 1
ATOM 8388 C C . HIS A 1 1054 ? -18.909 -2.489 9.183 1.00 87.44 1054 HIS A C 1
ATOM 8390 O O . HIS A 1 1054 ? -18.528 -2.851 8.069 1.00 87.44 1054 HIS A O 1
ATOM 8396 N N . ALA A 1 1055 ? -18.356 -1.443 9.803 1.00 90.94 1055 ALA A N 1
ATOM 8397 C CA . ALA A 1 1055 ? -17.220 -0.703 9.253 1.00 90.94 1055 ALA A CA 1
ATOM 8398 C C . ALA A 1 1055 ? -15.934 -1.531 9.296 1.00 90.94 1055 ALA A C 1
ATOM 8400 O O . ALA A 1 1055 ? -15.089 -1.433 8.413 1.00 90.94 1055 ALA A O 1
ATOM 8401 N N . GLU A 1 1056 ? -15.787 -2.333 10.336 1.00 85.81 1056 GLU A N 1
ATOM 8402 C CA . GLU A 1 1056 ? -14.586 -3.066 10.683 1.00 85.81 1056 GLU A CA 1
ATOM 8403 C C . GLU A 1 1056 ? -14.021 -3.983 9.583 1.00 85.81 1056 GLU A C 1
ATOM 8405 O O . GLU A 1 1056 ? -12.843 -3.806 9.256 1.00 85.81 1056 GLU A O 1
ATOM 8410 N N . PRO A 1 1057 ? -14.784 -4.910 8.959 1.00 79.69 1057 PRO A N 1
ATOM 8411 C CA . PRO A 1 1057 ? -14.236 -5.762 7.905 1.00 79.69 1057 PRO A CA 1
ATOM 8412 C C . PRO A 1 1057 ? -13.729 -4.932 6.726 1.00 79.69 1057 PRO A C 1
ATOM 8414 O O . PRO A 1 1057 ? -12.686 -5.243 6.161 1.00 79.69 1057 PRO A O 1
ATOM 8417 N N . ILE A 1 1058 ? -14.403 -3.818 6.430 1.00 85.00 1058 ILE A N 1
ATOM 8418 C CA . ILE A 1 1058 ? -14.005 -2.888 5.376 1.00 85.00 1058 ILE A CA 1
ATOM 8419 C C . ILE A 1 1058 ? -12.714 -2.159 5.770 1.00 85.00 1058 ILE A C 1
ATOM 8421 O O . ILE A 1 1058 ? -11.776 -2.085 4.986 1.00 85.00 1058 ILE A O 1
ATOM 8425 N N . VAL A 1 1059 ? -12.629 -1.638 6.998 1.00 85.06 1059 VAL A N 1
ATOM 8426 C CA . VAL A 1 1059 ? -11.430 -0.962 7.524 1.00 85.06 1059 VAL A CA 1
ATOM 8427 C C . VAL A 1 1059 ? -10.22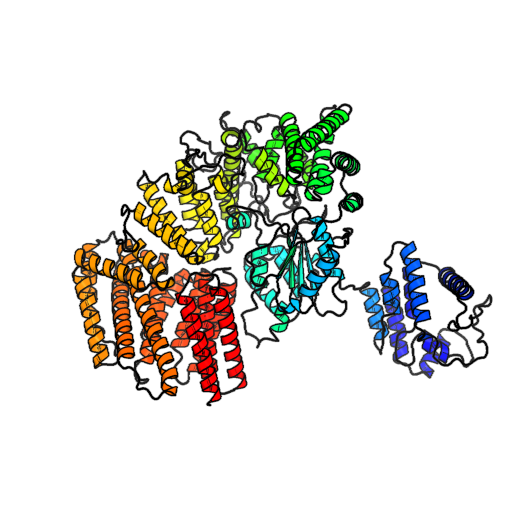1 -1.900 7.542 1.00 85.06 1059 VAL A C 1
ATOM 8429 O O . VAL A 1 1059 ? -9.114 -1.464 7.232 1.00 85.06 1059 VAL A O 1
ATOM 8432 N N . ALA A 1 1060 ? -10.429 -3.175 7.868 1.00 75.81 1060 ALA A N 1
ATOM 8433 C CA . ALA A 1 1060 ? -9.398 -4.203 7.809 1.00 75.81 1060 ALA A CA 1
ATOM 8434 C C . ALA A 1 1060 ? -9.012 -4.587 6.367 1.00 75.81 1060 ALA A C 1
ATOM 8436 O O . ALA A 1 1060 ? -7.863 -4.962 6.136 1.00 75.81 1060 ALA A O 1
ATOM 8437 N N . GLY A 1 1061 ? -9.951 -4.500 5.418 1.00 70.62 1061 GLY A N 1
ATOM 8438 C CA . GLY A 1 1061 ? -9.726 -4.738 3.988 1.00 70.62 1061 GLY A CA 1
ATOM 8439 C C . GLY A 1 1061 ? -8.951 -3.623 3.284 1.00 70.62 1061 GLY A C 1
ATOM 8440 O O . GLY A 1 1061 ? -8.132 -3.899 2.419 1.00 70.62 1061 GLY A O 1
ATOM 8441 N N . LEU A 1 1062 ? -9.107 -2.369 3.721 1.00 71.69 1062 LEU A N 1
ATOM 8442 C CA . LEU A 1 1062 ? -8.438 -1.181 3.155 1.00 71.69 1062 LEU A CA 1
ATOM 8443 C C . LEU A 1 1062 ? -6.923 -1.082 3.445 1.00 71.69 1062 LEU A C 1
ATOM 8445 O O . LEU A 1 1062 ? -6.342 0.004 3.338 1.00 71.69 1062 LEU A O 1
ATOM 8449 N N . GLY A 1 1063 ? -6.285 -2.170 3.875 1.00 67.31 1063 GLY A N 1
ATOM 8450 C CA . GLY A 1 1063 ? -4.844 -2.248 4.107 1.00 67.31 1063 GLY A CA 1
ATOM 8451 C C . GLY A 1 1063 ? -4.305 -1.261 5.154 1.00 67.31 1063 GLY A C 1
ATOM 8452 O O . GLY A 1 1063 ? -4.941 -0.945 6.164 1.00 67.31 1063 GLY A O 1
ATOM 8453 N N . ARG A 1 1064 ? -3.082 -0.758 4.929 1.00 63.28 1064 ARG A N 1
ATOM 8454 C CA . ARG A 1 1064 ? -2.342 0.130 5.856 1.00 63.28 1064 ARG A CA 1
ATOM 8455 C C . ARG A 1 1064 ? -2.828 1.585 5.852 1.00 63.28 1064 ARG A C 1
ATOM 8457 O O . ARG A 1 1064 ? -2.043 2.497 6.102 1.00 63.28 1064 ARG A O 1
ATOM 8464 N N . THR A 1 1065 ? -4.111 1.845 5.605 1.00 68.38 1065 THR A N 1
ATOM 8465 C CA . THR A 1 1065 ? -4.669 3.203 5.707 1.00 68.38 1065 THR A CA 1
ATOM 8466 C C . THR A 1 1065 ? -4.790 3.634 7.176 1.00 68.38 1065 THR A C 1
ATOM 8468 O O . THR A 1 1065 ? -5.879 3.692 7.758 1.00 68.38 1065 THR A O 1
ATOM 8471 N N . ALA A 1 1066 ? -3.647 3.975 7.785 1.00 73.69 1066 ALA A N 1
ATOM 8472 C CA . ALA A 1 1066 ? -3.492 4.233 9.216 1.00 73.69 1066 ALA A CA 1
ATOM 8473 C C . ALA A 1 1066 ? -4.573 5.179 9.752 1.00 73.69 1066 ALA A C 1
ATOM 8475 O O . ALA A 1 1066 ? -5.170 4.926 10.790 1.00 73.69 1066 ALA A O 1
ATOM 8476 N N . ARG A 1 1067 ? -4.927 6.233 9.009 1.00 81.94 1067 ARG A N 1
ATOM 8477 C CA . ARG A 1 1067 ? -5.893 7.236 9.476 1.00 81.94 1067 ARG A CA 1
ATOM 8478 C C . ARG A 1 1067 ? -7.336 6.745 9.593 1.00 81.94 1067 ARG A C 1
ATOM 8480 O O . ARG A 1 1067 ? -8.032 7.166 10.516 1.00 81.94 1067 ARG A O 1
ATOM 8487 N N . VAL A 1 1068 ? -7.821 5.930 8.654 1.00 85.88 1068 VAL A N 1
ATOM 8488 C CA . VAL A 1 1068 ? -9.195 5.401 8.742 1.00 85.88 1068 VAL A CA 1
ATOM 8489 C C . VAL A 1 1068 ? -9.264 4.406 9.899 1.00 85.88 1068 VAL A C 1
ATOM 8491 O O . VAL A 1 1068 ? -10.178 4.510 10.714 1.00 85.88 1068 VAL A O 1
ATOM 8494 N N . ARG A 1 1069 ? -8.234 3.558 10.050 1.00 86.88 1069 ARG A N 1
ATOM 8495 C CA . ARG A 1 1069 ? -8.065 2.657 11.201 1.00 86.88 1069 ARG A CA 1
ATOM 8496 C C . ARG A 1 1069 ? -8.019 3.416 12.529 1.00 86.88 1069 ARG A C 1
ATOM 8498 O O . ARG A 1 1069 ? -8.813 3.128 13.412 1.00 86.88 1069 ARG A O 1
ATOM 8505 N N . MET A 1 1070 ? -7.180 4.444 12.656 1.00 89.94 1070 MET A N 1
ATOM 8506 C CA . MET A 1 1070 ? -7.092 5.261 13.874 1.00 89.94 1070 MET A CA 1
ATOM 8507 C C . MET A 1 1070 ? -8.432 5.919 14.230 1.00 89.94 1070 MET A C 1
ATOM 8509 O O . MET A 1 1070 ? -8.804 5.972 15.397 1.00 89.94 1070 MET A O 1
ATOM 8513 N N . ARG A 1 1071 ? -9.202 6.387 13.237 1.00 91.62 1071 ARG A N 1
ATOM 8514 C CA . ARG A 1 1071 ? -10.546 6.951 13.468 1.00 91.62 1071 ARG A CA 1
ATOM 8515 C C . ARG A 1 1071 ? -11.560 5.915 13.912 1.00 91.62 1071 ARG A C 1
ATOM 8517 O O . ARG A 1 1071 ? -12.323 6.200 14.829 1.00 91.62 1071 ARG A O 1
ATOM 8524 N N . PHE A 1 1072 ? -11.561 4.759 13.259 1.00 94.31 1072 PHE A N 1
ATOM 8525 C CA . PHE A 1 1072 ? -12.382 3.621 13.640 1.00 94.31 1072 PHE A CA 1
ATOM 8526 C C . PHE A 1 1072 ? -12.122 3.237 15.104 1.00 94.31 1072 PHE A C 1
ATOM 8528 O O . PHE A 1 1072 ? -13.045 3.258 15.915 1.00 94.31 1072 PHE A O 1
ATOM 8535 N N . VAL A 1 1073 ? -10.853 3.007 15.457 1.00 93.25 1073 VAL A N 1
ATOM 8536 C CA . VAL A 1 1073 ? -10.437 2.620 16.813 1.00 93.25 1073 VAL A CA 1
ATOM 8537 C C . VAL A 1 1073 ? -10.768 3.717 17.828 1.00 93.25 1073 VAL A C 1
ATOM 8539 O O . VAL A 1 1073 ? -11.357 3.433 18.865 1.00 93.25 1073 VAL A O 1
ATOM 8542 N N . LEU A 1 1074 ? -10.484 4.987 17.523 1.00 95.12 1074 LEU A N 1
ATOM 8543 C CA . LEU A 1 1074 ? -10.822 6.108 18.406 1.00 95.12 1074 LEU A CA 1
ATOM 8544 C C . LEU A 1 1074 ? -12.324 6.182 18.705 1.00 95.12 1074 LEU A C 1
ATOM 8546 O O . LEU A 1 1074 ? -12.721 6.487 19.831 1.00 95.12 1074 LEU A O 1
ATOM 8550 N N . GLU A 1 1075 ? -13.169 5.949 17.704 1.00 96.19 1075 GLU A N 1
ATOM 8551 C CA . GLU A 1 1075 ? -14.611 5.966 17.913 1.00 96.19 1075 GLU A CA 1
ATOM 8552 C C . GLU A 1 1075 ? -15.083 4.758 18.730 1.00 96.19 1075 GLU A C 1
ATOM 8554 O O . GLU A 1 1075 ? -15.932 4.916 19.611 1.00 96.19 1075 GLU A O 1
ATOM 8559 N N . ARG A 1 1076 ? -14.454 3.594 18.527 1.00 95.00 1076 ARG A N 1
ATOM 8560 C CA . ARG A 1 1076 ? -14.692 2.377 19.308 1.00 95.00 1076 ARG A CA 1
ATOM 8561 C C . ARG A 1 1076 ? -14.368 2.573 20.791 1.00 95.00 1076 ARG A C 1
ATOM 8563 O O . ARG A 1 1076 ? -15.243 2.347 21.629 1.00 95.00 1076 ARG A O 1
ATOM 8570 N N . ILE A 1 1077 ? -13.208 3.163 21.111 1.00 95.94 1077 ILE A N 1
ATOM 8571 C CA . ILE A 1 1077 ? -12.821 3.550 22.484 1.00 95.94 1077 ILE A CA 1
ATOM 8572 C C . ILE A 1 1077 ? -13.914 4.396 23.141 1.00 95.94 1077 ILE A C 1
ATOM 8574 O O . ILE A 1 1077 ? -14.321 4.146 24.279 1.00 95.94 1077 ILE A O 1
ATOM 8578 N N . LYS A 1 1078 ? -14.416 5.418 22.433 1.00 95.25 1078 LYS A N 1
ATOM 8579 C CA . LYS A 1 1078 ? -15.431 6.329 22.981 1.00 95.25 1078 LYS A CA 1
ATOM 8580 C C . LYS A 1 1078 ? -16.753 5.621 23.265 1.00 95.25 1078 LYS A C 1
ATOM 8582 O O . LYS A 1 1078 ? -17.395 5.976 24.254 1.00 95.25 1078 LYS A O 1
ATOM 8587 N N . ILE A 1 1079 ? -17.171 4.683 22.414 1.00 96.00 1079 ILE A N 1
ATOM 8588 C CA . ILE A 1 1079 ? -18.407 3.909 22.591 1.00 96.00 1079 ILE A CA 1
ATOM 8589 C C . ILE A 1 1079 ? -18.250 2.930 23.754 1.00 96.00 1079 ILE A C 1
ATOM 8591 O O . ILE A 1 1079 ? -19.037 3.006 24.696 1.00 96.00 1079 ILE A O 1
ATOM 8595 N N . HIS A 1 1080 ? -17.202 2.101 23.754 1.00 95.81 1080 HIS A N 1
ATOM 8596 C CA . HIS A 1 1080 ? -16.936 1.121 24.813 1.00 95.81 1080 HIS A CA 1
ATOM 8597 C C . HIS A 1 1080 ? -16.800 1.781 26.188 1.00 95.81 1080 HIS A C 1
ATOM 8599 O O . HIS A 1 1080 ? -17.466 1.382 27.140 1.00 95.81 1080 HIS A O 1
ATOM 8605 N N . ARG A 1 1081 ? -16.051 2.886 26.286 1.00 95.94 1081 ARG A N 1
ATOM 8606 C CA . ARG A 1 1081 ? -15.962 3.668 27.526 1.00 95.94 1081 ARG A CA 1
ATOM 8607 C C . ARG A 1 1081 ? -17.328 4.184 27.994 1.00 95.94 1081 ARG A C 1
ATOM 8609 O O . ARG A 1 1081 ? -17.603 4.195 29.190 1.00 95.94 1081 ARG A O 1
ATOM 8616 N N . ARG A 1 1082 ? -18.185 4.659 27.081 1.00 95.12 1082 ARG A N 1
ATOM 8617 C CA . ARG A 1 1082 ? -19.520 5.163 27.449 1.00 95.12 1082 ARG A CA 1
ATOM 8618 C C . ARG A 1 1082 ? -20.454 4.039 27.886 1.00 95.12 1082 ARG A C 1
ATOM 8620 O O . ARG A 1 1082 ? -21.159 4.253 28.865 1.00 95.12 1082 ARG A O 1
ATOM 8627 N N . LEU A 1 1083 ? -20.424 2.883 27.219 1.00 95.19 1083 LEU A N 1
ATOM 8628 C CA . LEU A 1 1083 ? -21.151 1.674 27.627 1.00 95.19 1083 LEU A CA 1
ATOM 8629 C C . LEU A 1 1083 ? -20.719 1.239 29.032 1.00 95.19 1083 LEU A C 1
ATOM 8631 O O . LEU A 1 1083 ? -21.554 1.151 29.931 1.00 95.19 1083 LEU A O 1
ATOM 8635 N N . ALA A 1 1084 ? -19.408 1.143 29.269 1.00 95.44 1084 ALA A N 1
ATOM 8636 C CA . ALA A 1 1084 ? -18.853 0.898 30.597 1.00 95.44 1084 ALA A CA 1
ATOM 8637 C C . ALA A 1 1084 ? -19.319 1.919 31.641 1.00 95.44 1084 ALA A C 1
ATOM 8639 O O . ALA A 1 1084 ? -19.421 1.588 32.810 1.00 95.44 1084 ALA A O 1
ATOM 8640 N N . GLY A 1 1085 ? -19.615 3.163 31.264 1.00 94.38 1085 GLY A N 1
ATOM 8641 C CA . GLY A 1 1085 ? -20.108 4.196 32.179 1.00 94.38 1085 GLY A CA 1
ATOM 8642 C C . GLY A 1 1085 ? -21.601 4.114 32.523 1.00 94.38 1085 GLY A C 1
ATOM 8643 O O . GLY A 1 1085 ? -22.003 4.737 33.506 1.00 94.38 1085 GLY A O 1
ATOM 8644 N N . ILE A 1 1086 ? -22.403 3.367 31.754 1.00 94.62 1086 ILE A N 1
ATOM 8645 C CA . ILE A 1 1086 ? -23.864 3.272 31.945 1.00 94.62 1086 ILE A CA 1
ATOM 8646 C C . ILE A 1 1086 ? -24.368 1.886 32.363 1.00 94.62 1086 ILE A C 1
ATOM 8648 O O . ILE A 1 1086 ? -25.411 1.807 32.994 1.00 94.62 1086 ILE A O 1
ATOM 8652 N N . VAL A 1 1087 ? -23.651 0.805 32.046 1.00 93.94 1087 VAL A N 1
ATOM 8653 C CA . VAL A 1 1087 ? -24.061 -0.570 32.384 1.00 93.94 1087 VAL A CA 1
ATOM 8654 C C . VAL A 1 1087 ? -24.052 -0.792 33.900 1.00 93.94 1087 VAL A C 1
ATOM 8656 O O . VAL A 1 1087 ? -23.076 -0.458 34.565 1.00 93.94 1087 VAL A O 1
ATOM 8659 N N . GLU A 1 1088 ? -25.127 -1.315 34.477 1.00 93.81 1088 GLU A N 1
ATOM 8660 C CA . GLU A 1 1088 ? -25.205 -1.521 35.932 1.00 93.81 1088 GLU A CA 1
ATOM 8661 C C . GLU A 1 1088 ? -24.371 -2.718 36.398 1.00 93.81 1088 GLU A C 1
ATOM 8663 O O . GLU A 1 1088 ? -23.709 -2.632 37.433 1.00 93.81 1088 GLU A O 1
ATOM 8668 N N . ASP A 1 1089 ? -24.331 -3.791 35.604 1.00 93.50 1089 ASP A N 1
ATOM 8669 C CA . ASP A 1 1089 ? -23.520 -4.970 35.899 1.00 93.50 1089 ASP A CA 1
ATOM 8670 C C . ASP A 1 1089 ? -22.014 -4.646 35.884 1.00 93.50 1089 ASP A C 1
ATOM 8672 O O . ASP A 1 1089 ? -21.450 -4.155 34.899 1.00 93.50 1089 ASP A O 1
ATOM 8676 N N . LYS A 1 1090 ? -21.339 -4.951 36.998 1.00 92.56 1090 LYS A N 1
ATOM 8677 C CA . LYS A 1 1090 ? -19.901 -4.718 37.174 1.00 92.56 1090 LYS A CA 1
ATOM 8678 C C . LYS A 1 1090 ? -19.070 -5.591 36.236 1.00 92.56 1090 LYS A C 1
ATOM 8680 O O . LYS A 1 1090 ? -18.054 -5.108 35.733 1.00 92.56 1090 LYS A O 1
ATOM 8685 N N . ALA A 1 1091 ? -19.487 -6.834 35.983 1.00 88.94 1091 ALA A N 1
ATOM 8686 C CA . ALA A 1 1091 ? -18.756 -7.741 35.102 1.00 88.94 1091 ALA A CA 1
ATOM 8687 C C . ALA A 1 1091 ? -18.813 -7.247 33.649 1.00 88.94 1091 ALA A C 1
ATOM 8689 O O . ALA A 1 1091 ? -17.767 -7.015 33.038 1.00 88.94 1091 ALA A O 1
ATOM 8690 N N . GLU A 1 1092 ? -20.013 -6.974 33.132 1.00 89.38 1092 GLU A N 1
ATOM 8691 C CA . GLU A 1 1092 ? -20.210 -6.393 31.799 1.00 89.38 1092 GLU A CA 1
ATOM 8692 C C . GLU A 1 1092 ? -19.505 -5.025 31.657 1.00 89.38 1092 GLU A C 1
ATOM 8694 O O . GLU A 1 1092 ? -18.805 -4.775 30.671 1.00 89.38 1092 GLU A O 1
ATOM 8699 N N . SER A 1 1093 ? -19.579 -4.153 32.670 1.00 91.12 1093 SER A N 1
ATOM 8700 C CA . SER A 1 1093 ? -18.842 -2.881 32.682 1.00 91.12 1093 SER A CA 1
ATOM 8701 C C . SER A 1 1093 ? -17.323 -3.077 32.579 1.00 91.12 1093 SER A C 1
ATOM 8703 O O . SER A 1 1093 ? -16.650 -2.303 31.889 1.00 91.12 1093 SER A O 1
ATOM 8705 N N . GLN A 1 1094 ? -16.759 -4.069 33.273 1.00 90.81 1094 GLN A N 1
ATOM 8706 C CA . GLN A 1 1094 ? -15.324 -4.350 33.235 1.00 90.81 1094 GLN A CA 1
ATOM 8707 C C . GLN A 1 1094 ? -14.892 -4.887 31.865 1.00 90.81 1094 GLN A C 1
ATOM 8709 O O . GLN A 1 1094 ? -13.838 -4.486 31.368 1.00 90.81 1094 GLN A O 1
ATOM 8714 N N . ILE A 1 1095 ? -15.720 -5.715 31.221 1.00 87.38 1095 ILE A N 1
ATOM 8715 C CA . ILE A 1 1095 ? -15.486 -6.197 29.851 1.00 87.38 1095 ILE A CA 1
ATOM 8716 C C . ILE A 1 1095 ? -15.349 -5.011 28.886 1.00 87.38 1095 ILE A C 1
ATOM 8718 O O . ILE A 1 1095 ? -14.364 -4.914 28.154 1.00 87.38 1095 ILE A O 1
ATOM 8722 N N . PHE A 1 1096 ? -16.270 -4.044 28.939 1.00 91.69 1096 PHE A N 1
ATOM 8723 C CA . PHE A 1 1096 ? -16.197 -2.856 28.084 1.00 91.69 1096 PHE A CA 1
ATOM 8724 C C . PHE A 1 1096 ? -14.971 -1.971 28.357 1.00 91.69 1096 PHE A C 1
ATOM 8726 O O . PHE A 1 1096 ? -14.420 -1.374 27.428 1.00 91.69 1096 PHE A O 1
ATOM 8733 N N . LEU A 1 1097 ? -14.511 -1.882 29.610 1.00 93.38 1097 LEU A N 1
ATOM 8734 C CA . LEU A 1 1097 ? -13.267 -1.177 29.939 1.00 93.38 1097 LEU A CA 1
ATOM 8735 C C . LEU A 1 1097 ? -12.037 -1.895 29.386 1.00 93.38 1097 LEU A C 1
ATOM 8737 O O . LEU A 1 1097 ? -11.106 -1.225 28.934 1.00 93.38 1097 LEU A O 1
ATOM 8741 N N . ASN A 1 1098 ? -12.030 -3.228 29.401 1.00 88.38 1098 ASN A N 1
ATOM 8742 C CA . ASN A 1 1098 ? -10.951 -4.018 28.817 1.00 88.38 1098 ASN A CA 1
ATOM 8743 C C . ASN A 1 1098 ? -10.879 -3.778 27.304 1.00 88.38 1098 ASN A C 1
ATOM 8745 O O . ASN A 1 1098 ? -9.818 -3.392 26.819 1.00 88.38 1098 ASN A O 1
ATOM 8749 N N . PHE A 1 1099 ? -12.013 -3.832 26.593 1.00 88.62 1099 PHE A N 1
ATOM 8750 C CA . PHE A 1 1099 ? -12.055 -3.509 25.160 1.00 88.62 1099 PHE A CA 1
ATOM 8751 C C . PHE A 1 1099 ? -11.557 -2.094 24.857 1.00 88.62 1099 PHE A C 1
ATOM 8753 O O . PHE A 1 1099 ? -10.726 -1.908 23.974 1.00 88.62 1099 PHE A O 1
ATOM 8760 N N . ALA A 1 1100 ? -11.991 -1.084 25.619 1.00 93.19 1100 ALA A N 1
ATOM 8761 C CA . ALA A 1 1100 ? -11.496 0.283 25.435 1.00 93.19 1100 ALA A CA 1
ATOM 8762 C C . ALA A 1 1100 ? -9.972 0.403 25.659 1.00 93.19 1100 ALA A C 1
ATOM 8764 O O . ALA A 1 1100 ? -9.321 1.241 25.038 1.00 93.19 1100 ALA A O 1
ATOM 8765 N N . THR A 1 1101 ? -9.402 -0.424 26.541 1.00 93.06 1101 THR A N 1
ATOM 8766 C CA . THR A 1 1101 ? -7.962 -0.443 26.850 1.00 93.06 1101 THR A CA 1
ATOM 8767 C C . THR A 1 1101 ? -7.159 -1.122 25.742 1.00 93.06 1101 THR A C 1
ATOM 8769 O O . THR A 1 1101 ? -6.118 -0.613 25.335 1.00 93.06 1101 THR A O 1
ATOM 8772 N N . GLU A 1 1102 ? -7.655 -2.244 25.224 1.00 87.56 1102 GLU A N 1
ATOM 8773 C CA . GLU A 1 1102 ? -7.074 -2.937 24.070 1.00 87.56 1102 GLU A CA 1
ATOM 8774 C C . GLU A 1 1102 ? -7.105 -2.047 22.823 1.00 87.56 1102 GLU A C 1
ATOM 8776 O O . GLU A 1 1102 ? -6.100 -1.905 22.125 1.00 87.56 1102 GLU A O 1
ATOM 8781 N N . ASP A 1 1103 ? -8.225 -1.357 22.602 1.00 92.56 1103 ASP A N 1
ATOM 8782 C CA . ASP A 1 1103 ? -8.368 -0.371 21.536 1.00 92.56 1103 ASP A CA 1
ATOM 8783 C C . ASP A 1 1103 ? -7.382 0.790 21.681 1.00 92.56 1103 ASP A C 1
ATOM 8785 O O . ASP A 1 1103 ? -6.796 1.237 20.696 1.00 92.56 1103 ASP A O 1
ATOM 8789 N N . LEU A 1 1104 ? -7.165 1.282 22.902 1.00 94.00 1104 LEU A N 1
ATOM 8790 C CA . LEU A 1 1104 ? -6.169 2.317 23.159 1.00 94.00 1104 LEU A CA 1
ATOM 8791 C C . LEU A 1 1104 ? -4.756 1.829 22.816 1.00 94.00 1104 LEU A C 1
ATOM 8793 O O . LEU A 1 1104 ? -4.011 2.556 22.160 1.00 94.00 1104 LEU A O 1
ATOM 8797 N N . ALA A 1 1105 ? -4.398 0.603 23.204 1.00 88.19 1105 ALA A N 1
ATOM 8798 C CA . ALA A 1 1105 ? -3.103 0.016 22.870 1.00 88.19 1105 ALA A CA 1
ATOM 8799 C C . ALA A 1 1105 ? -2.917 -0.120 21.348 1.00 88.19 1105 ALA A C 1
ATOM 8801 O O . ALA A 1 1105 ? -1.856 0.223 20.820 1.00 88.19 1105 ALA A O 1
ATOM 8802 N N . LEU A 1 1106 ? -3.967 -0.535 20.630 1.00 86.31 1106 LEU A N 1
ATOM 8803 C CA . LEU A 1 1106 ? -3.970 -0.572 19.168 1.00 86.31 1106 LEU A CA 1
ATOM 8804 C C . LEU A 1 1106 ? -3.828 0.833 18.565 1.00 86.31 1106 LEU A C 1
ATOM 8806 O O . LEU A 1 1106 ? -3.049 1.025 17.633 1.00 86.31 1106 LEU A O 1
ATOM 8810 N N . LEU A 1 1107 ? -4.529 1.838 19.100 1.00 90.25 1107 LEU A N 1
ATOM 8811 C CA . LEU A 1 1107 ? -4.413 3.225 18.643 1.00 90.25 1107 LEU A CA 1
ATOM 8812 C C . LEU A 1 1107 ? -2.991 3.768 18.847 1.00 90.25 1107 LEU A C 1
ATOM 8814 O O . LEU A 1 1107 ? -2.445 4.400 17.945 1.00 90.25 1107 LEU A O 1
ATOM 8818 N N . MET A 1 1108 ? -2.367 3.473 19.992 1.00 90.38 1108 MET A N 1
ATOM 8819 C CA . MET A 1 1108 ? -0.966 3.802 20.267 1.00 90.38 1108 MET A CA 1
ATOM 8820 C C . MET A 1 1108 ? -0.031 3.137 19.258 1.00 90.38 1108 MET A C 1
ATOM 8822 O O . MET A 1 1108 ? 0.860 3.793 18.725 1.00 90.38 1108 MET A O 1
ATOM 8826 N N . GLN A 1 1109 ? -0.237 1.850 18.968 1.00 85.00 1109 GLN A N 1
ATOM 8827 C CA . GLN A 1 1109 ? 0.562 1.117 17.989 1.00 85.00 1109 GLN A CA 1
ATOM 8828 C C . GLN A 1 1109 ? 0.430 1.712 16.584 1.00 85.00 1109 GLN A C 1
ATOM 8830 O O . GLN A 1 1109 ? 1.440 1.904 15.913 1.00 85.00 1109 GLN A O 1
ATOM 8835 N N . LEU A 1 1110 ? -0.791 2.044 16.154 1.00 84.19 1110 LEU A N 1
ATOM 8836 C CA . LEU A 1 1110 ? -1.035 2.692 14.863 1.00 84.19 1110 LEU A CA 1
ATOM 8837 C C . LEU A 1 1110 ? -0.375 4.079 14.778 1.00 84.19 1110 LEU A C 1
ATOM 8839 O O . LEU A 1 1110 ? 0.040 4.482 13.695 1.00 84.19 1110 LEU A O 1
ATOM 8843 N N . ASN A 1 1111 ? -0.253 4.788 15.905 1.00 86.56 1111 ASN A N 1
ATOM 8844 C CA . ASN A 1 1111 ? 0.366 6.111 15.977 1.00 86.56 1111 ASN A CA 1
ATOM 8845 C C . ASN A 1 1111 ? 1.908 6.074 16.049 1.00 86.56 1111 ASN A C 1
ATOM 8847 O O . ASN A 1 1111 ? 2.546 7.025 15.608 1.00 86.56 1111 ASN A O 1
ATOM 8851 N N . LYS A 1 1112 ? 2.520 4.987 16.559 1.00 81.88 1112 LYS A N 1
ATOM 8852 C CA . LYS A 1 1112 ? 3.981 4.852 16.799 1.00 81.88 1112 LYS A CA 1
ATOM 8853 C C . LYS A 1 1112 ? 4.879 5.031 15.562 1.00 81.88 1112 LYS A C 1
ATOM 8855 O O . LYS A 1 1112 ? 6.087 5.144 15.726 1.00 81.88 1112 LYS A O 1
ATOM 8860 N N . GLY A 1 1113 ? 4.320 5.053 14.354 1.00 69.69 1113 GLY A N 1
ATOM 8861 C CA . GLY A 1 1113 ? 5.051 5.300 13.105 1.00 69.69 1113 GLY A CA 1
ATOM 8862 C C . GLY A 1 1113 ? 4.569 6.522 12.324 1.00 69.69 1113 GLY A C 1
ATOM 8863 O O . GLY A 1 1113 ? 4.867 6.620 11.138 1.00 69.69 1113 GLY A O 1
ATOM 8864 N N . SER A 1 1114 ? 3.773 7.402 12.935 1.00 72.75 1114 SER A N 1
ATOM 8865 C CA . SER A 1 1114 ? 3.216 8.572 12.257 1.00 72.75 1114 SER A CA 1
ATOM 8866 C C . SER A 1 1114 ? 3.695 9.869 12.900 1.00 72.75 1114 SER A C 1
ATOM 8868 O O . SER A 1 1114 ? 3.617 10.008 14.118 1.00 72.75 1114 SER A O 1
ATOM 8870 N N . ASP A 1 1115 ? 4.089 10.850 12.088 1.00 73.12 1115 ASP A N 1
ATOM 8871 C CA . ASP A 1 1115 ? 4.480 12.196 12.545 1.00 73.12 1115 ASP A CA 1
ATOM 8872 C C . ASP A 1 1115 ? 3.252 13.073 12.886 1.00 73.12 1115 ASP A C 1
ATOM 8874 O O . ASP A 1 1115 ? 3.211 14.277 12.626 1.00 73.12 1115 ASP A O 1
ATOM 8878 N N . LEU A 1 1116 ? 2.177 12.466 13.401 1.00 78.31 1116 LEU A N 1
ATOM 8879 C CA . LEU A 1 1116 ? 0.876 13.112 13.563 1.00 78.31 1116 LEU A CA 1
ATOM 8880 C C . LEU A 1 1116 ? 0.620 13.493 15.026 1.00 78.31 1116 LEU A C 1
ATOM 8882 O O . LEU A 1 1116 ? -0.164 12.851 15.726 1.00 78.31 1116 LEU A O 1
ATOM 8886 N N . ASN A 1 1117 ? 1.231 14.589 15.473 1.00 82.38 1117 ASN A N 1
ATOM 8887 C CA . ASN A 1 1117 ? 1.165 15.091 16.855 1.00 82.38 1117 ASN A CA 1
ATOM 8888 C C . ASN A 1 1117 ? -0.255 15.170 17.448 1.00 82.38 1117 ASN A C 1
ATOM 8890 O O . ASN A 1 1117 ? -0.452 14.912 18.637 1.00 82.38 1117 ASN A O 1
ATOM 8894 N N . LEU A 1 1118 ? -1.268 15.495 16.635 1.00 81.81 1118 LEU A N 1
ATOM 8895 C CA . LEU A 1 1118 ? -2.660 15.538 17.095 1.00 81.81 1118 LEU A CA 1
ATOM 8896 C C . LEU A 1 1118 ? -3.146 14.175 17.626 1.00 81.81 1118 LEU A C 1
ATOM 8898 O O . LEU A 1 1118 ? -3.903 14.123 18.594 1.00 81.81 1118 LEU A O 1
ATOM 8902 N N . TRP A 1 1119 ? -2.738 13.069 17.004 1.00 86.25 1119 TRP A N 1
ATOM 8903 C CA . TRP A 1 1119 ? -3.160 11.729 17.418 1.00 86.25 1119 TRP A CA 1
ATOM 8904 C C . TRP A 1 1119 ? -2.517 11.298 18.729 1.00 86.25 1119 TRP A C 1
ATOM 8906 O O . TRP A 1 1119 ? -3.198 10.672 19.539 1.00 86.25 1119 TRP A O 1
ATOM 8916 N N . THR A 1 1120 ? -1.277 11.712 18.985 1.00 88.75 1120 THR A N 1
ATOM 8917 C CA . THR A 1 1120 ? -0.617 11.528 20.284 1.00 88.75 1120 THR A CA 1
ATOM 8918 C C . THR A 1 1120 ? -1.435 12.169 21.406 1.00 88.75 1120 THR A C 1
ATOM 8920 O O . THR A 1 1120 ? -1.805 11.490 22.361 1.00 88.75 1120 THR A O 1
ATOM 8923 N N . LYS A 1 1121 ? -1.864 13.426 21.232 1.00 86.56 1121 LYS A N 1
ATOM 8924 C CA . LYS A 1 1121 ? -2.747 14.098 22.202 1.00 86.56 1121 LYS A CA 1
ATOM 8925 C C . LYS A 1 1121 ? -4.090 13.385 22.374 1.00 86.56 1121 LYS A C 1
ATOM 8927 O O . LYS A 1 1121 ? -4.612 13.264 23.478 1.00 86.56 1121 LYS A O 1
ATOM 8932 N N . LEU A 1 1122 ? -4.684 12.895 21.282 1.00 88.25 1122 LEU A N 1
ATOM 8933 C CA . LEU A 1 1122 ? -5.956 12.166 21.353 1.00 88.25 1122 LEU A CA 1
ATOM 8934 C C . LEU A 1 1122 ? -5.831 10.837 22.111 1.00 88.25 1122 LEU A C 1
ATOM 8936 O O . LEU A 1 1122 ? -6.775 10.467 22.813 1.00 88.25 1122 LEU A O 1
ATOM 8940 N N . VAL A 1 1123 ? -4.697 10.144 21.979 1.00 92.44 1123 VAL A N 1
ATOM 8941 C CA . VAL A 1 1123 ? -4.358 8.940 22.751 1.00 92.44 1123 VAL A CA 1
ATOM 8942 C C . VAL A 1 1123 ? -4.295 9.267 24.241 1.00 92.44 1123 VAL A C 1
ATOM 8944 O O . VAL A 1 1123 ? -4.990 8.616 25.017 1.00 92.44 1123 VAL A O 1
ATOM 8947 N N . GLU A 1 1124 ? -3.551 10.304 24.630 1.00 90.44 1124 GLU A N 1
ATOM 8948 C CA . GLU A 1 1124 ? -3.427 10.746 26.029 1.00 90.44 1124 GLU A CA 1
ATOM 8949 C C . GLU A 1 1124 ? -4.804 11.056 26.638 1.00 90.44 1124 GLU A C 1
ATOM 8951 O O . GLU A 1 1124 ? -5.180 10.511 27.677 1.00 90.44 1124 GLU A O 1
ATOM 8956 N N . ILE A 1 1125 ? -5.628 11.824 25.917 1.00 88.38 1125 ILE A N 1
ATOM 8957 C CA . ILE A 1 1125 ? -6.992 12.166 26.347 1.00 88.38 1125 ILE A CA 1
ATOM 8958 C C . ILE A 1 1125 ? -7.866 10.916 26.512 1.00 88.38 1125 ILE A C 1
ATOM 8960 O O . ILE A 1 1125 ? -8.709 10.860 27.417 1.00 88.38 1125 ILE A O 1
ATOM 8964 N N . GLN A 1 1126 ? -7.736 9.923 25.623 1.00 93.69 1126 GLN A N 1
ATOM 8965 C CA . GLN A 1 1126 ? -8.489 8.673 25.749 1.00 93.69 1126 GLN A CA 1
ATOM 8966 C C . GLN A 1 1126 ? -7.995 7.818 26.920 1.00 93.69 1126 GLN A C 1
ATOM 8968 O O . GLN A 1 1126 ? -8.830 7.243 27.620 1.00 93.69 1126 GLN A O 1
ATOM 8973 N N . GLN A 1 1127 ? -6.688 7.779 27.173 1.00 94.75 1127 GLN A N 1
ATOM 8974 C CA . GLN A 1 1127 ? -6.104 7.087 28.317 1.00 94.75 1127 GLN A CA 1
ATOM 8975 C C . GLN A 1 1127 ? -6.658 7.635 29.635 1.00 94.75 1127 GLN A C 1
ATOM 8977 O O . GLN A 1 1127 ? -7.266 6.897 30.411 1.00 94.75 1127 GLN A O 1
ATOM 8982 N N . GLU A 1 1128 ? -6.568 8.948 29.842 1.00 89.88 1128 GLU A N 1
ATOM 8983 C CA . GLU A 1 1128 ? -7.099 9.610 31.040 1.00 89.88 1128 GLU A CA 1
ATOM 8984 C C . GLU A 1 1128 ? -8.619 9.426 31.171 1.00 89.88 1128 GLU A C 1
ATOM 8986 O O . GLU A 1 1128 ? -9.162 9.189 32.253 1.00 89.88 1128 GLU A O 1
ATOM 8991 N N . SER A 1 1129 ? -9.327 9.479 30.043 1.00 90.12 1129 SER A N 1
ATOM 8992 C CA . SER A 1 1129 ? -10.765 9.237 29.966 1.00 90.12 1129 SER A CA 1
ATOM 8993 C C . SER A 1 1129 ? -11.178 7.833 30.423 1.00 90.12 1129 SER A C 1
ATOM 8995 O O . SER A 1 1129 ? -12.231 7.684 31.059 1.00 90.12 1129 SER A O 1
ATOM 8997 N N . ILE A 1 1130 ? -10.404 6.804 30.070 1.00 94.50 1130 ILE A N 1
ATOM 8998 C CA . ILE A 1 1130 ? -10.637 5.419 30.499 1.00 94.50 1130 ILE A CA 1
ATOM 8999 C C . ILE A 1 1130 ? -10.392 5.301 32.004 1.00 94.50 1130 ILE A C 1
ATOM 9001 O O . ILE A 1 1130 ? -11.257 4.777 32.711 1.00 94.50 1130 ILE A O 1
ATOM 9005 N N . GLU A 1 1131 ? -9.294 5.864 32.515 1.00 93.12 1131 GLU A N 1
ATOM 9006 C CA . GLU A 1 1131 ? -8.993 5.811 33.951 1.00 93.12 1131 GLU A CA 1
ATOM 9007 C C . GLU A 1 1131 ? -10.028 6.541 34.801 1.00 93.12 1131 GLU A C 1
ATOM 9009 O O . GLU A 1 1131 ? -10.461 6.027 35.833 1.00 93.12 1131 GLU A O 1
ATOM 9014 N N . ARG A 1 1132 ? -10.541 7.679 34.325 1.00 87.50 1132 ARG A N 1
ATOM 9015 C CA . ARG A 1 1132 ? -11.668 8.361 34.974 1.00 87.50 1132 ARG A CA 1
ATOM 9016 C C . ARG A 1 1132 ? -12.897 7.460 35.070 1.00 87.50 1132 ARG A C 1
ATOM 9018 O O . ARG A 1 1132 ? -13.587 7.445 36.085 1.00 87.50 1132 ARG A O 1
ATOM 9025 N N . THR A 1 1133 ? -13.188 6.712 34.009 1.00 92.75 1133 THR A N 1
ATOM 9026 C CA . THR A 1 1133 ? -14.349 5.812 33.983 1.00 92.75 1133 THR A CA 1
ATOM 9027 C C . THR A 1 1133 ? -14.154 4.657 34.966 1.00 92.75 1133 THR A C 1
ATOM 9029 O O . THR A 1 1133 ? -15.077 4.348 35.718 1.00 92.75 1133 THR A O 1
ATOM 9032 N N . ARG A 1 1134 ? -12.940 4.092 35.047 1.00 93.75 1134 ARG A N 1
ATOM 9033 C CA . ARG A 1 1134 ? -12.559 3.102 36.070 1.00 93.75 1134 ARG A CA 1
ATOM 9034 C C . ARG A 1 1134 ? -12.717 3.651 37.484 1.00 93.75 1134 ARG A C 1
ATOM 9036 O O . ARG A 1 1134 ? -13.321 2.992 38.322 1.00 93.75 1134 ARG A O 1
ATOM 9043 N N . GLN A 1 1135 ? -12.223 4.858 37.752 1.00 91.69 1135 GLN A N 1
ATOM 9044 C CA . GLN A 1 1135 ? -12.322 5.479 39.073 1.00 91.69 1135 GLN A CA 1
ATOM 9045 C C . GLN A 1 1135 ? -13.781 5.718 39.477 1.00 91.69 1135 GLN A C 1
ATOM 9047 O O . GLN A 1 1135 ? -14.184 5.318 40.565 1.00 91.69 1135 GLN A O 1
ATOM 9052 N N . ASN A 1 1136 ? -14.594 6.284 38.583 1.00 88.50 1136 ASN A N 1
ATOM 9053 C CA . ASN A 1 1136 ? -16.022 6.493 38.831 1.00 88.50 1136 ASN A CA 1
ATOM 9054 C C . ASN A 1 1136 ? -16.763 5.180 39.118 1.00 88.50 1136 ASN A C 1
ATOM 9056 O O . ASN A 1 1136 ? -17.701 5.170 39.905 1.00 88.50 1136 ASN A O 1
ATOM 9060 N N . ARG A 1 1137 ? -16.344 4.075 38.490 1.00 90.31 1137 ARG A N 1
ATOM 9061 C CA . ARG A 1 1137 ? -16.901 2.738 38.734 1.00 90.31 1137 ARG A CA 1
ATOM 9062 C C . ARG A 1 1137 ? -16.401 2.065 40.001 1.00 90.31 1137 ARG A C 1
ATOM 9064 O O . ARG A 1 1137 ? -17.081 1.178 40.484 1.00 90.31 1137 ARG A O 1
ATOM 9071 N N . ARG A 1 1138 ? -15.243 2.461 40.526 1.00 89.94 1138 ARG A N 1
ATOM 9072 C CA . ARG A 1 1138 ? -14.772 2.017 41.847 1.00 89.94 1138 ARG A CA 1
ATOM 9073 C C . ARG A 1 1138 ? -15.473 2.756 42.984 1.00 89.94 1138 ARG A C 1
ATOM 9075 O O . ARG A 1 1138 ? -15.598 2.200 44.064 1.00 89.94 1138 ARG A O 1
ATOM 9082 N N . LEU A 1 1139 ? -15.875 4.006 42.745 1.00 87.81 1139 LEU A N 1
ATOM 9083 C CA . LEU A 1 1139 ? -16.584 4.837 43.723 1.00 87.81 1139 LEU A CA 1
ATOM 9084 C C . LEU A 1 1139 ? -18.081 4.501 43.834 1.00 87.81 1139 LEU A C 1
ATOM 9086 O O . LEU A 1 1139 ? -18.668 4.763 44.877 1.00 87.81 1139 LEU A O 1
ATOM 9090 N N . LYS A 1 1140 ? -18.684 3.966 42.765 1.00 85.56 1140 LYS A N 1
ATOM 9091 C CA . LYS A 1 1140 ? -20.053 3.429 42.745 1.00 85.56 1140 LYS A CA 1
ATOM 9092 C C . LYS A 1 1140 ? -20.058 1.952 43.130 1.00 85.56 1140 LYS A C 1
ATOM 9094 O O . LYS A 1 1140 ? -20.998 1.539 43.835 1.00 85.56 1140 LYS A O 1
#

Radius of gyration: 37.77 Å; chains: 1; bounding box: 76×123×88 Å

Secondary structure (DSSP, 8-state):
-HHHHHHHHHHHHHHHTS-HHHHHHHHHHTT----SS-HHHHHHHHB-TTSBB-HHHHHHHHHHHHT--HHHHHHHHHHHHHHHHHH---TTPPPPPPPPSS------S----S-STT-HHHHHHHHHHHHHHHHTTT--THHHHHHHHS--BSTTHHHHHHHHHHTTS-S---EE-PPSSPPP---TTHHHHHHHHHHHHHSGGGGT-SEEEEE-TT-HHHHHHHHHHHHHTS-TT---EEEEEESS--STT--PPPHHHHHHHHHHHHHT--GGG--SPPPGGGHHHHHHHHHHHHHHS-EEEEEEEE-----SSHHHHHHHHT--HHHHHHHHHSPP---SSPPS-HHHHHT-EEEEEESS---S-SSEEEEEPPPPPGGGHHHHHHHTT-TTHHHHHHHHHH-HHHHHH--HHHHHHHHHHHHHHHHHHHHTT-HHHHHHHHHHHHHHHHHHHHH--S--HHHHHHHHHHHHHHHHHHH-HHHHHHHHHHHH-TT-B-HHHHHHHHHHHHH---TTTS-SSTTSTT--HHHHHHHHHHSTTT-BS--S---TTTTT---TTT-SS-TTTSTT-------BB--SSHHHHHHHHHHHHHHHIIIIIHHHHHHHHHHHHHHHHHHHHH------GGGGHHHHHHHHHHHHTS-B-TTS-B-SS------SS---SSHHHHHHHIIIIIIIIIIS-TTT-HIIIII--HHHHHHHHHHHH-GGGGS-TTS----HHHHHHHHHHHTTTSHHHHHHHHHHHHHHHHHHHHTT-HHHHHHHHHHHHHHHT--S--TTPPPSSHHHHHHHHHHHHHHT-HHHHHHHHHHHHHHHHHH-HHHHHHHHHHHHHHHHHHHHHTT------HHHHHHHHHHHHHH-GGGHHHHHHHHHHHHHHHHHHHHHHHHHHHHHHHHHHHHTTTTPPP-HHHHHHHHHHHHHHHHHHHHHHHHHHHHHHH-TT-HHHHTT-HHHHHHHHHHHHHHHHHHHHS-TTS-TTHHHHHHHHHHHHHHHHHTTSHHHHHHHHHHHHHHHHHH--GGGHHHHHHHHHHHHHHHHHHHHHTTT-HHHHHHHHHHHHHHHHHHHHH-S-HHHHHHHHHHHHHHHHHHHHHHTT---HHHHHHHHHHHHHHHHHHHHHHH-

Foldseek 3Di:
DVVVLVVVVVVLVVQVPDDPVRNVVVVVVVPPDDDDDPPPVVCQQQADPQQWGHDVVLVVVLCVVLVDDPPPPVCVLVVVVVVVCVVDVDDDDDDDQDADPDGDGDDDDDDPPDDNLPRVVVLVSQLVVSLVVQVVVVHDSVVSNCSRPDIQGDPCSSVVVVCCVVVPPPPVPQQDDQDPQQAQDDDPQFVVLLVVVLCCQPNPVLLQAQEEEEAAAQPQSNLSNSLNVNSSPPDPPDLAHHHEAEQFADDDPRFRDAPQLVLVLLLCVLVVHRSVPPPDGHDPLCSLVSLLSSLVSLLVGAYEYEYGEDEQDDFPQRLLLCLLQSPCPVLSVLLNLDHNLDPPDPRDDCSSSSSHHYYYYYHDDDDDRPSYHYHYGDQDDLVCVLVNLVSRPQPCSVVLVVLCVLQVLLSVLSRNLLVLVVSLLLQVQQVLCVVVVNNVCSVVVVVVLSVQLSVQSVVPPPSHNLSSSLSSLLSSLVVCCVRPVVVLLLLLLQLVRSNFAFLVLSVVLLVLLCPPPDCQQRQVRSPPPPPDPVVSVVCCVSCVSQWNQDDPPDQFQVQPPPDCVLDVPPPPPPPPDPSDHGTGRHGSSNSSSLSSQLNVAQPCCLRHPLSSLQSQLLSLLSSLVSSVVRDPDPLDCSSCSSLSSNLLSLLSSFDADLLQEGDQPSFRDDSPRDQGRGRVSNLCCSCCPSCCPVQCDWLCHPCCFQFLNLSSVLSSLCCSFQVCSRHRPSHNGRDDPSNVCGHLNVPLPDPVSLVVLLVSLCSQLVSCVLVQVLVSNVVSLLSSQVSLVQPDDPLLGQGSALLSLLSQLVSCVQLVNVVSVVSSVVSVLVCCCVQPVLVNVLLVVQLVVLLVCCVVPLPPDDDDCPSLLVSLVSVCVRQDPVRLLRLLSVLLSLLSNLLSLLLVLVLLVLVQVVVVVVCVVVVDDRDPVSVSSSSSSLSSSVSSLSNSVSSQVVSCVVVVVSCSCLRHCNSLLSLLSSLLSSLVSSVVRDDPPDDGCPSLVVSVVSLVVNCVRRCVRLNNVLSSLLSQLSSLCSVQDDPNNLVSLVVSVVSLSVSVSSLSSSGLSLVSLLSSLLSLLVSLLVNLLPDPDPVSSVSSLVSSVVSLVVSCVSCVPHSRVSSVSSSVSSVVSSVVSVVVSVVD

Organism: NCBI:txid28077

Sequence (1140 aa):
MVGYFAGIKELWKNLAGLDWDQQKTWFDAKGTHYAGRDCEVRRDLYCSQSASLGILPRLFVIREILCETEENTVKGFLKEYGRRRKTRPSSGFPTPLTFGRNFHIYGARDPLQGRTLRNPAFAEFLAEWLADSLKAKGRQRDLAEHLFTRPFDGPHALDEFAEWIISGFVVRSATGFLPKGLTFYPSEDRDPKLVEIRSAIYGEIAAQSMFINVHQEGMPNGLTALAANIIKYIPDNSDIKVLYIPLRGIGENYIAPSYTQILSYICAFFNGEAVEKVQEDLPEHRIDEAIQHIRHRMLDTPALIVLDGYYQRQSAFPALDMMIRDDHVLELIARLLDPPLTHIVPPKDVSNYKRNKIVLLSNSKVTGIGNSVHFEIPRPDPNNMTDILGSYKLDQRDKIEDILKKLPELRQARSESALFLLDSFITIGEQAAERRGTAGKGKGQFGLLAGRLAKQGRAAEDKRPAAVLEAVANALLDAIEANFPEWADVLLLIALAPDGLRPDTLSRVIDAAHSTRDPKQKPACLLSAKVGHGTLDEVKKYCSSFVTARRSDRVLGLDDYPHPWEFSVTKASFAGQTKPPTIAFDFSVLEMRDFILNRITSAAFTTRIQPLLRLMAEETLRQSTISFRHHDDMSSARNLRRVFSTLYYGFLSLPITKEGKLEKNGRLKSTEFGIPEDPPEAWDWLYMFLYRRIIEQPPAWNLSRFFGLDLLKEGVLEIANRPWEAWPASVAQPSGKAALAGIIGNQTGDRRRKKIAIDYHMSLSQVAYALGKMSVAHSALDLAEELEGRAGLAINSQPGSARLAKKRLDLALLGNDFQAATDIEDWLKKRFRDECPEVGVYLAKISADLLGLIGEYNFTPVIHLQSASEAITQLQAVFGGDRHDEVSQICGLLFRIGERYAIEGDLANAEARVRELRSLRAKERFDEKSYDNVKILLSTSMSYFRLAESLRLRIFSDDPIGFHFFASGHSARQMIRVGLKLEQLSRRTVDEAEPHGFFARRSRHMANVISRHLFRYPRERASMLIIEASISRLLSIGNQRREGLESARVFLNHAEPIVAGLGRTARVRMRFVLERIKIHRRLAGIVEDKAESQIFLNFATEDLALLMQLNKGSDLNLWTKLVEIQQESIERTRQNRRLK

pLDDT: mean 74.66, std 15.68, range [29.06, 96.81]